Protein 1WBI (pdb70)

Sequence (970 aa):
ARKCSLTGEWDNDLGSIMTIGAVNDNGEFDGTYITAVADNPGNITLSPLLGIQHKRASQPTFGFTVHWNFSESTSVFVGQCFVDRSGKEVLKTKWLQRLAVDDISDDWIATRVGNNDFTRQHTRKCSLTGEWDNDLGSIMTIGAVNDNGEFDGTYITAVADNPGNITLSPLLGIQHKRASQPTFGFTVHWNFSESTSVFVGQCFVDRSGKEVLKTKWLQRLAVDDISDDWIATRVGNNDFTRQARKCSLTGEWDNDLGSIMTIGAVNDNGEFDGTYITAVADNPGNITLSPLLGIQHKRASQPTFGFTVHWNFSESTSVFVGQCFVDRSGKEVLKTKWLQRLAVDDISDDWIATRVGNNDFTRQARKCSLTGEWDNDLGSIMTIGAVNDNGEFDGTYITAVADNPGNITLSPLLGIQHKRASQPTFGFTVHWNFSESTSVFVGQCFVDRSGKEVLKTKWLQRLAVDDISDDWIATRVGNNDFTRQARKCSLTGEWDNDLGSIMTIGAVNDNGEFDGTYITAVADNPGNITLSPLLGIQHKRASQPTFGFTVHWNFSESTSVFVGQCFVDRSGKEVLKTKWLQRLAVDDISDDWIATRVGNNDFTRQARKCSLTGEWDNDLGSIMTIGAVNDNGEFDGTYITAVADNPGNITLSPLLGIQHKRASQPTFGFTVHWNFSESTSVFVGQCFVDRSGKEVLKTKWLQRLAVDDISDDWIATRVGNNDFTRQHTRKCSLTGEWDNDLGSIMTIGAVNDNGEFDGTYITAVADNPGNITLSPLLGIQHKRASQPTFGFTVHWNFSESTSVFVGQCFVDRSGKEVLKTKWLQRLAVDDISDDWIATRVGNNDFTRQRKCSLTGEWDNDLGSIMTIGAVNDNGEFDGTYITAVADNPGNITLSPLLGIQHKRASQPTFGFTVHWNFSESTSVFVGQCFVDRSGKEVLKTKWLQRLAVDDISDDWIATRVGNNDFTRQH

Solvent-accessible surface area: 39756 Å² total; per-residue (Å²): 155,140,110,2,26,1,56,12,64,0,50,13,90,52,50,2,10,0,24,5,32,88,22,67,138,105,0,47,6,86,15,7,4,6,11,35,33,15,59,88,75,68,85,4,28,11,0,43,4,17,0,2,6,12,88,221,27,87,34,3,1,1,0,0,0,0,28,19,80,40,47,79,4,0,4,0,10,0,0,2,0,4,40,74,248,95,16,101,11,21,0,49,4,17,11,0,18,2,51,46,22,138,71,77,68,65,16,30,37,0,0,21,2,4,39,3,51,0,45,74,50,176,189,258,117,2,35,0,58,13,92,0,43,12,95,58,44,2,54,0,49,8,26,87,23,68,131,107,0,49,5,82,11,40,4,77,14,49,36,18,63,92,84,81,86,43,66,93,0,42,1,17,0,2,5,9,102,231,33,80,34,2,1,0,0,0,0,0,29,19,80,40,47,74,4,0,5,0,10,0,0,2,0,4,36,72,252,101,17,130,12,24,0,46,5,14,12,0,17,3,47,44,23,134,69,72,74,64,14,31,36,0,0,25,3,3,46,3,49,0,48,91,124,153,136,104,3,35,0,57,10,88,0,43,13,97,58,43,2,56,0,50,7,28,87,24,68,139,105,0,54,5,80,18,46,4,61,14,46,33,18,89,77,86,74,76,46,64,111,1,44,1,15,0,2,6,12,87,216,30,75,38,3,1,0,0,0,0,0,29,19,86,44,50,86,5,0,5,0,9,0,0,3,0,5,41,77,257,100,17,116,11,24,0,48,5,14,12,0,18,2,46,47,22,132,64,70,74,53,15,36,39,0,1,24,3,4,47,3,49,0,46,86,125,156,137,107,4,30,0,57,12,94,0,43,13,96,56,45,2,54,0,49,7,26,88,27,67,133,112,0,50,5,81,12,44,5,78,12,48,34,16,64,91,83,82,88,40,70,90,1,46,1,18,0,2,6,12,86,212,34,70,37,1,1,0,0,0,0,0,26,17,87,42,42,89,6,0,6,0,9,0,0,2,0,5,38,74,251,100,16,119,10,23,0,49,5,14,11,0,17,3,43,47,23,138,72,78,66,65,16,27,37,0,1,24,2,4,45,3,51,0,44,91,124,151,135,110,2,29,0,58,12,93,0,45,13,96,60,46,2,51,0,48,8,26,88,17,68,136,108,0,51,6,80,13,44,5,77,13,48,36,17,69,95,85,83,88,40,73,91,1,48,2,16,0,2,5,21,81,220,29,73,30,2,2,0,0,0,0,0,28,18,88,42,44,88,6,0,6,0,9,0,0,3,0,5,40,78,254,101,14,121,11,24,0,50,6,14,14,0,17,2,43,47,24,136,70,70,74,68,15,28,35,0,1,25,3,4,42,3,49,0,43,92,123,156,132,108,1,25,1,55,14,77,0,51,13,93,52,46,2,55,0,51,6,31,86,24,66,137,104,0,47,4,82,15,44,5,62,12,54,37,16,74,82,87,78,75,49,66,100,2,45,3,16,0,1,7,12,78,223,29,86,36,4,1,0,0,0,0,0,29,19,86,41,51,78,4,0,5,0,9,0,0,3,0,6,40,75,254,95,16,115,14,26,0,47,5,14,10,0,18,2,52,48,24,136,66,69,76,56,14,33,35,0,1,24,2,4,44,2,56,0,52,82,61,182,173,200,110,3,39,0,56,12,90,0,46,7,96,60,34,2,15,0,48,6,29,87,22,67,141,105,0,50,5,81,15,46,5,5,10,8,34,19,86,74,31,35,71,8,42,18,1,44,1,16,0,2,6,12,84,212,33,80,38,2,1,0,0,0,0,0,25,19,85,42,50,88,5,0,6,0,9,0,0,2,0,4,43,70,255,100,16,114,10,22,0,48,4,16,13,0,18,3,48,47,21,135,70,77,67,64,16,30,40,0,0,23,3,4,42,3,47,0,43,91,118,184,107,3,33,0,59,12,94,0,45,13,96,59,46,1,58,0,48,8,26,88,25,67,136,112,0,52,5,79,11,44,5,76,13,50,34,18,70,92,80,82,82,40,72,93,0,48,1,18,0,2,6,9,88,217,30,62,33,1,1,0,0,0,0,0,27,17,86,39,49,105,7,0,6,0,9,0,0,3,0,5,36,73,250,100,15,116,11,24,0,46,5,14,12,0,17,3,38,45,23,141,74,80,69,64,16,30,35,0,1,25,2,4,47,3,51,0,45,88,74,229

Foldseek 3Di:
DAQPLQAAKKAKPQGKIKHWHHQDPQQKIKTKIFDCDDPDNVQTDIWIKIWGWDDPDSWIKIKMKTCGPRARKIKMKIFIWDADPVGWIKTKIKMKMFHDDDDPVCRVVGIDIDIMMMGGDDD/DQPLQAAWKAKPQGKIKHWHHQDPQQKIKIWIFDPDDPDNVQTDIWIKIWGWDDPDNWIKIKMKTDGPRANKIKMKIFIWDADPVGWIKTKIKMKMFHDDDDPVCRVVGIDIGIIMMGHD/DAAPLQAAWKAKPLGKIKHWHDQDPQQKIKTWIFDSDDPDNVQTDIWMKIWGWDDPDSWIKIKMKTCGPRARKIKMKIFIWDQDPVGWIKTKIKMKIFHDDDDPVCRVVGIDIDIIMMGHD/DAQPLQAAWKAKPQGKIKHWHHQDPQFKIKIWIFDCDDPDNVQTDIWMKIWGWDDPDSWIKIKMKTCGPRARKIKMKIFIWDADPVRWIKTKIKMKIFHDDDDPVCRVPGIDIDIIIMGHD/DAQPLQAAWKAKPQGKIKHWHGQDPQQKIKTKIFGCDDPDNVQTDIWIKIWGWDDPDSWIKIKMKTCGPRANKIKMKIFIWDADPVGWIKTKIKMKMFHDDDDPVCRVVGIDIGIIMMGHD/DAQPLQAAWKAKPQGKIKHWHHQDPQFKIKTWIFGCDDPDNVQGDIWMKIWGWDDPDSWIKIKMKTCGPRANKIKMKIFIWDADPVGWIKTWIKMKMFHDDDDPVCRVVGIDIGIIMMGGDDD/DAPLQAAKKAKPQGKIKHWHHQDPQQKIKTWIFDPDDPDPVQTDIWMKIWGWDDPDPWIKIKMKTCGPRANKIKMKIFIWDADPVGWIKTKIKMKMFHDDDDPVCRVVGIDIGIIMMGHD/DQPLQAAWKAKPQGKIKHWHDQDPQFKIKIWIFDPDDPDNVQTDIWMKIWGWDDPDNWIKIKMKTCGPRARKIKMKIFIWDQDPVRWIKTKIKMKIFHDDPDPVCRVVGIDIGIIMMGHDD

CATH classification: 2.40.128.30

InterPro domains:
  IPR005468 Avidin/streptavidin [PF01382] (25-144)
  IPR005468 Avidin/streptavidin [PS51326] (26-147)
  IPR005469 Avidin [PR00709] (30-44)
  IPR005469 Avidin [PR00709] (51-59)
  IPR005469 Avidin [PR00709] (79-91)
  IPR005469 Avidin [PR00709] (97-107)
  IPR005469 Avidin [PR00709] (115-126)
  IPR005469 Avidin [PR00709] (132-148)
  IPR017889 Avidin-like, conserved site [PS00577] (130-144)
  IPR036896 Avidin-like superfamily [G3DSA:2.40.128.30] (23-150)
  IPR036896 Avidin-like superfamily [SSF50876] (27-146)
  IPR051764 Avidin/Streptavidin-related [PTHR34399] (2-149)

Radius of gyration: 34.14 Å; Cα contacts (8 Å, |Δi|>4): 2772; chains: 8; bounding box: 68×91×94 Å

Organism: Gallus gallus (NCBI:txid9031)

Nearest PDB structures (foldseek):
  1wbi-assembly1_A  TM=1.006E+00  e=1.682E-21  Gallus gallus
  4bcs-assembly1_A  TM=1.002E+00  e=1.730E-19  Gallus gallus
  2fhn-assembly1_Y-2  TM=1.006E+00  e=4.235E-19  Gallus gallus
  2ofb-assembly1_B-2  TM=1.006E+00  e=1.422E-18  Gallus gallus
  2fhl-assembly1_A  TM=1.001E+00  e=8.851E-19  Gallus gallus

GO terms:
  GO:0009374 biotin binding (F, IDA)
  GO:0015878 biotin transport (P, TAS)

Structure (mmCIF, N/CA/C/O backbone):
data_1WBI
#
_entry.id   1WBI
#
_cell.length_a   97.669
_cell.length_b   99.936
_cell.length_c   135.191
_cell.angle_alpha   90.00
_cell.angle_beta   90.00
_cell.angle_gamma   90.00
#
_symmetry.space_group_name_H-M   'P 21 21 21'
#
loop_
_entity.id
_entity.type
_entity.pdbx_description
1 polymer 'AVIDIN-RELATED PROTEIN 2'
2 non-polymer BIOTIN
3 non-polymer GLYCEROL
4 non-polymer 'SULFATE ION'
5 water water
#
loop_
_atom_site.group_PDB
_atom_site.id
_atom_site.type_symbol
_atom_site.label_atom_id
_atom_site.label_alt_id
_atom_site.label_comp_id
_atom_site.label_asym_id
_atom_site.label_entity_id
_atom_site.label_seq_id
_atom_site.pdbx_PDB_ins_code
_atom_site.Cartn_x
_atom_site.Cartn_y
_atom_site.Cartn_z
_atom_site.occupancy
_atom_site.B_iso_or_equiv
_atom_site.auth_seq_id
_atom_site.auth_comp_id
_atom_site.auth_asym_id
_atom_site.auth_atom_id
_atom_site.pdbx_PDB_model_num
ATOM 1 N N . ALA A 1 4 ? 83.764 40.718 -14.940 1.00 25.28 1 ALA A N 1
ATOM 2 C CA . ALA A 1 4 ? 82.996 40.238 -13.758 1.00 23.54 1 ALA A CA 1
ATOM 3 C C . ALA A 1 4 ? 83.427 38.823 -13.372 1.00 22.33 1 ALA A C 1
ATOM 4 O O . ALA A 1 4 ? 83.691 37.971 -14.230 1.00 22.32 1 ALA A O 1
ATOM 6 N N . ARG A 1 5 ? 83.483 38.580 -12.067 1.00 21.12 2 ARG A N 1
ATOM 7 C CA . ARG A 1 5 ? 83.830 37.270 -11.536 1.00 19.32 2 ARG A CA 1
ATOM 8 C C . ARG A 1 5 ? 82.647 36.325 -11.604 1.00 17.78 2 ARG A C 1
ATOM 9 O O . ARG A 1 5 ? 81.499 36.737 -11.416 1.00 16.79 2 ARG A O 1
ATOM 17 N N . LYS A 1 6 ? 82.926 35.048 -11.788 1.00 14.19 3 LYS A N 1
ATOM 18 C CA . LYS A 1 6 ? 81.907 34.010 -11.579 1.00 14.64 3 LYS A CA 1
ATOM 19 C C . LYS A 1 6 ? 81.392 34.100 -10.146 1.00 14.61 3 LYS A C 1
ATOM 20 O O . LYS A 1 6 ? 82.153 34.345 -9.215 1.00 13.92 3 LYS A O 1
ATOM 26 N N . CYS A 1 7 ? 80.105 33.877 -9.972 1.00 13.98 4 CYS A N 1
ATOM 27 C CA . CYS A 1 7 ? 79.446 33.929 -8.660 1.00 13.83 4 CYS A CA 1
ATOM 28 C C . CYS A 1 7 ? 79.458 35.307 -7.986 1.00 14.21 4 CYS A C 1
ATOM 29 O O . CYS A 1 7 ? 79.198 35.424 -6.769 1.00 14.85 4 CYS A O 1
ATOM 32 N N . SER A 1 8 ? 79.694 36.369 -8.757 1.00 13.00 5 SER A N 1
ATOM 33 C CA . SER A 1 8 ? 79.189 37.702 -8.351 1.00 14.39 5 SER A CA 1
ATOM 34 C C . SER A 1 8 ? 77.712 37.666 -8.632 1.00 14.99 5 SER A C 1
ATOM 35 O O . SER A 1 8 ? 77.287 37.274 -9.715 1.00 16.25 5 SER A O 1
ATOM 38 N N . LEU A 1 9 ? 76.892 37.992 -7.653 1.00 14.06 6 LEU A N 1
ATOM 39 C CA . LEU A 1 9 ? 75.455 37.847 -7.844 1.00 14.59 6 LEU A CA 1
ATOM 40 C C . LEU A 1 9 ? 74.881 38.929 -8.768 1.00 14.37 6 LEU A C 1
ATOM 41 O O . LEU A 1 9 ? 73.788 38.730 -9.290 1.00 13.78 6 LEU A O 1
ATOM 50 N N . THR A 1 10 ? 75.619 40.012 -8.977 1.00 14.23 7 THR A N 1
ATOM 51 C CA . THR A 1 10 ? 75.261 41.022 -9.979 1.00 14.66 7 THR A CA 1
ATOM 52 C C . THR A 1 10 ? 74.817 40.358 -11.264 1.00 14.78 7 THR A C 1
ATOM 53 O O . THR A 1 10 ? 75.534 39.531 -11.849 1.00 15.17 7 THR A O 1
ATOM 57 N N . GLY A 1 11 ? 73.655 40.764 -11.745 1.00 14.94 8 GLY A N 1
ATOM 58 C CA . GLY A 1 11 ? 73.115 40.215 -12.981 1.00 14.29 8 GLY A CA 1
ATOM 59 C C . GLY A 1 11 ? 71.723 39.636 -12.885 1.00 14.01 8 GLY A C 1
ATOM 60 O O . GLY A 1 11 ? 71.021 39.914 -11.907 1.00 14.12 8 GLY A O 1
ATOM 61 N N . GLU A 1 12 ? 71.334 38.840 -13.877 1.00 13.81 9 GLU A N 1
ATOM 62 C CA . GLU A 1 12 ? 69.988 38.380 -14.058 1.00 14.26 9 GLU A CA 1
ATOM 63 C C . GLU A 1 12 ? 69.952 36.867 -13.940 1.00 14.83 9 GLU A C 1
ATOM 64 O O . GLU A 1 12 ? 70.762 36.159 -14.560 1.00 14.27 9 GLU A O 1
ATOM 70 N N . TRP A 1 13 ? 68.969 36.374 -13.188 1.00 13.66 10 TRP A N 1
ATOM 71 C CA . TRP A 1 13 ? 68.874 34.967 -12.803 1.00 14.86 10 TRP A CA 1
ATOM 72 C C . TRP A 1 13 ? 67.430 34.466 -12.959 1.00 15.41 10 TRP A C 1
ATOM 73 O O . TRP A 1 13 ? 66.510 35.189 -12.596 1.00 16.14 10 TRP A O 1
ATOM 84 N N . ASP A 1 14 ? 67.268 33.245 -13.465 1.00 13.79 11 ASP A N 1
ATOM 85 C CA . ASP A 1 14 ? 66.018 32.533 -13.564 1.00 14.89 11 ASP A CA 1
ATOM 86 C C . ASP A 1 14 ? 65.987 31.492 -12.461 1.00 13.52 11 ASP A C 1
ATOM 87 O O . ASP A 1 14 ? 67.035 30.960 -12.145 1.00 13.09 11 ASP A O 1
ATOM 92 N N . ASN A 1 15 ? 64.833 31.107 -11.924 1.00 12.52 12 ASN A N 1
ATOM 93 C CA . ASN A 1 15 ? 64.764 29.883 -11.121 1.00 12.95 12 ASN A CA 1
ATOM 94 C C . ASN A 1 15 ? 63.795 28.870 -11.628 1.00 13.19 12 ASN A C 1
ATOM 95 O O . ASN A 1 15 ? 63.071 29.127 -12.638 1.00 12.52 12 ASN A O 1
ATOM 100 N N . ASP A 1 16 ? 63.768 27.722 -10.948 1.00 12.52 13 ASP A N 1
ATOM 101 C CA . ASP A 1 16 ? 62.992 26.565 -11.405 1.00 14.25 13 ASP A CA 1
ATOM 102 C C . ASP A 1 16 ? 61.476 26.703 -11.218 1.00 14.88 13 ASP A C 1
ATOM 103 O O . ASP A 1 16 ? 60.743 25.804 -11.633 1.00 18.73 13 ASP A O 1
ATOM 112 N N . LEU A 1 17 ? 60.994 27.772 -10.608 1.00 14.74 14 LEU A N 1
ATOM 113 C CA . LEU A 1 17 ? 59.561 28.055 -10.605 1.00 15.37 14 LEU A CA 1
ATOM 114 C C . LEU A 1 17 ? 59.188 29.088 -11.649 1.00 15.61 14 LEU A C 1
ATOM 115 O O . LEU A 1 17 ? 58.034 29.486 -11.721 1.00 18.86 14 LEU A O 1
ATOM 120 N N . GLY A 1 18 ? 60.125 29.515 -12.495 1.00 14.85 15 GLY A N 1
ATOM 121 C CA . GLY A 1 18 ? 59.865 30.576 -13.459 1.00 14.71 15 GLY A CA 1
ATOM 122 C C . GLY A 1 18 ? 60.068 31.995 -12.973 1.00 15.45 15 GLY A C 1
ATOM 123 O O . GLY A 1 18 ? 59.845 32.954 -13.694 1.00 15.25 15 GLY A O 1
ATOM 124 N N . SER A 1 19 ? 60.515 32.167 -11.726 1.00 13.15 16 SER A N 1
ATOM 125 C CA . SER A 1 19 ? 60.780 33.462 -11.226 1.00 12.86 16 SER A CA 1
ATOM 126 C C . SER A 1 19 ? 62.087 34.033 -11.793 1.00 12.84 16 SER A C 1
ATOM 127 O O . SER A 1 19 ? 62.907 33.302 -12.350 1.00 12.89 16 SER A O 1
ATOM 130 N N . ILE A 1 20 ? 62.234 35.347 -11.706 1.00 12.96 17 ILE A N 1
ATOM 131 C CA . ILE A 1 20 ? 63.400 36.066 -12.190 1.00 13.91 17 ILE A CA 1
ATOM 132 C C . ILE A 1 20 ? 63.840 37.036 -11.117 1.00 13.92 17 ILE A C 1
ATOM 133 O O . ILE A 1 20 ? 62.988 37.625 -10.403 1.00 14.12 17 ILE A O 1
ATOM 138 N N . MET A 1 21 ? 65.145 37.243 -10.978 1.00 12.97 18 MET A N 1
ATOM 139 C CA . MET A 1 21 ? 65.643 38.373 -10.215 1.00 13.19 18 MET A CA 1
ATOM 140 C C . MET A 1 21 ? 66.774 39.057 -10.943 1.00 12.73 18 MET A C 1
ATOM 141 O O . MET A 1 21 ? 67.498 38.418 -11.697 1.00 14.43 18 MET A O 1
ATOM 146 N N . THR A 1 22 ? 66.926 40.342 -10.709 1.00 13.26 19 THR A N 1
ATOM 147 C CA . THR A 1 22 ? 68.028 41.130 -11.239 1.00 13.88 19 THR A CA 1
ATOM 148 C C . THR A 1 22 ? 68.688 41.829 -10.061 1.00 14.42 19 THR A C 1
ATOM 149 O O . THR A 1 22 ? 68.024 42.439 -9.223 1.00 16.47 19 THR A O 1
ATOM 153 N N . ILE A 1 23 ? 69.991 41.679 -9.955 1.00 15.22 20 ILE A N 1
ATOM 154 C CA . ILE A 1 23 ? 70.738 42.169 -8.824 1.00 14.76 20 ILE A CA 1
ATOM 155 C C . ILE A 1 23 ? 71.759 43.188 -9.316 1.00 15.05 20 ILE A C 1
ATOM 156 O O . ILE A 1 23 ? 72.412 42.981 -10.342 1.00 14.52 20 ILE A O 1
ATOM 161 N N . GLY A 1 24 ? 71.938 44.268 -8.568 1.00 16.26 21 GLY A N 1
ATOM 162 C CA . GLY A 1 24 ? 72.853 45.323 -8.986 1.00 16.84 21 GLY A CA 1
ATOM 163 C C . GLY A 1 24 ? 74.258 45.061 -8.493 1.00 17.10 21 GLY A C 1
ATOM 164 O O . GLY A 1 24 ? 74.633 43.928 -8.223 1.00 16.66 21 GLY A O 1
ATOM 165 N N . ALA A 1 25 ? 75.058 46.120 -8.389 1.00 17.40 22 ALA A N 1
ATOM 166 C CA . ALA A 1 25 ? 76.452 45.983 -8.024 1.00 17.51 22 ALA A CA 1
ATOM 167 C C . ALA A 1 25 ? 76.566 45.483 -6.598 1.00 17.35 22 ALA A C 1
ATOM 168 O O . ALA A 1 25 ? 75.790 45.865 -5.749 1.00 16.66 22 ALA A O 1
ATOM 170 N N . VAL A 1 26 ? 77.545 44.629 -6.345 1.00 17.64 23 VAL A N 1
ATOM 171 C CA . VAL A 1 26 ? 77.801 44.106 -5.007 1.00 17.88 23 VAL A CA 1
ATOM 172 C C . VAL A 1 26 ? 78.899 44.979 -4.419 1.00 18.07 23 VAL A C 1
ATOM 173 O O . VAL A 1 26 ? 79.964 45.129 -5.035 1.00 18.80 23 VAL A O 1
ATOM 177 N N . ASN A 1 27 ? 78.670 45.546 -3.250 1.00 18.29 24 ASN A N 1
ATOM 178 C CA . ASN A 1 27 ? 79.650 46.504 -2.718 1.00 19.69 24 ASN A CA 1
ATOM 179 C C . ASN A 1 27 ? 80.829 45.792 -2.066 1.00 19.93 24 ASN A C 1
ATOM 180 O O . ASN A 1 27 ? 80.977 44.561 -2.152 1.00 19.56 24 ASN A O 1
ATOM 185 N N . ASP A 1 28 ? 81.718 46.564 -1.462 1.00 21.83 25 ASP A N 1
ATOM 186 C CA . ASP A 1 28 ? 82.929 46.000 -0.925 1.00 22.68 25 ASP A CA 1
ATOM 187 C C . ASP A 1 28 ? 82.673 45.044 0.253 1.00 23.00 25 ASP A C 1
ATOM 188 O O . ASP A 1 28 ? 83.448 44.129 0.470 1.00 24.17 25 ASP A O 1
ATOM 193 N N . ASN A 1 29 ? 81.561 45.230 0.950 1.00 22.00 26 ASN A N 1
ATOM 194 C CA . ASN A 1 29 ? 81.172 44.352 2.061 1.00 21.25 26 ASN A CA 1
ATOM 195 C C . ASN A 1 29 ? 80.298 43.157 1.612 1.00 20.73 26 ASN A C 1
ATOM 196 O O . ASN A 1 29 ? 79.850 42.361 2.438 1.00 20.17 26 ASN A O 1
ATOM 201 N N . GLY A 1 30 ? 80.081 42.993 0.309 1.00 17.33 27 GLY A N 1
ATOM 202 C CA . GLY A 1 30 ? 79.264 41.883 -0.191 1.00 16.66 27 GLY A CA 1
ATOM 203 C C . GLY A 1 30 ? 77.782 42.204 -0.272 1.00 15.31 27 GLY A C 1
ATOM 204 O O . GLY A 1 30 ? 76.982 41.297 -0.605 1.00 13.64 27 GLY A O 1
ATOM 205 N N . GLU A 1 31 ? 77.381 43.428 0.049 1.00 12.89 28 GLU A N 1
ATOM 206 C CA . GLU A 1 31 ? 75.975 43.785 0.058 1.00 15.64 28 GLU A CA 1
ATOM 207 C C . GLU A 1 31 ? 75.447 44.109 -1.320 1.00 14.49 28 GLU A C 1
ATOM 208 O O . GLU A 1 31 ? 76.169 44.651 -2.141 1.00 14.25 28 GLU A O 1
ATOM 218 N N . PHE A 1 32 ? 74.194 43.760 -1.555 1.00 13.84 29 PHE A N 1
ATOM 219 C CA . PHE A 1 32 ? 73.547 44.006 -2.846 1.00 14.17 29 PHE A CA 1
ATOM 220 C C . PHE A 1 32 ? 72.061 44.194 -2.669 1.00 14.33 29 PHE A C 1
ATOM 221 O O . PHE A 1 32 ? 71.476 43.750 -1.696 1.00 14.40 29 PHE A O 1
ATOM 229 N N . ASP A 1 33 ? 71.459 44.830 -3.672 1.00 15.93 30 ASP A N 1
ATOM 230 C CA . ASP A 1 33 ? 70.048 45.032 -3.788 1.00 16.17 30 ASP A CA 1
ATOM 231 C C . ASP A 1 33 ? 69.611 44.546 -5.146 1.00 15.25 30 ASP A C 1
ATOM 232 O O . ASP A 1 33 ? 70.419 44.225 -6.011 1.00 16.42 30 ASP A O 1
ATOM 237 N N . GLY A 1 34 ? 68.324 44.443 -5.345 1.00 13.44 31 GLY A N 1
ATOM 238 C CA . GLY A 1 34 ? 67.817 44.017 -6.627 1.00 13.09 31 GLY A CA 1
ATOM 239 C C . GLY A 1 34 ? 66.300 44.000 -6.609 1.00 12.53 31 GLY A C 1
ATOM 240 O O . GLY A 1 34 ? 65.649 44.490 -5.660 1.00 12.49 31 GLY A O 1
ATOM 241 N N . THR A 1 35 ? 65.746 43.411 -7.657 1.00 13.67 32 THR A N 1
ATOM 242 C CA . THR A 1 35 ? 64.314 43.274 -7.864 1.00 13.14 32 THR A CA 1
ATOM 243 C C . THR A 1 35 ? 63.982 41.825 -8.192 1.00 13.00 32 THR A C 1
ATOM 244 O O . THR A 1 35 ? 64.669 41.190 -9.005 1.00 12.78 32 THR A O 1
ATOM 248 N N . TYR A 1 36 ? 62.960 41.301 -7.524 1.00 12.22 33 TYR A N 1
ATOM 249 C CA . TYR A 1 36 ? 62.466 39.954 -7.668 1.00 13.21 33 TYR A CA 1
ATOM 250 C C . TYR A 1 36 ? 61.117 39.964 -8.330 1.00 14.25 33 TYR A C 1
ATOM 251 O O . TYR A 1 36 ? 60.224 40.679 -7.884 1.00 14.88 33 TYR A O 1
ATOM 260 N N . ILE A 1 37 ? 60.968 39.163 -9.358 1.00 14.82 34 ILE A N 1
ATOM 261 C CA . ILE A 1 37 ? 59.721 38.991 -10.052 1.00 16.14 34 ILE A CA 1
ATOM 262 C C . ILE A 1 37 ? 59.297 37.551 -9.908 1.00 14.63 34 ILE A C 1
ATOM 263 O O . ILE A 1 37 ? 59.783 36.683 -10.632 1.00 14.30 34 ILE A O 1
ATOM 268 N N . THR A 1 38 ? 58.453 37.246 -8.933 1.00 13.82 35 THR A N 1
ATOM 269 C CA . THR A 1 38 ? 57.997 35.890 -8.730 1.00 14.41 35 THR A CA 1
ATOM 270 C C . THR A 1 38 ? 57.001 35.475 -9.808 1.00 15.14 35 THR A C 1
ATOM 271 O O . THR A 1 38 ? 56.218 36.335 -10.288 1.00 17.17 35 THR A O 1
ATOM 275 N N . ALA A 1 39 ? 57.064 34.204 -10.179 1.00 15.10 36 ALA A N 1
ATOM 276 C CA . ALA A 1 39 ? 56.082 33.577 -11.104 1.00 16.48 36 ALA A CA 1
ATOM 277 C C . ALA A 1 39 ? 54.877 33.024 -10.376 1.00 17.14 36 ALA A C 1
ATOM 278 O O . ALA A 1 39 ? 53.866 32.665 -11.020 1.00 16.72 36 ALA A O 1
ATOM 280 N N . VAL A 1 40 ? 54.965 32.907 -9.045 1.00 15.20 37 VAL A N 1
ATOM 281 C CA . VAL A 1 40 ? 53.996 32.226 -8.217 1.00 15.00 37 VAL A CA 1
ATOM 282 C C . VAL A 1 40 ? 53.758 33.009 -6.934 1.00 15.16 37 VAL A C 1
ATOM 283 O O . VAL A 1 40 ? 54.612 33.783 -6.505 1.00 13.58 37 VAL A O 1
ATOM 287 N N . ALA A 1 41 ? 52.603 32.821 -6.312 1.00 15.31 38 ALA A N 1
ATOM 288 C CA . ALA A 1 41 ? 52.224 33.527 -5.090 1.00 15.52 38 ALA A CA 1
ATOM 289 C C . ALA A 1 41 ? 50.984 32.912 -4.489 1.00 16.04 38 ALA A C 1
ATOM 290 O O . ALA A 1 41 ? 50.277 32.130 -5.154 1.00 16.61 38 ALA A O 1
ATOM 292 N N . ASP A 1 42 ? 50.682 33.275 -3.249 1.00 17.25 39 ASP A N 1
ATOM 293 C CA . ASP A 1 42 ? 49.390 32.936 -2.656 1.00 18.76 39 ASP A CA 1
ATOM 294 C C . ASP A 1 42 ? 48.227 33.529 -3.469 1.00 19.89 39 ASP A C 1
ATOM 295 O O . ASP A 1 42 ? 47.185 32.880 -3.617 1.00 21.16 39 ASP A O 1
ATOM 300 N N . ASN A 1 43 ? 48.404 34.741 -3.979 1.00 19.97 40 ASN A N 1
ATOM 301 C CA . ASN A 1 43 ? 47.395 35.418 -4.802 1.00 20.44 40 ASN A CA 1
ATOM 302 C C . ASN A 1 43 ? 48.095 35.923 -6.056 1.00 20.10 40 ASN A C 1
ATOM 303 O O . ASN A 1 43 ? 48.543 37.056 -6.123 1.00 19.09 40 ASN A O 1
ATOM 308 N N . PRO A 1 44 ? 48.245 35.033 -7.047 1.00 20.46 41 PRO A N 1
ATOM 309 C CA . PRO A 1 44 ? 49.033 35.296 -8.243 1.00 21.20 41 PRO A CA 1
ATOM 310 C C . PRO A 1 44 ? 48.554 36.491 -9.077 1.00 20.50 41 PRO A C 1
ATOM 311 O O . PRO A 1 44 ? 49.346 37.097 -9.760 1.00 19.88 41 PRO A O 1
ATOM 315 N N . GLY A 1 45 ? 47.271 36.839 -9.006 1.00 21.95 42 GLY A N 1
ATOM 316 C CA . GLY A 1 45 ? 46.786 38.029 -9.723 1.00 21.69 42 GLY A CA 1
ATOM 317 C C . GLY A 1 45 ? 47.286 39.363 -9.196 1.00 21.77 42 GLY A C 1
ATOM 318 O O . GLY A 1 45 ? 47.190 40.380 -9.863 1.00 22.62 42 GLY A O 1
ATOM 319 N N . ASN A 1 46 ? 47.817 39.349 -7.971 1.00 20.14 43 ASN A N 1
ATOM 320 C CA . ASN A 1 46 ? 48.372 40.539 -7.331 1.00 20.05 43 ASN A CA 1
ATOM 321 C C . ASN A 1 46 ? 49.875 40.733 -7.538 1.00 18.00 43 ASN A C 1
ATOM 322 O O . ASN A 1 46 ? 50.436 41.754 -7.122 1.00 16.85 43 ASN A O 1
ATOM 327 N N . ILE A 1 47 ? 50.518 39.776 -8.199 1.00 18.48 44 ILE A N 1
ATOM 328 C CA . ILE A 1 47 ? 51.977 39.842 -8.315 1.00 18.88 44 ILE A CA 1
ATOM 329 C C . ILE A 1 47 ? 52.460 41.138 -8.956 1.00 18.33 44 ILE A C 1
ATOM 330 O O . ILE A 1 47 ? 51.909 41.592 -9.968 1.00 19.59 44 ILE A O 1
ATOM 335 N N . THR A 1 48 ? 53.477 41.755 -8.362 1.00 16.47 45 THR A N 1
ATOM 336 C CA . THR A 1 48 ? 54.207 42.841 -8.943 1.00 17.16 45 THR A CA 1
ATOM 337 C C . THR A 1 48 ? 55.649 42.666 -8.498 1.00 16.38 45 THR A C 1
ATOM 338 O O . THR A 1 48 ? 55.955 41.893 -7.551 1.00 15.98 45 THR A O 1
ATOM 342 N N . LEU A 1 49 ? 56.539 43.390 -9.143 1.00 16.48 46 LEU A N 1
ATOM 343 C CA . LEU A 1 49 ? 57.950 43.347 -8.794 1.00 16.24 46 LEU A CA 1
ATOM 344 C C . LEU A 1 49 ? 58.135 43.771 -7.329 1.00 15.49 46 LEU A C 1
ATOM 345 O O . LEU A 1 49 ? 57.329 44.526 -6.756 1.00 15.13 46 LEU A O 1
ATOM 350 N N . SER A 1 50 ? 59.181 43.230 -6.679 1.00 13.91 47 SER A N 1
ATOM 351 C CA . SER A 1 50 ? 59.408 43.431 -5.268 1.00 13.12 47 SER A CA 1
ATOM 352 C C . SER A 1 50 ? 60.885 43.506 -4.993 1.00 12.77 47 SER A C 1
ATOM 353 O O . SER A 1 50 ? 61.674 42.802 -5.651 1.00 12.33 47 SER A O 1
ATOM 356 N N . PRO A 1 51 ? 61.281 44.365 -4.050 1.00 11.81 48 PRO A N 1
ATOM 357 C CA . PRO A 1 51 ? 62.675 44.625 -3.729 1.00 12.03 48 PRO A CA 1
ATOM 358 C C . PRO A 1 51 ? 63.331 43.502 -2.902 1.00 11.65 48 PRO A C 1
ATOM 359 O O . PRO A 1 51 ? 62.685 42.891 -2.046 1.00 12.18 48 PRO A O 1
ATOM 363 N N . LEU A 1 52 ? 64.604 43.275 -3.175 1.00 11.89 49 LEU A N 1
ATOM 364 C CA . LEU A 1 52 ? 65.399 42.401 -2.351 1.00 12.41 49 LEU A CA 1
ATOM 365 C C . LEU A 1 52 ? 66.658 43.103 -1.867 1.00 13.02 49 LEU A C 1
ATOM 366 O O . LEU A 1 52 ? 67.130 44.110 -2.451 1.00 12.74 49 LEU A O 1
ATOM 371 N N . LEU A 1 53 ? 67.255 42.563 -0.804 1.00 12.57 50 LEU A N 1
ATOM 372 C CA . LEU A 1 53 ? 68.473 43.081 -0.223 1.00 12.37 50 LEU A CA 1
ATOM 373 C C . LEU A 1 53 ? 69.202 41.913 0.403 1.00 11.83 50 LEU A C 1
ATOM 374 O O . LEU A 1 53 ? 68.558 41.125 1.105 1.00 11.11 50 LEU A O 1
ATOM 379 N N . GLY A 1 54 ? 70.507 41.778 0.164 1.00 11.10 51 GLY A N 1
ATOM 380 C CA . GLY A 1 54 ? 71.241 40.661 0.744 1.00 11.49 51 GLY A CA 1
ATOM 381 C C . GLY A 1 54 ? 72.716 40.855 0.852 1.00 11.79 51 GLY A C 1
ATOM 382 O O . GLY A 1 54 ? 73.234 41.932 0.580 1.00 10.29 51 GLY A O 1
ATOM 383 N N . ILE A 1 55 ? 73.400 39.788 1.261 1.00 11.12 52 ILE A N 1
ATOM 384 C CA . ILE A 1 55 ? 74.856 39.818 1.388 1.00 11.32 52 ILE A CA 1
ATOM 385 C C . ILE A 1 55 ? 75.438 38.524 0.890 1.00 10.20 52 ILE A C 1
ATOM 386 O O . ILE A 1 55 ? 74.882 37.459 1.155 1.00 10.57 52 ILE A O 1
ATOM 391 N N . GLN A 1 56 ? 76.534 38.601 0.148 1.00 10.21 53 GLN A N 1
ATOM 392 C CA . GLN A 1 56 ? 77.305 37.400 -0.227 1.00 10.35 53 GLN A CA 1
ATOM 393 C C . GLN A 1 56 ? 78.701 37.499 0.337 1.00 11.54 53 GLN A C 1
ATOM 394 O O . GLN A 1 56 ? 79.234 38.614 0.555 1.00 11.81 53 GLN A O 1
ATOM 400 N N . HIS A 1 57 ? 79.327 36.336 0.480 1.00 11.55 54 HIS A N 1
ATOM 401 C CA . HIS A 1 57 ? 80.784 36.271 0.649 1.00 12.51 54 HIS A CA 1
ATOM 402 C C . HIS A 1 57 ? 81.463 36.622 -0.676 1.00 13.92 54 HIS A C 1
ATOM 403 O O . HIS A 1 57 ? 80.998 36.243 -1.721 1.00 14.75 54 HIS A O 1
ATOM 410 N N . LYS A 1 58 ? 82.582 37.328 -0.600 1.00 15.38 55 LYS A N 1
ATOM 411 C CA . LYS A 1 58 ? 83.233 37.820 -1.816 1.00 16.31 55 LYS A CA 1
ATOM 412 C C . LYS A 1 58 ? 84.437 37.053 -2.309 1.00 16.75 55 LYS A C 1
ATOM 413 O O . LYS A 1 58 ? 84.633 36.986 -3.519 1.00 18.05 55 LYS A O 1
ATOM 419 N N . ARG A 1 59 ? 85.255 36.514 -1.419 1.00 15.15 56 ARG A N 1
ATOM 420 C CA . ARG A 1 59 ? 86.524 35.896 -1.820 1.00 15.90 56 ARG A CA 1
ATOM 421 C C . ARG A 1 59 ? 86.395 34.478 -2.299 1.00 15.59 56 ARG A C 1
ATOM 422 O O . ARG A 1 59 ? 87.157 34.024 -3.147 1.00 16.19 56 ARG A O 1
ATOM 430 N N . ALA A 1 60 ? 85.450 33.735 -1.728 1.00 14.71 57 ALA A N 1
ATOM 431 C CA . ALA A 1 60 ? 85.353 32.314 -2.003 1.00 14.39 57 ALA A CA 1
ATOM 432 C C . ALA A 1 60 ? 85.086 32.038 -3.482 1.00 12.86 57 ALA A C 1
ATOM 433 O O . ALA A 1 60 ? 84.337 32.771 -4.102 1.00 14.17 57 ALA A O 1
ATOM 435 N N . SER A 1 61 ? 85.683 30.990 -4.042 1.00 13.91 58 SER A N 1
ATOM 436 C CA . SER A 1 61 ? 85.396 30.622 -5.430 1.00 13.55 58 SER A CA 1
ATOM 437 C C . SER A 1 61 ? 83.935 30.204 -5.613 1.00 13.66 58 SER A C 1
ATOM 438 O O . SER A 1 61 ? 83.380 30.445 -6.707 1.00 13.54 58 SER A O 1
ATOM 441 N N . GLN A 1 62 ? 83.329 29.641 -4.560 1.00 12.76 59 GLN A N 1
ATOM 442 C CA . GLN A 1 62 ? 81.919 29.162 -4.568 1.00 11.20 59 GLN A CA 1
ATOM 443 C C . GLN A 1 62 ? 81.237 29.693 -3.314 1.00 9.52 59 GLN A C 1
ATOM 444 O O . GLN A 1 62 ? 81.071 28.962 -2.339 1.00 10.30 59 GLN A O 1
ATOM 450 N N . PRO A 1 63 ? 80.884 30.997 -3.315 1.00 10.82 60 PRO A N 1
ATOM 451 C CA . PRO A 1 63 ? 80.456 31.685 -2.095 1.00 10.08 60 PRO A CA 1
ATOM 452 C C . PRO A 1 63 ? 79.059 31.342 -1.613 1.00 10.54 60 PRO A C 1
ATOM 453 O O . PRO A 1 63 ? 78.195 31.015 -2.431 1.00 9.91 60 PRO A O 1
ATOM 457 N N . THR A 1 64 ? 78.841 31.396 -0.306 1.00 10.33 61 THR A N 1
ATOM 458 C CA . THR A 1 64 ? 77.501 31.419 0.242 1.00 9.01 61 THR A CA 1
ATOM 459 C C . THR A 1 64 ? 76.952 32.837 0.233 1.00 9.99 61 THR A C 1
ATOM 460 O O . THR A 1 64 ? 77.719 33.839 0.171 1.00 10.24 61 THR A O 1
ATOM 464 N N . PHE A 1 65 ? 75.630 32.931 0.340 1.00 8.36 62 PHE A N 1
ATOM 465 C CA . PHE A 1 65 ? 74.942 34.215 0.322 1.00 9.20 62 PHE A CA 1
ATOM 466 C C . PHE A 1 65 ? 73.546 34.066 0.887 1.00 8.19 62 PHE A C 1
ATOM 467 O O . PHE A 1 65 ? 73.020 32.962 0.994 1.00 8.66 62 PHE A O 1
ATOM 475 N N . GLY A 1 66 ? 72.908 35.202 1.149 1.00 9.27 63 GLY A N 1
ATOM 476 C CA . GLY A 1 66 ? 71.520 35.229 1.565 1.00 9.26 63 GLY A CA 1
ATOM 477 C C . GLY A 1 66 ? 70.861 36.512 1.104 1.00 9.35 63 GLY A C 1
ATOM 478 O O . GLY A 1 66 ? 71.566 37.535 0.866 1.00 9.42 63 GLY A O 1
ATOM 479 N N . PHE A 1 67 ? 69.536 36.486 0.938 1.00 8.90 64 PHE A N 1
ATOM 480 C CA . PHE A 1 67 ? 68.793 37.709 0.721 1.00 9.49 64 PHE A CA 1
ATOM 481 C C . PHE A 1 67 ? 67.377 37.627 1.232 1.00 9.45 64 PHE A C 1
ATOM 482 O O . PHE A 1 67 ? 66.835 36.546 1.398 1.00 8.82 64 PHE A O 1
ATOM 490 N N . THR A 1 68 ? 66.798 38.807 1.423 1.00 10.20 65 THR A N 1
ATOM 491 C CA . THR A 1 68 ? 65.418 39.012 1.869 1.00 9.97 65 THR A CA 1
ATOM 492 C C . THR A 1 68 ? 64.636 39.633 0.726 1.00 10.52 65 THR A C 1
ATOM 493 O O . THR A 1 68 ? 65.159 40.543 0.050 1.00 11.26 65 THR A O 1
ATOM 497 N N . VAL A 1 69 ? 63.434 39.117 0.468 1.00 9.97 66 VAL A N 1
ATOM 498 C CA . VAL A 1 69 ? 62.486 39.783 -0.429 1.00 10.02 66 VAL A CA 1
ATOM 499 C C . VAL A 1 69 ? 61.302 40.308 0.354 1.00 9.62 66 VAL A C 1
ATOM 500 O O . VAL A 1 69 ? 60.586 39.577 1.024 1.00 9.92 66 VAL A O 1
ATOM 504 N N . HIS A 1 70 ? 61.069 41.602 0.217 1.00 10.53 67 HIS A N 1
ATOM 505 C CA . HIS A 1 70 ? 59.906 42.295 0.814 1.00 10.52 67 HIS A CA 1
ATOM 506 C C . HIS A 1 70 ? 58.836 42.358 -0.253 1.00 11.29 67 HIS A C 1
ATOM 507 O O . HIS A 1 70 ? 58.961 43.143 -1.199 1.00 11.85 67 HIS A O 1
ATOM 514 N N . TRP A 1 71 ? 57.842 41.491 -0.139 1.00 11.15 68 TRP A N 1
ATOM 515 C CA . TRP A 1 71 ? 56.810 41.406 -1.176 1.00 10.96 68 TRP A CA 1
ATOM 516 C C . TRP A 1 71 ? 55.985 42.690 -1.154 1.00 12.11 68 TRP A C 1
ATOM 517 O O . TRP A 1 71 ? 55.449 43.080 -0.127 1.00 13.27 68 TRP A O 1
ATOM 528 N N . ASN A 1 72 ? 55.857 43.332 -2.324 1.00 12.75 69 ASN A N 1
ATOM 529 C CA . ASN A 1 72 ? 55.156 44.637 -2.392 1.00 13.33 69 ASN A CA 1
ATOM 530 C C . ASN A 1 72 ? 53.667 44.495 -2.605 1.00 14.48 69 ASN A C 1
ATOM 531 O O . ASN A 1 72 ? 52.957 45.509 -2.669 1.00 17.31 69 ASN A O 1
ATOM 536 N N . PHE A 1 73 ? 53.160 43.276 -2.677 1.00 14.09 70 PHE A N 1
ATOM 537 C CA . PHE A 1 73 ? 51.752 42.998 -2.968 1.00 13.49 70 PHE A CA 1
ATOM 538 C C . PHE A 1 73 ? 51.041 42.143 -1.894 1.00 13.53 70 PHE A C 1
ATOM 539 O O . PHE A 1 73 ? 49.913 41.715 -2.075 1.00 14.30 70 PHE A O 1
ATOM 547 N N . SER A 1 74 ? 51.764 41.809 -0.805 1.00 12.87 71 SER A N 1
ATOM 548 C CA . SER A 1 74 ? 51.187 41.092 0.305 1.00 12.68 71 SER A CA 1
ATOM 549 C C . SER A 1 74 ? 51.931 41.519 1.549 1.00 11.78 71 SER A C 1
ATOM 550 O O . SER A 1 74 ? 52.907 42.276 1.465 1.00 13.23 71 SER A O 1
ATOM 553 N N . GLU A 1 75 ? 51.483 40.976 2.677 1.00 11.91 72 GLU A N 1
ATOM 554 C CA . GLU A 1 75 ? 52.181 41.197 3.957 1.00 12.13 72 GLU A CA 1
ATOM 555 C C . GLU A 1 75 ? 53.326 40.250 4.278 1.00 12.38 72 GLU A C 1
ATOM 556 O O . GLU A 1 75 ? 53.965 40.358 5.351 1.00 12.10 72 GLU A O 1
ATOM 562 N N . SER A 1 76 ? 53.618 39.378 3.347 1.00 12.36 73 SER A N 1
ATOM 563 C CA . SER A 1 76 ? 54.649 38.340 3.485 1.00 11.16 73 SER A CA 1
ATOM 564 C C . SER A 1 76 ? 56.084 38.860 3.283 1.00 11.48 73 SER A C 1
ATOM 565 O O . SER A 1 76 ? 56.305 39.895 2.634 1.00 11.06 73 SER A O 1
ATOM 570 N N . THR A 1 77 ? 57.066 38.106 3.831 1.00 10.20 74 THR A N 1
ATOM 571 C CA . THR A 1 77 ? 58.461 38.300 3.507 1.00 10.10 74 THR A CA 1
ATOM 572 C C . THR A 1 77 ? 59.053 36.920 3.255 1.00 8.98 74 THR A C 1
ATOM 573 O O . THR A 1 77 ? 58.649 35.960 3.932 1.00 10.19 74 THR A O 1
ATOM 577 N N . SER A 1 78 ? 59.952 36.827 2.302 1.00 8.92 75 SER A N 1
ATOM 578 C CA . SER A 1 78 ? 60.719 35.588 2.083 1.00 9.68 75 SER A CA 1
ATOM 579 C C . SER A 1 78 ? 62.207 35.834 2.278 1.00 9.93 75 SER A C 1
ATOM 580 O O . SER A 1 78 ? 62.676 36.922 2.055 1.00 9.65 75 SER A O 1
ATOM 583 N N . VAL A 1 79 ? 62.930 34.789 2.703 1.00 8.78 76 VAL A N 1
ATOM 584 C CA . VAL A 1 79 ? 64.387 34.803 2.714 1.00 8.31 76 VAL A CA 1
ATOM 585 C C . VAL A 1 79 ? 64.917 33.575 2.008 1.00 7.90 76 VAL A C 1
ATOM 586 O O . VAL A 1 79 ? 64.287 32.480 2.022 1.00 7.70 76 VAL A O 1
ATOM 590 N N . PHE A 1 80 ? 66.023 33.783 1.297 1.00 7.44 77 PHE A N 1
ATOM 591 C CA . PHE A 1 80 ? 66.730 32.750 0.549 1.00 8.55 77 PHE A CA 1
ATOM 592 C C . PHE A 1 80 ? 68.151 32.661 1.050 1.00 8.71 77 PHE A C 1
ATOM 593 O O . PHE A 1 80 ? 68.806 33.684 1.265 1.00 8.91 77 PHE A O 1
ATOM 601 N N . VAL A 1 81 ? 68.685 31.446 1.170 1.00 8.50 78 VAL A N 1
ATOM 602 C CA . VAL A 1 81 ? 70.115 31.277 1.525 1.00 9.10 78 VAL A CA 1
ATOM 603 C C . VAL A 1 81 ? 70.683 30.174 0.687 1.00 8.78 78 VAL A C 1
ATOM 604 O O . VAL A 1 81 ? 69.999 29.201 0.360 1.00 8.45 78 VAL A O 1
ATOM 608 N N . GLY A 1 82 ? 71.937 30.280 0.278 1.00 9.03 79 GLY A N 1
ATOM 609 C CA . GLY A 1 82 ? 72.475 29.268 -0.574 1.00 9.48 79 GLY A CA 1
ATOM 610 C C . GLY A 1 82 ? 73.924 29.444 -0.898 1.00 8.82 79 GLY A C 1
ATOM 611 O O . GLY A 1 82 ? 74.640 30.179 -0.198 1.00 9.38 79 GLY A O 1
ATOM 612 N N . GLN A 1 83 ? 74.385 28.634 -1.847 1.00 8.74 80 GLN A N 1
ATOM 613 C CA . GLN A 1 83 ? 75.751 28.683 -2.346 1.00 8.76 80 GLN A CA 1
ATOM 614 C C . GLN A 1 83 ? 75.734 28.719 -3.856 1.00 9.43 80 GLN A C 1
ATOM 615 O O . GLN A 1 83 ? 74.931 28.054 -4.505 1.00 9.86 80 GLN A O 1
ATOM 621 N N . CYS A 1 84 ? 76.659 29.498 -4.382 1.00 9.51 81 CYS A N 1
ATOM 622 C CA . CYS A 1 84 ? 76.897 29.604 -5.814 1.00 10.50 81 CYS A CA 1
ATOM 623 C C . CYS A 1 84 ? 78.022 28.661 -6.202 1.00 11.05 81 CYS A C 1
ATOM 624 O O . CYS A 1 84 ? 79.101 28.739 -5.599 1.00 11.70 81 CYS A O 1
ATOM 627 N N . PHE A 1 85 ? 77.726 27.703 -7.067 1.00 10.27 82 PHE A N 1
ATOM 628 C CA . PHE A 1 85 ? 78.687 26.754 -7.587 1.00 10.72 82 PHE A CA 1
ATOM 629 C C . PHE A 1 85 ? 79.069 27.071 -9.016 1.00 11.90 82 PHE A C 1
ATOM 630 O O . PHE A 1 85 ? 78.250 27.613 -9.761 1.00 10.90 82 PHE A O 1
ATOM 638 N N . VAL A 1 86 ? 80.291 26.717 -9.381 1.00 12.17 83 VAL A N 1
ATOM 639 C CA . VAL A 1 86 ? 80.786 26.953 -10.748 1.00 12.60 83 VAL A CA 1
ATOM 640 C C . VAL A 1 86 ? 81.372 25.639 -11.248 1.00 13.11 83 VAL A C 1
ATOM 641 O O . VAL A 1 86 ? 82.293 25.128 -10.632 1.00 12.33 83 VAL A O 1
ATOM 645 N N . ASP A 1 87 ? 80.851 25.081 -12.341 1.00 14.64 84 ASP A N 1
ATOM 646 C CA . ASP A 1 87 ? 81.416 23.870 -12.892 1.00 14.79 84 ASP A CA 1
ATOM 647 C C . ASP A 1 87 ? 82.640 24.195 -13.782 1.00 15.24 84 ASP A C 1
ATOM 648 O O . ASP A 1 87 ? 82.970 25.351 -13.998 1.00 14.15 84 ASP A O 1
ATOM 653 N N . ARG A 1 88 ? 83.313 23.161 -14.273 1.00 17.88 85 ARG A N 1
ATOM 654 C CA . ARG A 1 88 ? 84.547 23.369 -15.020 1.00 19.63 85 ARG A CA 1
ATOM 655 C C . ARG A 1 88 ? 84.346 24.137 -16.325 1.00 19.03 85 ARG A C 1
ATOM 656 O O . ARG A 1 88 ? 85.290 24.748 -16.822 1.00 20.15 85 ARG A O 1
ATOM 664 N N . SER A 1 89 ? 83.119 24.150 -16.841 1.00 18.66 86 SER A N 1
ATOM 665 C CA . SER A 1 89 ? 82.775 24.890 -18.063 1.00 18.50 86 SER A CA 1
ATOM 666 C C . SER A 1 89 ? 82.403 26.338 -17.775 1.00 18.17 86 SER A C 1
ATOM 667 O O . SER A 1 89 ? 82.076 27.089 -18.699 1.00 19.67 86 SER A O 1
ATOM 672 N N . GLY A 1 90 ? 82.389 26.716 -16.491 1.00 15.40 87 GLY A N 1
ATOM 673 C CA . GLY A 1 90 ? 82.026 28.059 -16.142 1.00 15.68 87 GLY A CA 1
ATOM 674 C C . GLY A 1 90 ? 80.551 28.252 -15.812 1.00 14.80 87 GLY A C 1
ATOM 675 O O . GLY A 1 90 ? 80.127 29.373 -15.572 1.00 16.64 87 GLY A O 1
ATOM 676 N N . LYS A 1 91 ? 79.759 27.174 -15.809 1.00 15.50 88 LYS A N 1
ATOM 677 C CA . LYS A 1 91 ? 78.335 27.336 -15.531 1.00 15.63 88 LYS A CA 1
ATOM 678 C C . LYS A 1 91 ? 78.077 27.531 -14.036 1.00 14.57 88 LYS A C 1
ATOM 679 O O . LYS A 1 91 ? 78.486 26.709 -13.218 1.00 13.37 88 LYS A O 1
ATOM 685 N N . GLU A 1 92 ? 77.406 28.621 -13.721 1.00 14.20 89 GLU A N 1
ATOM 686 C CA . GLU A 1 92 ? 77.010 28.999 -12.347 1.00 13.31 89 GLU A CA 1
ATOM 687 C C . GLU A 1 92 ? 75.634 28.433 -11.992 1.00 12.62 89 GLU A C 1
ATOM 688 O O . GLU A 1 92 ? 74.670 28.538 -12.764 1.00 13.84 89 GLU A O 1
ATOM 694 N N . VAL A 1 93 ? 75.522 27.873 -10.808 1.00 12.22 90 VAL A N 1
ATOM 695 C CA . VAL A 1 93 ? 74.208 27.481 -10.272 1.00 12.08 90 VAL A CA 1
ATOM 696 C C . VAL A 1 93 ? 74.106 27.974 -8.830 1.00 11.33 90 VAL A C 1
ATOM 697 O O . VAL A 1 93 ? 75.036 27.754 -8.021 1.00 11.05 90 VAL A O 1
ATOM 701 N N . LEU A 1 94 ? 73.017 28.671 -8.485 1.00 10.98 91 LEU A N 1
ATOM 702 C CA . LEU A 1 94 ? 72.685 29.027 -7.115 1.00 10.71 91 LEU A CA 1
ATOM 703 C C . LEU A 1 94 ? 71.806 27.949 -6.532 1.00 11.10 91 LEU A C 1
ATOM 704 O O . LEU A 1 94 ? 70.690 27.733 -7.002 1.00 11.94 91 LEU A O 1
ATOM 709 N N . LYS A 1 95 ? 72.328 27.203 -5.589 1.00 9.29 92 LYS A N 1
ATOM 710 C CA . LYS A 1 95 ? 71.527 26.198 -4.879 1.00 9.40 92 LYS A CA 1
ATOM 711 C C . LYS A 1 95 ? 71.000 26.832 -3.617 1.00 10.37 92 LYS A C 1
ATOM 712 O O . LYS A 1 95 ? 71.799 27.237 -2.727 1.00 10.01 92 LYS A O 1
ATOM 718 N N . THR A 1 96 ? 69.681 27.069 -3.557 1.00 10.16 93 THR A N 1
ATOM 719 C CA . THR A 1 96 ? 69.090 27.788 -2.435 1.00 9.92 93 THR A CA 1
ATOM 720 C C . THR A 1 96 ? 67.986 27.011 -1.722 1.00 9.69 93 THR A C 1
ATOM 721 O O . THR A 1 96 ? 67.300 26.118 -2.286 1.00 9.80 93 THR A O 1
ATOM 725 N N . LYS A 1 97 ? 67.800 27.381 -0.470 1.00 9.00 94 LYS A N 1
ATOM 726 C CA . LYS A 1 97 ? 66.641 27.026 0.321 1.00 9.57 94 LYS A CA 1
ATOM 727 C C . LYS A 1 97 ? 66.029 28.319 0.813 1.00 8.87 94 LYS A C 1
ATOM 728 O O . LYS A 1 97 ? 66.719 29.336 0.973 1.00 9.00 94 LYS A O 1
ATOM 736 N N . TRP A 1 98 ? 64.723 28.298 1.038 1.00 9.37 95 TRP A N 1
ATOM 737 C CA . TRP A 1 98 ? 63.989 29.486 1.412 1.00 8.03 95 TRP A CA 1
ATOM 738 C C . TRP A 1 98 ? 62.977 29.215 2.480 1.00 7.37 95 TRP A C 1
ATOM 739 O O . TRP A 1 98 ? 62.501 28.072 2.661 1.00 7.83 95 TRP A O 1
ATOM 750 N N . LEU A 1 99 ? 62.630 30.306 3.160 1.00 7.67 96 LEU A N 1
ATOM 751 C CA . LEU A 1 99 ? 61.509 30.352 4.105 1.00 6.85 96 LEU A CA 1
ATOM 752 C C . LEU A 1 99 ? 60.610 31.539 3.678 1.00 8.40 96 LEU A C 1
ATOM 753 O O . LEU A 1 99 ? 61.125 32.636 3.372 1.00 9.13 96 LEU A O 1
ATOM 758 N N . GLN A 1 100 ? 59.306 31.285 3.627 1.00 9.48 97 GLN A N 1
ATOM 759 C CA . GLN A 1 100 ? 58.329 32.333 3.347 1.00 9.31 97 GLN A CA 1
ATOM 760 C C . GLN A 1 100 ? 57.495 32.490 4.604 1.00 8.95 97 GLN A C 1
ATOM 761 O O . GLN A 1 100 ? 56.863 31.555 5.060 1.00 10.38 97 GLN A O 1
ATOM 767 N N . ARG A 1 101 ? 57.509 33.696 5.168 1.00 9.74 98 ARG A N 1
ATOM 768 C CA . ARG A 1 101 ? 56.699 34.066 6.299 1.00 9.90 98 ARG A CA 1
ATOM 769 C C . ARG A 1 101 ? 55.383 34.710 5.905 1.00 11.36 98 ARG A C 1
ATOM 770 O O . ARG A 1 101 ? 55.368 35.727 5.212 1.00 12.02 98 ARG A O 1
ATOM 778 N N . LEU A 1 102 ? 54.293 34.133 6.384 1.00 11.61 99 LEU A N 1
ATOM 779 C CA . LEU A 1 102 ? 52.965 34.732 6.240 1.00 13.56 99 LEU A CA 1
ATOM 780 C C . LEU A 1 102 ? 52.643 35.542 7.496 1.00 13.82 99 LEU A C 1
ATOM 781 O O . LEU A 1 102 ? 53.115 35.255 8.606 1.00 12.32 99 LEU A O 1
ATOM 790 N N . ALA A 1 103 ? 51.848 36.599 7.336 1.00 13.69 100 ALA A N 1
ATOM 791 C CA . ALA A 1 103 ? 51.394 37.398 8.462 1.00 14.74 100 ALA A CA 1
ATOM 792 C C . ALA A 1 103 ? 50.163 36.769 9.093 1.00 16.38 100 ALA A C 1
ATOM 793 O O . ALA A 1 103 ? 49.204 36.417 8.378 1.00 17.58 100 ALA A O 1
ATOM 795 N N . VAL A 1 104 ? 50.199 36.572 10.408 1.00 16.29 101 VAL A N 1
ATOM 796 C CA . VAL A 1 104 ? 49.021 36.121 11.161 1.00 16.75 101 VAL A CA 1
ATOM 797 C C . VAL A 1 104 ? 48.657 37.177 12.164 1.00 17.83 101 VAL A C 1
ATOM 798 O O . VAL A 1 104 ? 49.483 37.953 12.536 1.00 17.37 101 VAL A O 1
ATOM 802 N N . ASP A 1 105 ? 47.415 37.205 12.638 1.00 20.11 102 ASP A N 1
ATOM 803 C CA . ASP A 1 105 ? 47.023 38.324 13.493 1.00 21.92 102 ASP A CA 1
ATOM 804 C C . ASP A 1 105 ? 47.285 38.136 14.978 1.00 22.36 102 ASP A C 1
ATOM 805 O O . ASP A 1 105 ? 47.306 39.095 15.716 1.00 23.31 102 ASP A O 1
ATOM 810 N N . ASP A 1 106 ? 47.515 36.907 15.410 1.00 22.82 103 ASP A N 1
ATOM 811 C CA . ASP A 1 106 ? 47.683 36.583 16.830 1.00 22.97 103 ASP A CA 1
ATOM 812 C C . ASP A 1 106 ? 48.904 35.684 16.961 1.00 22.20 103 ASP A C 1
ATOM 813 O O . ASP A 1 106 ? 49.132 34.781 16.146 1.00 21.94 103 ASP A O 1
ATOM 818 N N . ILE A 1 107 ? 49.714 35.990 17.964 1.00 21.60 104 ILE A N 1
ATOM 819 C CA . ILE A 1 107 ? 50.899 35.236 18.266 1.00 20.57 104 ILE A CA 1
ATOM 820 C C . ILE A 1 107 ? 50.590 33.755 18.437 1.00 19.85 104 ILE A C 1
ATOM 821 O O . ILE A 1 107 ? 51.438 32.905 18.148 1.00 18.91 104 ILE A O 1
ATOM 826 N N . SER A 1 108 ? 49.381 33.422 18.863 1.00 19.33 105 SER A N 1
ATOM 827 C CA . SER A 1 108 ? 49.032 32.015 19.066 1.00 20.14 105 SER A CA 1
ATOM 828 C C . SER A 1 108 ? 48.924 31.205 17.773 1.00 19.42 105 SER A C 1
ATOM 829 O O . SER A 1 108 ? 48.935 29.964 17.800 1.00 19.41 105 SER A O 1
ATOM 832 N N . ASP A 1 109 ? 48.833 31.900 16.636 1.00 18.34 106 ASP A N 1
ATOM 833 C CA . ASP A 1 109 ? 48.810 31.247 15.347 1.00 17.69 106 ASP A CA 1
ATOM 834 C C . ASP A 1 109 ? 50.186 31.180 14.696 1.00 14.74 106 ASP A C 1
ATOM 835 O O . ASP A 1 109 ? 50.287 30.757 13.548 1.00 14.33 106 ASP A O 1
ATOM 840 N N . ASP A 1 110 ? 51.237 31.577 15.427 1.00 13.53 107 ASP A N 1
ATOM 841 C CA . ASP A 1 110 ? 52.585 31.646 14.812 1.00 12.73 107 ASP A CA 1
ATOM 842 C C . ASP A 1 110 ? 53.002 30.308 14.164 1.00 10.87 107 ASP A C 1
ATOM 843 O O . ASP A 1 110 ? 53.696 30.316 13.142 1.00 10.73 107 ASP A O 1
ATOM 848 N N . TRP A 1 111 ? 52.628 29.170 14.748 1.00 11.39 108 TRP A N 1
ATOM 849 C CA . TRP A 1 111 ? 53.045 27.843 14.293 1.00 11.64 108 TRP A CA 1
ATOM 850 C C . TRP A 1 111 ? 52.731 27.633 12.817 1.00 11.76 108 TRP A C 1
ATOM 851 O O . TRP A 1 111 ? 53.434 26.888 12.154 1.00 12.05 108 TRP A O 1
ATOM 862 N N . ILE A 1 112 ? 51.710 28.291 12.290 1.00 12.16 109 ILE A N 1
ATOM 863 C CA . ILE A 1 112 ? 51.227 27.994 10.933 1.00 12.69 109 ILE A CA 1
ATOM 864 C C . ILE A 1 112 ? 51.944 28.811 9.831 1.00 11.92 109 ILE A C 1
ATOM 865 O O . ILE A 1 112 ? 51.738 28.562 8.627 1.00 14.30 109 ILE A O 1
ATOM 870 N N . ALA A 1 113 ? 52.748 29.798 10.243 1.00 10.67 110 ALA A N 1
ATOM 871 C CA . ALA A 1 113 ? 53.116 30.933 9.391 1.00 11.28 110 ALA A CA 1
ATOM 872 C C . ALA A 1 113 ? 54.339 30.790 8.532 1.00 11.57 110 ALA A C 1
ATOM 873 O O . ALA A 1 113 ? 54.621 31.717 7.787 1.00 12.24 110 ALA A O 1
ATOM 875 N N . THR A 1 114 ? 55.099 29.696 8.619 1.00 10.19 111 THR A N 1
ATOM 876 C CA . THR A 1 114 ? 56.356 29.615 7.858 1.00 10.00 111 THR A CA 1
ATOM 877 C C . THR A 1 114 ? 56.423 28.426 6.913 1.00 11.05 111 THR A C 1
ATOM 878 O O . THR A 1 114 ? 56.484 27.288 7.339 1.00 12.14 111 THR A O 1
ATOM 882 N N . ARG A 1 115 ? 56.409 28.719 5.613 1.00 10.45 112 ARG A N 1
ATOM 883 C CA . ARG A 1 115 ? 56.648 27.729 4.603 1.00 11.81 112 ARG A CA 1
ATOM 884 C C . ARG A 1 115 ? 58.128 27.591 4.314 1.00 10.29 112 ARG A C 1
ATOM 885 O O . ARG A 1 115 ? 58.890 28.562 4.420 1.00 9.58 112 ARG A O 1
ATOM 893 N N . VAL A 1 116 ? 58.552 26.397 3.900 1.00 9.55 113 VAL A N 1
ATOM 894 C CA . VAL A 1 116 ? 59.943 26.074 3.557 1.00 9.49 113 VAL A CA 1
ATOM 895 C C . VAL A 1 116 ? 60.001 25.486 2.140 1.00 8.75 113 VAL A C 1
ATOM 896 O O . VAL A 1 116 ? 59.106 24.736 1.745 1.00 9.79 113 VAL A O 1
ATOM 900 N N . GLY A 1 117 ? 61.046 25.766 1.399 1.00 9.21 114 GLY A N 1
ATOM 901 C CA . GLY A 1 117 ? 61.285 25.109 0.118 1.00 9.51 114 GLY A CA 1
ATOM 902 C C . GLY A 1 117 ? 62.667 25.399 -0.423 1.00 10.13 114 GLY A C 1
ATOM 903 O O . GLY A 1 117 ? 63.603 25.761 0.314 1.00 9.17 114 GLY A O 1
ATOM 904 N N . ASN A 1 118 ? 62.829 25.164 -1.699 1.00 9.92 115 ASN A N 1
ATOM 905 C CA . ASN A 1 118 ? 64.106 25.212 -2.376 1.00 10.37 115 ASN A CA 1
ATOM 906 C C . ASN A 1 118 ? 63.963 25.872 -3.723 1.00 10.96 115 ASN A C 1
ATOM 907 O O . ASN A 1 118 ? 62.877 25.903 -4.321 1.00 11.95 115 ASN A O 1
ATOM 912 N N . ASN A 1 119 ? 65.073 26.347 -4.260 1.00 11.05 116 ASN A N 1
ATOM 913 C CA . ASN A 1 119 ? 65.099 26.852 -5.621 1.00 11.09 116 ASN A CA 1
ATOM 914 C C . ASN A 1 119 ? 66.509 26.783 -6.140 1.00 11.53 116 ASN A C 1
ATOM 915 O O . ASN A 1 119 ? 67.467 27.127 -5.428 1.00 10.38 116 ASN A O 1
ATOM 920 N N . ASP A 1 120 ? 66.653 26.398 -7.385 1.00 10.83 117 ASP A N 1
ATOM 921 C CA . ASP A 1 120 ? 67.933 26.507 -8.088 1.00 11.89 117 ASP A CA 1
ATOM 922 C C . ASP A 1 120 ? 67.839 27.661 -9.086 1.00 11.56 117 ASP A C 1
ATOM 923 O O . ASP A 1 120 ? 66.833 27.769 -9.837 1.00 12.48 117 ASP A O 1
ATOM 928 N N . PHE A 1 121 ? 68.836 28.527 -9.110 1.00 11.78 118 PHE A N 1
ATOM 929 C CA . PHE A 1 121 ? 68.887 29.656 -10.042 1.00 12.23 118 PHE A CA 1
ATOM 930 C C . PHE A 1 121 ? 70.039 29.472 -11.011 1.00 12.97 118 PHE A C 1
ATOM 931 O O . PHE A 1 121 ? 71.121 29.006 -10.615 1.00 11.65 118 PHE A O 1
ATOM 939 N N . THR A 1 122 ? 69.827 29.903 -12.243 1.00 13.04 119 THR A N 1
ATOM 940 C CA . THR A 1 122 ? 70.881 29.960 -13.270 1.00 14.17 119 THR A CA 1
ATOM 941 C C . THR A 1 122 ? 70.860 31.341 -13.893 1.00 14.26 119 THR A C 1
ATOM 942 O O . THR A 1 122 ? 69.849 32.065 -13.837 1.00 13.09 119 THR A O 1
ATOM 946 N N . ARG A 1 123 ? 71.973 31.721 -14.506 1.00 15.41 120 ARG A N 1
ATOM 947 C CA . ARG A 1 123 ? 72.122 33.068 -15.053 1.00 17.13 120 ARG A CA 1
ATOM 948 C C . ARG A 1 123 ? 71.318 33.096 -16.334 1.00 18.65 120 ARG A C 1
ATOM 949 O O . ARG A 1 123 ? 71.284 32.122 -17.083 1.00 18.09 120 ARG A O 1
ATOM 957 N N . GLN A 1 124 ? 70.620 34.197 -16.571 1.00 20.71 121 GLN A N 1
ATOM 958 C CA . GLN A 1 124 ? 69.857 34.306 -17.797 1.00 22.56 121 GLN A CA 1
ATOM 959 C C . GLN A 1 124 ? 70.812 34.317 -18.980 1.00 25.51 121 GLN A C 1
ATOM 960 O O . GLN A 1 124 ? 71.924 34.847 -18.911 1.00 25.03 121 GLN A O 1
ATOM 966 N N . HIS A 1 125 ? 70.362 33.717 -20.069 1.00 29.69 122 HIS A N 1
ATOM 967 C CA . HIS A 1 125 ? 71.226 33.565 -21.217 1.00 33.36 122 HIS A CA 1
ATOM 968 C C . HIS A 1 125 ? 71.444 34.913 -21.885 1.00 34.15 122 HIS A C 1
ATOM 969 O O . HIS A 1 125 ? 70.576 35.794 -21.834 1.00 34.28 122 HIS A O 1
ATOM 976 N N . THR A 1 126 ? 72.653 35.071 -22.414 1.00 35.83 123 THR A N 1
ATOM 977 C CA . THR A 1 126 ? 73.097 36.252 -23.148 1.00 36.76 123 THR A CA 1
ATOM 978 C C . THR A 1 126 ? 73.454 37.387 -22.209 1.00 38.00 123 THR A C 1
ATOM 979 O O . THR A 1 126 ? 74.644 37.644 -21.980 1.00 39.65 123 THR A O 1
ATOM 983 N N . ARG B 1 5 ? 47.285 0.169 -8.046 1.00 33.06 2 ARG B N 1
ATOM 984 C CA . ARG B 1 5 ? 46.807 1.589 -8.141 1.00 32.91 2 ARG B CA 1
ATOM 985 C C . ARG B 1 5 ? 47.980 2.555 -8.196 1.00 31.48 2 ARG B C 1
ATOM 986 O O . ARG B 1 5 ? 49.009 2.357 -7.527 1.00 31.51 2 ARG B O 1
ATOM 994 N N . LYS B 1 6 ? 47.836 3.595 -9.013 1.00 29.84 3 LYS B N 1
ATOM 995 C CA . LYS B 1 6 ? 48.848 4.648 -9.062 1.00 28.55 3 LYS B CA 1
ATOM 996 C C . LYS B 1 6 ? 48.895 5.347 -7.702 1.00 26.66 3 LYS B C 1
ATOM 997 O O . LYS B 1 6 ? 47.865 5.565 -7.067 1.00 26.50 3 LYS B O 1
ATOM 1003 N N . CYS B 1 7 ? 50.116 5.709 -7.300 1.00 24.56 4 CYS B N 1
ATOM 1004 C CA . CYS B 1 7 ? 50.400 6.318 -6.002 1.00 23.52 4 CYS B CA 1
ATOM 1005 C C . CYS B 1 7 ? 50.122 5.427 -4.790 1.00 22.71 4 CYS B C 1
ATOM 1006 O O . CYS B 1 7 ? 50.010 5.906 -3.646 1.00 22.21 4 CYS B O 1
ATOM 1009 N N . SER B 1 8 ? 50.078 4.116 -5.007 1.00 21.27 5 SER B N 1
ATOM 1010 C CA . SER B 1 8 ? 50.340 3.224 -3.905 1.00 21.42 5 SER B CA 1
ATOM 1011 C C . SER B 1 8 ? 51.851 3.176 -3.809 1.00 20.94 5 SER B C 1
ATOM 1012 O O . SER B 1 8 ? 52.533 2.899 -4.786 1.00 20.76 5 SER B O 1
ATOM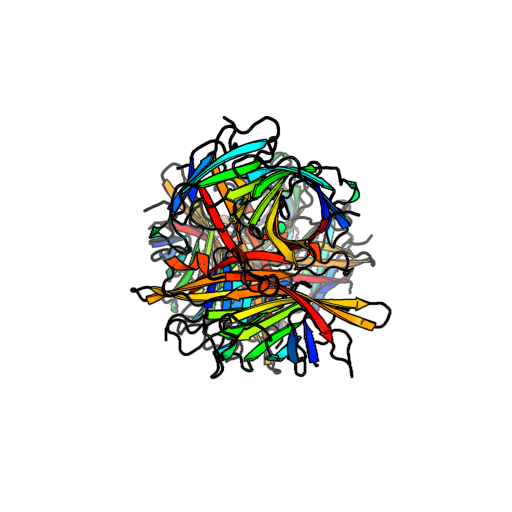 1015 N N . LEU B 1 9 ? 52.390 3.447 -2.627 1.00 19.89 6 LEU B N 1
ATOM 1016 C CA . LEU B 1 9 ? 53.840 3.611 -2.522 1.00 19.81 6 LEU B CA 1
ATOM 1017 C C . LEU B 1 9 ? 54.606 2.298 -2.667 1.00 19.15 6 LEU B C 1
ATOM 1018 O O . LEU B 1 9 ? 55.785 2.309 -2.962 1.00 18.53 6 LEU B O 1
ATOM 1023 N N . THR B 1 10 ? 53.922 1.175 -2.505 1.00 18.71 7 THR B N 1
ATOM 1024 C CA . THR B 1 10 ? 54.527 -0.135 -2.630 1.00 18.96 7 THR B CA 1
ATOM 1025 C C . THR B 1 10 ? 55.345 -0.219 -3.905 1.00 18.76 7 THR B C 1
ATOM 1026 O O . THR B 1 10 ? 54.874 0.181 -4.990 1.00 19.33 7 THR B O 1
ATOM 1030 N N . GLY B 1 11 ? 56.584 -0.695 -3.782 1.00 18.41 8 GLY B N 1
ATOM 1031 C CA . GLY B 1 11 ? 57.476 -0.827 -4.914 1.00 18.66 8 GLY B CA 1
ATOM 1032 C C . GLY B 1 11 ? 58.853 -0.232 -4.692 1.00 17.79 8 GLY B C 1
ATOM 1033 O O . GLY B 1 11 ? 59.272 -0.018 -3.542 1.00 19.66 8 GLY B O 1
ATOM 1034 N N . GLU B 1 12 ? 59.554 -0.002 -5.782 1.00 18.55 9 GLU B N 1
ATOM 1035 C CA . GLU B 1 12 ? 60.927 0.458 -5.775 1.00 18.84 9 GLU B CA 1
ATOM 1036 C C . GLU B 1 12 ? 61.029 1.848 -6.389 1.00 18.48 9 GLU B C 1
ATOM 1037 O O . GLU B 1 12 ? 60.543 2.097 -7.493 1.00 18.26 9 GLU B O 1
ATOM 1043 N N . TRP B 1 13 ? 61.688 2.752 -5.675 1.00 17.05 10 TRP B N 1
ATOM 1044 C CA . TRP B 1 13 ? 61.899 4.122 -6.116 1.00 17.07 10 TRP B CA 1
ATOM 1045 C C . TRP B 1 13 ? 63.338 4.543 -6.019 1.00 17.81 10 TRP B C 1
ATOM 1046 O O . TRP B 1 13 ? 64.089 3.977 -5.207 1.00 17.65 10 TRP B O 1
ATOM 1057 N N . ASP B 1 14 ? 63.735 5.512 -6.813 1.00 16.74 11 ASP B N 1
ATOM 1058 C CA . ASP B 1 14 ? 64.990 6.192 -6.570 1.00 17.37 11 ASP B CA 1
ATOM 1059 C C . ASP B 1 14 ? 64.832 7.677 -6.616 1.00 15.85 11 ASP B C 1
ATOM 1060 O O . ASP B 1 14 ? 63.799 8.189 -7.071 1.00 16.03 11 ASP B O 1
ATOM 1065 N N . ASN B 1 15 ? 65.823 8.386 -6.079 1.00 15.28 12 ASN B N 1
ATOM 1066 C CA . ASN B 1 15 ? 65.750 9.836 -6.045 1.00 13.99 12 ASN B CA 1
ATOM 1067 C C . ASN B 1 15 ? 66.884 10.495 -6.794 1.00 14.44 12 ASN B C 1
ATOM 1068 O O . ASN B 1 15 ? 67.777 9.833 -7.324 1.00 14.16 12 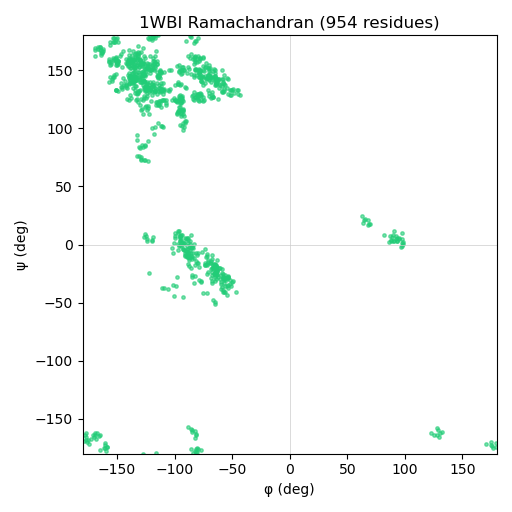ASN B O 1
ATOM 1073 N N . ASP B 1 16 ? 66.831 11.816 -6.824 1.00 13.63 13 ASP B N 1
ATOM 1074 C CA . ASP B 1 16 ? 67.760 12.659 -7.542 1.00 14.48 13 ASP B CA 1
ATOM 1075 C C . ASP B 1 16 ? 69.222 12.542 -7.077 1.00 15.27 13 ASP B C 1
ATOM 1076 O O . ASP B 1 16 ? 70.157 12.898 -7.825 1.00 17.41 13 ASP B O 1
ATOM 1081 N N . LEU B 1 17 ? 69.442 12.048 -5.864 1.00 15.22 14 LEU B N 1
ATOM 1082 C CA . LEU B 1 17 ? 70.802 11.800 -5.352 1.00 16.18 14 LEU B CA 1
ATOM 1083 C C . LEU B 1 17 ? 71.306 10.399 -5.693 1.00 16.39 14 LEU B C 1
ATOM 1084 O O . LEU B 1 17 ? 72.478 10.065 -5.419 1.00 18.09 14 LEU B O 1
ATOM 1089 N N . GLY B 1 18 ? 70.428 9.533 -6.201 1.00 16.41 15 GLY B N 1
ATOM 1090 C CA . GLY B 1 18 ? 70.826 8.137 -6.427 1.00 16.26 15 GLY B CA 1
ATOM 1091 C C . GLY B 1 18 ? 70.422 7.165 -5.339 1.00 16.16 15 GLY B C 1
ATOM 1092 O O . GLY B 1 18 ? 70.654 5.953 -5.454 1.00 17.14 15 GLY B O 1
ATOM 1093 N N . SER B 1 19 ? 69.783 7.659 -4.281 1.00 14.60 16 SER B N 1
ATOM 1094 C CA . SER B 1 19 ? 69.300 6.787 -3.228 1.00 14.94 16 SER B CA 1
ATOM 1095 C C . SER B 1 19 ? 68.183 5.890 -3.741 1.00 15.10 16 SER B C 1
ATOM 1096 O O . SER B 1 19 ? 67.434 6.274 -4.638 1.00 14.99 16 SER B O 1
ATOM 1099 N N . ILE B 1 20 ? 68.077 4.709 -3.180 1.00 15.07 17 ILE B N 1
ATOM 1100 C CA . ILE B 1 20 ? 67.077 3.728 -3.582 1.00 15.65 17 ILE B CA 1
ATOM 1101 C C . ILE B 1 20 ? 66.218 3.344 -2.407 1.00 15.80 17 ILE B C 1
ATOM 1102 O O . ILE B 1 20 ? 66.745 3.054 -1.322 1.00 15.95 17 ILE B O 1
ATOM 1107 N N . MET B 1 21 ? 64.900 3.360 -2.581 1.00 15.39 18 MET B N 1
ATOM 1108 C CA . MET B 1 21 ? 63.953 3.048 -1.542 1.00 15.79 18 MET B CA 1
ATOM 1109 C C . MET B 1 21 ? 63.017 1.930 -2.017 1.00 16.59 18 MET B C 1
ATOM 1110 O O . MET B 1 21 ? 62.539 1.997 -3.154 1.00 16.41 18 MET B O 1
ATOM 1115 N N . THR B 1 22 ? 62.738 0.954 -1.157 1.00 16.11 19 THR B N 1
ATOM 1116 C CA . THR B 1 22 ? 61.733 -0.088 -1.436 1.00 17.23 19 THR B CA 1
ATOM 1117 C C . THR B 1 22 ? 60.674 0.004 -0.358 1.00 18.40 19 THR B C 1
ATOM 1118 O O . THR B 1 22 ? 61.001 0.108 0.827 1.00 21.27 19 THR B O 1
ATOM 1125 N N . ILE B 1 23 ? 59.407 0.006 -0.750 1.00 17.51 20 ILE B N 1
ATOM 1126 C CA . ILE B 1 23 ? 58.301 0.083 0.162 1.00 17.42 20 ILE B CA 1
ATOM 1127 C C . ILE B 1 23 ? 57.464 -1.193 0.020 1.00 17.97 20 ILE B C 1
ATOM 1128 O O . ILE B 1 23 ? 57.222 -1.655 -1.105 1.00 18.58 20 ILE B O 1
ATOM 1133 N N . GLY B 1 24 ? 57.052 -1.735 1.168 1.00 18.79 21 GLY B N 1
ATOM 1134 C CA . GLY B 1 24 ? 56.294 -2.980 1.230 1.00 19.62 21 GLY B CA 1
ATOM 1135 C C . GLY B 1 24 ? 54.819 -2.738 0.978 1.00 20.19 21 GLY B C 1
ATOM 1136 O O . GLY B 1 24 ? 54.416 -1.706 0.418 1.00 19.11 21 GLY B O 1
ATOM 1137 N N . ALA B 1 25 ? 53.997 -3.700 1.403 1.00 20.78 22 ALA B N 1
ATOM 1138 C CA . ALA B 1 25 ? 52.559 -3.565 1.229 1.00 21.41 22 ALA B CA 1
ATOM 1139 C C . ALA B 1 25 ? 52.041 -2.470 2.128 1.00 22.26 22 ALA B C 1
ATOM 1140 O O . ALA B 1 25 ? 52.498 -2.331 3.263 1.00 23.50 22 ALA B O 1
ATOM 1142 N N . VAL B 1 26 ? 51.053 -1.730 1.640 1.00 21.08 23 VAL B N 1
ATOM 1143 C CA . VAL B 1 26 ? 50.431 -0.672 2.400 1.00 21.50 23 VAL B CA 1
ATOM 1144 C C . VAL B 1 26 ? 49.154 -1.228 2.959 1.00 21.54 23 VAL B C 1
ATOM 1145 O O . VAL B 1 26 ? 48.310 -1.732 2.191 1.00 22.36 23 VAL B O 1
ATOM 1149 N N . ASN B 1 27 ? 48.998 -1.165 4.266 1.00 21.44 24 ASN B N 1
ATOM 1150 C CA . ASN B 1 27 ? 47.840 -1.800 4.890 1.00 22.14 24 ASN B CA 1
ATOM 1151 C C . ASN B 1 27 ? 46.580 -0.917 4.788 1.00 22.62 24 ASN B C 1
ATOM 1152 O O . ASN B 1 27 ? 46.569 0.134 4.129 1.00 22.03 24 ASN B O 1
ATOM 1157 N N . ASP B 1 28 ? 45.490 -1.370 5.391 1.00 23.92 25 ASP B N 1
ATOM 1158 C CA . ASP B 1 28 ? 44.218 -0.673 5.208 1.00 24.39 25 ASP B CA 1
ATOM 1159 C C . ASP B 1 28 ? 44.210 0.734 5.789 1.00 24.26 25 ASP B C 1
ATOM 1160 O O . ASP B 1 28 ? 43.436 1.582 5.351 1.00 25.59 25 ASP B O 1
ATOM 1165 N N . ASN B 1 29 ? 45.078 0.982 6.763 1.00 24.03 26 ASN B N 1
ATOM 1166 C CA . ASN B 1 29 ? 45.177 2.298 7.382 1.00 23.09 26 ASN B CA 1
ATOM 1167 C C . ASN B 1 29 ? 46.238 3.188 6.713 1.00 22.25 26 ASN B C 1
ATOM 1168 O O . ASN B 1 29 ? 46.440 4.318 7.145 1.00 23.30 26 ASN B O 1
ATOM 1173 N N . GLY B 1 30 ? 46.909 2.670 5.684 1.00 19.98 27 GLY B N 1
ATOM 1174 C CA . GLY B 1 30 ? 47.936 3.421 4.949 1.00 18.93 27 GLY B CA 1
ATOM 1175 C C . GLY B 1 30 ? 49.357 3.219 5.477 1.00 17.59 27 GLY B C 1
ATOM 1176 O O . GLY B 1 30 ? 50.298 3.839 4.969 1.00 15.16 27 GLY B O 1
ATOM 1177 N N . GLU B 1 31 ? 49.523 2.330 6.455 1.00 17.47 28 GLU B N 1
ATOM 1178 C CA . GLU B 1 31 ? 50.850 2.089 7.060 1.00 17.85 28 GLU B CA 1
ATOM 1179 C C . GLU B 1 31 ? 51.713 1.206 6.195 1.00 17.16 28 GLU B C 1
ATOM 1180 O O . GLU B 1 31 ? 51.229 0.254 5.572 1.00 17.85 28 GLU B O 1
ATOM 1186 N N . PHE B 1 32 ? 53.013 1.478 6.172 1.00 15.78 29 PHE B N 1
ATOM 1187 C CA . PHE B 1 32 ? 53.938 0.674 5.390 1.00 15.54 29 PHE B CA 1
ATOM 1188 C C . PHE B 1 32 ? 55.320 0.657 6.043 1.00 15.86 29 PHE B C 1
ATOM 1189 O O . PHE B 1 32 ? 55.699 1.577 6.787 1.00 13.31 29 PHE B O 1
ATOM 1197 N N . ASP B 1 33 ? 56.085 -0.382 5.729 1.00 16.19 30 ASP B N 1
ATOM 1198 C CA . ASP B 1 33 ? 57.501 -0.404 6.041 1.00 16.47 30 ASP B CA 1
ATOM 1199 C C . ASP B 1 33 ? 58.305 -0.471 4.767 1.00 15.83 30 ASP B C 1
ATOM 1200 O O . ASP B 1 33 ? 57.764 -0.543 3.650 1.00 17.37 30 ASP B O 1
ATOM 1205 N N . GLY B 1 34 ? 59.623 -0.452 4.877 1.00 14.67 31 GLY B N 1
ATOM 1206 C CA . GLY B 1 34 ? 60.458 -0.440 3.706 1.00 15.19 31 GLY B CA 1
ATOM 1207 C C . GLY B 1 34 ? 61.921 -0.397 4.072 1.00 14.27 31 GLY B C 1
ATOM 1208 O O . GLY B 1 34 ? 62.265 -0.566 5.246 1.00 15.74 31 GLY B O 1
ATOM 1209 N N . THR B 1 35 ? 62.761 -0.257 3.048 1.00 15.48 32 THR B N 1
ATOM 1210 C CA . THR B 1 35 ? 64.198 -0.164 3.219 1.00 15.77 32 THR B CA 1
ATOM 1211 C C . THR B 1 35 ? 64.712 1.009 2.399 1.00 15.66 32 THR B C 1
ATOM 1212 O O . THR B 1 35 ? 64.105 1.420 1.405 1.00 15.78 32 THR B O 1
ATOM 1216 N N . TYR B 1 36 ? 65.837 1.561 2.813 1.00 14.42 33 TYR B N 1
ATOM 1217 C CA . TYR B 1 36 ? 66.421 2.716 2.164 1.00 14.11 33 TYR B CA 1
ATOM 1218 C C . TYR B 1 36 ? 67.921 2.539 2.072 1.00 14.44 33 TYR B C 1
ATOM 1219 O O . TYR B 1 36 ? 68.584 2.315 3.096 1.00 15.05 33 TYR B O 1
ATOM 1228 N N . ILE B 1 37 ? 68.460 2.716 0.881 1.00 14.87 34 ILE B N 1
ATOM 1229 C CA . ILE B 1 37 ? 69.902 2.736 0.655 1.00 15.98 34 ILE B CA 1
ATOM 1230 C C . ILE B 1 37 ? 70.205 4.136 0.211 1.00 14.49 34 ILE B C 1
ATOM 1231 O O . ILE B 1 37 ? 69.914 4.546 -0.914 1.00 14.94 34 ILE B O 1
ATOM 1236 N N . THR B 1 38 ? 70.783 4.933 1.111 1.00 13.18 35 THR B N 1
ATOM 1237 C CA . THR B 1 38 ? 71.211 6.235 0.732 1.00 12.49 35 THR B CA 1
ATOM 1238 C C . THR B 1 38 ? 72.475 6.229 -0.096 1.00 12.78 35 THR B C 1
ATOM 1239 O O . THR B 1 38 ? 73.401 5.429 0.158 1.00 14.50 35 THR B O 1
ATOM 1243 N N . ALA B 1 39 ? 72.535 7.142 -1.046 1.00 13.13 36 ALA B N 1
ATOM 1244 C CA . ALA B 1 39 ? 73.723 7.314 -1.866 1.00 13.80 36 ALA B CA 1
ATOM 1245 C C . ALA B 1 39 ? 74.787 8.180 -1.149 1.00 14.70 36 ALA B C 1
ATOM 1246 O O . ALA B 1 39 ? 75.953 8.186 -1.567 1.00 15.19 36 ALA B O 1
ATOM 1248 N N . VAL B 1 40 ? 74.358 8.919 -0.122 1.00 13.79 37 VAL B N 1
ATOM 1249 C CA . VAL B 1 40 ? 75.206 9.916 0.587 1.00 14.44 37 VAL B CA 1
ATOM 1250 C C . VAL B 1 40 ? 75.013 9.832 2.078 1.00 13.64 37 VAL B C 1
ATOM 1251 O O . VAL B 1 40 ? 73.987 9.401 2.554 1.00 12.73 37 VAL B O 1
ATOM 1255 N N . ALA B 1 41 ? 76.033 10.248 2.845 1.00 14.32 38 ALA B N 1
ATOM 1256 C CA . ALA B 1 41 ? 75.949 10.252 4.298 1.00 14.00 38 ALA B CA 1
ATOM 1257 C C . ALA B 1 41 ? 77.081 11.123 4.864 1.00 14.44 38 ALA B C 1
ATOM 1258 O O . ALA B 1 41 ? 77.998 11.540 4.132 1.00 15.38 38 ALA B O 1
ATOM 1260 N N . ASP B 1 42 ? 77.012 11.388 6.154 1.00 14.51 39 ASP B N 1
ATOM 1261 C CA . ASP B 1 42 ? 78.154 12.005 6.847 1.00 16.22 39 ASP B CA 1
ATOM 1262 C C . ASP B 1 42 ? 79.393 11.133 6.694 1.00 16.96 39 ASP B C 1
ATOM 1263 O O . ASP B 1 42 ? 80.487 11.666 6.453 1.00 18.75 39 ASP B O 1
ATOM 1268 N N . ASN B 1 43 ? 79.216 9.825 6.804 1.00 17.69 40 ASN B N 1
ATOM 1269 C CA . ASN B 1 43 ? 80.309 8.870 6.612 1.00 18.18 40 ASN B CA 1
ATOM 1270 C C . ASN B 1 43 ? 79.903 7.793 5.609 1.00 17.46 40 ASN B C 1
ATOM 1271 O O . ASN B 1 43 ? 79.392 6.746 5.974 1.00 16.66 40 ASN B O 1
ATOM 1276 N N . PRO B 1 44 ? 80.106 8.101 4.324 1.00 18.32 41 PRO B N 1
ATOM 1277 C CA . PRO B 1 44 ? 79.587 7.231 3.276 1.00 18.64 41 PRO B CA 1
ATOM 1278 C C . PRO B 1 44 ? 80.193 5.827 3.233 1.00 18.25 41 PRO B C 1
ATOM 1279 O O . PRO B 1 44 ? 79.530 4.896 2.808 1.00 18.54 41 PRO B O 1
ATOM 1283 N N . GLY B 1 45 ? 81.399 5.646 3.762 1.00 19.49 42 GLY B N 1
ATOM 1284 C CA . GLY B 1 45 ? 81.983 4.298 3.855 1.00 18.53 42 GLY B CA 1
ATOM 1285 C C . GLY B 1 45 ? 81.218 3.354 4.758 1.00 18.22 42 GLY B C 1
ATOM 1286 O O . GLY B 1 45 ? 81.356 2.138 4.693 1.00 20.66 42 GLY B O 1
ATOM 1287 N N . ASN B 1 46 ? 80.394 3.922 5.635 1.00 17.31 43 ASN B N 1
ATOM 1288 C CA . ASN B 1 46 ? 79.630 3.156 6.601 1.00 17.19 43 ASN B CA 1
ATOM 1289 C C . ASN B 1 46 ? 78.150 2.828 6.193 1.00 15.34 43 ASN B C 1
ATOM 1290 O O . ASN B 1 46 ? 77.451 2.151 6.916 1.00 15.14 43 ASN B O 1
ATOM 1295 N N . ILE B 1 47 ? 77.711 3.354 5.054 1.00 16.22 44 ILE B N 1
ATOM 1296 C CA . ILE B 1 47 ? 76.324 3.193 4.636 1.00 16.66 44 ILE B CA 1
ATOM 1297 C C . ILE B 1 47 ? 75.933 1.723 4.545 1.00 17.30 44 ILE B C 1
ATOM 1298 O O . ILE B 1 47 ? 76.658 0.918 3.962 1.00 16.81 44 ILE B O 1
ATOM 1303 N N . THR B 1 48 ? 74.790 1.396 5.137 1.00 15.93 45 THR B N 1
ATOM 1304 C CA . THR B 1 48 ? 74.140 0.111 5.021 1.00 17.88 45 THR B CA 1
ATOM 1305 C C . THR B 1 48 ? 72.661 0.322 4.767 1.00 17.35 45 THR B C 1
ATOM 1306 O O . THR B 1 48 ? 72.100 1.364 5.131 1.00 16.29 45 THR B O 1
ATOM 1310 N N . LEU B 1 49 ? 72.022 -0.684 4.180 1.00 17.12 46 LEU B N 1
ATOM 1311 C CA . LEU B 1 49 ? 70.555 -0.720 4.057 1.00 16.80 46 LEU B CA 1
ATOM 1312 C C . LEU B 1 49 ? 69.877 -0.486 5.407 1.00 16.69 46 LEU B C 1
ATOM 1313 O O . LEU B 1 49 ? 70.231 -1.124 6.402 1.00 17.00 46 LEU B O 1
ATOM 1318 N N . SER B 1 50 ? 68.938 0.455 5.456 1.00 15.12 47 SER B N 1
ATOM 1319 C CA . SER B 1 50 ? 68.289 0.856 6.678 1.00 14.85 47 SER B CA 1
ATOM 1320 C C . SER B 1 50 ? 66.763 0.823 6.583 1.00 15.01 47 SER B C 1
ATOM 1321 O O . SER B 1 50 ? 66.232 1.037 5.481 1.00 15.33 47 SER B O 1
ATOM 1324 N N . PRO B 1 51 ? 66.073 0.525 7.694 1.00 14.60 48 PRO B N 1
ATOM 1325 C CA . PRO B 1 51 ? 64.621 0.389 7.722 1.00 14.08 48 PRO B CA 1
ATOM 1326 C C . PRO B 1 51 ? 63.886 1.728 7.808 1.00 14.42 48 PRO B C 1
ATOM 1327 O O . PRO B 1 51 ? 64.409 2.722 8.353 1.00 13.13 48 PRO B O 1
ATOM 1331 N N . LEU B 1 52 ? 62.691 1.726 7.236 1.00 12.69 49 LEU B N 1
ATOM 1332 C CA . LEU B 1 52 ? 61.788 2.874 7.304 1.00 14.23 49 LEU B CA 1
ATOM 1333 C C . LEU B 1 52 ? 60.392 2.422 7.674 1.00 14.52 49 LEU B C 1
ATOM 1334 O O . LEU B 1 52 ? 60.045 1.241 7.511 1.00 14.28 49 LEU B O 1
ATOM 1339 N N . LEU B 1 53 ? 59.611 3.368 8.183 1.00 14.35 50 LEU B N 1
ATOM 1340 C CA . LEU B 1 53 ? 58.236 3.153 8.568 1.00 14.62 50 LEU B CA 1
ATOM 1341 C C . LEU B 1 53 ? 57.466 4.418 8.290 1.00 14.17 50 LEU B C 1
ATOM 1342 O O . LEU B 1 53 ? 57.924 5.507 8.641 1.00 13.49 50 LEU B O 1
ATOM 1347 N N . GLY B 1 54 ? 56.290 4.298 7.666 1.00 13.24 51 GLY B N 1
ATOM 1348 C CA . GLY B 1 54 ? 55.490 5.502 7.466 1.00 13.72 51 GLY B CA 1
ATOM 1349 C C . GLY B 1 54 ? 54.044 5.219 7.195 1.00 14.19 51 GLY B C 1
ATOM 1350 O O . GLY B 1 54 ? 53.554 4.084 7.368 1.00 14.13 51 GLY B O 1
ATOM 1351 N N . ILE B 1 55 ? 53.354 6.298 6.819 1.00 13.85 52 ILE B N 1
ATOM 1352 C CA . ILE B 1 55 ? 51.911 6.245 6.571 1.00 13.67 52 ILE B CA 1
ATOM 1353 C C . ILE B 1 55 ? 51.577 7.126 5.370 1.00 14.66 52 ILE B C 1
ATOM 1354 O O . ILE B 1 55 ? 52.081 8.257 5.247 1.00 13.50 52 ILE B O 1
ATOM 1359 N N . GLN B 1 56 ? 50.750 6.598 4.464 1.00 13.50 53 GLN B N 1
ATOM 1360 C CA . GLN B 1 56 ? 50.169 7.411 3.365 1.00 14.48 53 GLN B CA 1
ATOM 1361 C C . GLN B 1 56 ? 48.654 7.512 3.505 1.00 15.19 53 GLN B C 1
ATOM 1362 O O . GLN B 1 56 ? 47.998 6.627 4.083 1.00 15.79 53 GLN B O 1
ATOM 1368 N N . HIS B 1 57 ? 48.083 8.575 2.941 1.00 14.31 54 HIS B N 1
ATOM 1369 C CA . HIS B 1 57 ? 46.632 8.593 2.717 1.00 15.70 54 HIS B CA 1
ATOM 1370 C C . HIS B 1 57 ? 46.301 7.593 1.595 1.00 15.67 54 HIS B C 1
ATOM 1371 O O . HIS B 1 57 ? 47.072 7.395 0.663 1.00 15.81 54 HIS B O 1
ATOM 1378 N N . LYS B 1 58 ? 45.139 6.955 1.701 1.00 19.61 55 LYS B N 1
ATOM 1379 C CA . LYS B 1 58 ? 44.742 5.852 0.779 1.00 21.39 55 LYS B CA 1
ATOM 1380 C C . LYS B 1 58 ? 43.780 6.249 -0.330 1.00 22.74 55 LYS B C 1
ATOM 1381 O O . LYS B 1 58 ? 43.975 5.854 -1.485 1.00 24.04 55 LYS B O 1
ATOM 1387 N N . ARG B 1 59 ? 42.750 7.023 0.002 1.00 22.57 56 ARG B N 1
ATOM 1388 C CA . ARG B 1 59 ? 41.710 7.366 -0.983 1.00 22.95 56 ARG B CA 1
ATOM 1389 C C . ARG B 1 59 ? 42.216 8.206 -2.150 1.00 22.67 56 ARG B C 1
ATOM 1390 O O . ARG B 1 59 ? 41.976 7.880 -3.317 1.00 22.19 56 ARG B O 1
ATOM 1398 N N . ALA B 1 60 ? 42.909 9.301 -1.848 1.00 20.85 57 ALA B N 1
ATOM 1399 C CA . ALA B 1 60 ? 43.352 10.226 -2.873 1.00 20.30 57 ALA B CA 1
ATOM 1400 C C . ALA B 1 60 ? 44.136 9.553 -3.973 1.00 19.78 57 ALA B C 1
ATOM 1401 O O . ALA B 1 60 ? 44.967 8.697 -3.703 1.00 19.42 57 ALA B O 1
ATOM 1403 N N . SER B 1 61 ? 43.934 9.997 -5.211 1.00 18.84 58 SER B N 1
ATOM 1404 C CA . SER B 1 61 ? 44.762 9.558 -6.323 1.00 18.70 58 SER B CA 1
ATOM 1405 C C . SER B 1 61 ? 46.173 10.163 -6.229 1.00 16.44 58 SER B C 1
ATOM 1406 O O . SER B 1 61 ? 47.110 9.593 -6.797 1.00 17.34 58 SER B O 1
ATOM 1411 N N . GLN B 1 62 ? 46.279 11.314 -5.548 1.00 16.29 59 GLN B N 1
ATOM 1412 C CA . GLN B 1 62 ? 47.570 12.008 -5.290 1.00 14.69 59 GLN B CA 1
ATOM 1413 C C . GLN B 1 62 ? 47.736 12.269 -3.773 1.00 13.69 59 GLN B C 1
ATOM 1414 O O . GLN B 1 62 ? 47.598 13.384 -3.287 1.00 13.49 59 GLN B O 1
ATOM 1420 N N . PRO B 1 63 ? 48.005 11.207 -3.013 1.00 14.14 60 PRO B N 1
ATOM 1421 C CA . PRO B 1 63 ? 48.011 11.267 -1.570 1.00 13.50 60 PRO B CA 1
ATOM 1422 C C . PRO B 1 63 ? 49.281 11.909 -0.978 1.00 11.57 60 PRO B C 1
ATOM 1423 O O . PRO B 1 63 ? 50.363 11.816 -1.555 1.00 13.18 60 PRO B O 1
ATOM 1427 N N . THR B 1 64 ? 49.102 12.548 0.163 1.00 10.79 61 THR B N 1
ATOM 1428 C CA . THR B 1 64 ? 50.270 12.906 0.987 1.00 11.04 61 THR B CA 1
ATOM 1429 C C . THR B 1 64 ? 50.688 11.709 1.815 1.00 11.17 61 THR B C 1
ATOM 1430 O O . THR B 1 64 ? 49.926 10.771 2.041 1.00 12.51 61 THR B O 1
ATOM 1434 N N . PHE B 1 65 ? 51.920 11.769 2.317 1.00 11.07 62 PHE B N 1
ATOM 1435 C CA . PHE B 1 65 ? 52.503 10.667 3.035 1.00 11.23 62 PHE B CA 1
ATOM 1436 C C . PHE B 1 65 ? 53.707 11.155 3.816 1.00 10.35 62 PHE B C 1
ATOM 1437 O O . PHE B 1 65 ? 54.273 12.187 3.506 1.00 9.86 62 PHE B O 1
ATOM 1445 N N . GLY B 1 66 ? 54.177 10.294 4.739 1.00 10.59 63 GLY B N 1
ATOM 1446 C CA . GLY B 1 66 ? 55.405 10.573 5.520 1.00 11.29 63 GLY B CA 1
ATOM 1447 C C . GLY B 1 66 ? 56.068 9.282 5.876 1.00 11.89 63 GLY B C 1
ATOM 1448 O O . GLY B 1 66 ? 55.385 8.265 5.996 1.00 11.60 63 GLY B O 1
ATOM 1449 N N . PHE B 1 67 ? 57.379 9.327 6.129 1.00 11.39 64 PHE B N 1
ATOM 1450 C CA . PHE B 1 67 ? 58.069 8.167 6.676 1.00 11.07 64 PHE B CA 1
ATOM 1451 C C . PHE B 1 67 ? 59.325 8.603 7.416 1.00 11.78 64 PHE B C 1
ATOM 1452 O O . PHE B 1 67 ? 59.881 9.708 7.188 1.00 10.67 64 PHE B O 1
ATOM 1460 N N . THR B 1 68 ? 59.735 7.721 8.319 1.00 10.78 65 THR B N 1
ATOM 1461 C CA . THR B 1 68 ? 60.943 7.857 9.134 1.00 10.87 65 THR B CA 1
ATOM 1462 C C . THR B 1 68 ? 61.945 6.778 8.699 1.00 11.18 65 THR B C 1
ATOM 1463 O O . THR B 1 68 ? 61.585 5.622 8.566 1.00 12.13 65 THR B O 1
ATOM 1467 N N . VAL B 1 69 ? 63.196 7.176 8.489 1.00 10.96 66 VAL B N 1
ATOM 1468 C CA . VAL B 1 69 ? 64.289 6.231 8.294 1.00 11.29 66 VAL B CA 1
ATOM 1469 C C . VAL B 1 69 ? 65.158 6.246 9.552 1.00 12.52 66 VAL B C 1
ATOM 1470 O O . VAL B 1 69 ? 65.727 7.269 9.945 1.00 12.26 66 VAL B O 1
ATOM 1474 N N . HIS B 1 70 ? 65.312 5.057 10.110 1.00 12.87 67 HIS B N 1
ATOM 1475 C CA . HIS B 1 70 ? 66.253 4.804 11.206 1.00 12.22 67 HIS B CA 1
ATOM 1476 C C . HIS B 1 70 ? 67.550 4.313 10.595 1.00 13.17 67 HIS B C 1
ATOM 1477 O O . HIS B 1 70 ? 67.661 3.174 10.186 1.00 13.19 67 HIS B O 1
ATOM 1484 N N . TRP B 1 71 ? 68.532 5.188 10.509 1.00 12.55 68 TRP B N 1
ATOM 1485 C CA . TRP B 1 71 ? 69.812 4.824 9.905 1.00 12.77 68 TRP B CA 1
ATOM 1486 C C . TRP B 1 71 ? 70.519 3.774 10.800 1.00 13.87 68 TRP B C 1
ATOM 1487 O O . TRP B 1 71 ? 70.654 3.963 11.992 1.00 14.14 68 TRP B O 1
ATOM 1498 N N . ASN B 1 72 ? 70.913 2.656 10.198 1.00 13.48 69 ASN B N 1
ATOM 1499 C CA . ASN B 1 72 ? 71.466 1.529 10.989 1.00 14.07 69 ASN B CA 1
ATOM 1500 C C . ASN B 1 72 ? 72.950 1.680 11.228 1.00 15.67 69 ASN B C 1
ATOM 1501 O O . ASN B 1 72 ? 73.568 0.789 11.874 1.00 17.36 69 ASN B O 1
ATOM 1506 N N . PHE B 1 73 ? 73.556 2.723 10.681 1.00 13.68 70 PHE B N 1
ATOM 1507 C CA . PHE B 1 73 ? 75.020 2.900 10.690 1.00 13.31 70 PHE B CA 1
ATOM 1508 C C . PHE B 1 73 ? 75.463 4.249 11.294 1.00 13.76 70 PHE B C 1
ATOM 1509 O O . PHE B 1 73 ? 76.635 4.616 11.236 1.00 14.99 70 PHE B O 1
ATOM 1517 N N . SER B 1 74 ? 74.505 4.984 11.852 1.00 14.51 71 SER B N 1
ATOM 1518 C CA . SER B 1 74 ? 74.781 6.243 12.560 1.00 13.55 71 SER B CA 1
ATOM 1519 C C . SER B 1 74 ? 73.711 6.476 13.614 1.00 13.41 71 SER B C 1
ATOM 1520 O O . SER B 1 74 ? 72.721 5.752 13.688 1.00 15.73 71 SER B O 1
ATOM 1523 N N . GLU B 1 75 ? 73.901 7.522 14.413 1.00 13.01 72 GLU B N 1
ATOM 1524 C CA . GLU B 1 75 ? 72.979 7.871 15.476 1.00 12.47 72 GLU B CA 1
ATOM 1525 C C . GLU B 1 75 ? 71.806 8.744 14.975 1.00 11.72 72 GLU B C 1
ATOM 1526 O O . GLU B 1 75 ? 70.909 9.073 15.744 1.00 12.64 72 GLU B O 1
ATOM 1532 N N . SER B 1 76 ? 71.845 9.062 13.692 1.00 12.17 73 SER B N 1
ATOM 1533 C CA . SER B 1 76 ? 70.923 10.010 13.040 1.00 11.29 73 SER B CA 1
ATOM 1534 C C . SER B 1 76 ? 69.609 9.329 12.673 1.00 11.08 73 SER B C 1
ATOM 1535 O O . SER B 1 76 ? 69.506 8.098 12.566 1.00 12.28 73 SER B O 1
ATOM 1540 N N . THR B 1 77 ? 68.589 10.183 12.488 1.00 10.93 74 THR B N 1
ATOM 1541 C CA . THR B 1 77 ? 67.270 9.741 12.005 1.00 9.75 74 THR B CA 1
ATOM 1542 C C . THR B 1 77 ? 66.839 10.819 11.012 1.00 10.56 74 THR B C 1
ATOM 1543 O O . THR B 1 77 ? 67.040 12.024 11.271 1.00 9.82 74 THR B O 1
ATOM 1547 N N . SER B 1 78 ? 66.205 10.377 9.930 1.00 9.58 75 SER B N 1
ATOM 1548 C CA . SER B 1 78 ? 65.618 11.311 8.946 1.00 10.27 75 SER B CA 1
ATOM 1549 C C . SER B 1 78 ? 64.111 11.051 8.844 1.00 10.14 75 SER B C 1
ATOM 1550 O O . SER B 1 78 ? 63.622 9.917 9.042 1.00 11.21 75 SER B O 1
ATOM 1553 N N . VAL B 1 79 ? 63.390 12.109 8.496 1.00 10.27 76 VAL B N 1
ATOM 1554 C CA . VAL B 1 79 ? 61.964 12.019 8.166 1.00 9.70 76 VAL B CA 1
ATOM 1555 C C . VAL B 1 79 ? 61.740 12.735 6.845 1.00 9.67 76 VAL B C 1
ATOM 1556 O O . VAL B 1 79 ? 62.416 13.713 6.539 1.00 8.51 76 VAL B O 1
ATOM 1560 N N . PHE B 1 80 ? 60.824 12.150 6.051 1.00 9.74 77 PHE B N 1
ATOM 1561 C CA . PHE B 1 80 ? 60.464 12.647 4.746 1.00 10.61 77 PHE B CA 1
ATOM 1562 C C . PHE B 1 80 ? 58.953 12.846 4.744 1.00 9.67 77 PHE B C 1
ATOM 1563 O O . PHE B 1 80 ? 58.203 11.986 5.244 1.00 9.12 77 PHE B O 1
ATOM 1571 N N . VAL B 1 81 ? 58.505 13.949 4.133 1.00 9.64 78 VAL B N 1
ATOM 1572 C CA . VAL B 1 81 ? 57.040 14.166 3.958 1.00 10.04 78 VAL B CA 1
ATOM 1573 C C . VAL B 1 81 ? 56.800 14.701 2.577 1.00 9.56 78 VAL B C 1
ATOM 1574 O O . VAL B 1 81 ? 57.637 15.383 2.023 1.00 10.65 78 VAL B O 1
ATOM 1578 N N . GLY B 1 82 ? 55.695 14.309 1.962 1.00 9.49 79 GLY B N 1
ATOM 1579 C CA . GLY B 1 82 ? 55.459 14.766 0.621 1.00 10.07 79 GLY B CA 1
ATOM 1580 C C . GLY B 1 82 ? 54.127 14.311 0.052 1.00 9.38 79 GLY B C 1
ATOM 1581 O O . GLY B 1 82 ? 53.240 13.922 0.794 1.00 9.75 79 GLY B O 1
ATOM 1582 N N . GLN B 1 83 ? 54.042 14.393 -1.262 1.00 9.64 80 GLN B N 1
ATOM 1583 C CA . GLN B 1 83 ? 52.827 14.055 -1.992 1.00 10.54 80 GLN B CA 1
ATOM 1584 C C . GLN B 1 83 ? 53.264 13.303 -3.216 1.00 9.73 80 GLN B C 1
ATOM 1585 O O . GLN B 1 83 ? 54.241 13.650 -3.917 1.00 10.96 80 GLN B O 1
ATOM 1591 N N . CYS B 1 84 ? 52.463 12.289 -3.544 1.00 12.13 81 CYS B N 1
ATOM 1592 C CA . CYS B 1 84 ? 52.615 11.549 -4.788 1.00 12.45 81 CYS B CA 1
ATOM 1593 C C . CYS B 1 84 ? 51.684 12.115 -5.844 1.00 13.54 81 CYS B C 1
ATOM 1594 O O . CYS B 1 84 ? 50.489 12.303 -5.572 1.00 14.60 81 CYS B O 1
ATOM 1597 N N . PHE B 1 85 ? 52.277 12.490 -6.968 1.00 13.29 82 PHE B N 1
ATOM 1598 C CA . PHE B 1 85 ? 51.531 13.093 -8.086 1.00 14.17 82 PHE B CA 1
ATOM 1599 C C . PHE B 1 85 ? 51.563 12.120 -9.221 1.00 15.17 82 PHE B C 1
ATOM 1600 O O . PHE B 1 85 ? 52.544 11.405 -9.402 1.00 15.47 82 PHE B O 1
ATOM 1608 N N . VAL B 1 86 ? 50.497 12.126 -10.046 1.00 17.39 83 VAL B N 1
ATOM 1609 C CA . VAL B 1 86 ? 50.464 11.304 -11.247 1.00 18.50 83 VAL B CA 1
ATOM 1610 C C . VAL B 1 86 ? 49.983 12.190 -12.382 1.00 18.78 83 VAL B C 1
ATOM 1611 O O . VAL B 1 86 ? 48.968 12.878 -12.263 1.00 19.95 83 VAL B O 1
ATOM 1615 N N . ASP B 1 87 ? 50.775 12.242 -13.436 1.00 18.94 84 ASP B N 1
ATOM 1616 C CA . ASP B 1 87 ? 50.424 13.082 -14.571 1.00 20.80 84 ASP B CA 1
ATOM 1617 C C . ASP B 1 87 ? 49.449 12.312 -15.475 1.00 21.74 84 ASP B C 1
ATOM 1618 O O . ASP B 1 87 ? 49.134 11.148 -15.240 1.00 20.90 84 ASP B O 1
ATOM 1623 N N . ARG B 1 88 ? 48.935 12.996 -16.481 1.00 23.54 85 ARG B N 1
ATOM 1624 C CA . ARG B 1 88 ? 47.885 12.374 -17.288 1.00 22.96 85 ARG B CA 1
ATOM 1625 C C . ARG B 1 88 ? 48.396 11.172 -18.100 1.00 22.88 85 ARG B C 1
ATOM 1626 O O . ARG B 1 88 ? 47.607 10.337 -18.536 1.00 22.51 85 ARG B O 1
ATOM 1641 N N . SER B 1 89 ? 49.702 11.068 -18.268 1.00 22.41 86 SER B N 1
ATOM 1642 C CA . SER B 1 89 ? 50.323 9.900 -18.901 1.00 22.78 86 SER B CA 1
ATOM 1643 C C . SER B 1 89 ? 50.494 8.691 -17.960 1.00 22.77 86 SER B C 1
ATOM 1644 O O . SER B 1 89 ? 50.901 7.588 -18.396 1.00 22.28 86 SER B O 1
ATOM 1649 N N . GLY B 1 90 ? 50.235 8.888 -16.664 1.00 22.65 87 GLY B N 1
ATOM 1650 C CA . GLY B 1 90 ? 50.343 7.800 -15.681 1.00 22.18 87 GLY B CA 1
ATOM 1651 C C . GLY B 1 90 ? 51.659 7.777 -14.890 1.00 22.36 87 GLY B C 1
ATOM 1652 O O . GLY B 1 90 ? 51.863 6.879 -14.067 1.00 22.20 87 GLY B O 1
ATOM 1653 N N . LYS B 1 91 ? 52.545 8.730 -15.164 1.00 22.11 88 LYS B N 1
ATOM 1654 C CA . LYS B 1 91 ? 53.851 8.802 -14.488 1.00 21.88 88 LYS B CA 1
ATOM 1655 C C . LYS B 1 91 ? 53.727 9.385 -13.072 1.00 20.50 88 LYS B C 1
ATOM 1656 O O . LYS B 1 91 ? 53.139 10.451 -12.881 1.00 19.19 88 LYS B O 1
ATOM 1662 N N . GLU B 1 92 ? 54.324 8.664 -12.117 1.00 19.27 89 GLU B N 1
ATOM 1663 C CA . GLU B 1 92 ? 54.265 9.001 -10.697 1.00 19.32 89 GLU B CA 1
ATOM 1664 C C . GLU B 1 92 ? 55.538 9.720 -10.280 1.00 17.98 89 GLU B C 1
ATOM 1665 O O . GLU B 1 92 ? 56.622 9.395 -10.729 1.00 17.97 89 GLU B O 1
ATOM 1671 N N . VAL B 1 93 ? 55.385 10.765 -9.482 1.00 17.03 90 VAL B N 1
ATOM 1672 C CA . VAL B 1 93 ? 56.546 11.400 -8.872 1.00 16.16 90 VAL B CA 1
ATOM 1673 C C . VAL B 1 93 ? 56.207 11.670 -7.400 1.00 15.50 90 VAL B C 1
ATOM 1674 O O . VAL B 1 93 ? 55.127 12.167 -7.062 1.00 13.74 90 VAL B O 1
ATOM 1681 N N . LEU B 1 94 ? 57.147 11.347 -6.511 1.00 14.23 91 LEU B N 1
ATOM 1682 C CA . LEU B 1 94 ? 57.020 11.717 -5.090 1.00 13.27 91 LEU B CA 1
ATOM 1683 C C . LEU B 1 94 ? 57.820 13.021 -4.886 1.00 11.36 91 LEU B C 1
ATOM 1684 O O . LEU B 1 94 ? 59.023 13.042 -5.086 1.00 13.18 91 LEU B O 1
ATOM 1689 N N . LYS B 1 95 ? 57.118 14.103 -4.574 1.00 10.60 92 LYS B N 1
ATOM 1690 C CA . LYS B 1 95 ? 57.759 15.364 -4.224 1.00 11.41 92 LYS B CA 1
ATOM 1691 C C . LYS B 1 95 ? 57.882 15.349 -2.713 1.00 11.05 92 LYS B C 1
ATOM 1692 O O . LYS B 1 95 ? 56.855 15.375 -2.002 1.00 10.97 92 LYS B O 1
ATOM 1698 N N . THR B 1 96 ? 59.122 15.359 -2.199 1.00 10.91 93 THR B N 1
ATOM 1699 C CA . THR B 1 96 ? 59.345 15.302 -0.739 1.00 10.75 93 THR B CA 1
ATOM 1700 C C . THR B 1 96 ? 60.252 16.443 -0.258 1.00 9.13 93 THR B C 1
ATOM 1701 O O . THR B 1 96 ? 61.081 16.959 -1.021 1.00 9.37 93 THR B O 1
ATOM 1705 N N . LYS B 1 97 ? 60.077 16.744 1.027 1.00 9.37 94 LYS B N 1
ATOM 1706 C CA . LYS B 1 97 ? 61.005 17.548 1.830 1.00 10.19 94 LYS B CA 1
ATOM 1707 C C . LYS B 1 97 ? 61.367 16.681 3.025 1.00 9.87 94 LYS B C 1
ATOM 1708 O O . LYS B 1 97 ? 60.599 15.844 3.449 1.00 9.87 94 LYS B O 1
ATOM 1716 N N . TRP B 1 98 ? 62.571 16.868 3.569 1.00 9.56 95 TRP B N 1
ATOM 1717 C CA . TRP B 1 98 ? 63.063 16.030 4.638 1.00 8.97 95 TRP B CA 1
ATOM 1718 C C . TRP B 1 98 ? 63.767 16.874 5.699 1.00 8.55 95 TRP B C 1
ATOM 1719 O O . TRP B 1 98 ? 64.212 18.007 5.457 1.00 8.37 95 TRP B O 1
ATOM 1730 N N . LEU B 1 99 ? 63.804 16.285 6.881 1.00 8.18 96 LEU B N 1
ATOM 1731 C CA . LEU B 1 99 ? 64.651 16.765 7.995 1.00 7.94 96 LEU B CA 1
ATOM 1732 C C . LEU B 1 99 ? 65.547 15.621 8.391 1.00 8.85 96 LEU B C 1
ATOM 1733 O O . LEU B 1 99 ? 65.067 14.506 8.583 1.00 9.68 96 LEU B O 1
ATOM 1738 N N . GLN B 1 100 ? 66.833 15.929 8.633 1.00 8.89 97 GLN B N 1
ATOM 1739 C CA . GLN B 1 100 ? 67.760 14.929 9.190 1.00 8.17 97 GLN B CA 1
ATOM 1740 C C . GLN B 1 100 ? 68.201 15.431 10.558 1.00 9.23 97 GLN B C 1
ATOM 1741 O O . GLN B 1 100 ? 68.751 16.548 10.669 1.00 10.37 97 GLN B O 1
ATOM 1747 N N . ARG B 1 101 ? 67.967 14.611 11.576 1.00 9.34 98 ARG B N 1
ATOM 1748 C CA . ARG B 1 101 ? 68.420 14.927 12.917 1.00 8.86 98 ARG B CA 1
ATOM 1749 C C . ARG B 1 101 ? 69.745 14.249 13.219 1.00 10.31 98 ARG B C 1
ATOM 1750 O O . ARG B 1 101 ? 69.893 13.029 13.097 1.00 10.90 98 ARG B O 1
ATOM 1758 N N . LEU B 1 102 ? 70.679 15.065 13.657 1.00 10.33 99 LEU B N 1
ATOM 1759 C CA . LEU B 1 102 ? 71.953 14.577 14.203 1.00 10.85 99 LEU B CA 1
ATOM 1760 C C . LEU B 1 102 ? 71.860 14.501 15.720 1.00 11.04 99 LEU B C 1
ATOM 1761 O O . LEU B 1 102 ? 71.123 15.241 16.372 1.00 11.58 99 LEU B O 1
ATOM 1770 N N . ALA B 1 103 ? 72.611 13.574 16.322 1.00 12.70 100 ALA B N 1
ATOM 1771 C CA . ALA B 1 103 ? 72.675 13.436 17.780 1.00 12.98 100 ALA B CA 1
ATOM 1772 C C . ALA B 1 103 ? 73.698 14.459 18.352 1.00 12.22 100 ALA B C 1
ATOM 1773 O O . ALA B 1 103 ? 74.832 14.538 17.835 1.00 14.97 100 ALA B O 1
ATOM 1775 N N . VAL B 1 104 ? 73.334 15.209 19.383 1.00 12.37 101 VAL B N 1
ATOM 1776 C CA . VAL B 1 104 ? 74.309 16.044 20.040 1.00 13.63 101 VAL B CA 1
ATOM 1777 C C . VAL B 1 104 ? 74.360 15.627 21.500 1.00 15.52 101 VAL B C 1
ATOM 1778 O O . VAL B 1 104 ? 73.438 15.033 22.010 1.00 14.93 101 VAL B O 1
ATOM 1782 N N . ASP B 1 105 ? 75.445 16.011 22.174 1.00 17.21 102 ASP B N 1
ATOM 1783 C CA . ASP B 1 105 ? 75.718 15.540 23.525 1.00 19.35 102 ASP B CA 1
ATOM 1784 C C . ASP B 1 105 ? 74.887 16.239 24.572 1.00 18.69 102 ASP B C 1
ATOM 1785 O O . ASP B 1 105 ? 74.551 15.680 25.626 1.00 20.37 102 ASP B O 1
ATOM 1790 N N . ASP B 1 106 ? 74.553 17.490 24.329 1.00 18.14 103 ASP B N 1
ATOM 1791 C CA . ASP B 1 106 ? 73.825 18.245 25.314 1.00 18.89 103 ASP B CA 1
ATOM 1792 C C . ASP B 1 106 ? 72.703 19.047 24.712 1.00 17.83 103 ASP B C 1
ATOM 1793 O O . ASP B 1 106 ? 72.852 19.533 23.608 1.00 16.64 103 ASP B O 1
ATOM 1798 N N . ILE B 1 107 ? 71.638 19.200 25.480 1.00 17.60 104 ILE B N 1
ATOM 1799 C CA . ILE B 1 107 ? 70.461 19.952 25.060 1.00 17.71 104 ILE B CA 1
ATOM 1800 C C . ILE B 1 107 ? 70.837 21.383 24.660 1.00 16.66 104 ILE B C 1
ATOM 1801 O O . ILE B 1 107 ? 70.179 21.956 23.784 1.00 16.00 104 ILE B O 1
ATOM 1806 N N . SER B 1 108 ? 71.899 21.956 25.228 1.00 16.11 105 SER B N 1
ATOM 1807 C CA . SER B 1 108 ? 72.340 23.299 24.851 1.00 17.15 105 SER B CA 1
ATOM 1808 C C . SER B 1 108 ? 72.843 23.406 23.391 1.00 16.58 105 SER B C 1
ATOM 1809 O O . SER B 1 108 ? 72.912 24.507 22.856 1.00 17.10 105 SER B O 1
ATOM 1812 N N . ASP B 1 109 ? 73.165 22.274 22.756 1.00 15.22 106 ASP B N 1
ATOM 1813 C CA . ASP B 1 109 ? 73.643 22.262 21.391 1.00 14.64 106 ASP B CA 1
ATOM 1814 C C . ASP B 1 109 ? 72.507 21.899 20.403 1.00 13.08 106 ASP B C 1
ATOM 1815 O O . ASP B 1 109 ? 72.748 21.724 19.228 1.00 12.00 106 ASP B O 1
ATOM 1820 N N . ASP B 1 110 ? 71.284 21.817 20.907 1.00 11.05 107 ASP B N 1
ATOM 1821 C CA . ASP B 1 110 ? 70.140 21.434 20.038 1.00 11.14 107 ASP B CA 1
ATOM 1822 C C . ASP B 1 110 ? 70.001 22.249 18.763 1.00 10.49 107 ASP B C 1
ATOM 1823 O O . ASP B 1 110 ? 69.639 21.681 17.705 1.00 10.25 107 ASP B O 1
ATOM 1828 N N . TRP B 1 111 ? 70.348 23.540 18.811 1.00 10.82 108 TRP B N 1
ATOM 1829 C CA . TRP B 1 111 ? 70.172 24.439 17.627 1.00 10.55 108 TRP B CA 1
ATOM 1830 C C . TRP B 1 111 ? 70.882 23.943 16.380 1.00 10.21 108 TRP B C 1
ATOM 1831 O O . TRP B 1 111 ? 70.470 24.248 15.261 1.00 11.44 108 TRP B O 1
ATOM 1842 N N . ILE B 1 112 ? 71.937 23.169 16.519 1.00 9.15 109 ILE B N 1
ATOM 1843 C CA . ILE B 1 112 ? 72.836 22.830 15.409 1.00 10.11 109 ILE B CA 1
ATOM 1844 C C . ILE B 1 112 ? 72.361 21.586 14.670 1.00 9.53 109 ILE B C 1
ATOM 1845 O O . ILE B 1 112 ? 72.927 21.225 13.638 1.00 11.49 109 ILE B O 1
ATOM 1850 N N . ALA B 1 113 ? 71.398 20.898 15.246 1.00 9.88 110 ALA B N 1
ATOM 1851 C CA . ALA B 1 113 ? 71.229 19.439 15.001 1.00 9.30 110 ALA B CA 1
ATOM 1852 C C . ALA B 1 113 ? 70.296 19.024 13.855 1.00 9.69 110 ALA B C 1
ATOM 1853 O O . ALA B 1 113 ? 70.105 17.845 13.635 1.00 10.70 110 ALA B O 1
ATOM 1855 N N . THR B 1 114 ? 69.617 19.963 13.203 1.00 9.51 111 THR B N 1
ATOM 1856 C CA . THR B 1 114 ? 68.617 19.569 12.203 1.00 9.93 111 THR B CA 1
ATOM 1857 C C . THR B 1 114 ? 68.899 20.168 10.820 1.00 10.34 111 THR B C 1
ATOM 1858 O O . THR B 1 114 ? 68.884 21.382 10.649 1.00 10.79 111 THR B O 1
ATOM 1862 N N . ARG B 1 115 ? 69.149 19.302 9.825 1.00 10.11 112 ARG B N 1
ATOM 1863 C CA . ARG B 1 115 ? 69.339 19.711 8.443 1.00 10.63 112 ARG B CA 1
ATOM 1864 C C . ARG B 1 115 ? 67.983 19.605 7.754 1.00 10.00 112 ARG B C 1
ATOM 1865 O O . ARG B 1 115 ? 67.170 18.785 8.131 1.00 9.38 112 ARG B O 1
ATOM 1873 N N . VAL B 1 116 ? 67.782 20.414 6.723 1.00 9.73 113 VAL B N 1
ATOM 1874 C CA . VAL B 1 116 ? 66.566 20.370 5.894 1.00 9.32 113 VAL B CA 1
ATOM 1875 C C . VAL B 1 116 ? 66.960 20.257 4.433 1.00 9.14 113 VAL B C 1
ATOM 1876 O O . VAL B 1 116 ? 67.978 20.750 3.984 1.00 9.14 113 VAL B O 1
ATOM 1880 N N . GLY B 1 117 ? 66.101 19.586 3.659 1.00 9.35 114 GLY B N 1
ATOM 1881 C CA . GLY B 1 117 ? 66.326 19.444 2.222 1.00 9.38 114 GLY B CA 1
ATOM 1882 C C . GLY B 1 117 ? 65.102 18.904 1.492 1.00 8.84 114 GLY B C 1
ATOM 1883 O O . GLY B 1 117 ? 64.018 18.861 2.052 1.00 9.82 114 GLY B O 1
ATOM 1884 N N . ASN B 1 118 ? 65.354 18.513 0.266 1.00 9.17 115 ASN B N 1
ATOM 1885 C CA . ASN B 1 118 ? 64.291 18.012 -0.624 1.00 9.88 115 ASN B CA 1
ATOM 1886 C C . ASN B 1 118 ? 64.792 16.874 -1.484 1.00 10.46 115 ASN B C 1
ATOM 1887 O O . ASN B 1 118 ? 65.973 16.765 -1.815 1.00 11.39 115 ASN B O 1
ATOM 1892 N N . ASN B 1 119 ? 63.850 16.055 -1.941 1.00 10.60 116 ASN B N 1
ATOM 1893 C CA . ASN B 1 119 ? 64.143 15.021 -2.903 1.00 10.93 116 ASN B CA 1
ATOM 1894 C C . ASN B 1 119 ? 62.888 14.709 -3.727 1.00 11.29 116 ASN B C 1
ATOM 1895 O O . ASN B 1 119 ? 61.781 14.703 -3.181 1.00 12.09 116 ASN B O 1
ATOM 1900 N N . ASP B 1 120 ? 63.111 14.416 -4.994 1.00 12.59 117 ASP B N 1
ATOM 1901 C CA . ASP B 1 120 ? 62.040 13.888 -5.856 1.00 12.51 117 ASP B CA 1
ATOM 1902 C C . ASP B 1 120 ? 62.371 12.410 -6.151 1.00 12.91 117 ASP B C 1
ATOM 1903 O O . ASP B 1 120 ? 63.519 12.056 -6.495 1.00 12.38 117 ASP B O 1
ATOM 1908 N N . PHE B 1 121 ? 61.352 11.567 -6.005 1.00 12.79 118 PHE B N 1
ATOM 1909 C CA . PHE B 1 121 ? 61.473 10.150 -6.282 1.00 13.58 118 PHE B CA 1
ATOM 1910 C C . PHE B 1 121 ? 60.621 9.773 -7.508 1.00 14.33 118 PHE B C 1
ATOM 1911 O O . PHE B 1 121 ? 59.531 10.273 -7.688 1.00 14.26 118 PHE B O 1
ATOM 1919 N N . THR B 1 122 ? 61.153 8.857 -8.296 1.00 14.24 119 THR B N 1
ATOM 1920 C CA . THR B 1 122 ? 60.385 8.208 -9.392 1.00 16.46 119 THR B CA 1
ATOM 1921 C C . THR B 1 122 ? 60.604 6.710 -9.311 1.00 17.15 119 THR B C 1
ATOM 1922 O O . THR B 1 122 ? 61.549 6.249 -8.672 1.00 15.83 119 THR B O 1
ATOM 1926 N N . ARG B 1 123 ? 59.719 5.924 -9.934 1.00 18.68 120 ARG B N 1
ATOM 1927 C CA . ARG B 1 123 ? 59.838 4.469 -9.885 1.00 20.43 120 ARG B CA 1
ATOM 1928 C C . ARG B 1 123 ? 61.121 3.983 -10.515 1.00 21.46 120 ARG B C 1
ATOM 1929 O O . ARG B 1 123 ? 61.607 4.562 -11.497 1.00 20.75 120 ARG B O 1
ATOM 1937 N N . GLN B 1 124 ? 61.705 2.949 -9.914 1.00 22.89 121 GLN B N 1
ATOM 1938 C CA . GLN B 1 124 ? 62.995 2.443 -10.373 1.00 24.63 121 GLN B CA 1
ATOM 1939 C C . GLN B 1 124 ? 62.811 1.650 -11.661 1.00 26.08 121 GLN B C 1
ATOM 1940 O O . GLN B 1 124 ? 61.694 1.196 -11.934 1.00 28.04 121 GLN B O 1
ATOM 1946 N N . ALA C 1 4 ? 59.016 56.331 19.576 1.00 35.89 1 ALA C N 1
ATOM 1947 C CA . ALA C 1 4 ? 59.267 55.134 18.716 1.00 35.11 1 ALA C CA 1
ATOM 1948 C C . ALA C 1 4 ? 58.048 54.208 18.659 1.00 34.79 1 ALA C C 1
ATOM 1949 O O . ALA C 1 4 ? 57.514 53.798 19.688 1.00 35.80 1 ALA C O 1
ATOM 1951 N N . ARG C 1 5 ? 57.611 53.890 17.443 1.00 33.90 2 ARG C N 1
ATOM 1952 C CA . ARG C 1 5 ? 56.468 53.004 17.227 1.00 32.00 2 ARG C CA 1
ATOM 1953 C C . ARG C 1 5 ? 56.839 51.566 17.599 1.00 29.72 2 ARG C C 1
ATOM 1954 O O . ARG C 1 5 ? 57.993 51.152 17.433 1.00 29.57 2 ARG C O 1
ATOM 1962 N N . LYS C 1 6 ? 55.879 50.812 18.128 1.00 26.51 3 LYS C N 1
ATOM 1963 C CA . LYS C 1 6 ? 56.145 49.410 18.439 1.00 25.01 3 LYS C CA 1
ATOM 1964 C C . LYS C 1 6 ? 56.387 48.642 17.147 1.00 22.33 3 LYS C C 1
ATOM 1965 O O . LYS C 1 6 ? 55.807 48.929 16.113 1.00 20.97 3 LYS C O 1
ATOM 1971 N N . CYS C 1 7 ? 57.292 47.685 17.230 1.00 20.45 4 CYS C N 1
ATOM 1972 C CA . CYS C 1 7 ? 57.687 46.853 16.096 1.00 20.71 4 CYS C CA 1
ATOM 1973 C C . CYS C 1 7 ? 58.445 47.575 15.000 1.00 19.45 4 CYS C C 1
ATOM 1974 O O . CYS C 1 7 ? 58.531 47.051 13.893 1.00 19.36 4 CYS C O 1
ATOM 1977 N N . SER C 1 8 ? 59.060 48.716 15.309 1.00 19.08 5 SER C N 1
ATOM 1978 C CA . SER C 1 8 ? 60.197 49.176 14.554 1.00 18.33 5 SER C CA 1
ATOM 1979 C C . SER C 1 8 ? 61.378 48.357 15.044 1.00 18.96 5 SER C C 1
ATOM 1980 O O . SER C 1 8 ? 61.633 48.300 16.250 1.00 18.04 5 SER C O 1
ATOM 1983 N N . LEU C 1 9 ? 62.126 47.741 14.139 1.00 16.90 6 LEU C N 1
ATOM 1984 C CA . LEU C 1 9 ? 63.211 46.861 14.584 1.00 17.47 6 LEU C CA 1
ATOM 1985 C C . LEU C 1 9 ? 64.444 47.562 15.156 1.00 16.41 6 LEU C C 1
ATOM 1986 O O . LEU C 1 9 ? 65.263 46.928 15.802 1.00 14.59 6 LEU C O 1
ATOM 1991 N N . THR C 1 10 ? 64.597 48.856 14.882 1.00 16.62 7 THR C N 1
ATOM 1992 C CA . THR C 1 10 ? 65.690 49.668 15.446 1.00 16.15 7 THR C CA 1
ATOM 1993 C C . THR C 1 10 ? 65.812 49.380 16.919 1.00 16.29 7 THR C C 1
ATOM 1994 O O . THR C 1 10 ? 64.816 49.359 17.636 1.00 16.47 7 THR C O 1
ATOM 1998 N N . GLY C 1 11 ? 67.038 49.155 17.387 1.00 16.52 8 GLY C N 1
ATOM 1999 C CA . GLY C 1 11 ? 67.261 48.888 18.789 1.00 16.45 8 GLY C CA 1
ATOM 2000 C C . GLY C 1 11 ? 68.096 47.654 19.003 1.00 16.91 8 GLY C C 1
ATOM 2001 O O . GLY C 1 11 ? 68.747 47.184 18.068 1.00 16.78 8 GLY C O 1
ATOM 2002 N N . GLU C 1 12 ? 68.088 47.194 20.247 1.00 16.36 9 GLU C N 1
ATOM 2003 C CA . GLU C 1 12 ? 68.876 46.063 20.704 1.00 16.32 9 GLU C CA 1
ATOM 2004 C C . GLU C 1 12 ? 67.939 44.940 21.158 1.00 15.33 9 GLU C C 1
ATOM 2005 O O . GLU C 1 12 ? 66.962 45.184 21.897 1.00 14.91 9 GLU C O 1
ATOM 2011 N N . TRP C 1 13 ? 68.235 43.715 20.711 1.00 14.12 10 TRP C N 1
ATOM 2012 C CA . TRP C 1 13 ? 67.405 42.560 20.958 1.00 13.79 10 TRP C CA 1
ATOM 2013 C C . TRP C 1 13 ? 68.266 41.409 21.398 1.00 14.45 10 TRP C C 1
ATOM 2014 O O . TRP C 1 13 ? 69.431 41.334 21.013 1.00 15.20 10 TRP C O 1
ATOM 2025 N N . ASP C 1 14 ? 67.704 40.493 22.160 1.00 13.39 11 ASP C N 1
ATOM 2026 C CA . ASP C 1 14 ? 68.389 39.215 22.375 1.00 14.23 11 ASP C CA 1
ATOM 2027 C C . ASP C 1 14 ? 67.449 38.029 22.220 1.00 13.29 11 ASP C C 1
ATOM 2028 O O . ASP C 1 14 ? 66.246 38.174 22.290 1.00 13.59 11 ASP C O 1
ATOM 2033 N N . ASN C 1 15 ? 68.030 36.857 22.015 1.00 12.02 12 ASN C N 1
ATOM 2034 C CA . ASN C 1 15 ? 67.227 35.685 21.788 1.00 11.81 12 ASN C CA 1
ATOM 2035 C C . ASN C 1 15 ? 67.438 34.618 22.843 1.00 11.42 12 ASN C C 1
ATOM 2036 O O . ASN C 1 15 ? 68.239 34.753 23.786 1.00 11.98 12 ASN C O 1
ATOM 2041 N N . ASP C 1 16 ? 66.690 33.550 22.670 1.00 12.30 13 ASP C N 1
ATOM 2042 C CA . ASP C 1 16 ? 66.662 32.455 23.608 1.00 12.54 13 ASP C CA 1
ATOM 2043 C C . ASP C 1 16 ? 67.981 31.681 23.793 1.00 13.48 13 ASP C C 1
ATOM 2044 O O . ASP C 1 16 ? 68.164 30.998 24.814 1.00 15.47 13 ASP C O 1
ATOM 2049 N N . LEU C 1 17 ? 68.905 31.801 22.834 1.00 11.70 14 LEU C N 1
ATOM 2050 C CA . LEU C 1 17 ? 70.262 31.202 22.930 1.00 12.64 14 LEU C CA 1
ATOM 2051 C C . LEU C 1 17 ? 71.262 32.154 23.606 1.00 12.76 14 LEU C C 1
ATOM 2052 O O . LEU C 1 17 ? 72.398 31.761 23.930 1.00 13.22 14 LEU C O 1
ATOM 2057 N N . GLY C 1 18 ? 70.837 33.391 23.810 1.00 11.40 15 GLY C N 1
ATOM 2058 C CA . GLY C 1 18 ? 71.675 34.464 24.357 1.00 12.13 15 GLY C CA 1
ATOM 2059 C C . GLY C 1 18 ? 72.331 35.336 23.325 1.00 11.77 15 GLY C C 1
ATOM 2060 O O . GLY C 1 18 ? 73.159 36.189 23.650 1.00 12.70 15 GLY C O 1
ATOM 2061 N N . SER C 1 19 ? 72.016 35.145 22.042 1.00 10.18 16 SER C N 1
ATOM 2062 C CA . SER C 1 19 ? 72.574 35.998 20.992 1.00 10.13 16 SER C CA 1
ATOM 2063 C C . SER C 1 19 ? 71.990 37.400 21.095 1.00 10.54 16 SER C C 1
ATOM 2064 O O . SER C 1 19 ? 70.913 37.595 21.614 1.00 12.25 16 SER C O 1
ATOM 2067 N N . ILE C 1 20 ? 72.764 38.355 20.643 1.00 10.57 17 ILE C N 1
ATOM 2068 C CA . ILE C 1 20 ? 72.423 39.771 20.713 1.00 11.41 17 ILE C CA 1
ATOM 2069 C C . ILE C 1 20 ? 72.479 40.369 19.343 1.00 12.30 17 ILE C C 1
ATOM 2070 O O . ILE C 1 20 ? 73.416 40.093 18.596 1.00 12.59 17 ILE C O 1
ATOM 2075 N N . MET C 1 21 ? 71.486 41.168 18.965 1.00 13.07 18 MET C N 1
ATOM 2076 C CA . MET C 1 21 ? 71.646 41.916 17.731 1.00 14.87 18 MET C CA 1
ATOM 2077 C C . MET C 1 21 ? 71.234 43.363 17.943 1.00 14.78 18 MET C C 1
ATOM 2078 O O . MET C 1 21 ? 70.345 43.660 18.761 1.00 14.06 18 MET C O 1
ATOM 2083 N N . THR C 1 22 ? 71.917 44.248 17.229 1.00 15.39 19 THR C N 1
ATOM 2084 C CA . THR C 1 22 ? 71.621 45.672 17.291 1.00 16.59 19 THR C CA 1
ATOM 2085 C C . THR C 1 22 ? 71.268 46.104 15.891 1.00 17.26 19 THR C C 1
ATOM 2086 O O . THR C 1 22 ? 72.031 45.837 14.958 1.00 17.39 19 THR C O 1
ATOM 2093 N N . ILE C 1 23 ? 70.081 46.681 15.738 1.00 16.38 20 ILE C N 1
ATOM 2094 C CA . ILE C 1 23 ? 69.583 47.118 14.438 1.00 16.60 20 ILE C CA 1
ATOM 2095 C C . ILE C 1 23 ? 69.527 48.657 14.424 1.00 16.29 20 ILE C C 1
ATOM 2096 O O . ILE C 1 23 ? 69.101 49.269 15.393 1.00 15.39 20 ILE C O 1
ATOM 2101 N N . GLY C 1 24 ? 69.977 49.238 13.334 1.00 16.85 21 GLY C N 1
ATOM 2102 C CA . GLY C 1 24 ? 70.014 50.688 13.172 1.00 17.12 21 GLY C CA 1
ATOM 2103 C C . GLY C 1 24 ? 68.699 51.269 12.681 1.00 17.96 21 GLY C C 1
ATOM 2104 O O . GLY C 1 24 ? 67.633 50.654 12.810 1.00 16.86 21 GLY C O 1
ATOM 2105 N N . ALA C 1 25 ? 68.768 52.466 12.112 1.00 18.02 22 ALA C N 1
ATOM 2106 C CA . ALA C 1 25 ? 67.544 53.116 11.610 1.00 18.38 22 ALA C CA 1
ATOM 2107 C C . ALA C 1 25 ? 66.923 52.321 10.460 1.00 17.64 22 ALA C C 1
ATOM 2108 O O . ALA C 1 25 ? 67.642 51.828 9.574 1.00 18.77 22 ALA C O 1
ATOM 2110 N N . VAL C 1 26 ? 65.594 52.220 10.487 1.00 18.03 23 VAL C N 1
ATOM 2111 C CA . VAL C 1 26 ? 64.844 51.616 9.409 1.00 17.99 23 VAL C CA 1
ATOM 2112 C C . VAL C 1 26 ? 64.430 52.734 8.462 1.00 18.70 23 VAL C C 1
ATOM 2113 O O . VAL C 1 26 ? 63.769 53.703 8.882 1.00 19.02 23 VAL C O 1
ATOM 2117 N N . ASN C 1 27 ? 64.797 52.609 7.198 1.00 18.56 24 ASN C N 1
ATOM 2118 C CA . ASN C 1 27 ? 64.520 53.681 6.250 1.00 19.39 24 ASN C CA 1
ATOM 2119 C C . ASN C 1 27 ? 63.083 53.641 5.712 1.00 19.85 24 ASN C C 1
ATOM 2120 O O . ASN C 1 27 ? 62.256 52.825 6.131 1.00 19.58 24 ASN C O 1
ATOM 2125 N N . ASP C 1 28 ? 62.784 54.576 4.812 1.00 21.84 25 ASP C N 1
ATOM 2126 C CA . ASP C 1 28 ? 61.447 54.713 4.232 1.00 22.44 25 ASP C CA 1
ATOM 2127 C C . ASP C 1 28 ? 60.946 53.444 3.522 1.00 22.35 25 ASP C C 1
ATOM 2128 O O . ASP C 1 28 ? 59.727 53.185 3.476 1.00 22.40 25 ASP C O 1
ATOM 2133 N N . ASN C 1 29 ? 61.886 52.649 3.007 1.00 22.25 26 ASN C N 1
ATOM 2134 C CA . ASN C 1 29 ? 61.583 51.371 2.331 1.00 21.93 26 ASN C CA 1
ATOM 2135 C C . ASN C 1 29 ? 61.663 50.143 3.255 1.00 21.06 26 ASN C C 1
ATOM 2136 O O . ASN C 1 29 ? 61.534 48.999 2.798 1.00 21.59 26 ASN C O 1
ATOM 2141 N N . GLY C 1 30 ? 61.823 50.384 4.556 1.00 18.90 27 GLY C N 1
ATOM 2142 C CA . GLY C 1 30 ? 61.851 49.310 5.548 1.00 17.74 27 GLY C CA 1
ATOM 2143 C C . GLY C 1 30 ? 63.205 48.635 5.671 1.00 15.60 27 GLY C C 1
ATOM 2144 O O . GLY C 1 30 ? 63.303 47.608 6.345 1.00 14.84 27 GLY C O 1
ATOM 2145 N N . GLU C 1 31 ? 64.236 49.179 5.023 1.00 15.02 28 GLU C N 1
ATOM 2146 C CA . GLU C 1 31 ? 65.564 48.560 5.007 1.00 15.78 28 GLU C CA 1
ATOM 2147 C C . GLU C 1 31 ? 66.341 48.925 6.270 1.00 15.33 28 GLU C C 1
ATOM 2148 O O . GLU C 1 31 ? 66.223 50.045 6.800 1.00 15.74 28 GLU C O 1
ATOM 2154 N N . PHE C 1 32 ? 67.135 47.977 6.757 1.00 13.96 29 PHE C N 1
ATOM 2155 C CA . PHE C 1 32 ? 67.965 48.184 7.935 1.00 14.44 29 PHE C CA 1
ATOM 2156 C C . PHE C 1 32 ? 69.220 47.342 7.890 1.00 14.12 29 PHE C C 1
ATOM 2157 O O . PHE C 1 32 ? 69.295 46.303 7.182 1.00 13.17 29 PHE C O 1
ATOM 2165 N N . ASP C 1 33 ? 70.195 47.806 8.662 1.00 14.36 30 ASP C N 1
ATOM 2166 C CA . ASP C 1 33 ? 71.405 47.057 8.881 1.00 14.96 30 ASP C CA 1
ATOM 2167 C C . ASP C 1 33 ? 71.670 46.930 10.368 1.00 14.05 30 ASP C C 1
ATOM 2168 O O . ASP C 1 33 ? 70.902 47.390 11.206 1.00 16.33 30 ASP C O 1
ATOM 2173 N N . GLY C 1 34 ? 72.750 46.266 10.709 1.00 11.96 31 GLY C N 1
ATOM 2174 C CA . GLY C 1 34 ? 73.042 46.048 12.100 1.00 12.86 31 GLY C CA 1
ATOM 2175 C C . GLY C 1 34 ? 74.179 45.081 12.304 1.00 11.73 31 GLY C C 1
ATOM 2176 O O . GLY C 1 34 ? 74.891 44.739 11.349 1.00 11.71 31 GLY C O 1
ATOM 2177 N N . THR C 1 35 ? 74.367 44.717 13.563 1.00 13.00 32 THR C N 1
ATOM 2178 C CA . THR C 1 35 ? 75.379 43.797 13.988 1.00 12.11 32 THR C CA 1
ATOM 2179 C C . THR C 1 35 ? 74.731 42.643 14.766 1.00 11.69 32 THR C C 1
ATOM 2180 O O . THR C 1 35 ? 73.913 42.834 15.641 1.00 12.63 32 THR C O 1
ATOM 2184 N N . TYR C 1 36 ? 75.144 41.433 14.432 1.00 11.31 33 TYR C N 1
ATOM 2185 C CA . TYR C 1 36 ? 74.678 40.224 15.122 1.00 11.32 33 TYR C CA 1
ATOM 2186 C C . TYR C 1 36 ? 75.852 39.618 15.867 1.00 11.03 33 TYR C C 1
ATOM 2187 O O . TYR C 1 36 ? 76.912 39.386 15.269 1.00 11.98 33 TYR C O 1
ATOM 2196 N N . ILE C 1 37 ? 75.614 39.282 17.121 1.00 11.30 34 ILE C N 1
ATOM 2197 C CA . ILE C 1 37 ? 76.588 38.649 17.991 1.00 10.92 34 ILE C CA 1
ATOM 2198 C C . ILE C 1 37 ? 75.982 37.308 18.393 1.00 9.56 34 ILE C C 1
ATOM 2199 O O . ILE C 1 37 ? 75.145 37.224 19.302 1.00 9.75 34 ILE C O 1
ATOM 2204 N N . THR C 1 38 ? 76.428 36.255 17.731 1.00 9.29 35 THR C N 1
ATOM 2205 C CA . THR C 1 38 ? 75.879 34.955 18.045 1.00 9.93 35 THR C CA 1
ATOM 2206 C C . THR C 1 38 ? 76.460 34.406 19.345 1.00 9.82 35 THR C C 1
ATOM 2207 O O . THR C 1 38 ? 77.662 34.580 19.612 1.00 11.17 35 THR C O 1
ATOM 2211 N N . ALA C 1 39 ? 75.613 33.773 20.141 1.00 9.60 36 ALA C N 1
ATOM 2212 C CA . ALA C 1 39 ? 76.039 33.126 21.373 1.00 9.60 36 ALA C CA 1
ATOM 2213 C C . ALA C 1 39 ? 76.565 31.693 21.139 1.00 10.50 36 ALA C C 1
ATOM 2214 O O . ALA C 1 39 ? 77.115 31.074 22.049 1.00 10.99 36 ALA C O 1
ATOM 2216 N N . VAL C 1 40 ? 76.318 31.157 19.938 1.00 10.14 37 VAL C N 1
ATOM 2217 C CA . VAL C 1 40 ? 76.712 29.806 19.586 1.00 10.00 37 VAL C CA 1
ATOM 2218 C C . VAL C 1 40 ? 77.288 29.764 18.176 1.00 9.83 37 VAL C C 1
ATOM 2219 O O . VAL C 1 40 ? 76.996 30.601 17.353 1.00 9.76 37 VAL C O 1
ATOM 2223 N N . ALA C 1 41 ? 78.077 28.739 17.911 1.00 9.95 38 ALA C N 1
ATOM 2224 C CA . ALA C 1 41 ? 78.697 28.549 16.596 1.00 10.44 38 ALA C CA 1
ATOM 2225 C C . ALA C 1 41 ? 79.263 27.148 16.482 1.00 10.59 38 ALA C C 1
ATOM 2226 O O . ALA C 1 41 ? 79.366 26.473 17.454 1.00 11.98 38 ALA C O 1
ATOM 2228 N N . ASP C 1 42 ? 79.676 26.732 15.306 1.00 12.47 39 ASP C N 1
ATOM 2229 C CA . ASP C 1 42 ? 80.396 25.455 15.201 1.00 12.70 39 ASP C CA 1
ATOM 2230 C C . ASP C 1 42 ? 81.655 25.480 16.088 1.00 13.86 39 ASP C C 1
ATOM 2231 O O . ASP C 1 42 ? 82.007 24.480 16.729 1.00 15.56 39 ASP C O 1
ATOM 2236 N N . ASN C 1 43 ? 82.311 26.652 16.097 1.00 14.08 40 ASN C N 1
ATOM 2237 C CA . ASN C 1 43 ? 83.489 26.865 16.936 1.00 14.30 40 ASN C CA 1
ATOM 2238 C C . ASN C 1 43 ? 83.352 28.204 17.688 1.00 12.54 40 ASN C C 1
ATOM 2239 O O . ASN C 1 43 ? 83.662 29.269 17.118 1.00 12.66 40 ASN C O 1
ATOM 2244 N N . PRO C 1 44 ? 82.838 28.146 18.929 1.00 12.60 41 PRO C N 1
ATOM 2245 C CA . PRO C 1 44 ? 82.563 29.416 19.596 1.00 12.73 41 PRO C CA 1
ATOM 2246 C C . PRO C 1 44 ? 83.800 30.229 19.940 1.00 12.57 41 PRO C C 1
ATOM 2247 O O . PRO C 1 44 ? 83.689 31.432 20.068 1.00 12.44 41 PRO C O 1
ATOM 2251 N N . GLY C 1 45 ? 84.950 29.566 19.996 1.00 12.55 42 GLY C N 1
ATOM 2252 C CA . GLY C 1 45 ? 86.224 30.278 20.165 1.00 12.65 42 GLY C CA 1
ATOM 2253 C C . GLY C 1 45 ? 86.604 31.134 18.968 1.00 12.09 42 GLY C C 1
ATOM 2254 O O . GLY C 1 45 ? 87.563 31.917 19.070 1.00 12.68 42 GLY C O 1
ATOM 2255 N N . ASN C 1 46 ? 85.877 31.013 17.837 1.00 11.70 43 ASN C N 1
ATOM 2256 C CA . ASN C 1 46 ? 86.101 31.842 16.659 1.00 11.56 43 ASN C CA 1
ATOM 2257 C C . ASN C 1 46 ? 85.068 32.984 16.475 1.00 9.18 43 ASN C C 1
ATOM 2258 O O . ASN C 1 46 ? 85.197 33.776 15.575 1.00 10.87 43 ASN C O 1
ATOM 2263 N N . ILE C 1 47 ? 84.063 33.077 17.347 1.00 9.60 44 ILE C N 1
ATOM 2264 C CA . ILE C 1 47 ? 82.993 34.045 17.141 1.00 10.16 44 ILE C CA 1
ATOM 2265 C C . ILE C 1 47 ? 83.539 35.478 17.138 1.00 11.69 44 ILE C C 1
ATOM 2266 O O . ILE C 1 47 ? 84.343 35.874 18.006 1.00 10.37 44 ILE C O 1
ATOM 2271 N N . THR C 1 48 ? 83.082 36.259 16.173 1.00 11.77 45 THR C N 1
ATOM 2272 C CA . THR C 1 48 ? 83.378 37.671 16.064 1.00 12.16 45 THR C CA 1
ATOM 2273 C C . THR C 1 48 ? 82.083 38.369 15.713 1.00 14.00 45 THR C C 1
ATOM 2274 O O . THR C 1 48 ? 81.099 37.722 15.308 1.00 13.88 45 THR C O 1
ATOM 2278 N N . LEU C 1 49 ? 82.069 39.678 15.828 1.00 13.05 46 LEU C N 1
ATOM 2279 C CA . LEU C 1 49 ? 80.920 40.477 15.460 1.00 12.87 46 LEU C CA 1
ATOM 2280 C C . LEU C 1 49 ? 80.684 40.346 13.958 1.00 12.20 46 LEU C C 1
ATOM 2281 O O . LEU C 1 49 ? 81.627 40.340 13.168 1.00 12.99 46 LEU C O 1
ATOM 2286 N N . SER C 1 50 ? 79.414 40.228 13.564 1.00 11.35 47 SER C N 1
ATOM 2287 C CA . SER C 1 50 ? 79.061 40.026 12.167 1.00 11.29 47 SER C CA 1
ATOM 2288 C C . SER C 1 50 ? 77.899 40.934 11.703 1.00 11.22 47 SER C C 1
ATOM 2289 O O . SER C 1 50 ? 76.999 41.197 12.479 1.00 12.38 47 SER C O 1
ATOM 2292 N N . PRO C 1 51 ? 77.949 41.400 10.449 1.00 11.75 48 PRO C N 1
ATOM 2293 C CA . PRO C 1 51 ? 76.939 42.321 9.942 1.00 11.72 48 PRO C CA 1
ATOM 2294 C C . PRO C 1 51 ? 75.667 41.630 9.461 1.00 12.10 48 PRO C C 1
ATOM 2295 O O . PRO C 1 51 ? 75.700 40.486 8.985 1.00 11.83 48 PRO C O 1
ATOM 2299 N N . LEU C 1 52 ? 74.570 42.369 9.564 1.00 11.76 49 LEU C N 1
ATOM 2300 C CA . LEU C 1 52 ? 73.288 41.899 9.037 1.00 11.59 49 LEU C CA 1
ATOM 2301 C C . LEU C 1 52 ? 72.681 42.988 8.173 1.00 12.75 49 LEU C C 1
ATOM 2302 O O . LEU C 1 52 ? 73.012 44.181 8.295 1.00 13.05 49 LEU C O 1
ATOM 2307 N N . LEU C 1 53 ? 71.774 42.570 7.303 1.00 12.28 50 LEU C N 1
ATOM 2308 C CA . LEU C 1 53 ? 71.089 43.484 6.414 1.00 12.13 50 LEU C CA 1
ATOM 2309 C C . LEU C 1 53 ? 69.713 42.884 6.136 1.00 11.39 50 LEU C C 1
ATOM 2310 O O . LEU C 1 53 ? 69.612 41.697 5.848 1.00 10.78 50 LEU C O 1
ATOM 2315 N N . GLY C 1 54 ? 68.646 43.690 6.230 1.00 11.62 51 GLY C N 1
ATOM 2316 C CA . GLY C 1 54 ? 67.297 43.136 6.087 1.00 12.09 51 GLY C CA 1
ATOM 2317 C C . GLY C 1 54 ? 66.260 44.179 5.725 1.00 12.32 51 GLY C C 1
ATOM 2318 O O . GLY C 1 54 ? 66.588 45.340 5.526 1.00 11.48 51 GLY C O 1
ATOM 2319 N N . ILE C 1 55 ? 65.013 43.719 5.639 1.00 12.35 52 ILE C N 1
ATOM 2320 C CA . ILE C 1 55 ? 63.899 44.577 5.297 1.00 11.72 52 ILE C CA 1
ATOM 2321 C C . ILE C 1 55 ? 62.714 44.181 6.174 1.00 11.22 52 ILE C C 1
ATOM 2322 O O . ILE C 1 55 ? 62.418 42.990 6.341 1.00 11.33 52 ILE C O 1
ATOM 2327 N N . GLN C 1 56 ? 61.965 45.165 6.679 1.00 10.95 53 GLN C N 1
ATOM 2328 C CA . GLN C 1 56 ? 60.709 44.878 7.356 1.00 11.63 53 GLN C CA 1
ATOM 2329 C C . GLN C 1 56 ? 59.564 45.613 6.634 1.00 12.72 53 GLN C C 1
ATOM 2330 O O . GLN C 1 56 ? 59.796 46.592 5.923 1.00 13.28 53 GLN C O 1
ATOM 2336 N N . HIS C 1 57 ? 58.360 45.083 6.775 1.00 12.72 54 HIS C N 1
ATOM 2337 C CA . HIS C 1 57 ? 57.165 45.877 6.397 1.00 14.41 54 HIS C CA 1
ATOM 2338 C C . HIS C 1 57 ? 57.002 46.996 7.422 1.00 16.71 54 HIS C C 1
ATOM 2339 O O . HIS C 1 57 ? 57.360 46.825 8.577 1.00 15.83 54 HIS C O 1
ATOM 2346 N N . LYS C 1 58 ? 56.455 48.135 6.995 1.00 18.37 55 LYS C N 1
ATOM 2347 C CA . LYS C 1 58 ? 56.418 49.328 7.860 1.00 20.61 55 LYS C CA 1
ATOM 2348 C C . LYS C 1 58 ? 55.038 49.681 8.370 1.00 20.95 55 LYS C C 1
ATOM 2349 O O . LYS C 1 58 ? 54.877 50.090 9.518 1.00 21.62 55 LYS C O 1
ATOM 2355 N N . ARG C 1 59 ? 54.029 49.497 7.540 1.00 20.98 56 ARG C N 1
ATOM 2356 C CA . ARG C 1 59 ? 52.682 49.951 7.887 1.00 22.29 56 ARG C CA 1
ATOM 2357 C C . ARG C 1 59 ? 51.979 49.067 8.911 1.00 21.20 56 ARG C C 1
ATOM 2358 O O . ARG C 1 59 ? 51.344 49.571 9.856 1.00 21.77 56 ARG C O 1
ATOM 2366 N N . ALA C 1 60 ? 52.111 47.746 8.756 1.00 19.94 57 ALA C N 1
ATOM 2367 C CA . ALA C 1 60 ? 51.442 46.798 9.631 1.00 19.41 57 ALA C CA 1
ATOM 2368 C C . ALA C 1 60 ? 51.841 47.007 11.074 1.00 17.68 57 ALA C C 1
ATOM 2369 O O . ALA C 1 60 ? 53.004 47.299 11.359 1.00 18.81 57 ALA C O 1
ATOM 2371 N N . SER C 1 61 ? 50.879 46.840 11.979 1.00 17.74 58 SER C N 1
ATOM 2372 C CA . SER C 1 61 ? 51.152 46.962 13.411 1.00 18.28 58 SER C CA 1
ATOM 2373 C C . SER C 1 61 ? 52.041 45.821 13.933 1.00 17.23 58 SER C C 1
ATOM 2374 O O . SER C 1 61 ? 52.806 46.021 14.888 1.00 17.69 58 SER C O 1
ATOM 2377 N N . GLN C 1 62 ? 51.930 44.658 13.273 1.00 15.32 59 GLN C N 1
ATOM 2378 C CA . GLN C 1 62 ? 52.667 43.419 13.635 1.00 14.81 59 GLN C CA 1
ATOM 2379 C C . GLN C 1 62 ? 53.329 42.917 12.342 1.00 13.64 59 GLN C C 1
ATOM 2380 O O . GLN C 1 62 ? 52.849 41.935 11.738 1.00 13.40 59 GLN C O 1
ATOM 2386 N N . PRO C 1 63 ? 54.379 43.627 11.908 1.00 13.01 60 PRO C N 1
ATOM 2387 C CA . PRO C 1 63 ? 54.937 43.368 10.593 1.00 12.49 60 PRO C CA 1
ATOM 2388 C C . PRO C 1 63 ? 55.785 42.098 10.477 1.00 12.97 60 PRO C C 1
ATOM 2389 O O . PRO C 1 63 ? 56.412 41.671 11.446 1.00 12.40 60 PRO C O 1
ATOM 2393 N N . THR C 1 64 ? 55.834 41.561 9.272 1.00 11.09 61 THR C N 1
ATOM 2394 C CA . THR C 1 64 ? 56.840 40.538 8.955 1.00 10.82 61 THR C CA 1
ATOM 2395 C C . THR C 1 64 ? 58.137 41.221 8.496 1.00 11.32 61 THR C C 1
ATOM 2396 O O . THR C 1 64 ? 58.194 42.395 8.103 1.00 11.33 61 THR C O 1
ATOM 2400 N N . PHE C 1 65 ? 59.223 40.453 8.570 1.00 10.04 62 PHE C N 1
ATOM 2401 C CA . PHE C 1 65 ? 60.543 40.976 8.210 1.00 9.68 62 PHE C CA 1
ATOM 2402 C C . PHE C 1 65 ? 61.492 39.807 7.963 1.00 8.49 62 PHE C C 1
ATOM 2403 O O . PHE C 1 65 ? 61.156 38.650 8.307 1.00 10.40 62 PHE C O 1
ATOM 2411 N N . GLY C 1 66 ? 62.620 40.123 7.374 1.00 9.17 63 GLY C N 1
ATOM 2412 C CA . GLY C 1 66 ? 63.695 39.148 7.206 1.00 8.55 63 GLY C CA 1
ATOM 2413 C C . GLY C 1 66 ? 65.040 39.864 7.232 1.00 10.30 63 GLY C C 1
ATOM 2414 O O . GLY C 1 66 ? 65.149 41.076 6.970 1.00 9.36 63 GLY C O 1
ATOM 2415 N N . PHE C 1 67 ? 66.086 39.090 7.541 1.00 8.50 64 PHE C N 1
ATOM 2416 C CA . PHE C 1 67 ? 67.461 39.587 7.392 1.00 8.51 64 PHE C CA 1
ATOM 2417 C C . PHE C 1 67 ? 68.458 38.462 7.144 1.00 8.24 64 PHE C C 1
ATOM 2418 O O . PHE C 1 67 ? 68.174 37.276 7.427 1.00 8.89 64 PHE C O 1
ATOM 2426 N N . THR C 1 68 ? 69.582 38.876 6.597 1.00 8.35 65 THR C N 1
ATOM 2427 C CA . THR C 1 68 ? 70.707 38.023 6.300 1.00 8.86 65 THR C CA 1
ATOM 2428 C C . THR C 1 68 ? 71.859 38.409 7.240 1.00 8.78 65 THR C C 1
ATOM 2429 O O . THR C 1 68 ? 72.079 39.619 7.463 1.00 10.78 65 THR C O 1
ATOM 2433 N N . VAL C 1 69 ? 72.576 37.404 7.752 1.00 8.55 66 VAL C N 1
ATOM 2434 C CA . VAL C 1 69 ? 73.816 37.622 8.528 1.00 9.89 66 VAL C CA 1
ATOM 2435 C C . VAL C 1 69 ? 74.958 37.008 7.762 1.00 9.99 66 VAL C C 1
ATOM 2436 O O . VAL C 1 69 ? 74.962 35.811 7.500 1.00 10.45 66 VAL C O 1
ATOM 2440 N N . HIS C 1 70 ? 75.938 37.844 7.397 1.00 10.11 67 HIS C N 1
ATOM 2441 C CA . HIS C 1 70 ? 77.187 37.374 6.794 1.00 10.21 67 HIS C CA 1
ATOM 2442 C C . HIS C 1 70 ? 78.173 37.130 7.947 1.00 9.77 67 HIS C C 1
ATOM 2443 O O . HIS C 1 70 ? 78.727 38.081 8.501 1.00 10.34 67 HIS C O 1
ATOM 2450 N N . TRP C 1 71 ? 78.429 35.874 8.261 1.00 9.68 68 TRP C N 1
ATOM 2451 C CA . TRP C 1 71 ? 79.319 35.573 9.381 1.00 9.86 68 TRP C CA 1
ATOM 2452 C C . TRP C 1 71 ? 80.735 35.973 8.946 1.00 10.23 68 TRP C C 1
ATOM 2453 O O . TRP C 1 71 ? 81.241 35.586 7.888 1.00 10.67 68 TRP C O 1
ATOM 2464 N N . ASN C 1 72 ? 81.400 36.729 9.820 1.00 11.28 69 ASN C N 1
ATOM 2465 C CA . ASN C 1 72 ? 82.711 37.283 9.498 1.00 12.13 69 ASN C CA 1
ATOM 2466 C C . ASN C 1 72 ? 83.809 36.315 9.965 1.00 13.05 69 ASN C C 1
ATOM 2467 O O . ASN C 1 72 ? 84.989 36.612 9.773 1.00 16.06 69 ASN C O 1
ATOM 2472 N N . PHE C 1 73 ? 83.457 35.163 10.537 1.00 11.50 70 PHE C N 1
ATOM 2473 C CA . PHE C 1 73 ? 84.427 34.220 11.080 1.00 10.99 70 PHE C CA 1
ATOM 2474 C C . PHE C 1 73 ? 84.303 32.814 10.543 1.00 10.95 70 PHE C C 1
ATOM 2475 O O . PHE C 1 73 ? 85.014 31.896 10.956 1.00 11.34 70 PHE C O 1
ATOM 2483 N N . SER C 1 74 ? 83.461 32.665 9.508 1.00 11.09 71 SER C N 1
ATOM 2484 C CA . SER C 1 74 ? 83.316 31.422 8.783 1.00 11.55 71 SER C CA 1
ATOM 2485 C C . SER C 1 74 ? 82.783 31.727 7.374 1.00 12.07 71 SER C C 1
ATOM 2486 O O . SER C 1 74 ? 82.459 32.883 7.077 1.00 12.33 71 SER C O 1
ATOM 2489 N N . GLU C 1 75 ? 82.698 30.708 6.525 1.00 11.71 72 GLU C N 1
ATOM 2490 C CA . GLU C 1 75 ? 82.170 30.892 5.173 1.00 11.29 72 GLU C CA 1
ATOM 2491 C C . GLU C 1 75 ? 80.654 30.779 5.111 1.00 11.89 72 GLU C C 1
ATOM 2492 O O . GLU C 1 75 ? 80.076 30.836 4.017 1.00 11.68 72 GLU C O 1
ATOM 2498 N N . SER C 1 76 ? 80.015 30.709 6.266 1.00 10.39 73 SER C N 1
ATOM 2499 C CA . SER C 1 76 ? 78.582 30.439 6.395 1.00 10.45 73 SER C CA 1
ATOM 2500 C C . SER C 1 76 ? 77.801 31.742 6.217 1.00 9.96 73 SER C C 1
ATOM 2501 O O . SER C 1 76 ? 78.324 32.837 6.399 1.00 10.07 73 SER C O 1
ATOM 2504 N N . THR C 1 77 ? 76.516 31.600 5.884 1.00 8.11 74 THR C N 1
ATOM 2505 C CA . THR C 1 77 ? 75.575 32.711 5.915 1.00 8.67 74 THR C CA 1
ATOM 2506 C C . THR C 1 77 ? 74.295 32.189 6.581 1.00 7.86 74 THR C C 1
ATOM 2507 O O . THR C 1 77 ? 73.900 31.061 6.336 1.00 9.25 74 THR C O 1
ATOM 2511 N N . SER C 1 78 ? 73.618 33.038 7.354 1.00 8.13 75 SER C N 1
ATOM 2512 C CA . SER C 1 78 ? 72.316 32.705 7.923 1.00 8.44 75 SER C CA 1
ATOM 2513 C C . SER C 1 78 ? 71.280 33.719 7.466 1.00 8.60 75 SER C C 1
ATOM 2514 O O . SER C 1 78 ? 71.600 34.873 7.223 1.00 9.64 75 SER C O 1
ATOM 2517 N N . VAL C 1 79 ? 70.030 33.234 7.358 1.00 7.23 76 VAL C N 1
ATOM 2518 C CA . VAL C 1 79 ? 68.907 34.114 7.124 1.00 7.70 76 VAL C CA 1
ATOM 2519 C C . VAL C 1 79 ? 67.850 33.842 8.203 1.00 7.78 76 VAL C C 1
ATOM 2520 O O . VAL C 1 79 ? 67.650 32.694 8.637 1.00 8.65 76 VAL C O 1
ATOM 2524 N N . PHE C 1 80 ? 67.171 34.917 8.585 1.00 8.19 77 PHE C N 1
ATOM 2525 C CA . PHE C 1 80 ? 66.100 34.864 9.591 1.00 7.84 77 PHE C CA 1
ATOM 2526 C C . PHE C 1 80 ? 64.842 35.523 8.976 1.00 8.87 77 PHE C C 1
ATOM 2527 O O . PHE C 1 80 ? 64.962 36.573 8.341 1.00 9.80 77 PHE C O 1
ATOM 2535 N N . VAL C 1 81 ? 63.692 34.941 9.252 1.00 8.79 78 VAL C N 1
ATOM 2536 C CA . VAL C 1 81 ? 62.410 35.518 8.797 1.00 8.74 78 VAL C CA 1
ATOM 2537 C C . VAL C 1 81 ? 61.409 35.368 9.901 1.00 8.68 78 VAL C C 1
ATOM 2538 O O . VAL C 1 81 ? 61.427 34.382 10.643 1.00 11.06 78 VAL C O 1
ATOM 2542 N N . GLY C 1 82 ? 60.543 36.360 10.055 1.00 8.83 79 GLY C N 1
ATOM 2543 C CA . GLY C 1 82 ? 59.596 36.307 11.136 1.00 9.99 79 GLY C CA 1
ATOM 2544 C C . GLY C 1 82 ? 58.583 37.415 11.160 1.00 10.13 79 GLY C C 1
ATOM 2545 O O . GLY C 1 82 ? 58.404 38.130 10.192 1.00 10.22 79 GLY C O 1
ATOM 2546 N N . GLN C 1 83 ? 57.904 37.475 12.289 1.00 10.25 80 GLN C N 1
ATOM 2547 C CA . GLN C 1 83 ? 56.898 38.515 12.547 1.00 12.08 80 GLN C CA 1
ATOM 2548 C C . GLN C 1 83 ? 57.121 39.096 13.938 1.00 12.69 80 GLN C C 1
ATOM 2549 O O . GLN C 1 83 ? 57.475 38.379 14.880 1.00 12.21 80 GLN C O 1
ATOM 2555 N N . CYS C 1 84 ? 56.931 40.406 14.023 1.00 12.87 81 CYS C N 1
ATOM 2556 C CA . CYS C 1 84 ? 56.968 41.129 15.288 1.00 13.86 81 CYS C CA 1
ATOM 2557 C C . CYS C 1 84 ? 55.551 41.251 15.798 1.00 14.88 81 CYS C C 1
ATOM 2558 O O . CYS C 1 84 ? 54.688 41.737 15.072 1.00 16.07 81 CYS C O 1
ATOM 2561 N N . PHE C 1 85 ? 55.307 40.752 17.006 1.00 14.81 82 PHE C N 1
ATOM 2562 C CA . PHE C 1 85 ? 54.016 40.818 17.694 1.00 16.00 82 PHE C CA 1
ATOM 2563 C C . PHE C 1 85 ? 54.116 41.738 18.907 1.00 17.26 82 PHE C C 1
ATOM 2564 O O . PHE C 1 85 ? 55.156 41.809 19.571 1.00 17.16 82 PHE C O 1
ATOM 2572 N N . VAL C 1 86 ? 53.006 42.412 19.210 1.00 19.10 83 VAL C N 1
ATOM 2573 C CA . VAL C 1 86 ? 52.910 43.280 20.398 1.00 22.25 83 VAL C CA 1
ATOM 2574 C C . VAL C 1 86 ? 51.713 42.830 21.219 1.00 23.83 83 VAL C C 1
ATOM 2575 O O . VAL C 1 86 ? 50.604 42.733 20.680 1.00 23.58 83 VAL C O 1
ATOM 2579 N N . ASP C 1 87 ? 51.931 42.551 22.503 1.00 26.01 84 ASP C N 1
ATOM 2580 C CA . ASP C 1 87 ? 50.843 42.113 23.371 1.00 27.49 84 ASP C CA 1
ATOM 2581 C C . ASP C 1 87 ? 50.097 43.309 23.984 1.00 29.18 84 ASP C C 1
ATOM 2582 O O . ASP C 1 87 ? 50.419 44.470 23.693 1.00 28.65 84 ASP C O 1
ATOM 2587 N N . ARG C 1 88 ? 49.071 43.029 24.792 1.00 31.51 85 ARG C N 1
ATOM 2588 C CA . ARG C 1 88 ? 48.238 44.107 25.360 1.00 32.62 85 ARG C CA 1
ATOM 2589 C C . ARG C 1 88 ? 49.066 45.078 26.209 1.00 32.71 85 ARG C C 1
ATOM 2590 O O . ARG C 1 88 ? 48.778 46.279 26.250 1.00 33.53 85 ARG C O 1
ATOM 2598 N N . SER C 1 89 ? 50.115 44.571 26.856 1.00 31.80 86 SER C N 1
ATOM 2599 C CA . SER C 1 89 ? 50.978 45.412 27.681 1.00 30.69 86 SER C CA 1
ATOM 2600 C C . SER C 1 89 ? 52.049 46.165 26.919 1.00 29.90 86 SER C C 1
ATOM 2601 O O . SER C 1 89 ? 52.827 46.888 27.538 1.00 30.40 86 SER C O 1
ATOM 2604 N N . GLY C 1 90 ? 52.108 46.016 25.591 1.00 27.60 87 GLY C N 1
ATOM 2605 C CA . GLY C 1 90 ? 53.116 46.707 24.802 1.00 26.05 87 GLY C CA 1
ATOM 2606 C C . GLY C 1 90 ? 54.429 45.931 24.586 1.00 24.30 87 GLY C C 1
ATOM 2607 O O . GLY C 1 90 ? 55.361 46.462 23.995 1.00 24.66 87 GLY C O 1
ATOM 2608 N N . LYS C 1 91 ? 54.498 44.697 25.070 1.00 23.12 88 LYS C N 1
ATOM 2609 C CA . LYS C 1 91 ? 55.725 43.884 24.947 1.00 22.19 88 LYS C CA 1
ATOM 2610 C C . LYS C 1 91 ? 55.810 43.283 23.545 1.00 19.69 88 LYS C C 1
ATOM 2611 O O . LYS C 1 91 ? 54.885 42.640 23.101 1.00 19.00 88 LYS C O 1
ATOM 2617 N N . GLU C 1 92 ? 56.941 43.504 22.897 1.00 18.82 89 GLU C N 1
ATOM 2618 C CA . GLU C 1 92 ? 57.215 43.051 21.555 1.00 18.14 89 GLU C CA 1
ATOM 2619 C C . GLU C 1 92 ? 57.981 41.727 21.574 1.00 17.70 89 GLU C C 1
ATOM 2620 O O . GLU C 1 92 ? 58.915 41.553 22.361 1.00 16.03 89 GLU C O 1
ATOM 2626 N N . VAL C 1 93 ? 57.597 40.807 20.712 1.00 15.54 90 VAL C N 1
ATOM 2627 C CA . VAL C 1 93 ? 58.358 39.560 20.542 1.00 15.46 90 VAL C CA 1
ATOM 2628 C C . VAL C 1 93 ? 58.564 39.326 19.065 1.00 14.06 90 VAL C C 1
ATOM 2629 O O . VAL C 1 93 ? 57.610 39.485 18.274 1.00 14.17 90 VAL C O 1
ATOM 2633 N N . LEU C 1 94 ? 59.793 39.026 18.676 1.00 12.53 91 LEU C N 1
ATOM 2634 C CA . LEU C 1 94 ? 60.045 38.652 17.308 1.00 11.86 91 LEU C CA 1
ATOM 2635 C C . LEU C 1 94 ? 60.047 37.124 17.256 1.00 11.75 91 LEU C C 1
ATOM 2636 O O . LEU C 1 94 ? 60.874 36.510 17.905 1.00 12.15 91 LEU C O 1
ATOM 2641 N N . LYS C 1 95 ? 59.094 36.525 16.553 1.00 11.85 92 LYS C N 1
ATOM 2642 C CA . LYS C 1 95 ? 59.044 35.090 16.343 1.00 11.42 92 LYS C CA 1
ATOM 2643 C C . LYS C 1 95 ? 59.680 34.824 15.009 1.00 11.19 92 LYS C C 1
ATOM 2644 O O . LYS C 1 95 ? 59.147 35.276 13.992 1.00 11.43 92 LYS C O 1
ATOM 2650 N N . THR C 1 96 ? 60.803 34.114 15.011 1.00 11.06 93 THR C N 1
ATOM 2651 C CA . THR C 1 96 ? 61.594 33.872 13.826 1.00 10.85 93 THR C CA 1
ATOM 2652 C C . THR C 1 96 ? 61.892 32.385 13.617 1.00 10.75 93 THR C C 1
ATOM 2653 O O . THR C 1 96 ? 61.957 31.564 14.571 1.00 10.08 93 THR C O 1
ATOM 2657 N N . LYS C 1 97 ? 62.101 32.071 12.333 1.00 9.62 94 LYS C N 1
ATOM 2658 C CA . LYS C 1 97 ? 62.743 30.827 11.890 1.00 9.10 94 LYS C CA 1
ATOM 2659 C C . LYS C 1 97 ? 63.941 31.221 11.035 1.00 8.97 94 LYS C C 1
ATOM 2660 O O . LYS C 1 97 ? 63.962 32.292 10.448 1.00 9.36 94 LYS C O 1
ATOM 2668 N N . TRP C 1 98 ? 64.916 30.318 10.976 1.00 7.02 95 TRP C N 1
ATOM 2669 C CA . TRP C 1 98 ? 66.122 30.600 10.280 1.00 7.78 95 TRP C CA 1
ATOM 2670 C C . TRP C 1 98 ? 66.616 29.393 9.498 1.00 6.96 95 TRP C C 1
ATOM 2671 O O . TRP C 1 98 ? 66.245 28.244 9.776 1.00 7.65 95 TRP C O 1
ATOM 2682 N N . LEU C 1 99 ? 67.466 29.719 8.544 1.00 7.37 96 LEU C N 1
ATOM 2683 C CA . LEU C 1 99 ? 68.270 28.724 7.813 1.00 8.33 96 LEU C CA 1
ATOM 2684 C C . LEU C 1 99 ? 69.737 29.167 7.925 1.00 8.47 96 LEU C C 1
ATOM 2685 O O . LEU C 1 99 ? 70.059 30.342 7.749 1.00 8.94 96 LEU C O 1
ATOM 2690 N N . GLN C 1 100 ? 70.613 28.204 8.217 1.00 9.25 97 GLN C N 1
ATOM 2691 C CA . GLN C 1 100 ? 72.047 28.458 8.188 1.00 10.14 97 GLN C CA 1
ATOM 2692 C C . GLN C 1 100 ? 72.643 27.647 7.048 1.00 8.81 97 GLN C C 1
ATOM 2693 O O . GLN C 1 100 ? 72.499 26.422 7.028 1.00 9.61 97 GLN C O 1
ATOM 2699 N N . ARG C 1 101 ? 73.304 28.332 6.108 1.00 8.21 98 ARG C N 1
ATOM 2700 C CA . ARG C 1 101 ? 74.001 27.694 4.991 1.00 9.34 98 ARG C CA 1
ATOM 2701 C C . ARG C 1 101 ? 75.474 27.518 5.341 1.00 9.03 98 ARG C C 1
ATOM 2702 O O . ARG C 1 101 ? 76.170 28.492 5.659 1.00 9.34 98 ARG C O 1
ATOM 2710 N N . LEU C 1 102 ? 75.952 26.295 5.233 1.00 8.96 99 LEU C N 1
ATOM 2711 C CA . LEU C 1 102 ? 77.373 25.978 5.311 1.00 10.04 99 LEU C CA 1
ATOM 2712 C C . LEU C 1 102 ? 77.961 25.893 3.917 1.00 9.96 99 LEU C C 1
ATOM 2713 O O . LEU C 1 102 ? 77.269 25.558 2.953 1.00 10.37 99 LEU C O 1
ATOM 2722 N N . ALA C 1 103 ? 79.234 26.228 3.798 1.00 9.80 100 ALA C N 1
ATOM 2723 C CA . ALA C 1 103 ? 79.961 26.092 2.550 1.00 11.32 100 ALA C CA 1
ATOM 2724 C C . ALA C 1 103 ? 80.409 24.662 2.343 1.00 12.87 100 ALA C C 1
ATOM 2725 O O . ALA C 1 103 ? 81.026 24.055 3.260 1.00 13.86 100 ALA C O 1
ATOM 2727 N N . VAL C 1 104 ? 80.118 24.086 1.187 1.00 12.11 101 VAL C N 1
ATOM 2728 C CA . VAL C 1 104 ? 80.662 22.796 0.837 1.00 13.07 101 VAL C CA 1
ATOM 2729 C C . VAL C 1 104 ? 81.556 22.932 -0.380 1.00 14.36 101 VAL C C 1
ATOM 2730 O O . VAL C 1 104 ? 81.534 23.926 -1.095 1.00 15.06 101 VAL C O 1
ATOM 2734 N N . ASP C 1 105 ? 82.312 21.878 -0.619 1.00 15.51 102 ASP C N 1
ATOM 2735 C CA . ASP C 1 105 ? 83.344 21.886 -1.636 1.00 16.87 102 ASP C CA 1
ATOM 2736 C C . ASP C 1 105 ? 82.806 21.738 -3.060 1.00 16.98 102 ASP C C 1
ATOM 2737 O O . ASP C 1 105 ? 83.400 22.216 -4.019 1.00 18.46 102 ASP C O 1
ATOM 2742 N N . ASP C 1 106 ? 81.721 21.003 -3.216 1.00 18.12 103 ASP C N 1
ATOM 2743 C CA . ASP C 1 106 ? 81.188 20.777 -4.554 1.00 18.82 103 ASP C CA 1
ATOM 2744 C C . ASP C 1 106 ? 79.691 20.706 -4.553 1.00 18.01 103 ASP C C 1
ATOM 2745 O O . ASP C 1 106 ? 79.092 20.347 -3.511 1.00 17.38 103 ASP C O 1
ATOM 2750 N N . ILE C 1 107 ? 79.093 21.061 -5.697 1.00 17.09 104 ILE C N 1
ATOM 2751 C CA . ILE C 1 107 ? 77.638 20.995 -5.873 1.00 16.93 104 ILE C CA 1
ATOM 2752 C C . ILE C 1 107 ? 77.039 19.631 -5.464 1.00 16.34 104 ILE C C 1
ATOM 2753 O O . ILE C 1 107 ? 75.923 19.586 -4.943 1.00 14.51 104 ILE C O 1
ATOM 2758 N N . SER C 1 108 ? 77.783 18.532 -5.639 1.00 15.66 105 SER C N 1
ATOM 2759 C CA . SER C 1 108 ? 77.324 17.193 -5.230 1.00 17.04 105 SER C CA 1
ATOM 2760 C C . SER C 1 108 ? 77.101 17.010 -3.717 1.00 16.72 105 SER C C 1
ATOM 2761 O O . SER C 1 108 ? 76.369 16.102 -3.307 1.00 17.80 105 SER C O 1
ATOM 2764 N N . ASP C 1 109 ? 77.737 17.863 -2.906 1.00 15.70 106 ASP C N 1
ATOM 2765 C CA . ASP C 1 109 ? 77.586 17.841 -1.449 1.00 16.06 106 ASP C CA 1
ATOM 2766 C C . ASP C 1 109 ? 76.461 18.743 -0.957 1.00 14.27 106 ASP C C 1
ATOM 2767 O O . ASP C 1 109 ? 76.285 18.856 0.246 1.00 12.71 106 ASP C O 1
ATOM 2772 N N . ASP C 1 110 ? 75.687 19.336 -1.869 1.00 13.17 107 ASP C N 1
ATOM 2773 C CA . ASP C 1 110 ? 74.754 20.415 -1.488 1.00 12.41 107 ASP C CA 1
ATOM 2774 C C . ASP C 1 110 ? 73.736 19.957 -0.454 1.00 11.04 107 ASP C C 1
ATOM 2775 O O . ASP C 1 110 ? 73.331 20.727 0.421 1.00 11.63 107 ASP C O 1
ATOM 2780 N N . TRP C 1 111 ? 73.318 18.701 -0.529 1.00 10.61 108 TRP C N 1
ATOM 2781 C CA . TRP C 1 111 ? 72.293 18.163 0.373 1.00 11.17 108 TRP C CA 1
ATOM 2782 C C . TRP C 1 111 ? 72.554 18.320 1.864 1.00 11.64 108 TRP C C 1
ATOM 2783 O O . TRP C 1 111 ? 71.619 18.420 2.658 1.00 12.60 108 TRP C O 1
ATOM 2794 N N . ILE C 1 112 ? 73.828 18.356 2.241 1.00 10.97 109 ILE C N 1
ATOM 2795 C CA . ILE C 1 112 ? 74.223 18.386 3.627 1.00 11.40 109 ILE C CA 1
ATOM 2796 C C . ILE C 1 112 ? 74.261 19.791 4.233 1.00 10.85 109 ILE C C 1
ATOM 2797 O O . ILE C 1 112 ? 74.411 19.937 5.450 1.00 11.48 109 ILE C O 1
ATOM 2802 N N . ALA C 1 113 ? 74.127 20.819 3.408 1.00 9.31 110 ALA C N 1
ATOM 2803 C CA . ALA C 1 113 ? 74.606 22.151 3.764 1.00 9.34 110 ALA C CA 1
ATOM 2804 C C . ALA C 1 113 ? 73.666 23.129 4.444 1.00 9.48 110 ALA C C 1
ATOM 2805 O O . ALA C 1 113 ? 74.071 24.259 4.715 1.00 10.03 110 ALA C O 1
ATOM 2807 N N . THR C 1 114 ? 72.416 22.737 4.721 1.00 8.55 111 THR C N 1
ATOM 2808 C CA . THR C 1 114 ? 71.469 23.711 5.245 1.00 7.86 111 THR C CA 1
ATOM 2809 C C . THR C 1 114 ? 70.792 23.242 6.527 1.00 9.15 111 THR C C 1
ATOM 2810 O O . THR C 1 114 ? 70.067 22.251 6.551 1.00 10.17 111 THR C O 1
ATOM 2814 N N . ARG C 1 115 ? 71.108 23.931 7.628 1.00 9.07 112 ARG C N 1
ATOM 2815 C CA . ARG C 1 115 ? 70.424 23.737 8.912 1.00 8.28 112 ARG C CA 1
ATOM 2816 C C . ARG C 1 115 ? 69.184 24.638 9.013 1.00 8.42 112 ARG C C 1
ATOM 2817 O O . ARG C 1 115 ? 69.175 25.753 8.436 1.00 9.50 112 ARG C O 1
ATOM 2825 N N . VAL C 1 116 ? 68.203 24.185 9.795 1.00 7.68 113 VAL C N 1
ATOM 2826 C CA . VAL C 1 116 ? 66.982 24.959 10.059 1.00 9.12 113 VAL C CA 1
ATOM 2827 C C . VAL C 1 116 ? 66.737 25.074 11.560 1.00 9.26 113 VAL C C 1
ATOM 2828 O O . VAL C 1 116 ? 67.036 24.155 12.314 1.00 9.86 113 VAL C O 1
ATOM 2832 N N . GLY C 1 117 ? 66.173 26.189 11.985 1.00 8.60 114 GLY C N 1
ATOM 2833 C CA . GLY C 1 117 ? 65.824 26.343 13.394 1.00 8.59 114 GLY C CA 1
ATOM 2834 C C . GLY C 1 117 ? 64.892 27.500 13.644 1.00 9.30 114 GLY C C 1
ATOM 2835 O O . GLY C 1 117 ? 64.300 28.080 12.730 1.00 8.77 114 GLY C O 1
ATOM 2836 N N . ASN C 1 118 ? 64.798 27.869 14.915 1.00 10.34 115 ASN C N 1
ATOM 2837 C CA . ASN C 1 118 ? 63.919 28.936 15.363 1.00 9.89 115 ASN C CA 1
ATOM 2838 C C . ASN C 1 118 ? 64.599 29.780 16.426 1.00 10.60 115 ASN C C 1
ATOM 2839 O O . ASN C 1 118 ? 65.465 29.287 17.158 1.00 11.03 115 ASN C O 1
ATOM 2844 N N . ASN C 1 119 ? 64.131 31.004 16.596 1.00 10.03 116 ASN C N 1
ATOM 2845 C CA . ASN C 1 119 ? 64.545 31.847 17.722 1.00 10.34 116 ASN C CA 1
ATOM 2846 C C . ASN C 1 119 ? 63.438 32.840 18.015 1.00 10.61 116 ASN C C 1
ATOM 2847 O O . ASN C 1 119 ? 62.791 33.355 17.099 1.00 11.44 116 ASN C O 1
ATOM 2852 N N . ASP C 1 120 ? 63.244 33.144 19.297 1.00 11.15 117 ASP C N 1
ATOM 2853 C CA . ASP C 1 120 ? 62.388 34.255 19.714 1.00 11.36 117 ASP C CA 1
ATOM 2854 C C . ASP C 1 120 ? 63.298 35.356 20.266 1.00 11.95 117 ASP C C 1
ATOM 2855 O O . ASP C 1 120 ? 64.229 35.050 21.036 1.00 12.41 117 ASP C O 1
ATOM 2860 N N . PHE C 1 121 ? 63.076 36.584 19.863 1.00 11.80 118 PHE C N 1
ATOM 2861 C CA . PHE C 1 121 ? 63.844 37.745 20.341 1.00 12.16 118 PHE C CA 1
ATOM 2862 C C . PHE C 1 121 ? 62.923 38.653 21.146 1.00 13.06 118 PHE C C 1
ATOM 2863 O O . PHE C 1 121 ? 61.750 38.870 20.788 1.00 13.02 118 PHE C O 1
ATOM 2871 N N . THR C 1 122 ? 63.497 39.263 22.185 1.00 13.95 119 THR C N 1
ATOM 2872 C CA . THR C 1 122 ? 62.811 40.360 22.891 1.00 15.42 119 THR C CA 1
ATOM 2873 C C . THR C 1 122 ? 63.773 41.501 23.065 1.00 15.74 119 THR C C 1
ATOM 2874 O O . THR C 1 122 ? 64.976 41.327 22.891 1.00 14.99 119 THR C O 1
ATOM 2878 N N . ARG C 1 123 ? 63.255 42.684 23.378 1.00 16.48 120 ARG C N 1
ATOM 2879 C CA . ARG C 1 123 ? 64.115 43.857 23.523 1.00 19.60 120 ARG C CA 1
ATOM 2880 C C . ARG C 1 123 ? 64.979 43.716 24.740 1.00 20.85 120 ARG C C 1
ATOM 2881 O O . ARG C 1 123 ? 64.513 43.216 25.745 1.00 22.08 120 ARG C O 1
ATOM 2889 N N . GLN C 1 124 ? 66.234 44.122 24.621 1.00 23.10 121 GLN C N 1
ATOM 2890 C CA . GLN C 1 124 ? 67.093 44.351 25.793 1.00 25.13 121 GLN C CA 1
ATOM 2891 C C . GLN C 1 124 ? 66.515 45.430 26.717 1.00 26.69 121 GLN C C 1
ATOM 2892 O O . GLN C 1 124 ? 65.755 46.336 26.289 1.00 28.38 121 GLN C O 1
ATOM 2898 N N . ALA D 1 4 ? 61.144 0.972 33.469 1.00 36.98 1 ALA D N 1
ATOM 2899 C CA . ALA D 1 4 ? 61.245 1.719 32.168 1.00 36.61 1 ALA D CA 1
ATOM 2900 C C . ALA D 1 4 ? 62.494 2.605 32.126 1.00 36.67 1 ALA D C 1
ATOM 2901 O O . ALA D 1 4 ? 62.771 3.351 33.077 1.00 37.55 1 ALA D O 1
ATOM 2903 N N . ARG D 1 5 ? 63.254 2.519 31.031 1.00 35.90 2 ARG D N 1
ATOM 2904 C CA . ARG D 1 5 ? 64.471 3.321 30.883 1.00 34.32 2 ARG D CA 1
ATOM 2905 C C . ARG D 1 5 ? 64.039 4.709 30.480 1.00 32.50 2 ARG D C 1
ATOM 2906 O O . ARG D 1 5 ? 63.044 4.840 29.767 1.00 33.49 2 ARG D O 1
ATOM 2914 N N . LYS D 1 6 ? 64.785 5.731 30.899 1.00 29.67 3 LYS D N 1
ATOM 2915 C CA . LYS D 1 6 ? 64.510 7.098 30.446 1.00 27.87 3 LYS D CA 1
ATOM 2916 C C . LYS D 1 6 ? 64.746 7.178 28.950 1.00 25.59 3 LYS D C 1
ATOM 2917 O O . LYS D 1 6 ? 65.572 6.455 28.395 1.00 22.66 3 LYS D O 1
ATOM 2923 N N . CYS D 1 7 ? 63.996 8.072 28.311 1.00 23.10 4 CYS D N 1
ATOM 2924 C CA . CYS D 1 7 ? 64.011 8.250 26.860 1.00 22.38 4 CYS D CA 1
ATOM 2925 C C . CYS D 1 7 ? 63.545 7.027 26.071 1.00 21.31 4 CYS D C 1
ATOM 2926 O O . CYS D 1 7 ? 63.874 6.867 24.887 1.00 21.97 4 CYS D O 1
ATOM 2929 N N . SER D 1 8 ? 62.736 6.183 26.706 1.00 20.00 5 SER D N 1
ATOM 2930 C CA . SER D 1 8 ? 61.830 5.330 25.956 1.00 20.21 5 SER D CA 1
ATOM 2931 C C . SER D 1 8 ? 60.613 6.193 25.688 1.00 20.08 5 SER D C 1
ATOM 2932 O O . SER D 1 8 ? 60.001 6.712 26.631 1.00 20.69 5 SER D O 1
ATOM 2935 N N . LEU D 1 9 ? 60.230 6.315 24.423 1.00 19.51 6 LEU D N 1
ATOM 2936 C CA . LEU D 1 9 ? 59.158 7.239 24.072 1.00 19.33 6 LEU D CA 1
ATOM 2937 C C . LEU D 1 9 ? 57.809 6.796 24.597 1.00 19.39 6 LEU D C 1
ATOM 2938 O O . LEU D 1 9 ? 56.893 7.610 24.684 1.00 18.46 6 LEU D O 1
ATOM 2943 N N . THR D 1 10 ? 57.666 5.506 24.904 1.00 18.81 7 THR D N 1
ATOM 2944 C CA . THR D 1 10 ? 56.408 4.969 25.459 1.00 19.08 7 THR D CA 1
ATOM 2945 C C . THR D 1 10 ? 55.851 5.859 26.573 1.00 19.20 7 THR D C 1
ATOM 2946 O O . THR D 1 10 ? 56.572 6.270 27.472 1.00 19.24 7 THR D O 1
ATOM 2950 N N . GLY D 1 11 ? 54.557 6.170 26.524 1.00 18.66 8 GLY D N 1
ATOM 2951 C CA . GLY D 1 11 ? 53.938 7.040 27.527 1.00 18.60 8 GLY D CA 1
ATOM 2952 C C . GLY D 1 11 ? 53.157 8.210 26.956 1.00 18.77 8 GLY D C 1
ATOM 2953 O O . GLY D 1 11 ? 52.828 8.187 25.781 1.00 20.14 8 GLY D O 1
ATOM 2954 N N . GLU D 1 12 ? 52.869 9.192 27.798 1.00 18.43 9 GLU D N 1
ATOM 2955 C CA . GLU D 1 12 ? 52.023 10.333 27.458 1.00 19.14 9 GLU D CA 1
ATOM 2956 C C . GLU D 1 12 ? 52.828 11.627 27.528 1.00 19.71 9 GLU D C 1
ATOM 2957 O O . GLU D 1 12 ? 53.532 11.893 28.505 1.00 19.68 9 GLU D O 1
ATOM 2963 N N . TRP D 1 13 ? 52.705 12.464 26.489 1.00 18.59 10 TRP D N 1
ATOM 2964 C CA . TRP D 1 13 ? 53.518 13.665 26.362 1.00 18.10 10 TRP D CA 1
ATOM 2965 C C . TRP D 1 13 ? 52.638 14.844 25.972 1.00 18.05 10 TRP D C 1
ATOM 2966 O O . TRP D 1 13 ? 51.624 14.658 25.284 1.00 19.83 10 TRP D O 1
ATOM 2977 N N . ASP D 1 14 ? 53.006 16.046 26.341 1.00 16.63 11 ASP D N 1
ATOM 2978 C CA . ASP D 1 14 ? 52.383 17.183 25.696 1.00 17.40 11 ASP D CA 1
ATOM 2979 C C . ASP D 1 14 ? 53.426 18.138 25.197 1.00 16.09 11 ASP D C 1
ATOM 2980 O O . ASP D 1 14 ? 54.599 18.051 25.550 1.00 17.09 11 ASP D O 1
ATOM 2985 N N . ASN D 1 15 ? 52.995 19.049 24.352 1.00 13.98 12 ASN D N 1
ATOM 2986 C CA . ASN D 1 15 ? 53.901 20.073 23.834 1.00 13.91 12 ASN D CA 1
ATOM 2987 C C . ASN D 1 15 ? 53.491 21.489 24.143 1.00 13.89 12 ASN D C 1
ATOM 2988 O O . ASN D 1 15 ? 52.472 21.735 24.809 1.00 15.22 12 ASN D O 1
ATOM 2993 N N . ASP D 1 16 ? 54.338 22.410 23.708 1.00 15.30 13 ASP D N 1
ATOM 2994 C CA . ASP D 1 16 ? 54.202 23.828 24.005 1.00 15.70 13 ASP D CA 1
ATOM 2995 C C . ASP D 1 16 ? 52.954 24.472 23.398 1.00 16.34 13 ASP D C 1
ATOM 2996 O O . ASP D 1 16 ? 52.551 25.540 23.835 1.00 18.04 13 ASP D O 1
ATOM 3001 N N . LEU D 1 17 ? 52.340 23.812 22.414 1.00 15.18 14 LEU D N 1
ATOM 3002 C CA . LEU D 1 17 ? 51.094 24.300 21.805 1.00 16.71 14 LEU D CA 1
ATOM 3003 C C . LEU D 1 17 ? 49.872 23.742 22.512 1.00 16.98 14 LEU D C 1
ATOM 3004 O O . LEU D 1 17 ? 48.741 24.168 22.248 1.00 18.52 14 LEU D O 1
ATOM 3009 N N . GLY D 1 18 ? 50.079 22.780 23.402 1.00 16.21 15 GLY D N 1
ATOM 3010 C CA . GLY D 1 18 ? 48.977 22.128 24.104 1.00 15.73 15 GLY D CA 1
ATOM 3011 C C . GLY D 1 18 ? 48.557 20.800 23.509 1.00 15.49 15 GLY D C 1
ATOM 3012 O O . GLY D 1 18 ? 47.621 20.168 23.990 1.00 16.94 15 GLY D O 1
ATOM 3013 N N . SER D 1 19 ? 49.249 20.345 22.456 1.00 14.48 16 SER D N 1
ATOM 3014 C CA . SER D 1 19 ? 48.954 19.057 21.820 1.00 14.59 16 SER D CA 1
ATOM 3015 C C . SER D 1 19 ? 49.371 17.920 22.750 1.00 15.60 16 SER D C 1
ATOM 3016 O O . SER D 1 19 ? 50.302 18.114 23.561 1.00 15.61 16 SER D O 1
ATOM 3019 N N . ILE D 1 20 ? 48.699 16.781 22.635 1.00 16.05 17 ILE D N 1
ATOM 3020 C CA . ILE D 1 20 ? 48.946 15.617 23.474 1.00 17.08 17 ILE D CA 1
ATOM 3021 C C . ILE D 1 20 ? 49.215 14.400 22.608 1.00 17.33 17 ILE D C 1
ATOM 3022 O O . ILE D 1 20 ? 48.493 14.128 21.661 1.00 17.43 17 ILE D O 1
ATOM 3027 N N . MET D 1 21 ? 50.254 13.645 22.941 1.00 17.29 18 MET D N 1
ATOM 3028 C CA . MET D 1 21 ? 50.662 12.520 22.187 1.00 17.39 18 MET D CA 1
ATOM 3029 C C . MET D 1 21 ? 50.774 11.312 23.131 1.00 18.02 18 MET D C 1
ATOM 3030 O O . MET D 1 21 ? 51.331 11.428 24.215 1.00 18.52 18 MET D O 1
ATOM 3035 N N . THR D 1 22 ? 50.301 10.167 22.701 1.00 18.60 19 THR D N 1
ATOM 3036 C CA . THR D 1 22 ? 50.513 8.920 23.471 1.00 18.85 19 THR D CA 1
ATOM 3037 C C . THR D 1 22 ? 51.245 7.959 22.571 1.00 19.53 19 THR D C 1
ATOM 3038 O O . THR D 1 22 ? 50.920 7.844 21.383 1.00 20.42 19 THR D O 1
ATOM 3045 N N . ILE D 1 23 ? 52.288 7.329 23.091 1.00 18.21 20 ILE D N 1
ATOM 3046 C CA . ILE D 1 23 ? 53.111 6.400 22.333 1.00 19.40 20 ILE D CA 1
ATOM 3047 C C . ILE D 1 23 ? 53.041 5.022 22.998 1.00 19.72 20 ILE D C 1
ATOM 3048 O O . ILE D 1 23 ? 53.078 4.924 24.217 1.00 19.58 20 ILE D O 1
ATOM 3053 N N . GLY D 1 24 ? 52.904 3.979 22.188 1.00 20.43 21 GLY D N 1
ATOM 3054 C CA . GLY D 1 24 ? 52.778 2.610 22.672 1.00 21.00 21 GLY D CA 1
ATOM 3055 C C . GLY D 1 24 ? 54.129 2.014 23.000 1.00 21.36 21 GLY D C 1
ATOM 3056 O O . GLY D 1 24 ? 55.123 2.738 23.165 1.00 20.76 21 GLY D O 1
ATOM 3057 N N . ALA D 1 25 ? 54.142 0.690 23.123 1.00 21.69 22 ALA D N 1
ATOM 3058 C CA . ALA D 1 25 ? 55.360 -0.050 23.398 1.00 21.42 22 ALA D CA 1
ATOM 3059 C C . ALA D 1 25 ? 56.333 0.094 22.226 1.00 20.78 22 ALA D C 1
ATOM 3060 O O . ALA D 1 25 ? 55.942 0.081 21.073 1.00 21.10 22 ALA D O 1
ATOM 3062 N N . VAL D 1 26 ? 57.599 0.233 22.560 1.00 20.51 23 VAL D N 1
ATOM 3063 C CA . VAL D 1 26 ? 58.655 0.358 21.572 1.00 21.30 23 VAL D CA 1
ATOM 3064 C C . VAL D 1 26 ? 59.272 -1.030 21.409 1.00 21.48 23 VAL D C 1
ATOM 3065 O O . VAL D 1 26 ? 59.740 -1.623 22.398 1.00 21.71 23 VAL D O 1
ATOM 3069 N N . ASN D 1 27 ? 59.279 -1.550 20.191 1.00 21.69 24 ASN D N 1
ATOM 3070 C CA . ASN D 1 27 ? 59.755 -2.919 19.987 1.00 22.50 24 ASN D CA 1
ATOM 3071 C C . ASN D 1 27 ? 61.283 -2.976 19.959 1.00 22.87 24 ASN D C 1
ATOM 3072 O O . ASN D 1 27 ? 61.953 -1.960 20.213 1.00 21.20 24 ASN D O 1
ATOM 3077 N N . ASP D 1 28 ? 61.821 -4.167 19.700 1.00 23.73 25 ASP D N 1
ATOM 3078 C CA . ASP D 1 28 ? 63.266 -4.386 19.738 1.00 24.69 25 ASP D CA 1
ATOM 3079 C C . ASP D 1 28 ? 64.016 -3.527 18.736 1.00 24.43 25 ASP D C 1
ATOM 3080 O O . ASP D 1 28 ? 65.175 -3.195 18.965 1.00 24.47 25 ASP D O 1
ATOM 3085 N N . ASN D 1 29 ? 63.367 -3.190 17.620 1.00 23.76 26 ASN D N 1
ATOM 3086 C CA . ASN D 1 29 ? 64.002 -2.413 16.574 1.00 23.47 26 ASN D CA 1
ATOM 3087 C C . ASN D 1 29 ? 63.707 -0.916 16.701 1.00 22.41 26 ASN D C 1
ATOM 3088 O O . ASN D 1 29 ? 64.079 -0.134 15.831 1.00 24.16 26 ASN D O 1
ATOM 3093 N N . GLY D 1 30 ? 63.064 -0.514 17.785 1.00 19.10 27 GLY D N 1
ATOM 3094 C CA . GLY D 1 30 ? 62.787 0.905 18.028 1.00 18.66 27 GLY D CA 1
ATOM 3095 C C . GLY D 1 30 ? 61.470 1.411 17.460 1.00 17.81 27 GLY D C 1
ATOM 3096 O O . GLY D 1 30 ? 61.176 2.593 17.587 1.00 16.42 27 GLY D O 1
ATOM 3097 N N . GLU D 1 31 ? 60.683 0.521 16.869 1.00 17.07 28 GLU D N 1
ATOM 3098 C CA . GLU D 1 31 ? 59.423 0.931 16.232 1.00 18.02 28 GLU D CA 1
ATOM 3099 C C . GLU D 1 31 ? 58.312 1.149 17.245 1.00 17.76 28 GLU D C 1
ATOM 3100 O O . GLU D 1 31 ? 58.212 0.425 18.254 1.00 17.43 28 GLU D O 1
ATOM 3106 N N . PHE D 1 32 ? 57.422 2.100 16.947 1.00 16.82 29 PHE D N 1
ATOM 3107 C CA . PHE D 1 32 ? 56.301 2.381 17.825 1.00 16.74 29 PHE D CA 1
ATOM 3108 C C . PHE D 1 32 ? 55.155 3.023 17.078 1.00 16.60 29 PHE D C 1
ATOM 3109 O O . PHE D 1 32 ? 55.349 3.614 16.004 1.00 16.88 29 PHE D O 1
ATOM 3117 N N . ASP D 1 33 ? 53.964 2.823 17.627 1.00 17.03 30 ASP D N 1
ATOM 3118 C CA . ASP D 1 33 ? 52.778 3.567 17.211 1.00 17.43 30 ASP D CA 1
ATOM 3119 C C . ASP D 1 33 ? 52.256 4.453 18.336 1.00 17.31 30 ASP D C 1
ATOM 3120 O O . ASP D 1 33 ? 52.805 4.507 19.446 1.00 18.13 30 ASP D O 1
ATOM 3125 N N . GLY D 1 34 ? 51.183 5.175 18.065 1.00 16.69 31 GLY D N 1
ATOM 3126 C CA . GLY D 1 34 ? 50.656 6.112 19.027 1.00 16.25 31 GLY D CA 1
ATOM 3127 C C . GLY D 1 34 ? 49.489 6.884 18.458 1.00 15.45 31 GLY D C 1
ATOM 3128 O O . GLY D 1 34 ? 49.012 6.554 17.379 1.00 16.65 31 GLY D O 1
ATOM 3129 N N . THR D 1 35 ? 49.021 7.837 19.238 1.00 16.01 32 THR D N 1
ATOM 3130 C CA . THR D 1 35 ? 47.941 8.745 18.854 1.00 16.63 32 THR D CA 1
ATOM 3131 C C . THR D 1 35 ? 48.347 10.163 19.175 1.00 15.66 32 THR D C 1
ATOM 3132 O O . THR D 1 35 ? 49.212 10.428 20.028 1.00 15.93 32 THR D O 1
ATOM 3136 N N . TYR D 1 36 ? 47.726 11.105 18.469 1.00 14.74 33 TYR D N 1
ATOM 3137 C CA . TYR D 1 36 ? 48.116 12.495 18.569 1.00 14.75 33 TYR D CA 1
ATOM 3138 C C . TYR D 1 36 ? 46.852 13.303 18.517 1.00 14.90 33 TYR D C 1
ATOM 3139 O O . TYR D 1 36 ? 46.070 13.101 17.573 1.00 14.48 33 TYR D O 1
ATOM 3148 N N . ILE D 1 37 ? 46.659 14.150 19.525 1.00 14.88 34 ILE D N 1
ATOM 3149 C CA . ILE D 1 37 ? 45.570 15.146 19.547 1.00 15.81 34 ILE D CA 1
ATOM 3150 C C . ILE D 1 37 ? 46.202 16.514 19.429 1.00 15.17 34 ILE D C 1
ATOM 3151 O O . ILE D 1 37 ? 46.749 17.031 20.397 1.00 15.49 34 ILE D O 1
ATOM 3156 N N . THR D 1 38 ? 46.154 17.101 18.241 1.00 14.95 35 THR D N 1
ATOM 3157 C CA . THR D 1 38 ? 46.679 18.438 18.059 1.00 13.81 35 THR D CA 1
ATOM 3158 C C . THR D 1 38 ? 45.775 19.505 18.703 1.00 14.70 35 THR D C 1
ATOM 3159 O O . THR D 1 38 ? 44.537 19.396 18.643 1.00 15.70 35 THR D O 1
ATOM 3163 N N . ALA D 1 39 ? 46.380 20.531 19.284 1.00 14.25 36 ALA D N 1
ATOM 3164 C CA . ALA D 1 39 ? 45.623 21.673 19.789 1.00 14.62 36 ALA D CA 1
ATOM 3165 C C . ALA D 1 39 ? 45.247 22.668 18.691 1.00 14.67 36 ALA D C 1
ATOM 3166 O O . ALA D 1 39 ? 44.400 23.545 18.912 1.00 15.37 36 ALA D O 1
ATOM 3168 N N . VAL D 1 40 ? 45.902 22.548 17.539 1.00 14.21 37 VAL D N 1
ATOM 3169 C CA . VAL D 1 40 ? 45.817 23.541 16.445 1.00 13.77 37 VAL D CA 1
ATOM 3170 C C . VAL D 1 40 ? 45.746 22.835 15.087 1.00 12.78 37 VAL D C 1
ATOM 3171 O O . VAL D 1 40 ? 46.191 21.699 14.948 1.00 13.02 37 VAL D O 1
ATOM 3175 N N . ALA D 1 41 ? 45.139 23.483 14.086 1.00 12.63 38 ALA D N 1
ATOM 3176 C CA . ALA D 1 41 ? 45.044 22.919 12.737 1.00 12.72 38 ALA D CA 1
ATOM 3177 C C . ALA D 1 41 ? 44.646 24.020 11.762 1.00 12.96 38 ALA D C 1
ATOM 3178 O O . ALA D 1 41 ? 44.267 25.117 12.177 1.00 13.71 38 ALA D O 1
ATOM 3180 N N . ASP D 1 42 ? 44.726 23.714 10.470 1.00 14.08 39 ASP D N 1
ATOM 3181 C CA . ASP D 1 42 ? 44.143 24.631 9.489 1.00 14.70 39 ASP D CA 1
ATOM 3182 C C . ASP D 1 42 ? 42.661 24.876 9.767 1.00 15.67 39 ASP D C 1
ATOM 3183 O O . ASP D 1 42 ? 42.199 26.007 9.672 1.00 16.65 39 ASP D O 1
ATOM 3188 N N . ASN D 1 43 ? 41.951 23.820 10.127 1.00 15.08 40 ASN D N 1
ATOM 3189 C CA . ASN D 1 43 ? 40.526 23.874 10.495 1.00 15.63 40 ASN D CA 1
ATOM 3190 C C . ASN D 1 43 ? 40.295 23.239 11.873 1.00 14.42 40 ASN D C 1
ATOM 3191 O O . ASN D 1 43 ? 40.003 22.059 11.979 1.00 14.12 40 ASN D O 1
ATOM 3196 N N . PRO D 1 44 ? 40.491 24.033 12.935 1.00 15.39 41 PRO D N 1
ATOM 3197 C CA . PRO D 1 44 ? 40.532 23.484 14.286 1.00 15.80 41 PRO D CA 1
ATOM 3198 C C . PRO D 1 44 ? 39.224 22.839 14.740 1.00 15.08 41 PRO D C 1
ATOM 3199 O O . PRO D 1 44 ? 39.242 21.924 15.556 1.00 16.43 41 PRO D O 1
ATOM 3203 N N . GLY D 1 45 ? 38.104 23.279 14.171 1.00 14.95 42 GLY D N 1
ATOM 3204 C CA . GLY D 1 45 ? 36.845 22.647 14.483 1.00 14.34 42 GLY D CA 1
ATOM 3205 C C . GLY D 1 45 ? 36.763 21.203 14.066 1.00 14.35 42 GLY D C 1
ATOM 3206 O O . GLY D 1 45 ? 35.960 20.444 14.604 1.00 14.69 42 GLY D O 1
ATOM 3207 N N . ASN D 1 46 ? 37.588 20.807 13.096 1.00 13.25 43 ASN D N 1
ATOM 3208 C CA . ASN D 1 46 ? 37.579 19.483 12.525 1.00 13.23 43 ASN D CA 1
ATOM 3209 C C . ASN D 1 46 ? 38.497 18.495 13.276 1.00 12.48 43 ASN D C 1
ATOM 3210 O O . ASN D 1 46 ? 38.508 17.327 12.946 1.00 13.95 43 ASN D O 1
ATOM 3215 N N . ILE D 1 47 ? 39.274 18.983 14.242 1.00 12.74 44 ILE D N 1
ATOM 3216 C CA . ILE D 1 47 ? 40.309 18.140 14.844 1.00 13.97 44 ILE D CA 1
ATOM 3217 C C . ILE D 1 47 ? 39.724 16.874 15.449 1.00 14.38 44 ILE D C 1
ATOM 3218 O O . ILE D 1 47 ? 38.773 16.942 16.221 1.00 15.37 44 ILE D O 1
ATOM 3223 N N . THR D 1 48 ? 40.321 15.743 15.122 1.00 14.12 45 THR D N 1
ATOM 3224 C CA . THR D 1 48 ? 40.084 14.477 15.820 1.00 15.42 45 THR D CA 1
ATOM 3225 C C . THR D 1 48 ? 41.408 13.768 16.086 1.00 15.66 45 THR D C 1
ATOM 3226 O O . THR D 1 48 ? 42.397 13.983 15.389 1.00 15.23 45 THR D O 1
ATOM 3230 N N . LEU D 1 49 ? 41.388 12.880 17.060 1.00 16.90 46 LEU D N 1
ATOM 3231 C CA . LEU D 1 49 ? 42.510 12.005 17.353 1.00 16.41 46 LEU D CA 1
ATOM 3232 C C . LEU D 1 49 ? 43.024 11.321 16.079 1.00 16.70 46 LEU D C 1
ATOM 3233 O O . LEU D 1 49 ? 42.253 10.832 15.249 1.00 17.08 46 LEU D O 1
ATOM 3242 N N . SER D 1 50 ? 44.345 11.313 15.895 1.00 15.59 47 SER D N 1
ATOM 3243 C CA . SER D 1 50 ? 44.975 10.769 14.707 1.00 14.36 47 SER D CA 1
ATOM 3244 C C . SER D 1 50 ? 46.126 9.833 15.060 1.00 14.09 47 SER D C 1
ATOM 3245 O O . SER D 1 50 ? 46.799 10.039 16.053 1.00 14.50 47 SER D O 1
ATOM 3248 N N . PRO D 1 51 ? 46.360 8.829 14.233 1.00 13.42 48 PRO D N 1
ATOM 3249 C CA . PRO D 1 51 ? 47.423 7.869 14.511 1.00 13.92 48 PRO D CA 1
ATOM 3250 C C . PRO D 1 51 ? 48.820 8.334 14.071 1.00 14.52 48 PRO D C 1
ATOM 3251 O O . PRO D 1 51 ? 48.979 9.102 13.084 1.00 13.97 48 PRO D O 1
ATOM 3255 N N . LEU D 1 52 ? 49.828 7.765 14.735 1.00 14.30 49 LEU D N 1
ATOM 3256 C CA . LEU D 1 52 ? 51.222 8.031 14.357 1.00 13.95 49 LEU D CA 1
ATOM 3257 C C . LEU D 1 52 ? 52.023 6.733 14.353 1.00 13.86 49 LEU D C 1
ATOM 3258 O O . LEU D 1 52 ? 51.613 5.719 14.923 1.00 13.75 49 LEU D O 1
ATOM 3263 N N . LEU D 1 53 ? 53.123 6.748 13.629 1.00 13.78 50 LEU D N 1
ATOM 3264 C CA . LEU D 1 53 ? 54.012 5.596 13.520 1.00 14.38 50 LEU D CA 1
ATOM 3265 C C . LEU D 1 53 ? 55.426 6.116 13.412 1.00 14.86 50 LEU D C 1
ATOM 3266 O O . LEU D 1 53 ? 55.674 7.082 12.669 1.00 13.78 50 LEU D O 1
ATOM 3271 N N . GLY D 1 54 ? 56.370 5.513 14.141 1.00 13.24 51 GLY D N 1
ATOM 3272 C CA . GLY D 1 54 ? 57.736 6.053 14.102 1.00 14.13 51 GLY D CA 1
ATOM 3273 C C . GLY D 1 54 ? 58.772 5.053 14.580 1.00 13.16 51 GLY D C 1
ATOM 3274 O O . GLY D 1 54 ? 58.448 3.899 14.868 1.00 12.73 51 GLY D O 1
ATOM 3275 N N . ILE D 1 55 ? 60.004 5.535 14.662 1.00 12.94 52 ILE D N 1
ATOM 3276 C CA . ILE D 1 55 ? 61.137 4.687 15.101 1.00 12.53 52 ILE D CA 1
ATOM 3277 C C . ILE D 1 55 ? 62.084 5.564 15.916 1.00 12.53 52 ILE D C 1
ATOM 3278 O O . ILE D 1 55 ? 62.391 6.688 15.518 1.00 12.01 52 ILE D O 1
ATOM 3283 N N . GLN D 1 56 ? 62.580 5.027 17.032 1.00 12.23 53 GLN D N 1
ATOM 3284 C CA . GLN D 1 56 ? 63.628 5.667 17.840 1.00 13.06 53 GLN D CA 1
ATOM 3285 C C . GLN D 1 56 ? 64.866 4.768 17.850 1.00 13.05 53 GLN D C 1
ATOM 3286 O O . GLN D 1 56 ? 64.794 3.556 17.660 1.00 13.05 53 GLN D O 1
ATOM 3292 N N . HIS D 1 57 ? 66.006 5.407 18.035 1.00 13.40 54 HIS D N 1
ATOM 3293 C CA . HIS D 1 57 ? 67.220 4.687 18.413 1.00 14.09 54 HIS D CA 1
ATOM 3294 C C . HIS D 1 57 ? 67.108 4.240 19.886 1.00 15.24 54 HIS D C 1
ATOM 3295 O O . HIS D 1 57 ? 66.379 4.830 20.698 1.00 15.15 54 HIS D O 1
ATOM 3302 N N . LYS D 1 58 ? 67.866 3.177 20.217 1.00 17.38 55 LYS D N 1
ATOM 3303 C CA . LYS D 1 58 ? 67.842 2.595 21.577 1.00 18.71 55 LYS D CA 1
ATOM 3304 C C . LYS D 1 58 ? 69.170 2.539 22.323 1.00 18.99 55 LYS D C 1
ATOM 3305 O O . LYS D 1 58 ? 69.158 2.517 23.538 1.00 20.31 55 LYS D O 1
ATOM 3311 N N . ARG D 1 59 ? 70.306 2.532 21.632 1.00 18.14 56 ARG D N 1
ATOM 3312 C CA . ARG D 1 59 ? 71.612 2.452 22.359 1.00 18.18 56 ARG D CA 1
ATOM 3313 C C . ARG D 1 59 ? 71.898 3.701 23.192 1.00 18.22 56 ARG D C 1
ATOM 3314 O O . ARG D 1 59 ? 72.308 3.626 24.366 1.00 19.68 56 ARG D O 1
ATOM 3322 N N . ALA D 1 60 ? 71.723 4.871 22.599 1.00 18.24 57 ALA D N 1
ATOM 3323 C CA . ALA D 1 60 ? 72.039 6.118 23.297 1.00 17.01 57 ALA D CA 1
ATOM 3324 C C . ALA D 1 60 ? 71.050 6.416 24.417 1.00 16.49 57 ALA D C 1
ATOM 3325 O O . ALA D 1 60 ? 69.866 6.240 24.248 1.00 16.67 57 ALA D O 1
ATOM 3327 N N . SER D 1 61 ? 71.533 6.976 25.518 1.00 15.19 58 SER D N 1
ATOM 3328 C CA . SER D 1 61 ? 70.643 7.432 26.570 1.00 13.87 58 SER D CA 1
ATOM 3329 C C . SER D 1 61 ? 69.781 8.629 26.158 1.00 14.01 58 SER D C 1
ATOM 3330 O O . SER D 1 61 ? 68.748 8.886 26.789 1.00 14.27 58 SER D O 1
ATOM 3333 N N . GLN D 1 62 ? 70.286 9.356 25.158 1.00 13.94 59 GLN D N 1
ATOM 3334 C CA . GLN D 1 62 ? 69.611 10.556 24.573 1.00 12.61 59 GLN D CA 1
ATOM 3335 C C . GLN D 1 62 ? 69.408 10.353 23.058 1.00 12.60 59 GLN D C 1
ATOM 3336 O O . GLN D 1 62 ? 70.161 10.875 22.236 1.00 13.45 59 GLN D O 1
ATOM 3342 N N . PRO D 1 63 ? 68.480 9.466 22.701 1.00 12.24 60 PRO D N 1
ATOM 3343 C CA . PRO D 1 63 ? 68.364 8.975 21.329 1.00 12.37 60 PRO D CA 1
ATOM 3344 C C . PRO D 1 63 ? 67.654 9.942 20.381 1.00 10.92 60 PRO D C 1
ATOM 3345 O O . PRO D 1 63 ? 66.807 10.694 20.811 1.00 11.52 60 PRO D O 1
ATOM 3349 N N . THR D 1 64 ? 68.028 9.875 19.110 1.00 10.89 61 THR D N 1
ATOM 3350 C CA . THR D 1 64 ? 67.191 10.516 18.062 1.00 10.64 61 THR D CA 1
ATOM 3351 C C . THR D 1 64 ? 66.036 9.599 17.682 1.00 10.79 61 THR D C 1
ATOM 3352 O O . THR D 1 64 ? 66.053 8.379 17.951 1.00 12.12 61 THR D O 1
ATOM 3356 N N . PHE D 1 65 ? 65.007 10.196 17.044 1.00 9.56 62 PHE D N 1
ATOM 3357 C CA . PHE D 1 65 ? 63.779 9.530 16.731 1.00 10.14 62 PHE D CA 1
ATOM 3358 C C . PHE D 1 65 ? 63.036 10.345 15.695 1.00 9.95 62 PHE D C 1
ATOM 3359 O O . PHE D 1 65 ? 63.316 11.540 15.519 1.00 10.24 62 PHE D O 1
ATOM 3367 N N . GLY D 1 66 ? 62.068 9.691 15.062 1.00 10.36 63 GLY D N 1
ATOM 3368 C CA . GLY D 1 66 ? 61.142 10.416 14.202 1.00 10.96 63 GLY D CA 1
ATOM 3369 C C . GLY D 1 66 ? 59.820 9.716 14.167 1.00 11.30 63 GLY D C 1
ATOM 3370 O O . GLY D 1 66 ? 59.726 8.515 14.463 1.00 12.35 63 GLY D O 1
ATOM 3371 N N . PHE D 1 67 ? 58.777 10.439 13.745 1.00 10.51 64 PHE D N 1
ATOM 3372 C CA . PHE D 1 67 ? 57.499 9.795 13.535 1.00 9.86 64 PHE D CA 1
ATOM 3373 C C . PHE D 1 67 ? 56.649 10.619 12.553 1.00 10.67 64 PHE D C 1
ATOM 3374 O O . PHE D 1 67 ? 56.932 11.798 12.320 1.00 10.67 64 PHE D O 1
ATOM 3382 N N . THR D 1 68 ? 55.675 9.910 11.981 1.00 10.96 65 THR D N 1
ATOM 3383 C CA . THR D 1 68 ? 54.726 10.428 11.011 1.00 11.62 65 THR D CA 1
ATOM 3384 C C . THR D 1 68 ? 53.326 10.426 11.638 1.00 11.89 65 THR D C 1
ATOM 3385 O O . THR D 1 68 ? 52.931 9.460 12.286 1.00 11.73 65 THR D O 1
ATOM 3389 N N . VAL D 1 69 ? 52.593 11.527 11.464 1.00 11.59 66 VAL D N 1
ATOM 3390 C CA . VAL D 1 69 ? 51.204 11.648 11.887 1.00 12.23 66 VAL D CA 1
ATOM 3391 C C . VAL D 1 69 ? 50.318 11.743 10.629 1.00 12.59 66 VAL D C 1
ATOM 3392 O O . VAL D 1 69 ? 50.491 12.625 9.796 1.00 12.86 66 VAL D O 1
ATOM 3396 N N . HIS D 1 70 ? 49.426 10.753 10.495 1.00 12.35 67 HIS D N 1
ATOM 3397 C CA . HIS D 1 70 ? 48.387 10.716 9.419 1.00 12.42 67 HIS D CA 1
ATOM 3398 C C . HIS D 1 70 ? 47.170 11.379 9.993 1.00 12.71 67 HIS D C 1
ATOM 3399 O O . HIS D 1 70 ? 46.462 10.790 10.827 1.00 14.08 67 HIS D O 1
ATOM 3406 N N . TRP D 1 71 ? 46.926 12.649 9.630 1.00 12.48 68 TRP D N 1
ATOM 3407 C CA . TRP D 1 71 ? 45.785 13.369 10.178 1.00 12.96 68 TRP D CA 1
ATOM 3408 C C . TRP D 1 71 ? 44.474 12.725 9.650 1.00 12.74 68 TRP D C 1
ATOM 3409 O O . TRP D 1 71 ? 44.297 12.495 8.470 1.00 14.53 68 TRP D O 1
ATOM 3420 N N . ASN D 1 72 ? 43.575 12.401 10.573 1.00 12.89 69 ASN D N 1
ATOM 3421 C CA . ASN D 1 72 ? 42.353 11.655 10.209 1.00 14.11 69 ASN D CA 1
ATOM 3422 C C . ASN D 1 72 ? 41.256 12.591 9.768 1.00 14.91 69 ASN D C 1
ATOM 3423 O O . ASN D 1 72 ? 40.205 12.141 9.303 1.00 17.22 69 ASN D O 1
ATOM 3428 N N . PHE D 1 73 ? 41.491 13.892 9.860 1.00 13.98 70 PHE D N 1
ATOM 3429 C CA . PHE D 1 73 ? 40.462 14.891 9.606 1.00 13.83 70 PHE D CA 1
ATOM 3430 C C . PHE D 1 73 ? 40.795 15.827 8.477 1.00 13.69 70 PHE D C 1
ATOM 3431 O O . PHE D 1 73 ? 40.020 16.748 8.192 1.00 13.94 70 PHE D O 1
ATOM 3439 N N . SER D 1 74 ? 41.924 15.594 7.808 1.00 13.45 71 SER D N 1
ATOM 3440 C CA . SER D 1 74 ? 42.345 16.420 6.666 1.00 12.99 71 SER D CA 1
ATOM 3441 C C . SER D 1 74 ? 43.214 15.542 5.782 1.00 12.23 71 SER D C 1
ATOM 3442 O O . SER D 1 74 ? 43.475 14.371 6.090 1.00 13.14 71 SER D O 1
ATOM 3445 N N . GLU D 1 75 ? 43.645 16.100 4.670 1.00 12.32 72 GLU D N 1
ATOM 3446 C CA . GLU D 1 75 ? 44.449 15.360 3.711 1.00 12.78 72 GLU D CA 1
ATOM 3447 C C . GLU D 1 75 ? 45.929 15.565 3.955 1.00 12.51 72 GLU D C 1
ATOM 3448 O O . GLU D 1 75 ? 46.747 15.114 3.159 1.00 13.84 72 GLU D O 1
ATOM 3454 N N . SER D 1 76 ? 46.238 16.224 5.064 1.00 12.57 73 SER D N 1
ATOM 3455 C CA . SER D 1 76 ? 47.616 16.564 5.448 1.00 11.66 73 SER D CA 1
ATOM 3456 C C . SER D 1 76 ? 48.321 15.406 6.139 1.00 11.93 73 SER D C 1
ATOM 3457 O O . SER D 1 76 ? 47.687 14.507 6.716 1.00 12.10 73 SER D O 1
ATOM 3462 N N . THR D 1 77 ? 49.658 15.475 6.114 1.00 10.81 74 THR D N 1
ATOM 3463 C CA . THR D 1 77 ? 50.510 14.564 6.887 1.00 10.28 74 THR D CA 1
ATOM 3464 C C . THR D 1 77 ? 51.578 15.433 7.510 1.00 10.02 74 THR D C 1
ATOM 3465 O O . THR D 1 77 ? 52.111 16.316 6.834 1.00 10.29 74 THR D O 1
ATOM 3469 N N . SER D 1 78 ? 51.963 15.121 8.748 1.00 9.94 75 SER D N 1
ATOM 3470 C CA . SER D 1 78 ? 53.102 15.781 9.390 1.00 9.99 75 SER D CA 1
ATOM 3471 C C . SER D 1 78 ? 54.159 14.757 9.771 1.00 10.44 75 SER D C 1
ATOM 3472 O O . SER D 1 78 ? 53.848 13.609 10.043 1.00 10.75 75 SER D O 1
ATOM 3475 N N . VAL D 1 79 ? 55.409 15.196 9.778 1.00 10.11 76 VAL D N 1
ATOM 3476 C CA . VAL D 1 79 ? 56.500 14.381 10.351 1.00 8.57 76 VAL D CA 1
ATOM 3477 C C . VAL D 1 79 ? 57.257 15.230 11.359 1.00 9.77 76 VAL D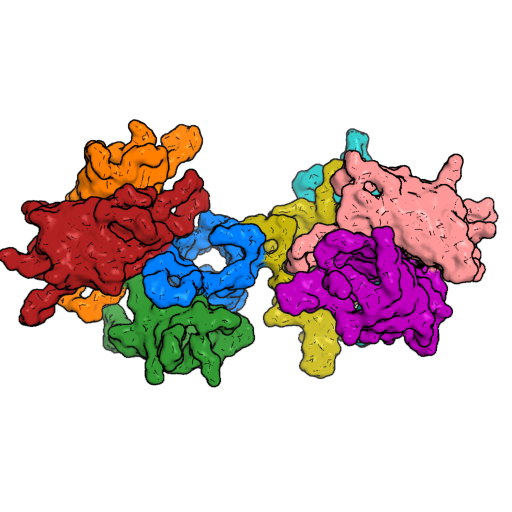 C 1
ATOM 3478 O O . VAL D 1 79 ? 57.401 16.441 11.207 1.00 8.46 76 VAL D O 1
ATOM 3482 N N . PHE D 1 80 ? 57.722 14.540 12.414 1.00 9.00 77 PHE D N 1
ATOM 3483 C CA . PHE D 1 80 ? 58.483 15.123 13.534 1.00 9.50 77 PHE D CA 1
ATOM 3484 C C . PHE D 1 80 ? 59.804 14.353 13.639 1.00 9.74 77 PHE D C 1
ATOM 3485 O O . PHE D 1 80 ? 59.813 13.122 13.540 1.00 10.80 77 PHE D O 1
ATOM 3493 N N . VAL D 1 81 ? 60.906 15.076 13.872 1.00 10.25 78 VAL D N 1
ATOM 3494 C CA . VAL D 1 81 ? 62.187 14.416 14.137 1.00 9.80 78 VAL D CA 1
ATOM 3495 C C . VAL D 1 81 ? 62.856 15.176 15.257 1.00 10.63 78 VAL D C 1
ATOM 3496 O O . VAL D 1 81 ? 62.709 16.393 15.385 1.00 10.92 78 VAL D O 1
ATOM 3500 N N . GLY D 1 82 ? 63.563 14.442 16.106 1.00 10.57 79 GLY D N 1
ATOM 3501 C CA . GLY D 1 82 ? 64.135 15.082 17.250 1.00 11.25 79 GLY D CA 1
ATOM 3502 C C . GLY D 1 82 ? 65.060 14.184 18.039 1.00 10.51 79 GLY D C 1
ATOM 3503 O O . GLY D 1 82 ? 65.459 13.126 17.579 1.00 10.83 79 GLY D O 1
ATOM 3504 N N . GLN D 1 83 ? 65.383 14.681 19.233 1.00 10.50 80 GLN D N 1
ATOM 3505 C CA . GLN D 1 83 ? 66.245 13.966 20.180 1.00 11.14 80 GLN D CA 1
ATOM 3506 C C . GLN D 1 83 ? 65.610 14.103 21.550 1.00 11.49 80 GLN D C 1
ATOM 3507 O O . GLN D 1 83 ? 65.035 15.125 21.906 1.00 11.28 80 GLN D O 1
ATOM 3513 N N . CYS D 1 84 ? 65.711 13.030 22.320 1.00 13.37 81 CYS D N 1
ATOM 3514 C CA . CYS D 1 84 ? 65.220 12.991 23.682 1.00 13.37 81 CYS D CA 1
ATOM 3515 C C . CYS D 1 84 ? 66.421 13.234 24.606 1.00 14.48 81 CYS D C 1
ATOM 3516 O O . CYS D 1 84 ? 67.468 12.584 24.464 1.00 15.61 81 CYS D O 1
ATOM 3519 N N . PHE D 1 85 ? 66.294 14.252 25.433 1.00 14.57 82 PHE D N 1
ATOM 3520 C CA . PHE D 1 85 ? 67.348 14.624 26.370 1.00 15.86 82 PHE D CA 1
ATOM 3521 C C . PHE D 1 85 ? 66.857 14.351 27.782 1.00 18.39 82 PHE D C 1
ATOM 3522 O O . PHE D 1 85 ? 65.663 14.408 28.062 1.00 15.99 82 PHE D O 1
ATOM 3530 N N . VAL D 1 86 ? 67.812 14.033 28.673 1.00 20.18 83 VAL D N 1
ATOM 3531 C CA . VAL D 1 86 ? 67.494 13.808 30.105 1.00 23.08 83 VAL D CA 1
ATOM 3532 C C . VAL D 1 86 ? 68.431 14.657 30.947 1.00 25.38 83 VAL D C 1
ATOM 3533 O O . VAL D 1 86 ? 69.631 14.564 30.778 1.00 26.47 83 VAL D O 1
ATOM 3537 N N . ASP D 1 87 ? 67.899 15.498 31.830 1.00 27.45 84 ASP D N 1
ATOM 3538 C CA . ASP D 1 87 ? 68.778 16.292 32.694 1.00 29.49 84 ASP D CA 1
ATOM 3539 C C . ASP D 1 87 ? 69.172 15.503 33.940 1.00 30.96 84 ASP D C 1
ATOM 3540 O O . ASP D 1 87 ? 68.773 14.341 34.106 1.00 31.21 84 ASP D O 1
ATOM 3545 N N . ARG D 1 88 ? 69.995 16.101 34.798 1.00 33.33 85 ARG D N 1
ATOM 3546 C CA . ARG D 1 88 ? 70.492 15.365 35.973 1.00 34.66 85 ARG D CA 1
ATOM 3547 C C . ARG D 1 88 ? 69.388 15.017 36.991 1.00 34.89 85 ARG D C 1
ATOM 3548 O O . ARG D 1 88 ? 69.558 14.099 37.805 1.00 35.15 85 ARG D O 1
ATOM 3556 N N . SER D 1 89 ? 68.254 15.715 36.923 1.00 34.21 86 SER D N 1
ATOM 3557 C CA . SER D 1 89 ? 67.118 15.381 37.778 1.00 33.44 86 SER D CA 1
ATOM 3558 C C . SER D 1 89 ? 66.287 14.266 37.178 1.00 32.97 86 SER D C 1
ATOM 3559 O O . SER D 1 89 ? 65.353 13.768 37.812 1.00 33.58 86 SER D O 1
ATOM 3562 N N . GLY D 1 90 ? 66.624 13.886 35.949 1.00 30.85 87 GLY D N 1
ATOM 3563 C CA . GLY D 1 90 ? 65.945 12.820 35.261 1.00 29.32 87 GLY D CA 1
ATOM 3564 C C . GLY D 1 90 ? 64.767 13.323 34.444 1.00 27.58 87 GLY D C 1
ATOM 3565 O O . GLY D 1 90 ? 63.979 12.515 33.981 1.00 28.26 87 GLY D O 1
ATOM 3566 N N . LYS D 1 91 ? 64.653 14.632 34.264 1.00 26.17 88 LYS D N 1
ATOM 3567 C CA . LYS D 1 91 ? 63.535 15.228 33.456 1.00 24.90 88 LYS D CA 1
ATOM 3568 C C . LYS D 1 91 ? 63.836 15.090 31.967 1.00 22.35 88 LYS D C 1
ATOM 3569 O O . LYS D 1 91 ? 64.862 15.574 31.487 1.00 21.34 88 LYS D O 1
ATOM 3575 N N . GLU D 1 92 ? 62.914 14.447 31.255 1.00 20.22 89 GLU D N 1
ATOM 3576 C CA . GLU D 1 92 ? 63.026 14.188 29.811 1.00 18.98 89 GLU D CA 1
ATOM 3577 C C . GLU D 1 92 ? 62.380 15.327 29.006 1.00 18.19 89 GLU D C 1
ATOM 3578 O O . GLU D 1 92 ? 61.307 15.789 29.363 1.00 17.72 89 GLU D O 1
ATOM 3584 N N . VAL D 1 93 ? 63.063 15.770 27.958 1.00 15.96 90 VAL D N 1
ATOM 3585 C CA . VAL D 1 93 ? 62.486 16.714 27.011 1.00 16.05 90 VAL D CA 1
ATOM 3586 C C . VAL D 1 93 ? 62.735 16.191 25.611 1.00 14.43 90 VAL D C 1
ATOM 3587 O O . VAL D 1 93 ? 63.861 15.778 25.274 1.00 15.67 90 VAL D O 1
ATOM 3591 N N . LEU D 1 94 ? 61.682 16.151 24.779 1.00 13.61 91 LEU D N 1
ATOM 3592 C CA . LEU D 1 94 ? 61.845 15.867 23.352 1.00 13.66 91 LEU D CA 1
ATOM 3593 C C . LEU D 1 94 ? 61.966 17.193 22.637 1.00 13.47 91 LEU D C 1
ATOM 3594 O O . LEU D 1 94 ? 61.008 17.989 22.626 1.00 13.36 91 LEU D O 1
ATOM 3599 N N . LYS D 1 95 ? 63.115 17.430 22.033 1.00 12.70 92 LYS D N 1
ATOM 3600 C CA . LYS D 1 95 ? 63.332 18.628 21.218 1.00 12.38 92 LYS D CA 1
ATOM 3601 C C . LYS D 1 95 ? 63.087 18.188 19.781 1.00 11.69 92 LYS D C 1
ATOM 3602 O O . LYS D 1 95 ? 63.834 17.378 19.234 1.00 11.17 92 LYS D O 1
ATOM 3608 N N . THR D 1 96 ? 62.041 18.728 19.149 1.00 12.03 93 THR D N 1
ATOM 3609 C CA . THR D 1 96 ? 61.662 18.311 17.806 1.00 11.93 93 THR D CA 1
ATOM 3610 C C . THR D 1 96 ? 61.541 19.481 16.837 1.00 11.41 93 THR D C 1
ATOM 3611 O O . THR D 1 96 ? 61.268 20.631 17.223 1.00 10.71 93 THR D O 1
ATOM 3615 N N . LYS D 1 97 ? 61.714 19.149 15.560 1.00 11.16 94 LYS D N 1
ATOM 3616 C CA . LYS D 1 97 ? 61.319 20.001 14.437 1.00 10.90 94 LYS D CA 1
ATOM 3617 C C . LYS D 1 97 ? 60.395 19.182 13.569 1.00 10.64 94 LYS D C 1
ATOM 3618 O O . LYS D 1 97 ? 60.442 17.965 13.578 1.00 10.95 94 LYS D O 1
ATOM 3626 N N . TRP D 1 98 ? 59.520 19.880 12.862 1.00 9.59 95 TRP D N 1
ATOM 3627 C CA . TRP D 1 98 ? 58.503 19.192 12.087 1.00 9.12 95 TRP D CA 1
ATOM 3628 C C . TRP D 1 98 ? 58.309 19.826 10.728 1.00 9.21 95 TRP D C 1
ATOM 3629 O O . TRP D 1 98 ? 58.656 20.970 10.503 1.00 8.14 95 TRP D O 1
ATOM 3640 N N . LEU D 1 99 ? 57.762 19.003 9.838 1.00 8.54 96 LEU D N 1
ATOM 3641 C CA . LEU D 1 99 ? 57.247 19.481 8.548 1.00 9.11 96 LEU D CA 1
ATOM 3642 C C . LEU D 1 99 ? 55.823 19.051 8.441 1.00 9.41 96 LEU D C 1
ATOM 3643 O O . LEU D 1 99 ? 55.483 17.917 8.718 1.00 9.96 96 LEU D O 1
ATOM 3648 N N . GLN D 1 100 ? 54.964 19.991 8.023 1.00 9.65 97 GLN D N 1
ATOM 3649 C CA . GLN D 1 100 ? 53.546 19.643 7.720 1.00 9.66 97 GLN D CA 1
ATOM 3650 C C . GLN D 1 100 ? 53.299 19.819 6.219 1.00 9.51 97 GLN D C 1
ATOM 3651 O O . GLN D 1 100 ? 53.611 20.861 5.646 1.00 9.97 97 GLN D O 1
ATOM 3657 N N . ARG D 1 101 ? 52.841 18.749 5.595 1.00 9.56 98 ARG D N 1
ATOM 3658 C CA . ARG D 1 101 ? 52.538 18.716 4.178 1.00 10.39 98 ARG D CA 1
ATOM 3659 C C . ARG D 1 101 ? 51.039 18.824 3.954 1.00 10.31 98 ARG D C 1
ATOM 3660 O O . ARG D 1 101 ? 50.263 18.008 4.481 1.00 10.91 98 ARG D O 1
ATOM 3668 N N . LEU D 1 102 ? 50.667 19.820 3.171 1.00 11.38 99 LEU D N 1
ATOM 3669 C CA . LEU D 1 102 ? 49.329 19.999 2.622 1.00 12.68 99 LEU D CA 1
ATOM 3670 C C . LEU D 1 102 ? 49.189 19.305 1.289 1.00 12.92 99 LEU D C 1
ATOM 3671 O O . LEU D 1 102 ? 50.116 19.230 0.469 1.00 12.40 99 LEU D O 1
ATOM 3676 N N . ALA D 1 103 ? 47.972 18.824 1.017 1.00 14.65 100 ALA D N 1
ATOM 3677 C CA . ALA D 1 103 ? 47.639 18.256 -0.281 1.00 14.18 100 ALA D CA 1
ATOM 3678 C C . ALA D 1 103 ? 47.274 19.364 -1.269 1.00 13.42 100 ALA D C 1
ATOM 3679 O O . ALA D 1 103 ? 46.426 20.201 -0.955 1.00 15.13 100 ALA D O 1
ATOM 3681 N N . VAL D 1 104 ? 47.963 19.399 -2.407 1.00 13.30 101 VAL D N 1
ATOM 3682 C CA . VAL D 1 104 ? 47.569 20.299 -3.515 1.00 15.25 101 VAL D CA 1
ATOM 3683 C C . VAL D 1 104 ? 47.143 19.500 -4.758 1.00 15.88 101 VAL D C 1
ATOM 3684 O O . VAL D 1 104 ? 47.602 18.387 -4.960 1.00 17.21 101 VAL D O 1
ATOM 3688 N N . ASP D 1 105 ? 46.316 20.069 -5.644 1.00 18.88 102 ASP D N 1
ATOM 3689 C CA . ASP D 1 105 ? 45.819 19.211 -6.736 1.00 20.02 102 ASP D CA 1
ATOM 3690 C C . ASP D 1 105 ? 46.689 19.136 -7.950 1.00 19.93 102 ASP D C 1
ATOM 3691 O O . ASP D 1 105 ? 46.571 18.195 -8.729 1.00 20.50 102 ASP D O 1
ATOM 3696 N N . ASP D 1 106 ? 47.592 20.108 -8.085 1.00 20.64 103 ASP D N 1
ATOM 3697 C CA . ASP D 1 106 ? 48.459 20.232 -9.245 1.00 20.86 103 ASP D CA 1
ATOM 3698 C C . ASP D 1 106 ? 49.901 20.243 -8.735 1.00 20.40 103 ASP D C 1
ATOM 3699 O O . ASP D 1 106 ? 50.238 21.022 -7.833 1.00 20.85 103 ASP D O 1
ATOM 3704 N N . ILE D 1 107 ? 50.724 19.371 -9.297 1.00 19.53 104 ILE D N 1
ATOM 3705 C CA . ILE D 1 107 ? 52.176 19.364 -9.051 1.00 18.75 104 ILE D CA 1
ATOM 3706 C C . ILE D 1 107 ? 52.844 20.724 -9.207 1.00 17.88 104 ILE D C 1
ATOM 3707 O O . ILE D 1 107 ? 53.813 21.004 -8.506 1.00 15.60 104 ILE D O 1
ATOM 3712 N N . SER D 1 108 ? 52.349 21.579 -10.086 1.00 17.85 105 SER D N 1
ATOM 3713 C CA . SER D 1 108 ? 52.834 22.969 -10.228 1.00 17.88 105 SER D CA 1
ATOM 3714 C C . SER D 1 108 ? 52.679 23.816 -8.959 1.00 16.17 105 SER D C 1
ATOM 3715 O O . SER D 1 108 ? 53.355 24.815 -8.834 1.00 17.23 105 SER D O 1
ATOM 3718 N N . ASP D 1 109 ? 51.798 23.405 -8.041 1.00 15.02 106 ASP D N 1
ATOM 3719 C CA . ASP D 1 109 ? 51.609 24.121 -6.786 1.00 15.58 106 ASP D CA 1
ATOM 3720 C C . ASP D 1 109 ? 52.400 23.497 -5.633 1.00 13.64 106 ASP D C 1
ATOM 3721 O O . ASP D 1 109 ? 52.220 23.909 -4.507 1.00 13.29 106 ASP D O 1
ATOM 3726 N N . ASP D 1 110 ? 53.282 22.558 -5.930 1.00 13.17 107 ASP D N 1
ATOM 3727 C CA . ASP D 1 110 ? 54.063 21.884 -4.884 1.00 11.49 107 ASP D CA 1
ATOM 3728 C C . ASP D 1 110 ? 54.804 22.835 -3.974 1.00 11.90 107 ASP D C 1
ATOM 3729 O O . ASP D 1 110 ? 54.873 22.572 -2.788 1.00 10.96 107 ASP D O 1
ATOM 3734 N N . TRP D 1 111 ? 55.283 23.947 -4.515 1.00 11.11 108 TRP D N 1
ATOM 3735 C CA . TRP D 1 111 ? 56.087 24.884 -3.747 1.00 11.59 108 TRP D CA 1
ATOM 3736 C C . TRP D 1 111 ? 55.355 25.417 -2.509 1.00 12.28 108 TRP D C 1
ATOM 3737 O O . TRP D 1 111 ? 55.989 25.863 -1.536 1.00 12.78 108 TRP D O 1
ATOM 3748 N N . ILE D 1 112 ? 54.031 25.423 -2.531 1.00 12.06 109 ILE D N 1
ATOM 3749 C CA . ILE D 1 112 ? 53.242 26.042 -1.473 1.00 12.38 109 ILE D CA 1
ATOM 3750 C C . ILE D 1 112 ? 52.962 25.179 -0.264 1.00 11.58 109 ILE D C 1
ATOM 3751 O O . ILE D 1 112 ? 52.480 25.669 0.777 1.00 11.75 109 ILE D O 1
ATOM 3756 N N . ALA D 1 113 ? 53.270 23.901 -0.403 1.00 10.47 110 ALA D N 1
ATOM 3757 C CA . ALA D 1 113 ? 52.610 22.876 0.371 1.00 10.41 110 ALA D CA 1
ATOM 3758 C C . ALA D 1 113 ? 53.311 22.373 1.639 1.00 10.08 110 ALA D C 1
ATOM 3759 O O . ALA D 1 113 ? 52.726 21.560 2.323 1.00 10.24 110 ALA D O 1
ATOM 3761 N N . THR D 1 114 ? 54.494 22.891 2.007 1.00 9.63 111 THR D N 1
ATOM 3762 C CA . THR D 1 114 ? 55.214 22.396 3.189 1.00 9.57 111 THR D CA 1
ATOM 3763 C C . THR D 1 114 ? 55.522 23.527 4.155 1.00 10.23 111 THR D C 1
ATOM 3764 O O . THR D 1 114 ? 56.194 24.469 3.793 1.00 12.30 111 THR D O 1
ATOM 3768 N N . ARG D 1 115 ? 54.994 23.398 5.355 1.00 9.00 112 ARG D N 1
ATOM 3769 C CA . ARG D 1 115 ? 55.305 24.253 6.474 1.00 10.08 112 ARG D CA 1
ATOM 3770 C C . ARG D 1 115 ? 56.353 23.597 7.378 1.00 9.89 112 ARG D C 1
ATOM 3771 O O . ARG D 1 115 ? 56.455 22.358 7.441 1.00 9.93 112 ARG D O 1
ATOM 3779 N N . VAL D 1 116 ? 57.099 24.457 8.074 1.00 9.19 113 VAL D N 1
ATOM 3780 C CA . VAL D 1 116 ? 58.150 24.000 9.033 1.00 9.43 113 VAL D CA 1
ATOM 3781 C C . VAL D 1 116 ? 57.959 24.663 10.388 1.00 9.96 113 VAL D C 1
ATOM 3782 O O . VAL D 1 116 ? 57.487 25.797 10.507 1.00 9.64 113 VAL D O 1
ATOM 3786 N N . GLY D 1 117 ? 58.332 23.919 11.417 1.00 9.36 114 GLY D N 1
ATOM 3787 C CA . GLY D 1 117 ? 58.284 24.449 12.765 1.00 9.26 114 GLY D CA 1
ATOM 3788 C C . GLY D 1 117 ? 58.959 23.587 13.804 1.00 9.22 114 GLY D C 1
ATOM 3789 O O . GLY D 1 117 ? 59.710 22.667 13.462 1.00 9.73 114 GLY D O 1
ATOM 3790 N N . ASN D 1 118 ? 58.678 23.888 15.046 1.00 10.14 115 ASN D N 1
ATOM 3791 C CA . ASN D 1 118 ? 59.342 23.203 16.132 1.00 10.59 115 ASN D CA 1
ATOM 3792 C C . ASN D 1 118 ? 58.356 22.935 17.258 1.00 10.57 115 ASN D C 1
ATOM 3793 O O . ASN D 1 118 ? 57.358 23.626 17.414 1.00 11.71 115 ASN D O 1
ATOM 3798 N N . ASN D 1 119 ? 58.698 21.962 18.089 1.00 10.67 116 ASN D N 1
ATOM 3799 C CA . ASN D 1 119 ? 57.920 21.713 19.315 1.00 11.09 116 ASN D CA 1
ATOM 3800 C C . ASN D 1 119 ? 58.799 21.034 20.369 1.00 11.85 116 ASN D C 1
ATOM 3801 O O . ASN D 1 119 ? 59.624 20.182 20.019 1.00 11.53 116 ASN D O 1
ATOM 3806 N N . ASP D 1 120 ? 58.617 21.437 21.617 1.00 13.68 117 ASP D N 1
ATOM 3807 C CA . ASP D 1 120 ? 59.228 20.732 22.739 1.00 13.25 117 ASP D CA 1
ATOM 3808 C C . ASP D 1 120 ? 58.145 19.929 23.448 1.00 13.57 117 ASP D C 1
ATOM 3809 O O . ASP D 1 120 ? 57.093 20.498 23.742 1.00 12.99 117 ASP D O 1
ATOM 3814 N N . PHE D 1 121 ? 58.404 18.658 23.733 1.00 13.17 118 PHE D N 1
ATOM 3815 C CA . PHE D 1 121 ? 57.455 17.785 24.440 1.00 13.97 118 PHE D CA 1
ATOM 3816 C C . PHE D 1 121 ? 58.058 17.414 25.799 1.00 15.46 118 PHE D C 1
ATOM 3817 O O . PHE D 1 121 ? 59.249 17.148 25.910 1.00 15.06 118 PHE D O 1
ATOM 3825 N N . THR D 1 122 ? 57.191 17.316 26.787 1.00 16.21 119 THR D N 1
ATOM 3826 C CA . THR D 1 122 ? 57.542 16.801 28.119 1.00 17.94 119 THR D CA 1
ATOM 3827 C C . THR D 1 122 ? 56.455 15.820 28.545 1.00 18.62 119 THR D C 1
ATOM 3828 O O . THR D 1 122 ? 55.344 15.822 27.997 1.00 18.38 119 THR D O 1
ATOM 3832 N N . ARG D 1 123 ? 56.763 14.956 29.499 1.00 18.93 120 ARG D N 1
ATOM 3833 C CA . ARG D 1 123 ? 55.771 13.992 29.984 1.00 21.38 120 ARG D CA 1
ATOM 3834 C C . ARG D 1 123 ? 54.576 14.672 30.620 1.00 22.33 120 ARG D C 1
ATOM 3835 O O . ARG D 1 123 ? 54.686 15.702 31.270 1.00 22.71 120 ARG D O 1
ATOM 3843 N N . GLN D 1 124 ? 53.414 14.101 30.359 1.00 24.39 121 GLN D N 1
ATOM 3844 C CA . GLN D 1 124 ? 52.154 14.659 30.835 1.00 25.92 121 GLN D CA 1
ATOM 3845 C C . GLN D 1 124 ? 52.052 14.383 32.329 1.00 26.87 121 GLN D C 1
ATOM 3846 O O . GLN D 1 124 ? 52.610 13.372 32.787 1.00 28.67 121 GLN D O 1
ATOM 3852 N N . ALA E 1 4 ? 23.747 63.833 -1.287 1.00 33.82 1 ALA E N 1
ATOM 3853 C CA . ALA E 1 4 ? 24.386 63.608 -2.633 1.00 32.79 1 ALA E CA 1
ATOM 3854 C C . ALA E 1 4 ? 25.192 62.315 -2.669 1.00 32.61 1 ALA E C 1
ATOM 3855 O O . ALA E 1 4 ? 25.956 62.046 -1.744 1.00 34.21 1 ALA E O 1
ATOM 3857 N N . ARG E 1 5 ? 25.034 61.525 -3.731 1.00 31.46 2 ARG E N 1
ATOM 3858 C CA . ARG E 1 5 ? 25.867 60.339 -3.946 1.00 29.82 2 ARG E CA 1
ATOM 3859 C C . ARG E 1 5 ? 27.315 60.730 -4.246 1.00 28.47 2 ARG E C 1
ATOM 3860 O O . ARG E 1 5 ? 27.565 61.718 -4.940 1.00 27.53 2 ARG E O 1
ATOM 3868 N N . LYS E 1 6 ? 28.257 59.930 -3.757 1.00 26.51 3 LYS E N 1
ATOM 3869 C CA . LYS E 1 6 ? 29.651 60.081 -4.185 1.00 26.04 3 LYS E CA 1
ATOM 3870 C C . LYS E 1 6 ? 29.722 59.948 -5.713 1.00 24.62 3 LYS E C 1
ATOM 3871 O O . LYS E 1 6 ? 28.951 59.210 -6.345 1.00 22.99 3 LYS E O 1
ATOM 3877 N N . CYS E 1 7 ? 30.651 60.711 -6.276 1.00 23.45 4 CYS E N 1
ATOM 3878 C CA . CYS E 1 7 ? 30.926 60.708 -7.694 1.00 23.20 4 CYS E CA 1
ATOM 3879 C C . CYS E 1 7 ? 29.790 61.288 -8.536 1.00 22.81 4 CYS E C 1
ATOM 3880 O O . CYS E 1 7 ? 29.770 61.084 -9.737 1.00 22.28 4 CYS E O 1
ATOM 3883 N N . SER E 1 8 ? 28.854 62.018 -7.935 1.00 22.88 5 SER E N 1
ATOM 3884 C CA . SER E 1 8 ? 28.121 63.009 -8.713 1.00 23.01 5 SER E CA 1
ATOM 3885 C C . SER E 1 8 ? 29.069 64.175 -8.922 1.00 23.39 5 SER E C 1
ATOM 3886 O O . SER E 1 8 ? 29.599 64.741 -7.972 1.00 23.05 5 SER E O 1
ATOM 3889 N N . LEU E 1 9 ? 29.321 64.551 -10.172 1.00 22.08 6 LEU E N 1
ATOM 3890 C CA . LEU E 1 9 ? 30.372 65.551 -10.420 1.00 21.96 6 LEU E CA 1
ATOM 3891 C C . LEU E 1 9 ? 29.996 66.959 -9.984 1.00 21.64 6 LEU E C 1
ATOM 3892 O O . LEU E 1 9 ? 30.831 67.863 -9.951 1.00 21.19 6 LEU E O 1
ATOM 3897 N N . THR E 1 10 ? 28.732 67.152 -9.638 1.00 21.00 7 THR E N 1
ATOM 3898 C CA . THR E 1 10 ? 28.267 68.449 -9.190 1.00 21.34 7 THR E CA 1
ATOM 3899 C C . THR E 1 10 ? 29.163 68.937 -8.078 1.00 20.49 7 THR E C 1
ATOM 3900 O O . THR E 1 10 ? 29.442 68.181 -7.138 1.00 21.06 7 THR E O 1
ATOM 3904 N N . GLY E 1 11 ? 29.594 70.199 -8.159 1.00 20.30 8 GLY E N 1
ATOM 3905 C CA . GLY E 1 11 ? 30.446 70.791 -7.142 1.00 21.12 8 GLY E CA 1
ATOM 3906 C C . GLY E 1 11 ? 31.698 71.449 -7.681 1.00 21.77 8 GLY E C 1
ATOM 3907 O O . GLY E 1 11 ? 31.768 71.805 -8.856 1.00 22.31 8 GLY E O 1
ATOM 3908 N N . GLU E 1 12 ? 32.667 71.620 -6.799 1.00 21.41 9 GLU E N 1
ATOM 3909 C CA . GLU E 1 12 ? 33.881 72.341 -7.094 1.00 21.37 9 GLU E CA 1
ATOM 3910 C C . GLU E 1 12 ? 35.107 71.438 -7.001 1.00 21.17 9 GLU E C 1
ATOM 3911 O O . GLU E 1 12 ? 35.306 70.744 -6.003 1.00 21.42 9 GLU E O 1
ATOM 3917 N N . TRP E 1 13 ? 35.976 71.497 -8.018 1.00 19.30 10 TRP E N 1
ATOM 3918 C CA . TRP E 1 13 ? 37.146 70.633 -8.090 1.00 19.36 10 TRP E CA 1
ATOM 3919 C C . TRP E 1 13 ? 38.376 71.419 -8.478 1.00 18.93 10 TRP E C 1
ATOM 3920 O O . TRP E 1 13 ? 38.250 72.433 -9.163 1.00 20.36 10 TRP E O 1
ATOM 3931 N N . ASP E 1 14 ? 39.547 71.002 -8.026 1.00 18.40 11 ASP E N 1
ATOM 3932 C CA . ASP E 1 14 ? 40.772 71.540 -8.620 1.00 18.46 11 ASP E CA 1
ATOM 3933 C C . ASP E 1 14 ? 41.684 70.437 -9.076 1.00 17.48 11 ASP E C 1
ATOM 3934 O O . ASP E 1 14 ? 41.516 69.296 -8.716 1.00 16.34 11 ASP E O 1
ATOM 3939 N N . ASN E 1 15 ? 42.631 70.777 -9.931 1.00 16.38 12 ASN E N 1
ATOM 3940 C CA . ASN E 1 15 ? 43.576 69.775 -10.400 1.00 15.64 12 ASN E CA 1
ATOM 3941 C C . ASN E 1 15 ? 45.007 70.097 -10.051 1.00 14.87 12 ASN E C 1
ATOM 3942 O O . ASN E 1 15 ? 45.319 71.104 -9.422 1.00 15.59 12 ASN E O 1
ATOM 3947 N N . ASP E 1 16 ? 45.906 69.191 -10.453 1.00 15.56 13 ASP E N 1
ATOM 3948 C CA . ASP E 1 16 ? 47.316 69.244 -10.130 1.00 16.10 13 ASP E CA 1
ATOM 3949 C C . ASP E 1 16 ? 48.078 70.464 -10.704 1.00 16.89 13 ASP E C 1
ATOM 3950 O O . ASP E 1 16 ? 49.178 70.796 -10.261 1.00 18.78 13 ASP E O 1
ATOM 3955 N N . LEU E 1 17 ? 47.493 71.105 -11.708 1.00 15.86 14 LEU E N 1
ATOM 3956 C CA . LEU E 1 17 ? 48.041 72.337 -12.244 1.00 16.02 14 LEU E CA 1
ATOM 3957 C C . LEU E 1 17 ? 47.550 73.590 -11.507 1.00 15.33 14 LEU E C 1
ATOM 3958 O O . LEU E 1 17 ? 48.087 74.684 -11.716 1.00 17.18 14 LEU E O 1
ATOM 3963 N N . GLY E 1 18 ? 46.534 73.444 -10.662 1.00 15.02 15 GLY E N 1
ATOM 3964 C CA . GLY E 1 18 ? 45.900 74.567 -10.010 1.00 15.79 15 GLY E CA 1
ATOM 3965 C C . GLY E 1 18 ? 44.665 75.094 -10.717 1.00 16.23 15 GLY E C 1
ATOM 3966 O O . GLY E 1 18 ? 44.054 76.091 -10.283 1.00 17.49 15 GLY E O 1
ATOM 3967 N N . SER E 1 19 ? 44.240 74.432 -11.780 1.00 15.59 16 SER E N 1
ATOM 39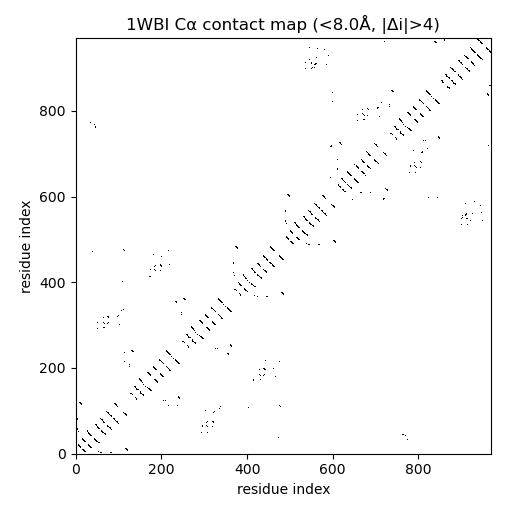68 C CA . SER E 1 19 ? 43.018 74.840 -12.452 1.00 15.15 16 SER E CA 1
ATOM 3969 C C . SER E 1 19 ? 41.818 74.512 -11.561 1.00 16.05 16 SER E C 1
ATOM 3970 O O . SER E 1 19 ? 41.865 73.530 -10.802 1.00 17.55 16 SER E O 1
ATOM 3973 N N . ILE E 1 20 ? 40.753 75.303 -11.702 1.00 17.06 17 ILE E N 1
ATOM 3974 C CA . ILE E 1 20 ? 39.511 75.120 -10.935 1.00 17.76 17 ILE E CA 1
ATOM 3975 C C . ILE E 1 20 ? 38.318 74.931 -11.845 1.00 18.44 17 ILE E C 1
ATOM 3976 O O . ILE E 1 20 ? 38.103 75.696 -12.795 1.00 18.26 17 ILE E O 1
ATOM 3981 N N . MET E 1 21 ? 37.493 73.953 -11.516 1.00 17.65 18 MET E N 1
ATOM 3982 C CA . MET E 1 21 ? 36.321 73.645 -12.291 1.00 18.72 18 MET E CA 1
ATOM 3983 C C . MET E 1 21 ? 35.127 73.586 -11.364 1.00 18.88 18 MET E C 1
ATOM 3984 O O . MET E 1 21 ? 35.232 73.059 -10.260 1.00 18.87 18 MET E O 1
ATOM 3989 N N . THR E 1 22 ? 34.009 74.126 -11.830 1.00 19.13 19 THR E N 1
ATOM 3990 C CA . THR E 1 22 ? 32.752 74.050 -11.093 1.00 19.87 19 THR E CA 1
ATOM 3991 C C . THR E 1 22 ? 31.754 73.357 -11.999 1.00 20.75 19 THR E C 1
ATOM 3992 O O . THR E 1 22 ? 31.655 73.679 -13.186 1.00 21.52 19 THR E O 1
ATOM 3999 N N . ILE E 1 23 ? 31.033 72.397 -11.463 1.00 20.38 20 ILE E N 1
ATOM 4000 C CA . ILE E 1 23 ? 30.101 71.613 -12.223 1.00 20.97 20 ILE E CA 1
ATOM 4001 C C . ILE E 1 23 ? 28.701 71.810 -11.599 1.00 20.77 20 ILE E C 1
ATOM 4002 O O . ILE E 1 23 ? 28.550 71.798 -10.374 1.00 20.61 20 ILE E O 1
ATOM 4007 N N . GLY E 1 24 ? 27.704 72.017 -12.460 1.00 21.17 21 GLY E N 1
ATOM 4008 C CA . GLY E 1 24 ? 26.312 72.203 -12.020 1.00 21.80 21 GLY E CA 1
ATOM 4009 C C . GLY E 1 24 ? 25.590 70.902 -11.743 1.00 21.77 21 GLY E C 1
ATOM 4010 O O . GLY E 1 24 ? 26.209 69.850 -11.605 1.00 21.23 21 GLY E O 1
ATOM 4011 N N . ALA E 1 25 ? 24.265 70.978 -11.621 1.00 22.35 22 ALA E N 1
ATOM 4012 C CA . ALA E 1 25 ? 23.461 69.788 -11.382 1.00 22.37 22 ALA E CA 1
ATOM 4013 C C . ALA E 1 25 ? 23.561 68.822 -12.557 1.00 22.57 22 ALA E C 1
ATOM 4014 O O . ALA E 1 25 ? 23.580 69.230 -13.729 1.00 21.76 22 ALA E O 1
ATOM 4016 N N . VAL E 1 26 ? 23.639 67.542 -12.238 1.00 22.24 23 VAL E N 1
ATOM 4017 C CA . VAL E 1 26 ? 23.664 66.486 -13.247 1.00 22.92 23 VAL E CA 1
ATOM 4018 C C . VAL E 1 26 ? 22.238 66.002 -13.449 1.00 23.66 23 VAL E C 1
ATOM 4019 O O . VAL E 1 26 ? 21.575 65.585 -12.476 1.00 24.49 23 VAL E O 1
ATOM 4023 N N . ASN E 1 27 ? 21.730 66.078 -14.674 1.00 23.68 24 ASN E N 1
ATOM 4024 C CA . ASN E 1 27 ? 20.347 65.683 -14.912 1.00 24.28 24 ASN E CA 1
ATOM 4025 C C . ASN E 1 27 ? 20.157 64.158 -14.963 1.00 24.43 24 ASN E C 1
ATOM 4026 O O . ASN E 1 27 ? 21.093 63.403 -14.710 1.00 23.45 24 ASN E O 1
ATOM 4031 N N . ASP E 1 28 ? 18.937 63.698 -15.250 1.00 25.28 25 ASP E N 1
ATOM 4032 C CA . ASP E 1 28 ? 18.648 62.269 -15.238 1.00 25.66 25 ASP E CA 1
ATOM 4033 C C . ASP E 1 28 ? 19.435 61.502 -16.290 1.00 25.71 25 ASP E C 1
ATOM 4034 O O . ASP E 1 28 ? 19.635 60.293 -16.164 1.00 26.21 25 ASP E O 1
ATOM 4039 N N . ASN E 1 29 ? 19.864 62.189 -17.340 1.00 24.85 26 ASN E N 1
ATOM 4040 C CA . ASN E 1 29 ? 20.658 61.529 -18.379 1.00 24.41 26 ASN E CA 1
ATOM 4041 C C . ASN E 1 29 ? 22.171 61.698 -18.184 1.00 23.24 26 ASN E C 1
ATOM 4042 O O . ASN E 1 29 ? 22.973 61.226 -19.017 1.00 24.02 26 ASN E O 1
ATOM 4047 N N . GLY E 1 30 ? 22.561 62.303 -17.066 1.00 21.99 27 GLY E N 1
ATOM 4048 C CA . GLY E 1 30 ? 23.972 62.455 -16.731 1.00 20.97 27 GLY E CA 1
ATOM 4049 C C . GLY E 1 30 ? 24.583 63.716 -17.303 1.00 20.36 27 GLY E C 1
ATOM 4050 O O . GLY E 1 30 ? 25.785 63.944 -17.138 1.00 18.76 27 GLY E O 1
ATOM 4051 N N . GLU E 1 31 ? 23.777 64.553 -17.952 1.00 19.28 28 GLU E N 1
ATOM 4052 C CA . GLU E 1 31 ? 24.300 65.766 -18.576 1.00 19.82 28 GLU E CA 1
ATOM 4053 C C . GLU E 1 31 ? 24.568 66.853 -17.545 1.00 19.41 28 GLU E C 1
ATOM 4054 O O . GLU E 1 31 ? 23.817 66.993 -16.578 1.00 18.61 28 GLU E O 1
ATOM 4060 N N . PHE E 1 32 ? 25.620 67.631 -17.763 1.00 18.61 29 PHE E N 1
ATOM 4061 C CA . PHE E 1 32 ? 25.977 68.740 -16.894 1.00 18.24 29 PHE E CA 1
ATOM 4062 C C . PHE E 1 32 ? 26.657 69.854 -17.643 1.00 18.25 29 PHE E C 1
ATOM 4063 O O . PHE E 1 32 ? 27.319 69.614 -18.658 1.00 17.42 29 PHE E O 1
ATOM 4071 N N . ASP E 1 33 ? 26.556 71.057 -17.092 1.00 18.99 30 ASP E N 1
ATOM 4072 C CA . ASP E 1 33 ? 27.362 72.170 -17.531 1.00 19.37 30 ASP E CA 1
ATOM 4073 C C . ASP E 1 33 ? 28.271 72.619 -16.394 1.00 18.62 30 ASP E C 1
ATOM 4074 O O . ASP E 1 33 ? 28.321 71.992 -15.338 1.00 19.38 30 ASP E O 1
ATOM 4079 N N . GLY E 1 34 ? 29.074 73.636 -16.650 1.00 18.01 31 GLY E N 1
ATOM 4080 C CA . GLY E 1 34 ? 29.969 74.159 -15.655 1.00 17.71 31 GLY E CA 1
ATOM 4081 C C . GLY E 1 34 ? 30.892 75.232 -16.175 1.00 17.14 31 GLY E C 1
ATOM 4082 O O . GLY E 1 34 ? 30.687 75.733 -17.284 1.00 17.20 31 GLY E O 1
ATOM 4083 N N . THR E 1 35 ? 31.872 75.587 -15.350 1.00 17.29 32 THR E N 1
ATOM 4084 C CA . THR E 1 35 ? 32.854 76.605 -15.709 1.00 18.09 32 THR E CA 1
ATOM 4085 C C . THR E 1 35 ? 34.238 76.098 -15.383 1.00 17.62 32 THR E C 1
ATOM 4086 O O . THR E 1 35 ? 34.409 75.288 -14.507 1.00 17.44 32 THR E O 1
ATOM 4090 N N . TYR E 1 36 ? 35.241 76.614 -16.084 1.00 16.38 33 TYR E N 1
ATOM 4091 C CA . TYR E 1 36 ? 36.606 76.123 -15.939 1.00 16.34 33 TYR E CA 1
ATOM 4092 C C . TYR E 1 36 ? 37.507 77.337 -15.928 1.00 15.77 33 TYR E C 1
ATOM 4093 O O . TYR E 1 36 ? 37.389 78.175 -16.852 1.00 16.40 33 TYR E O 1
ATOM 4102 N N . ILE E 1 37 ? 38.336 77.451 -14.881 1.00 16.19 34 ILE E N 1
ATOM 4103 C CA . ILE E 1 37 ? 39.385 78.466 -14.787 1.00 16.49 34 ILE E CA 1
ATOM 4104 C C . ILE E 1 37 ? 40.739 77.776 -14.892 1.00 15.19 34 ILE E C 1
ATOM 4105 O O . ILE E 1 37 ? 41.205 77.138 -13.940 1.00 15.42 34 ILE E O 1
ATOM 4110 N N . THR E 1 38 ? 41.366 77.854 -16.060 1.00 13.31 35 THR E N 1
ATOM 4111 C CA . THR E 1 38 ? 42.655 77.170 -16.213 1.00 13.39 35 THR E CA 1
ATOM 4112 C C . THR E 1 38 ? 43.752 77.964 -15.541 1.00 12.59 35 THR E C 1
ATOM 4113 O O . THR E 1 38 ? 43.744 79.191 -15.585 1.00 14.55 35 THR E O 1
ATOM 4117 N N . ALA E 1 39 ? 44.713 77.271 -14.930 1.00 12.86 36 ALA E N 1
ATOM 4118 C CA . ALA E 1 39 ? 45.883 77.930 -14.400 1.00 13.32 36 ALA E CA 1
ATOM 4119 C C . ALA E 1 39 ? 46.952 78.257 -15.451 1.00 13.35 36 ALA E C 1
ATOM 4120 O O . ALA E 1 39 ? 47.842 79.044 -15.200 1.00 14.84 36 ALA E O 1
ATOM 4122 N N . VAL E 1 40 ? 46.830 77.627 -16.610 1.00 12.21 37 VAL E N 1
ATOM 4123 C CA . VAL E 1 40 ? 47.827 77.741 -17.678 1.00 12.39 37 VAL E CA 1
ATOM 4124 C C . VAL E 1 40 ? 47.151 77.876 -19.038 1.00 11.36 37 VAL E C 1
ATOM 4125 O O . VAL E 1 40 ? 46.049 77.423 -19.263 1.00 12.43 37 VAL E O 1
ATOM 4129 N N . ALA E 1 41 ? 47.913 78.403 -20.003 1.00 12.05 38 ALA E N 1
ATOM 4130 C CA . ALA E 1 41 ? 47.393 78.563 -21.351 1.00 12.33 38 ALA E CA 1
ATOM 4131 C C . ALA E 1 41 ? 48.526 78.920 -22.311 1.00 11.96 38 ALA E C 1
ATOM 4132 O O . ALA E 1 41 ? 49.598 79.283 -21.883 1.00 12.80 38 ALA E O 1
ATOM 4134 N N . ASP E 1 42 ? 48.277 78.885 -23.608 1.00 13.29 39 ASP E N 1
ATOM 4135 C CA . ASP E 1 42 ? 49.254 79.423 -24.546 1.00 14.34 39 ASP E CA 1
ATOM 4136 C C . ASP E 1 42 ? 49.589 80.899 -24.255 1.00 14.54 39 ASP E C 1
ATOM 4137 O O . ASP E 1 42 ? 50.734 81.307 -24.318 1.00 14.98 39 ASP E O 1
ATOM 4142 N N . ASN E 1 43 ? 48.556 81.673 -23.928 1.00 15.01 40 ASN E N 1
ATOM 4143 C CA . ASN E 1 43 ? 48.710 83.083 -23.578 1.00 14.93 40 ASN E CA 1
ATOM 4144 C C . ASN E 1 43 ? 48.058 83.310 -22.205 1.00 15.57 40 ASN E C 1
ATOM 4145 O O . ASN E 1 43 ? 46.900 83.659 -22.124 1.00 14.50 40 ASN E O 1
ATOM 4150 N N . PRO E 1 44 ? 48.812 83.073 -21.122 1.00 15.41 41 PRO E N 1
ATOM 4151 C CA . PRO E 1 44 ? 48.206 83.063 -19.804 1.00 15.34 41 PRO E CA 1
ATOM 4152 C C . PRO E 1 44 ? 47.588 84.417 -19.385 1.00 14.97 41 PRO E C 1
ATOM 4153 O O . PRO E 1 44 ? 46.650 84.435 -18.576 1.00 14.97 41 PRO E O 1
ATOM 4157 N N . GLY E 1 45 ? 48.128 85.515 -19.905 1.00 15.38 42 GLY E N 1
ATOM 4158 C CA . GLY E 1 45 ? 47.569 86.839 -19.577 1.00 15.18 42 GLY E CA 1
ATOM 4159 C C . GLY E 1 45 ? 46.154 87.010 -20.115 1.00 15.07 42 GLY E C 1
ATOM 4160 O O . GLY E 1 45 ? 45.363 87.809 -19.589 1.00 15.19 42 GLY E O 1
ATOM 4161 N N . ASN E 1 46 ? 45.774 86.198 -21.097 1.00 14.04 43 ASN E N 1
ATOM 4162 C CA . ASN E 1 46 ? 44.443 86.271 -21.668 1.00 13.86 43 ASN E CA 1
ATOM 4163 C C . ASN E 1 46 ? 43.406 85.406 -20.963 1.00 14.34 43 ASN E C 1
ATOM 4164 O O . ASN E 1 46 ? 42.268 85.442 -21.323 1.00 14.93 43 ASN E O 1
ATOM 4169 N N . ILE E 1 47 ? 43.824 84.565 -20.002 1.00 13.90 44 ILE E N 1
ATOM 4170 C CA . ILE E 1 47 ? 42.887 83.597 -19.424 1.00 14.00 44 ILE E CA 1
ATOM 4171 C C . ILE E 1 47 ? 41.668 84.281 -18.784 1.00 14.36 44 ILE E C 1
ATOM 4172 O O . ILE E 1 47 ? 41.803 85.223 -18.012 1.00 17.17 44 ILE E O 1
ATOM 4177 N N . THR E 1 48 ? 40.501 83.771 -19.144 1.00 15.54 45 THR E N 1
ATOM 4178 C CA . THR E 1 48 ? 39.256 84.113 -18.495 1.00 16.63 45 THR E CA 1
ATOM 4179 C C . THR E 1 48 ? 38.438 82.856 -18.278 1.00 17.13 45 THR E C 1
ATOM 4180 O O . THR E 1 48 ? 38.686 81.808 -18.884 1.00 16.49 45 THR E O 1
ATOM 4184 N N . LEU E 1 49 ? 37.450 82.968 -17.404 1.00 18.00 46 LEU E N 1
ATOM 4185 C CA . LEU E 1 49 ? 36.558 81.885 -17.100 1.00 18.10 46 LEU E CA 1
ATOM 4186 C C . LEU E 1 49 ? 35.891 81.373 -18.369 1.00 17.59 46 LEU E C 1
ATOM 4187 O O . LEU E 1 49 ? 35.465 82.181 -19.193 1.00 17.04 46 LEU E O 1
ATOM 4196 N N . SER E 1 50 ? 35.790 80.050 -18.520 1.00 15.84 47 SER E N 1
ATOM 4197 C CA . SER E 1 50 ? 35.265 79.421 -19.731 1.00 15.43 47 SER E CA 1
ATOM 4198 C C . SER E 1 50 ? 34.224 78.334 -19.421 1.00 14.32 47 SER E C 1
ATOM 4199 O O . SER E 1 50 ? 34.328 77.665 -18.399 1.00 16.57 47 SER E O 1
ATOM 4202 N N . PRO E 1 51 ? 33.229 78.182 -20.283 1.00 15.37 48 PRO E N 1
ATOM 4203 C CA . PRO E 1 51 ? 32.168 77.220 -20.082 1.00 14.77 48 PRO E CA 1
ATOM 4204 C C . PRO E 1 51 ? 32.541 75.806 -20.517 1.00 15.42 48 PRO E C 1
ATOM 4205 O O . PRO E 1 51 ? 33.365 75.614 -21.440 1.00 15.04 48 PRO E O 1
ATOM 4209 N N . LEU E 1 52 ? 31.945 74.828 -19.856 1.00 15.16 49 LEU E N 1
ATOM 4210 C CA . LEU E 1 52 ? 32.080 73.436 -20.215 1.00 15.41 49 LEU E CA 1
ATOM 4211 C C . LEU E 1 52 ? 30.711 72.764 -20.274 1.00 16.32 49 LEU E C 1
ATOM 4212 O O . LEU E 1 52 ? 29.730 73.264 -19.670 1.00 15.69 49 LEU E O 1
ATOM 4217 N N . LEU E 1 53 ? 30.641 71.656 -20.978 1.00 15.71 50 LEU E N 1
ATOM 4218 C CA . LEU E 1 53 ? 29.431 70.865 -21.106 1.00 15.82 50 LEU E CA 1
ATOM 4219 C C . LEU E 1 53 ? 29.867 69.428 -21.210 1.00 15.13 50 LEU E C 1
ATOM 4220 O O . LEU E 1 53 ? 30.832 69.127 -21.926 1.00 14.74 50 LEU E O 1
ATOM 4225 N N . GLY E 1 54 ? 29.173 68.508 -20.545 1.00 14.39 51 GLY E N 1
ATOM 4226 C CA . GLY E 1 54 ? 29.589 67.147 -20.553 1.00 14.60 51 GLY E CA 1
ATOM 4227 C C . GLY E 1 54 ? 28.546 66.162 -20.071 1.00 14.72 51 GLY E C 1
ATOM 4228 O O . GLY E 1 54 ? 27.400 66.563 -19.819 1.00 14.07 51 GLY E O 1
ATOM 4229 N N . ILE E 1 55 ? 28.944 64.897 -20.004 1.00 13.83 52 ILE E N 1
ATOM 4230 C CA . ILE E 1 55 ? 28.049 63.791 -19.589 1.00 14.43 52 ILE E CA 1
ATOM 4231 C C . ILE E 1 55 ? 28.804 62.795 -18.758 1.00 14.50 52 ILE E C 1
ATOM 4232 O O . ILE E 1 55 ? 29.899 62.386 -19.140 1.00 14.20 52 ILE E O 1
ATOM 4237 N N . GLN E 1 56 ? 28.197 62.342 -17.638 1.00 14.09 53 GLN E N 1
ATOM 4238 C CA . GLN E 1 56 ? 28.724 61.238 -16.856 1.00 15.12 53 GLN E CA 1
ATOM 4239 C C . GLN E 1 56 ? 27.712 60.105 -16.889 1.00 15.60 53 GLN E C 1
ATOM 4240 O O . GLN E 1 56 ? 26.534 60.346 -17.135 1.00 16.20 53 GLN E O 1
ATOM 4246 N N . HIS E 1 57 ? 28.186 58.895 -16.647 1.00 15.03 54 HIS E N 1
ATOM 4247 C CA . HIS E 1 57 ? 27.284 57.803 -16.327 1.00 15.92 54 HIS E CA 1
ATOM 4248 C C . HIS E 1 57 ? 26.703 58.064 -14.944 1.00 16.75 54 HIS E C 1
ATOM 4249 O O . HIS E 1 57 ? 27.383 58.560 -14.062 1.00 16.59 54 HIS E O 1
ATOM 4256 N N . LYS E 1 58 ? 25.430 57.721 -14.792 1.00 18.14 55 LYS E N 1
ATOM 4257 C CA . LYS E 1 58 ? 24.675 58.097 -13.592 1.00 19.26 55 LYS E CA 1
ATOM 4258 C C . LYS E 1 58 ? 24.678 57.038 -12.474 1.00 19.54 55 LYS E C 1
ATOM 4259 O O . LYS E 1 58 ? 24.943 57.348 -11.315 1.00 21.94 55 LYS E O 1
ATOM 4265 N N . ARG E 1 59 ? 24.466 55.789 -12.832 1.00 18.41 56 ARG E N 1
ATOM 4266 C CA . ARG E 1 59 ? 24.195 54.727 -11.851 1.00 17.97 56 ARG E CA 1
ATOM 4267 C C . ARG E 1 59 ? 25.438 54.096 -11.234 1.00 19.01 56 ARG E C 1
ATOM 4268 O O . ARG E 1 59 ? 25.405 53.626 -10.088 1.00 18.87 56 ARG E O 1
ATOM 4276 N N . ALA E 1 60 ? 26.564 54.080 -11.957 1.00 18.89 57 ALA E N 1
ATOM 4277 C CA . ALA E 1 60 ? 27.761 53.454 -11.434 1.00 18.61 57 ALA E CA 1
ATOM 4278 C C . ALA E 1 60 ? 28.292 54.174 -10.195 1.00 17.64 57 ALA E C 1
ATOM 4279 O O . ALA E 1 60 ? 28.169 55.395 -10.055 1.00 20.36 57 ALA E O 1
ATOM 4281 N N . SER E 1 61 ? 28.888 53.395 -9.306 1.00 18.01 58 SER E N 1
ATOM 4282 C CA . SER E 1 61 ? 29.545 53.932 -8.115 1.00 17.92 58 SER E CA 1
ATOM 4283 C C . SER E 1 61 ? 30.803 54.747 -8.489 1.00 17.90 58 SER E C 1
ATOM 4284 O O . SER E 1 61 ? 31.116 55.769 -7.849 1.00 17.95 58 SER E O 1
ATOM 4287 N N . GLN E 1 62 ? 31.464 54.301 -9.560 1.00 17.37 59 GLN E N 1
ATOM 4288 C CA . GLN E 1 62 ? 32.717 54.922 -10.024 1.00 15.78 59 GLN E CA 1
ATOM 4289 C C . GLN E 1 62 ? 32.553 55.198 -11.526 1.00 14.72 59 GLN E C 1
ATOM 4290 O O . GLN E 1 62 ? 33.123 54.488 -12.356 1.00 14.90 59 GLN E O 1
ATOM 4296 N N . PRO E 1 63 ? 31.755 56.202 -11.861 1.00 15.00 60 PRO E N 1
ATOM 4297 C CA . PRO E 1 63 ? 31.378 56.387 -13.268 1.00 14.75 60 PRO E CA 1
ATOM 4298 C C . PRO E 1 63 ? 32.492 56.948 -14.153 1.00 14.32 60 PRO E C 1
ATOM 4299 O O . PRO E 1 63 ? 33.320 57.752 -13.708 1.00 14.25 60 PRO E O 1
ATOM 4303 N N . THR E 1 64 ? 32.411 56.603 -15.431 1.00 14.38 61 THR E N 1
ATOM 4304 C CA . THR E 1 64 ? 33.226 57.344 -16.416 1.00 12.67 61 THR E CA 1
ATOM 4305 C C . THR E 1 64 ? 32.444 58.555 -16.893 1.00 13.85 61 THR E C 1
ATOM 4306 O O . THR E 1 64 ? 31.221 58.656 -16.703 1.00 14.10 61 THR E O 1
ATOM 4310 N N . PHE E 1 65 ? 33.140 59.525 -17.497 1.00 12.29 62 PHE E N 1
ATOM 4311 C CA . PHE E 1 65 ? 32.543 60.789 -17.880 1.00 12.57 62 PHE E CA 1
ATOM 4312 C C . PHE E 1 65 ? 33.458 61.485 -18.870 1.00 12.16 62 PHE E C 1
ATOM 4313 O O . PHE E 1 65 ? 34.610 61.116 -19.001 1.00 11.24 62 PHE E O 1
ATOM 4321 N N . GLY E 1 66 ? 32.901 62.478 -19.543 1.00 11.75 63 GLY E N 1
ATOM 4322 C CA . GLY E 1 66 ? 33.688 63.365 -20.428 1.00 12.08 63 GLY E CA 1
ATOM 4323 C C . GLY E 1 66 ? 33.096 64.744 -20.462 1.00 12.36 63 GLY E C 1
ATOM 4324 O O . GLY E 1 66 ? 31.929 64.952 -20.068 1.00 13.41 63 GLY E O 1
ATOM 4325 N N . PHE E 1 67 ? 33.893 65.744 -20.827 1.00 11.92 64 PHE E N 1
ATOM 4326 C CA . PHE E 1 67 ? 33.381 67.086 -20.988 1.00 12.30 64 PHE E CA 1
ATOM 4327 C C . PHE E 1 67 ? 34.285 67.860 -21.954 1.00 12.36 64 PHE E C 1
ATOM 4328 O O . PHE E 1 67 ? 35.425 67.449 -22.193 1.00 12.42 64 PHE E O 1
ATOM 4336 N N . THR E 1 68 ? 33.664 68.874 -22.577 1.00 12.09 65 THR E N 1
ATOM 4337 C CA . THR E 1 68 ? 34.280 69.782 -23.502 1.00 13.12 65 THR E CA 1
ATOM 4338 C C . THR E 1 68 ? 34.375 71.169 -22.868 1.00 13.63 65 THR E C 1
ATOM 4339 O O . THR E 1 68 ? 33.391 71.665 -22.275 1.00 12.56 65 THR E O 1
ATOM 4343 N N . VAL E 1 69 ? 35.538 71.804 -22.965 1.00 12.57 66 VAL E N 1
ATOM 4344 C CA . VAL E 1 69 ? 35.702 73.210 -22.583 1.00 13.12 66 VAL E CA 1
ATOM 4345 C C . VAL E 1 69 ? 35.866 74.057 -23.840 1.00 12.92 66 VAL E C 1
ATOM 4346 O O . VAL E 1 69 ? 36.808 73.838 -24.646 1.00 12.79 66 VAL E O 1
ATOM 4350 N N . HIS E 1 70 ? 34.962 75.018 -24.042 1.00 14.09 67 HIS E N 1
ATOM 4351 C CA . HIS E 1 70 ? 35.087 76.022 -25.077 1.00 14.42 67 HIS E CA 1
ATOM 4352 C C . HIS E 1 70 ? 35.836 77.183 -24.447 1.00 14.63 67 HIS E C 1
ATOM 4353 O O . HIS E 1 70 ? 35.270 77.987 -23.666 1.00 14.39 67 HIS E O 1
ATOM 4360 N N . TRP E 1 71 ? 37.099 77.347 -24.806 1.00 13.88 68 TRP E N 1
ATOM 4361 C CA . TRP E 1 71 ? 37.890 78.411 -24.241 1.00 14.06 68 TRP E CA 1
ATOM 4362 C C . TRP E 1 71 ? 37.360 79.767 -24.759 1.00 14.64 68 TRP E C 1
ATOM 4363 O O . TRP E 1 71 ? 37.217 79.976 -25.955 1.00 14.33 68 TRP E O 1
ATOM 4374 N N . ASN E 1 72 ? 37.037 80.671 -23.837 1.00 15.19 69 ASN E N 1
ATOM 4375 C CA . ASN E 1 72 ? 36.468 81.967 -24.237 1.00 15.35 69 ASN E CA 1
ATOM 4376 C C . ASN E 1 72 ? 37.512 82.987 -24.678 1.00 16.47 69 ASN E C 1
ATOM 4377 O O . ASN E 1 72 ? 37.156 84.098 -25.132 1.00 18.46 69 ASN E O 1
ATOM 4382 N N . PHE E 1 73 ? 38.791 82.661 -24.521 1.00 14.68 70 PHE E N 1
ATOM 4383 C CA . PHE E 1 73 ? 39.849 83.634 -24.762 1.00 14.04 70 PHE E CA 1
ATOM 4384 C C . PHE E 1 73 ? 40.811 83.219 -25.863 1.00 12.91 70 PHE E C 1
ATOM 4385 O O . PHE E 1 73 ? 41.760 83.943 -26.162 1.00 14.74 70 PHE E O 1
ATOM 4393 N N . SER E 1 74 ? 40.535 82.082 -26.491 1.00 13.69 71 SER E N 1
ATOM 4394 C CA . SER E 1 74 ? 41.305 81.590 -27.613 1.00 12.68 71 SER E CA 1
ATOM 4395 C C . SER E 1 74 ? 40.387 80.798 -28.538 1.00 12.68 71 SER E C 1
ATOM 4396 O O . SER E 1 74 ? 39.226 80.544 -28.220 1.00 14.10 71 SER E O 1
ATOM 4399 N N . GLU E 1 75 ? 40.926 80.377 -29.677 1.00 11.77 72 GLU E N 1
ATOM 4400 C CA . GLU E 1 75 ? 40.183 79.596 -30.659 1.00 12.38 72 GLU E CA 1
ATOM 4401 C C . GLU E 1 75 ? 40.275 78.082 -30.400 1.00 12.07 72 GLU E C 1
ATOM 4402 O O . GLU E 1 75 ? 39.738 77.289 -31.162 1.00 12.74 72 GLU E O 1
ATOM 4408 N N . SER E 1 76 ? 40.898 77.753 -29.284 1.00 12.03 73 SER E N 1
ATOM 4409 C CA . SER E 1 76 ? 41.098 76.361 -28.881 1.00 11.96 73 SER E CA 1
ATOM 4410 C C . SER E 1 76 ? 39.859 75.733 -28.224 1.00 11.42 73 SER E C 1
ATOM 4411 O O . SER E 1 76 ? 39.013 76.415 -27.663 1.00 11.99 73 SER E O 1
ATOM 4416 N N . THR E 1 77 ? 39.812 74.420 -28.275 1.00 10.33 74 THR E N 1
ATOM 4417 C CA . THR E 1 77 ? 38.844 73.611 -27.517 1.00 10.68 74 THR E CA 1
ATOM 4418 C C . THR E 1 77 ? 39.597 72.452 -26.874 1.00 10.37 74 THR E C 1
ATOM 4419 O O . THR E 1 77 ? 40.485 71.844 -27.493 1.00 10.58 74 THR E O 1
ATOM 4423 N N . SER E 1 78 ? 39.213 72.120 -25.641 1.00 10.30 75 SER E N 1
ATOM 4424 C CA . SER E 1 78 ? 39.799 70.936 -24.977 1.00 9.59 75 SER E CA 1
ATOM 4425 C C . SER E 1 78 ? 38.686 69.988 -24.606 1.00 11.07 75 SER E C 1
ATOM 4426 O O . SER E 1 78 ? 37.578 70.439 -24.321 1.00 13.07 75 SER E O 1
ATOM 4429 N N . VAL E 1 79 ? 39.024 68.706 -24.580 1.00 9.37 76 VAL E N 1
ATOM 4430 C CA . VAL E 1 79 ? 38.172 67.656 -24.059 1.00 9.35 76 VAL E CA 1
ATOM 4431 C C . VAL E 1 79 ? 38.921 66.896 -22.997 1.00 11.14 76 VAL E C 1
ATOM 4432 O O . VAL E 1 79 ? 40.109 66.659 -23.108 1.00 10.27 76 VAL E O 1
ATOM 4436 N N . PHE E 1 80 ? 38.148 66.441 -22.004 1.00 9.96 77 PHE E N 1
ATOM 4437 C CA . PHE E 1 80 ? 38.651 65.654 -20.883 1.00 10.59 77 PHE E CA 1
ATOM 4438 C C . PHE E 1 80 ? 37.786 64.398 -20.783 1.00 11.18 77 PHE E C 1
ATOM 4439 O O . PHE E 1 80 ? 36.567 64.482 -20.944 1.00 11.33 77 PHE E O 1
ATOM 4447 N N . VAL E 1 81 ? 38.398 63.261 -20.504 1.00 10.77 78 VAL E N 1
ATOM 4448 C CA . VAL E 1 81 ? 37.636 62.006 -20.298 1.00 11.06 78 VAL E CA 1
ATOM 4449 C C . VAL E 1 81 ? 38.297 61.321 -19.126 1.00 11.54 78 VAL E C 1
ATOM 4450 O O . VAL E 1 81 ? 39.497 61.377 -18.950 1.00 11.21 78 VAL E O 1
ATOM 4454 N N . GLY E 1 82 ? 37.488 60.643 -18.316 1.00 10.94 79 GLY E N 1
ATOM 4455 C CA . GLY E 1 82 ? 38.042 60.012 -17.144 1.00 11.77 79 GLY E CA 1
ATOM 4456 C C . GLY E 1 82 ? 37.015 59.216 -16.362 1.00 11.40 79 GLY E C 1
ATOM 4457 O O . GLY E 1 82 ? 35.935 58.911 -16.848 1.00 12.80 79 GLY E O 1
ATOM 4458 N N . GLN E 1 83 ? 37.455 58.848 -15.173 1.00 12.45 80 GLN E N 1
ATOM 4459 C CA . GLN E 1 83 ? 36.610 58.075 -14.286 1.00 13.44 80 GLN E CA 1
ATOM 4460 C C . GLN E 1 83 ? 36.741 58.683 -12.905 1.00 13.92 80 GLN E C 1
ATOM 4461 O O . GLN E 1 83 ? 37.815 59.103 -12.463 1.00 12.65 80 GLN E O 1
ATOM 4467 N N . CYS E 1 84 ? 35.623 58.680 -12.172 1.00 14.85 81 CYS E N 1
ATOM 4468 C CA . CYS E 1 84 ? 35.624 59.085 -10.800 1.00 15.30 81 CYS E CA 1
ATOM 4469 C C . CYS E 1 84 ? 35.783 57.847 -9.926 1.00 15.08 81 CYS E C 1
ATOM 4470 O O . CYS E 1 84 ? 35.009 56.903 -10.060 1.00 15.49 81 CYS E O 1
ATOM 4473 N N . PHE E 1 85 ? 36.764 57.875 -9.028 1.00 15.09 82 PHE E N 1
ATOM 4474 C CA . PHE E 1 85 ? 37.023 56.797 -8.071 1.00 16.78 82 PHE E CA 1
ATOM 4475 C C . PHE E 1 85 ? 36.723 57.298 -6.661 1.00 17.62 82 PHE E C 1
ATOM 4476 O O . PHE E 1 85 ? 36.876 58.460 -6.368 1.00 16.94 82 PHE E O 1
ATOM 4484 N N . VAL E 1 86 ? 36.287 56.388 -5.805 1.00 19.96 83 VAL E N 1
ATOM 4485 C CA . VAL E 1 86 ? 36.009 56.732 -4.404 1.00 21.33 83 VAL E CA 1
ATOM 4486 C C . VAL E 1 86 ? 36.653 55.636 -3.553 1.00 22.47 83 VAL E C 1
ATOM 4487 O O . VAL E 1 86 ? 36.411 54.451 -3.758 1.00 23.12 83 VAL E O 1
ATOM 4491 N N . ASP E 1 87 ? 37.519 56.049 -2.640 1.00 24.18 84 ASP E N 1
ATOM 4492 C CA . ASP E 1 87 ? 38.246 55.113 -1.798 1.00 25.96 84 ASP E CA 1
ATOM 4493 C C . ASP E 1 87 ? 37.415 54.753 -0.559 1.00 27.30 84 ASP E C 1
ATOM 4494 O O . ASP E 1 87 ? 36.254 55.143 -0.441 1.00 26.59 84 ASP E O 1
ATOM 4499 N N . ARG E 1 88 ? 38.005 53.966 0.329 1.00 29.85 85 ARG E N 1
ATOM 4500 C CA . ARG E 1 88 ? 37.261 53.432 1.476 1.00 31.33 85 ARG E CA 1
ATOM 4501 C C . ARG E 1 88 ? 36.849 54.525 2.475 1.00 31.38 85 ARG E C 1
ATOM 4502 O O . ARG E 1 88 ? 35.789 54.428 3.097 1.00 32.75 85 ARG E O 1
ATOM 4510 N N . SER E 1 89 ? 37.667 55.570 2.591 1.00 31.06 86 SER E N 1
ATOM 4511 C CA . SER E 1 89 ? 37.341 56.739 3.418 1.00 30.59 86 SER E CA 1
ATOM 4512 C C . SER E 1 89 ? 36.317 57.686 2.808 1.00 29.70 86 SER E C 1
ATOM 4513 O O . SER E 1 89 ? 35.941 58.662 3.452 1.00 30.38 86 SER E O 1
ATOM 4516 N N . GLY E 1 90 ? 35.908 57.451 1.554 1.00 28.19 87 GLY E N 1
ATOM 4517 C CA . GLY E 1 90 ? 34.945 58.321 0.866 1.00 26.66 87 GLY E CA 1
ATOM 4518 C C . GLY E 1 90 ? 35.557 59.449 0.033 1.00 24.91 87 GLY E C 1
ATOM 4519 O O . GLY E 1 90 ? 34.840 60.328 -0.446 1.00 22.64 87 GLY E O 1
ATOM 4520 N N . LYS E 1 91 ? 36.877 59.450 -0.117 1.00 24.50 88 LYS E N 1
ATOM 4521 C CA . LYS E 1 91 ? 37.551 60.501 -0.888 1.00 24.04 88 LYS E CA 1
ATOM 4522 C C . LYS E 1 91 ? 37.444 60.198 -2.390 1.00 22.38 88 LYS E C 1
ATOM 4523 O O . LYS E 1 91 ? 37.744 59.088 -2.816 1.00 21.30 88 LYS E O 1
ATOM 4529 N N . GLU E 1 92 ? 37.010 61.200 -3.152 1.00 21.01 89 GLU E N 1
ATOM 4530 C CA . GLU E 1 92 ? 36.796 61.076 -4.601 1.00 19.59 89 GLU E CA 1
ATOM 4531 C C . GLU E 1 92 ? 38.023 61.606 -5.358 1.00 17.63 89 GLU E C 1
ATOM 4532 O O . GLU E 1 92 ? 38.602 62.600 -4.962 1.00 18.07 89 GLU E O 1
ATOM 4538 N N . VAL E 1 93 ? 38.418 60.934 -6.429 1.00 16.30 90 VAL E N 1
ATOM 4539 C CA . VAL E 1 93 ? 39.441 61.486 -7.327 1.00 15.53 90 VAL E CA 1
ATOM 4540 C C . VAL E 1 93 ? 38.931 61.272 -8.755 1.00 14.64 90 VAL E C 1
ATOM 4541 O O . VAL E 1 93 ? 38.417 60.196 -9.099 1.00 15.08 90 VAL E O 1
ATOM 4548 N N . LEU E 1 94 ? 39.083 62.319 -9.566 1.00 14.75 91 LEU E N 1
ATOM 4549 C CA . LEU E 1 94 ? 38.837 62.203 -11.008 1.00 13.65 91 LEU E CA 1
ATOM 4550 C C . LEU E 1 94 ? 40.158 61.993 -11.719 1.00 13.08 91 LEU E C 1
ATOM 4551 O O . LEU E 1 94 ? 40.985 62.890 -11.705 1.00 14.89 91 LEU E O 1
ATOM 4556 N N . LYS E 1 95 ? 40.343 60.822 -12.283 1.00 12.17 92 LYS E N 1
ATOM 4557 C CA . LYS E 1 95 ? 41.505 60.496 -13.106 1.00 12.47 92 LYS E CA 1
ATOM 4558 C C . LYS E 1 95 ? 41.128 60.781 -14.557 1.00 11.87 92 LYS E C 1
ATOM 4559 O O . LYS E 1 95 ? 40.261 60.109 -15.110 1.00 12.78 92 LYS E O 1
ATOM 4565 N N . THR E 1 96 ? 41.808 61.745 -15.168 1.00 13.17 93 THR E N 1
ATOM 4566 C CA . THR E 1 96 ? 41.441 62.205 -16.510 1.00 11.61 93 THR E CA 1
ATOM 4567 C C . THR E 1 96 ? 42.645 62.268 -17.447 1.00 11.35 93 THR E C 1
ATOM 4568 O O . THR E 1 96 ? 43.781 62.417 -17.018 1.00 11.19 93 THR E O 1
ATOM 4572 N N . LYS E 1 97 ? 42.306 62.109 -18.713 1.00 10.37 94 LYS E N 1
ATOM 4573 C CA . LYS E 1 97 ? 43.230 62.406 -19.796 1.00 11.26 94 LYS E CA 1
ATOM 4574 C C . LYS E 1 97 ? 42.507 63.408 -20.680 1.00 10.21 94 LYS E C 1
ATOM 4575 O O . LYS E 1 97 ? 41.274 63.499 -20.705 1.00 10.96 94 LYS E O 1
ATOM 4583 N N . TRP E 1 98 ? 43.284 64.227 -21.382 1.00 9.52 95 TRP E N 1
ATOM 4584 C CA . TRP E 1 98 ? 42.686 65.281 -22.187 1.00 9.26 95 TRP E CA 1
ATOM 4585 C C . TRP E 1 98 ? 43.409 65.453 -23.508 1.00 8.82 95 TRP E C 1
ATOM 4586 O O . TRP E 1 98 ? 44.532 65.027 -23.699 1.00 9.88 95 TRP E O 1
ATOM 4597 N N . LEU E 1 99 ? 42.663 66.040 -24.447 1.00 8.36 96 LEU E N 1
ATOM 4598 C CA . LEU E 1 99 ? 43.214 66.553 -25.719 1.00 8.84 96 LEU E CA 1
ATOM 4599 C C . LEU E 1 99 ? 42.881 68.022 -25.852 1.00 9.94 96 LEU E C 1
ATOM 4600 O O . LEU E 1 99 ? 41.766 68.449 -25.530 1.00 10.25 96 LEU E O 1
ATOM 4605 N N . GLN E 1 100 ? 43.872 68.811 -26.272 1.00 9.12 97 GLN E N 1
ATOM 4606 C CA . GLN E 1 100 ? 43.677 70.234 -26.569 1.00 10.34 97 GLN E CA 1
ATOM 4607 C C . GLN E 1 100 ? 43.864 70.431 -28.065 1.00 10.01 97 GLN E C 1
ATOM 4608 O O . GLN E 1 100 ? 44.888 70.098 -28.607 1.00 10.53 97 GLN E O 1
ATOM 4614 N N . ARG E 1 101 ? 42.845 70.992 -28.721 1.00 10.77 98 ARG E N 1
ATOM 4615 C CA . ARG E 1 101 ? 42.879 71.299 -30.150 1.00 10.95 98 ARG E CA 1
ATOM 4616 C C . ARG E 1 101 ? 43.162 72.755 -30.378 1.00 10.88 98 ARG E C 1
ATOM 4617 O O . ARG E 1 101 ? 42.462 73.601 -29.848 1.00 10.38 98 ARG E O 1
ATOM 4625 N N . LEU E 1 102 ? 44.184 73.028 -31.170 1.00 10.99 99 LEU E N 1
ATOM 4626 C CA . LEU E 1 102 ? 44.501 74.360 -31.657 1.00 12.25 99 LEU E CA 1
ATOM 4627 C C . LEU E 1 102 ? 43.843 74.562 -33.026 1.00 12.47 99 LEU E C 1
ATOM 4628 O O . LEU E 1 102 ? 43.664 73.644 -33.794 1.00 11.85 99 LEU E O 1
ATOM 4633 N N . ALA E 1 103 ? 43.454 75.802 -33.306 1.00 13.21 100 ALA E N 1
ATOM 4634 C CA . ALA E 1 103 ? 42.937 76.161 -34.608 1.00 12.91 100 ALA E CA 1
ATOM 4635 C C . ALA E 1 103 ? 44.088 76.425 -35.572 1.00 12.07 100 ALA E C 1
ATOM 4636 O O . ALA E 1 103 ? 44.979 77.224 -35.243 1.00 13.08 100 ALA E O 1
ATOM 4638 N N . VAL E 1 104 ? 44.071 75.770 -36.719 1.00 13.54 101 VAL E N 1
ATOM 4639 C CA . VAL E 1 104 ? 45.039 76.072 -37.811 1.00 14.26 101 VAL E CA 1
ATOM 4640 C C . VAL E 1 104 ? 44.292 76.528 -39.072 1.00 15.97 101 VAL E C 1
ATOM 4641 O O . VAL E 1 104 ? 43.158 76.135 -39.311 1.00 17.52 101 VAL E O 1
ATOM 4645 N N . ASP E 1 105 ? 44.944 77.303 -39.941 1.00 18.32 102 ASP E N 1
ATOM 4646 C CA . ASP E 1 105 ? 44.189 77.854 -41.065 1.00 19.60 102 ASP E CA 1
ATOM 4647 C C . ASP E 1 105 ? 44.115 76.941 -42.227 1.00 19.79 102 ASP E C 1
ATOM 4648 O O . ASP E 1 105 ? 43.233 77.067 -43.080 1.00 21.58 102 ASP E O 1
ATOM 4653 N N . ASP E 1 106 ? 45.016 75.972 -42.327 1.00 20.10 103 ASP E N 1
ATOM 4654 C CA . ASP E 1 106 ? 44.812 75.048 -43.398 1.00 20.84 103 ASP E CA 1
ATOM 4655 C C . ASP E 1 106 ? 44.884 73.595 -42.994 1.00 19.64 103 ASP E C 1
ATOM 4656 O O . ASP E 1 106 ? 45.661 73.222 -42.120 1.00 17.71 103 ASP E O 1
ATOM 4661 N N . ILE E 1 107 ? 44.038 72.816 -43.649 1.00 18.25 104 ILE E N 1
ATOM 4662 C CA . ILE E 1 107 ? 43.875 71.417 -43.374 1.00 18.03 104 ILE E CA 1
ATOM 4663 C C . ILE E 1 107 ? 45.186 70.647 -43.493 1.00 17.29 104 ILE E C 1
ATOM 4664 O O . ILE E 1 107 ? 45.376 69.663 -42.794 1.00 15.65 104 ILE E O 1
ATOM 4669 N N . SER E 1 108 ? 46.097 71.112 -44.352 1.00 16.98 105 SER E N 1
ATOM 4670 C CA . SER E 1 108 ? 47.378 70.504 -44.531 1.00 17.75 105 SER E CA 1
ATOM 4671 C C . SER E 1 108 ? 48.231 70.568 -43.247 1.00 15.95 105 SER E C 1
ATOM 4672 O O . SER E 1 108 ? 49.135 69.779 -43.111 1.00 17.17 105 SER E O 1
ATOM 4675 N N . ASP E 1 109 ? 47.953 71.505 -42.334 1.00 14.87 106 ASP E N 1
ATOM 4676 C CA . ASP E 1 109 ? 48.666 71.600 -41.070 1.00 14.55 106 ASP E CA 1
ATOM 4677 C C . ASP E 1 109 ? 47.932 70.903 -39.880 1.00 12.35 106 ASP E C 1
ATOM 4678 O O . ASP E 1 109 ? 48.367 71.048 -38.746 1.00 12.84 106 ASP E O 1
ATOM 4683 N N . ASP E 1 110 ? 46.907 70.116 -40.175 1.00 11.43 107 ASP E N 1
ATOM 4684 C CA . ASP E 1 110 ? 46.141 69.427 -39.130 1.00 11.16 107 ASP E CA 1
ATOM 4685 C C . ASP E 1 110 ? 47.051 68.652 -38.163 1.00 10.65 107 ASP E C 1
ATOM 4686 O O . ASP E 1 110 ? 46.775 68.639 -36.934 1.00 10.12 107 ASP E O 1
ATOM 4691 N N . TRP E 1 111 ? 48.132 68.072 -38.678 1.00 11.05 108 TRP E N 1
ATOM 4692 C CA . TRP E 1 111 ? 49.001 67.184 -37.868 1.00 10.44 108 TRP E CA 1
ATOM 4693 C C . TRP E 1 111 ? 49.570 67.918 -36.653 1.00 11.21 108 TRP E C 1
ATOM 4694 O O . TRP E 1 111 ? 49.938 67.280 -35.652 1.00 11.82 108 TRP E O 1
ATOM 4705 N N . ILE E 1 112 ? 49.682 69.247 -36.698 1.00 11.22 109 ILE E N 1
ATOM 4706 C CA . ILE E 1 112 ? 50.360 69.988 -35.640 1.00 11.21 109 ILE E CA 1
ATOM 4707 C C . ILE E 1 112 ? 49.433 70.347 -34.438 1.00 10.88 109 ILE E C 1
ATOM 4708 O O . ILE E 1 112 ? 49.914 70.819 -33.389 1.00 11.55 109 ILE E O 1
ATOM 4717 N N . ALA E 1 113 ? 48.141 70.080 -34.582 1.00 9.69 110 ALA E N 1
ATOM 4718 C CA . ALA E 1 113 ? 47.132 70.834 -33.839 1.00 9.57 110 ALA E CA 1
ATOM 4719 C C . ALA E 1 113 ? 46.545 70.181 -32.600 1.00 10.34 110 ALA E C 1
ATOM 4720 O O . ALA E 1 113 ? 45.738 70.803 -31.953 1.00 11.65 110 ALA E O 1
ATOM 4722 N N . THR E 1 114 ? 46.969 68.982 -32.223 1.00 9.41 111 THR E N 1
ATOM 4723 C CA . THR E 1 114 ? 46.378 68.316 -31.033 1.00 8.40 111 THR E CA 1
ATOM 4724 C C . THR E 1 114 ? 47.431 67.896 -29.991 1.00 8.44 111 THR E C 1
ATOM 4725 O O . THR E 1 114 ? 48.335 67.089 -30.302 1.00 10.99 111 THR E O 1
ATOM 4729 N N . ARG E 1 115 ? 47.303 68.480 -28.810 1.00 8.72 112 ARG E N 1
ATOM 4730 C CA . ARG E 1 115 ? 48.152 68.162 -27.640 1.00 8.29 112 ARG E CA 1
ATOM 4731 C C . ARG E 1 115 ? 47.395 67.144 -26.786 1.00 9.90 112 ARG E C 1
ATOM 4732 O O . ARG E 1 115 ? 46.140 67.118 -26.784 1.00 9.91 112 ARG E O 1
ATOM 4740 N N . VAL E 1 116 ? 48.165 66.355 -26.028 1.00 8.69 113 VAL E N 1
ATOM 4741 C CA . VAL E 1 116 ? 47.577 65.346 -25.105 1.00 9.44 113 VAL E CA 1
ATOM 4742 C C . VAL E 1 116 ? 48.202 65.465 -23.759 1.00 9.16 113 VAL E C 1
ATOM 4743 O O . VAL E 1 116 ? 49.368 65.825 -23.641 1.00 9.45 113 VAL E O 1
ATOM 4747 N N . GLY E 1 117 ? 47.409 65.159 -22.714 1.00 9.18 114 GLY E N 1
ATOM 4748 C CA . GLY E 1 117 ? 47.952 65.124 -21.356 1.00 9.37 114 GLY E CA 1
ATOM 4749 C C . GLY E 1 117 ? 46.967 64.513 -20.386 1.00 9.10 114 GLY E C 1
ATOM 4750 O O . GLY E 1 117 ? 46.065 63.805 -20.791 1.00 9.67 114 GLY E O 1
ATOM 4751 N N . ASN E 1 118 ? 47.255 64.753 -19.112 1.00 10.53 115 ASN E N 1
ATOM 4752 C CA . ASN E 1 118 ? 46.507 64.133 -18.021 1.00 10.30 115 ASN E CA 1
ATOM 4753 C C . ASN E 1 118 ? 46.313 65.137 -16.917 1.00 10.32 115 ASN E C 1
ATOM 4754 O O . ASN E 1 118 ? 47.099 66.073 -16.788 1.00 11.22 115 ASN E O 1
ATOM 4759 N N . ASN E 1 119 ? 45.277 64.920 -16.096 1.00 11.65 116 ASN E N 1
ATOM 4760 C CA . ASN E 1 119 ? 45.066 65.707 -14.877 1.00 11.67 116 ASN E CA 1
ATOM 4761 C C . ASN E 1 119 ? 44.296 64.830 -13.885 1.00 12.50 116 ASN E C 1
ATOM 4762 O O . ASN E 1 119 ? 43.409 64.052 -14.275 1.00 12.52 116 ASN E O 1
ATOM 4767 N N . ASP E 1 120 ? 44.625 65.034 -12.618 1.00 12.25 117 ASP E N 1
ATOM 4768 C CA . ASP E 1 120 ? 43.814 64.461 -11.529 1.00 13.00 117 ASP E CA 1
ATOM 4769 C C . ASP E 1 120 ? 43.114 65.593 -10.817 1.00 13.97 117 ASP E C 1
ATOM 4770 O O . ASP E 1 120 ? 43.752 66.628 -10.524 1.00 14.06 117 ASP E O 1
ATOM 4775 N N . PHE E 1 121 ? 41.822 65.409 -10.560 1.00 14.11 118 PHE E N 1
ATOM 4776 C CA . PHE E 1 121 ? 41.028 66.405 -9.838 1.00 14.01 118 PHE E CA 1
ATOM 4777 C C . PHE E 1 121 ? 40.568 65.812 -8.507 1.00 15.89 118 PHE E C 1
ATOM 4778 O O . PHE E 1 121 ? 40.219 64.621 -8.417 1.00 15.93 118 PHE E O 1
ATOM 4786 N N . THR E 1 122 ? 40.522 66.679 -7.512 1.00 16.73 119 THR E N 1
ATOM 4787 C CA . THR E 1 122 ? 39.895 66.357 -6.227 1.00 17.70 119 THR E CA 1
ATOM 4788 C C . THR E 1 122 ? 39.012 67.523 -5.819 1.00 19.34 119 THR E C 1
ATOM 4789 O O . THR E 1 122 ? 39.133 68.633 -6.351 1.00 17.59 119 THR E O 1
ATOM 4793 N N . ARG E 1 123 ? 38.106 67.285 -4.864 1.00 20.00 120 ARG E N 1
ATOM 4794 C CA . ARG E 1 123 ? 37.205 68.344 -4.409 1.00 21.26 120 ARG E CA 1
ATOM 4795 C C . ARG E 1 123 ? 37.952 69.531 -3.801 1.00 21.70 120 ARG E C 1
ATOM 4796 O O . ARG E 1 123 ? 38.920 69.356 -3.064 1.00 22.59 120 ARG E O 1
ATOM 4804 N N . GLN E 1 124 ? 37.500 70.735 -4.142 1.00 24.61 121 GLN E N 1
ATOM 4805 C CA . GLN E 1 124 ? 38.129 71.961 -3.673 1.00 25.68 121 GLN E CA 1
ATOM 4806 C C . GLN E 1 124 ? 37.884 72.146 -2.175 1.00 27.08 121 GLN E C 1
ATOM 4807 O O . GLN E 1 124 ? 36.872 71.644 -1.658 1.00 28.71 121 GLN E O 1
ATOM 4813 N N . ALA F 1 4 ? 63.804 38.252 -47.709 1.00 27.94 1 ALA F N 1
ATOM 4814 C CA . ALA F 1 4 ? 62.826 39.380 -47.754 1.00 26.62 1 ALA F CA 1
ATOM 4815 C C . ALA F 1 4 ? 61.512 39.074 -47.033 1.00 26.01 1 ALA F C 1
ATOM 4816 O O . ALA F 1 4 ? 60.497 38.899 -47.652 1.00 29.12 1 ALA F O 1
ATOM 4818 N N . ARG F 1 5 ? 61.527 39.098 -45.730 1.00 23.37 2 ARG F N 1
ATOM 4819 C CA . ARG F 1 5 ? 60.329 38.843 -44.943 1.00 20.53 2 ARG F CA 1
ATOM 4820 C C . ARG F 1 5 ? 59.278 39.985 -45.026 1.00 17.68 2 ARG F C 1
ATOM 4821 O O . ARG F 1 5 ? 59.652 41.154 -44.920 1.00 15.23 2 ARG F O 1
ATOM 4829 N N . LYS F 1 6 ? 57.992 39.679 -45.246 1.00 14.50 3 LYS F N 1
ATOM 4830 C CA . LYS F 1 6 ? 56.921 40.689 -45.140 1.00 14.54 3 LYS F CA 1
ATOM 4831 C C . LYS F 1 6 ? 56.900 41.250 -43.717 1.00 13.22 3 LYS F C 1
ATOM 4832 O O . LYS F 1 6 ? 57.074 40.513 -42.767 1.00 13.25 3 LYS F O 1
ATOM 4838 N N . CYS F 1 7 ? 56.752 42.567 -43.587 1.00 13.34 4 CYS F N 1
ATOM 4839 C CA . CYS F 1 7 ? 56.689 43.261 -42.288 1.00 13.42 4 CYS F CA 1
ATOM 4840 C C . CYS F 1 7 ? 58.006 43.254 -41.532 1.00 13.40 4 CYS F C 1
ATOM 4841 O O . CYS F 1 7 ? 58.040 43.505 -40.327 1.00 14.50 4 CYS F O 1
ATOM 4844 N N . SER F 1 8 ? 59.097 42.978 -42.231 1.00 13.27 5 SER F N 1
ATOM 4845 C CA . SER F 1 8 ? 60.412 43.409 -41.810 1.00 12.92 5 SER F CA 1
ATOM 4846 C C . SER F 1 8 ? 60.495 44.905 -42.167 1.00 13.64 5 SER F C 1
ATOM 4847 O O . SER F 1 8 ? 60.204 45.315 -43.288 1.00 14.48 5 SER F O 1
ATOM 4850 N N . LEU F 1 9 ? 60.893 45.721 -41.223 1.00 13.19 6 LEU F N 1
ATOM 4851 C CA . LEU F 1 9 ? 60.900 47.142 -41.466 1.00 13.11 6 LEU F CA 1
ATOM 4852 C C . LEU F 1 9 ? 62.038 47.578 -42.394 1.00 12.86 6 LEU F C 1
ATOM 4853 O O . LEU F 1 9 ? 61.986 48.677 -42.937 1.00 12.32 6 LEU F O 1
ATOM 4862 N N . THR F 1 10 ? 63.027 46.732 -42.596 1.00 11.73 7 THR F N 1
ATOM 4863 C CA . THR F 1 10 ? 64.118 47.045 -43.501 1.00 12.32 7 THR F CA 1
ATOM 4864 C C . THR F 1 10 ? 63.534 47.491 -44.835 1.00 12.30 7 THR F C 1
ATOM 4865 O O . THR F 1 10 ? 62.640 46.853 -45.387 1.00 14.48 7 THR F O 1
ATOM 4869 N N . GLY F 1 11 ? 64.040 48.596 -45.370 1.00 12.45 8 GLY F N 1
ATOM 4870 C CA . GLY F 1 11 ? 63.566 49.140 -46.640 1.00 12.38 8 GLY F CA 1
ATOM 4871 C C . GLY F 1 11 ? 63.061 50.576 -46.532 1.00 12.16 8 GLY F C 1
ATOM 4872 O O . GLY F 1 11 ? 63.361 51.268 -45.553 1.00 12.39 8 GLY F O 1
ATOM 4873 N N . GLU F 1 12 ? 62.300 51.002 -47.530 1.00 11.67 9 GLU F N 1
ATOM 4874 C CA . GLU F 1 12 ? 61.875 52.354 -47.741 1.00 12.72 9 GLU F CA 1
ATOM 4875 C C . GLU F 1 12 ? 60.374 52.430 -47.653 1.00 12.22 9 GLU F C 1
ATOM 4876 O O . GLU F 1 12 ? 59.679 51.610 -48.287 1.00 12.48 9 GLU F O 1
ATOM 4882 N N . TRP F 1 13 ? 59.887 53.407 -46.892 1.00 11.19 10 TRP F N 1
ATOM 4883 C CA . TRP F 1 13 ? 58.470 53.596 -46.570 1.00 11.54 10 TRP F CA 1
ATOM 4884 C C . TRP F 1 13 ? 58.061 55.054 -46.714 1.00 11.93 10 TRP F C 1
ATOM 4885 O O . TRP F 1 13 ? 58.861 55.944 -46.389 1.00 12.30 10 TRP F O 1
ATOM 4896 N N . ASP F 1 14 ? 56.866 55.297 -47.232 1.00 11.57 11 ASP F N 1
ATOM 4897 C CA . ASP F 1 14 ? 56.222 56.626 -47.419 1.00 12.26 11 ASP F CA 1
ATOM 4898 C C . ASP F 1 14 ? 55.090 56.703 -46.409 1.00 11.65 11 ASP F C 1
ATOM 4899 O O . ASP F 1 14 ? 54.411 55.685 -46.186 1.00 11.87 11 ASP F O 1
ATOM 4904 N N . ASN F 1 15 ? 54.778 57.876 -45.905 1.00 10.44 12 ASN F N 1
ATOM 4905 C CA . ASN F 1 15 ? 53.534 58.056 -45.132 1.00 10.27 12 ASN F CA 1
ATOM 4906 C C . ASN F 1 15 ? 52.593 59.083 -45.751 1.00 11.08 12 ASN F C 1
ATOM 4907 O O . ASN F 1 15 ? 52.898 59.753 -46.750 1.00 10.66 12 ASN F O 1
ATOM 4912 N N . ASP F 1 16 ? 51.430 59.227 -45.146 1.00 10.33 13 ASP F N 1
ATOM 4913 C CA . ASP F 1 16 ? 50.372 60.078 -45.646 1.00 10.73 13 ASP F CA 1
ATOM 4914 C C . ASP F 1 16 ? 50.630 61.569 -45.518 1.00 11.68 13 ASP F C 1
ATOM 4915 O O . ASP F 1 16 ? 49.830 62.369 -46.003 1.00 14.31 13 ASP F O 1
ATOM 4924 N N . LEU F 1 17 ? 51.685 61.989 -44.841 1.00 10.38 14 LEU F N 1
ATOM 4925 C CA . LEU F 1 17 ? 52.114 63.396 -44.832 1.00 11.07 14 LEU F CA 1
ATOM 4926 C C . LEU F 1 17 ? 53.226 63.668 -45.870 1.00 10.59 14 LEU F C 1
ATOM 4927 O O . LEU F 1 17 ? 53.697 64.814 -45.986 1.00 12.96 14 LEU F O 1
ATOM 4932 N N . GLY F 1 18 ? 53.655 62.646 -46.584 1.00 9.31 15 GLY F N 1
ATOM 4933 C CA . GLY F 1 18 ? 54.749 62.766 -47.524 1.00 10.53 15 GLY F CA 1
ATOM 4934 C C . GLY F 1 18 ? 56.141 62.531 -46.927 1.00 11.16 15 GLY F C 1
ATOM 4935 O O . GLY F 1 18 ? 57.175 62.653 -47.622 1.00 11.89 15 GLY F O 1
ATOM 4936 N N . SER F 1 19 ? 56.208 62.111 -45.666 1.00 8.84 16 SER F N 1
ATOM 4937 C CA . SER F 1 19 ? 57.471 61.764 -45.078 1.00 8.97 16 SER F CA 1
ATOM 4938 C C . SER F 1 19 ? 57.934 60.408 -45.612 1.00 10.25 16 SER F C 1
ATOM 4939 O O . SER F 1 19 ? 57.114 59.626 -46.153 1.00 10.15 16 SER F O 1
ATOM 4942 N N . ILE F 1 20 ? 59.221 60.157 -45.488 1.00 9.19 17 ILE F N 1
ATOM 4943 C CA . ILE F 1 20 ? 59.877 58.944 -45.981 1.00 9.59 17 ILE F CA 1
ATOM 4944 C C . ILE F 1 20 ? 60.802 58.476 -44.897 1.00 8.96 17 ILE F C 1
ATOM 4945 O O . ILE F 1 20 ? 61.434 59.285 -44.232 1.00 10.64 17 ILE F O 1
ATOM 4950 N N . MET F 1 21 ? 60.943 57.171 -44.730 1.00 9.28 18 MET F N 1
ATOM 4951 C CA . MET F 1 21 ? 62.004 56.658 -43.890 1.00 9.99 18 MET F CA 1
ATOM 4952 C C . MET F 1 21 ? 62.671 55.496 -44.606 1.00 9.90 18 MET F C 1
ATOM 4953 O O . MET F 1 21 ? 62.033 54.769 -45.378 1.00 10.51 18 MET F O 1
ATOM 4958 N N . THR F 1 22 ? 63.955 55.345 -44.360 1.00 10.66 19 THR F N 1
ATOM 4959 C CA . THR F 1 22 ? 64.733 54.229 -44.855 1.00 10.54 19 THR F CA 1
ATOM 4960 C C . THR F 1 22 ? 65.455 53.566 -43.721 1.00 11.74 19 THR F C 1
ATOM 4961 O O . THR F 1 22 ? 66.154 54.205 -42.894 1.00 12.08 19 THR F O 1
ATOM 4968 N N . ILE F 1 23 ? 65.195 52.263 -43.614 1.00 11.54 20 ILE F N 1
ATOM 4969 C CA . ILE F 1 23 ? 65.571 51.470 -42.459 1.00 11.73 20 ILE F CA 1
ATOM 4970 C C . ILE F 1 23 ? 66.516 50.358 -42.862 1.00 11.85 20 ILE F C 1
ATOM 4971 O O . ILE F 1 23 ? 66.310 49.716 -43.891 1.00 11.52 20 ILE F O 1
ATOM 4976 N N . GLY F 1 24 ? 67.547 50.146 -42.055 1.00 12.51 21 GLY F N 1
ATOM 4977 C CA . GLY F 1 24 ? 68.531 49.122 -42.319 1.00 13.40 21 GLY F CA 1
ATOM 4978 C C . GLY F 1 24 ? 68.108 47.743 -41.892 1.00 13.57 21 GLY F C 1
ATOM 4979 O O . GLY F 1 24 ? 66.938 47.505 -41.650 1.00 13.73 21 GLY F O 1
ATOM 4980 N N . ALA F 1 25 ? 69.098 46.851 -41.786 1.00 15.31 22 ALA F N 1
ATOM 4981 C CA . ALA F 1 25 ? 68.842 45.481 -41.400 1.00 14.62 22 ALA F CA 1
ATOM 4982 C C . ALA F 1 25 ? 68.288 45.447 -39.968 1.00 13.88 22 ALA F C 1
ATOM 4983 O O . ALA F 1 25 ? 68.661 46.269 -39.097 1.00 14.17 22 ALA F O 1
ATOM 4985 N N . VAL F 1 26 ? 67.367 44.525 -39.747 1.00 13.71 23 VAL F N 1
ATOM 4986 C CA . VAL F 1 26 ? 66.794 44.275 -38.426 1.00 13.87 23 VAL F CA 1
ATOM 4987 C C . VAL F 1 26 ? 67.584 43.140 -37.809 1.00 14.85 23 VAL F C 1
ATOM 4988 O O . VAL F 1 26 ? 67.724 42.069 -38.422 1.00 16.15 23 VAL F O 1
ATOM 4992 N N . ASN F 1 27 ? 68.104 43.340 -36.614 1.00 12.94 24 ASN F N 1
ATOM 4993 C CA . ASN F 1 27 ? 69.001 42.349 -36.050 1.00 14.13 24 ASN F CA 1
ATOM 4994 C C . ASN F 1 27 ? 68.211 41.196 -35.399 1.00 14.45 24 ASN F C 1
ATOM 4995 O O . ASN F 1 27 ? 66.987 41.167 -35.496 1.00 14.34 24 ASN F O 1
ATOM 5000 N N . ASP F 1 28 ? 68.915 40.244 -34.799 1.00 16.58 25 ASP F N 1
ATOM 5001 C CA . ASP F 1 28 ? 68.259 39.013 -34.356 1.00 17.55 25 ASP F CA 1
ATOM 5002 C C . ASP F 1 28 ? 67.245 39.307 -33.257 1.00 18.61 25 ASP F C 1
ATOM 5003 O O . ASP F 1 28 ? 66.266 38.553 -33.102 1.00 20.08 25 ASP F O 1
ATOM 5008 N N . ASN F 1 29 ? 67.455 40.410 -32.541 1.00 18.41 26 ASN F N 1
ATOM 5009 C CA . ASN F 1 29 ? 66.568 40.831 -31.454 1.00 17.53 26 ASN F CA 1
ATOM 5010 C C . ASN F 1 29 ? 65.499 41.840 -31.891 1.00 16.66 26 ASN F C 1
ATOM 5011 O O . ASN F 1 29 ? 64.739 42.310 -31.058 1.00 18.17 26 ASN F O 1
ATOM 5016 N N . GLY F 1 30 ? 65.420 42.168 -33.172 1.00 13.26 27 GLY F N 1
ATOM 5017 C CA . GLY F 1 30 ? 64.399 43.047 -33.674 1.00 12.47 27 GLY F CA 1
ATOM 5018 C C . GLY F 1 30 ? 64.807 44.511 -33.732 1.00 10.82 27 GLY F C 1
ATOM 5019 O O . GLY F 1 30 ? 63.974 45.338 -34.115 1.00 10.18 27 GLY F O 1
ATOM 5020 N N . GLU F 1 31 ? 66.057 44.838 -33.379 1.00 10.97 28 GLU F N 1
ATOM 5021 C CA . GLU F 1 31 ? 66.513 46.265 -33.400 1.00 11.50 28 GLU F CA 1
ATOM 5022 C C . GLU F 1 31 ? 66.860 46.748 -34.783 1.00 11.13 28 GLU F C 1
ATOM 5023 O O . GLU F 1 31 ? 67.421 46.003 -35.589 1.00 11.73 28 GLU F O 1
ATOM 5029 N N . PHE F 1 32 ? 66.562 48.024 -35.048 1.00 10.66 29 PHE F N 1
ATOM 5030 C CA . PHE F 1 32 ? 66.868 48.605 -36.336 1.00 10.44 29 PHE F CA 1
ATOM 5031 C C . PHE F 1 32 ? 67.169 50.095 -36.169 1.00 10.67 29 PHE F C 1
ATOM 5032 O O . PHE F 1 32 ? 66.810 50.722 -35.192 1.00 10.98 29 PHE F O 1
ATOM 5040 N N . ASP F 1 33 ? 67.882 50.613 -37.157 1.00 12.01 30 ASP F N 1
ATOM 5041 C CA . ASP F 1 33 ? 68.154 52.070 -37.244 1.00 12.24 30 ASP F CA 1
ATOM 5042 C C . ASP F 1 33 ? 67.840 52.506 -38.666 1.00 11.56 30 ASP F C 1
ATOM 5043 O O . ASP F 1 33 ? 67.596 51.699 -39.579 1.00 12.12 30 ASP F O 1
ATOM 5048 N N . GLY F 1 34 ? 67.848 53.820 -38.875 1.00 10.38 31 GLY F N 1
ATOM 5049 C CA . GLY F 1 34 ? 67.493 54.354 -40.176 1.00 10.98 31 GLY F CA 1
ATOM 5050 C C . GLY F 1 34 ? 67.538 55.857 -40.208 1.00 10.07 31 GLY F C 1
ATOM 5051 O O . GLY F 1 34 ? 68.012 56.464 -39.231 1.00 9.03 31 GLY F O 1
ATOM 5052 N N . THR F 1 35 ? 67.035 56.417 -41.306 1.00 10.64 32 THR F N 1
ATOM 5053 C CA . THR F 1 35 ? 66.982 57.868 -41.523 1.00 9.86 32 THR F CA 1
ATOM 5054 C C . THR F 1 35 ? 65.527 58.222 -41.795 1.00 9.68 32 THR F C 1
ATOM 5055 O O . THR F 1 35 ? 64.891 57.599 -42.623 1.00 10.81 32 THR F O 1
ATOM 5059 N N . TYR F 1 36 ? 65.016 59.238 -41.093 1.00 8.35 33 TYR F N 1
ATOM 5060 C CA . TYR F 1 36 ? 63.686 59.767 -41.302 1.00 9.23 33 TYR F CA 1
ATOM 5061 C C . TYR F 1 36 ? 63.772 61.086 -42.046 1.00 9.25 33 TYR F C 1
ATOM 5062 O O . TYR F 1 36 ? 64.596 61.918 -41.689 1.00 9.16 33 TYR F O 1
ATOM 5071 N N . ILE F 1 37 ? 62.938 61.255 -43.062 1.00 9.75 34 ILE F N 1
ATOM 5072 C CA . ILE F 1 37 ? 62.922 62.441 -43.904 1.00 10.61 34 ILE F CA 1
ATOM 5073 C C . ILE F 1 37 ? 61.507 63.019 -43.830 1.00 9.22 34 ILE F C 1
ATOM 5074 O O . ILE F 1 37 ? 60.617 62.624 -44.598 1.00 8.69 34 ILE F O 1
ATOM 5079 N N . THR F 1 38 ? 61.278 63.888 -42.865 1.00 9.26 35 THR F N 1
ATOM 5080 C CA . THR F 1 38 ? 59.972 64.494 -42.689 1.00 9.47 35 THR F CA 1
ATOM 5081 C C . THR F 1 38 ? 59.661 65.465 -43.813 1.00 9.72 35 THR F C 1
ATOM 5082 O O . THR F 1 38 ? 60.566 66.152 -44.295 1.00 9.27 35 THR F O 1
ATOM 5086 N N . ALA F 1 39 ? 58.413 65.489 -44.265 1.00 10.21 36 ALA F N 1
ATOM 5087 C CA . ALA F 1 39 ? 57.937 66.476 -45.224 1.00 9.10 36 ALA F CA 1
ATOM 5088 C C . ALA F 1 39 ? 57.353 67.719 -44.552 1.00 11.19 36 ALA F C 1
ATOM 5089 O O . ALA F 1 39 ? 57.017 68.683 -45.222 1.00 11.94 36 ALA F O 1
ATOM 5091 N N . VAL F 1 40 ? 57.185 67.655 -43.226 1.00 9.72 37 VAL F N 1
ATOM 5092 C CA . VAL F 1 40 ? 56.522 68.673 -42.430 1.00 10.12 37 VAL F CA 1
ATOM 5093 C C . VAL F 1 40 ? 57.281 68.908 -41.101 1.00 9.74 37 VAL F C 1
ATOM 5094 O O . VAL F 1 40 ? 57.941 68.009 -40.584 1.00 9.69 37 VAL F O 1
ATOM 5098 N N . ALA F 1 41 ? 57.176 70.108 -40.559 1.00 9.77 38 ALA F N 1
ATOM 5099 C CA . ALA F 1 41 ? 57.821 70.454 -39.320 1.00 10.83 38 ALA F CA 1
ATOM 5100 C C . ALA F 1 41 ? 57.244 71.736 -38.744 1.00 11.97 38 ALA F C 1
ATOM 5101 O O . ALA F 1 41 ? 56.609 72.532 -39.473 1.00 12.91 38 ALA F O 1
ATOM 5103 N N . ASP F 1 42 ? 57.576 72.006 -37.494 1.00 12.86 39 ASP F N 1
ATOM 5104 C CA . ASP F 1 42 ? 57.287 73.325 -36.899 1.00 14.61 39 ASP F CA 1
ATOM 5105 C C . ASP F 1 42 ? 57.959 74.435 -37.696 1.00 16.12 39 ASP F C 1
ATOM 5106 O O . ASP F 1 42 ? 57.346 75.495 -37.912 1.00 17.88 39 ASP F O 1
ATOM 5111 N N . ASN F 1 43 ? 59.155 74.174 -38.202 1.00 16.26 40 ASN F N 1
ATOM 5112 C CA . ASN F 1 43 ? 59.903 75.148 -38.987 1.00 16.46 40 ASN F CA 1
ATOM 5113 C C . ASN F 1 43 ? 60.383 74.440 -40.258 1.00 15.45 40 ASN F C 1
ATOM 5114 O O . ASN F 1 43 ? 61.462 73.878 -40.296 1.00 15.32 40 ASN F O 1
ATOM 5123 N N . PRO F 1 44 ? 59.521 74.379 -41.284 1.00 15.65 41 PRO F N 1
ATOM 5124 C CA . PRO F 1 44 ? 59.839 73.594 -42.466 1.00 15.78 41 PRO F CA 1
ATOM 5125 C C . PRO F 1 44 ? 61.137 73.960 -43.214 1.00 15.41 41 PRO F C 1
ATOM 5126 O O . PRO F 1 44 ? 61.771 73.077 -43.837 1.00 13.99 41 PRO F O 1
ATOM 5130 N N . GLY F 1 45 ? 61.548 75.230 -43.133 1.00 16.13 42 GLY F N 1
ATOM 5131 C CA . GLY F 1 45 ? 62.778 75.650 -43.807 1.00 15.49 42 GLY F CA 1
ATOM 5132 C C . GLY F 1 45 ? 64.021 75.002 -43.209 1.00 15.77 42 GLY F C 1
ATOM 5133 O O . GLY F 1 45 ? 65.077 74.898 -43.871 1.00 16.12 42 GLY F O 1
ATOM 5134 N N . ASN F 1 46 ? 63.897 74.514 -41.962 1.00 14.81 43 ASN F N 1
ATOM 5135 C CA . ASN F 1 46 ? 65.019 73.882 -41.275 1.00 13.95 43 ASN F CA 1
ATOM 5136 C C . ASN F 1 46 ? 65.067 72.370 -41.465 1.00 12.06 43 ASN F C 1
ATOM 5137 O O . ASN F 1 46 ? 65.983 71.715 -40.972 1.00 12.43 43 ASN F O 1
ATOM 5142 N N . ILE F 1 47 ? 64.092 71.795 -42.143 1.00 11.17 44 ILE F N 1
ATOM 5143 C CA . ILE F 1 47 ? 64.063 70.316 -42.253 1.00 11.02 44 ILE F CA 1
ATOM 5144 C C . ILE F 1 47 ? 65.349 69.731 -42.799 1.00 10.88 44 ILE F C 1
ATOM 5145 O O . ILE F 1 47 ? 65.896 70.255 -43.801 1.00 11.51 44 ILE F O 1
ATOM 5150 N N . THR F 1 48 ? 65.841 68.663 -42.166 1.00 9.76 45 THR F N 1
ATOM 5151 C CA . THR F 1 48 ? 66.943 67.897 -42.687 1.00 10.54 45 THR F CA 1
ATOM 5152 C C . THR F 1 48 ? 66.807 66.460 -42.184 1.00 10.38 45 THR F C 1
ATOM 5153 O O . THR F 1 48 ? 65.938 66.170 -41.337 1.00 10.30 45 THR F O 1
ATOM 5157 N N . LEU F 1 49 ? 67.672 65.601 -42.673 1.00 11.41 46 LEU F N 1
ATOM 5158 C CA . LEU F 1 49 ? 67.705 64.182 -42.322 1.00 11.94 46 LEU F CA 1
ATOM 5159 C C . LEU F 1 49 ? 67.864 63.989 -40.829 1.00 11.11 46 LEU F C 1
ATOM 5160 O O . LEU F 1 49 ? 68.618 64.701 -40.177 1.00 11.78 46 LEU F O 1
ATOM 5165 N N . SER F 1 50 ? 67.123 63.037 -40.249 1.00 10.36 47 SER F N 1
ATOM 5166 C CA . SER F 1 50 ? 67.250 62.757 -38.836 1.00 9.96 47 SER F CA 1
ATOM 5167 C C . SER F 1 50 ? 67.270 61.256 -38.567 1.00 9.23 47 SER F C 1
ATOM 5168 O O . SER F 1 50 ? 66.567 60.502 -39.233 1.00 10.72 47 SER F O 1
ATOM 5171 N N . PRO F 1 51 ? 68.078 60.811 -37.601 1.00 9.00 48 PRO F N 1
ATOM 5172 C CA . PRO F 1 51 ? 68.211 59.403 -37.329 1.00 9.34 48 PRO F CA 1
ATOM 5173 C C . PRO F 1 51 ? 67.061 58.833 -36.546 1.00 9.46 48 PRO F C 1
ATOM 5174 O O . PRO F 1 51 ? 66.450 59.518 -35.727 1.00 9.52 48 PRO F O 1
ATOM 5178 N N . LEU F 1 52 ? 66.773 57.5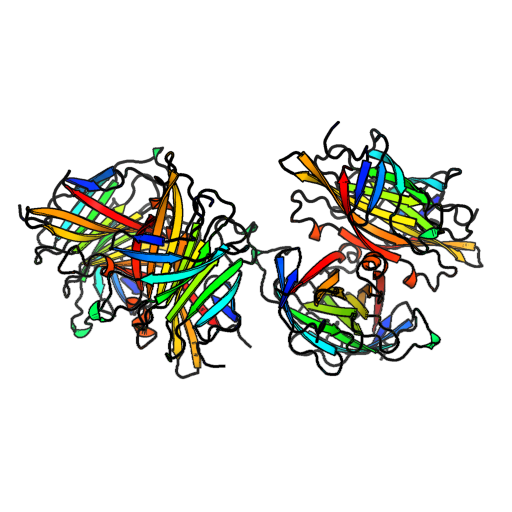69 -36.792 1.00 8.99 49 LEU F N 1
ATOM 5179 C CA . LEU F 1 52 ? 65.779 56.836 -35.996 1.00 9.63 49 LEU F CA 1
ATOM 5180 C C . LEU F 1 52 ? 66.392 55.539 -35.480 1.00 9.42 49 LEU F C 1
ATOM 5181 O O . LEU F 1 52 ? 67.356 54.982 -36.033 1.00 9.87 49 LEU F O 1
ATOM 5186 N N . LEU F 1 53 ? 65.796 55.030 -34.409 1.00 9.47 50 LEU F N 1
ATOM 5187 C CA . LEU F 1 53 ? 66.231 53.795 -33.758 1.00 9.12 50 LEU F CA 1
ATOM 5188 C C . LEU F 1 53 ? 64.998 53.148 -33.148 1.00 8.26 50 LEU F C 1
ATOM 5189 O O . LEU F 1 53 ? 64.223 53.831 -32.506 1.00 7.83 50 LEU F O 1
ATOM 5194 N N . GLY F 1 54 ? 64.796 51.860 -33.363 1.00 8.03 51 GLY F N 1
ATOM 5195 C CA . GLY F 1 54 ? 63.617 51.217 -32.847 1.00 8.35 51 GLY F CA 1
ATOM 5196 C C . GLY F 1 54 ? 63.768 49.727 -32.719 1.00 8.80 51 GLY F C 1
ATOM 5197 O O . GLY F 1 54 ? 64.845 49.175 -32.961 1.00 8.54 51 GLY F O 1
ATOM 5198 N N . ILE F 1 55 ? 62.656 49.096 -32.365 1.00 8.71 52 ILE F N 1
ATOM 5199 C CA . ILE F 1 55 ? 62.602 47.647 -32.200 1.00 9.08 52 ILE F CA 1
ATOM 5200 C C . ILE F 1 55 ? 61.257 47.127 -32.713 1.00 8.72 52 ILE F C 1
ATOM 5201 O O . ILE F 1 55 ? 60.208 47.725 -32.417 1.00 8.74 52 ILE F O 1
ATOM 5206 N N . GLN F 1 56 ? 61.298 46.013 -33.430 1.00 9.26 53 GLN F N 1
ATOM 5207 C CA . GLN F 1 56 ? 60.092 45.301 -33.858 1.00 9.82 53 GLN F CA 1
ATOM 5208 C C . GLN F 1 56 ? 60.083 43.888 -33.276 1.00 10.27 53 GLN F C 1
ATOM 5209 O O . GLN F 1 56 ? 61.120 43.330 -32.936 1.00 10.29 53 GLN F O 1
ATOM 5215 N 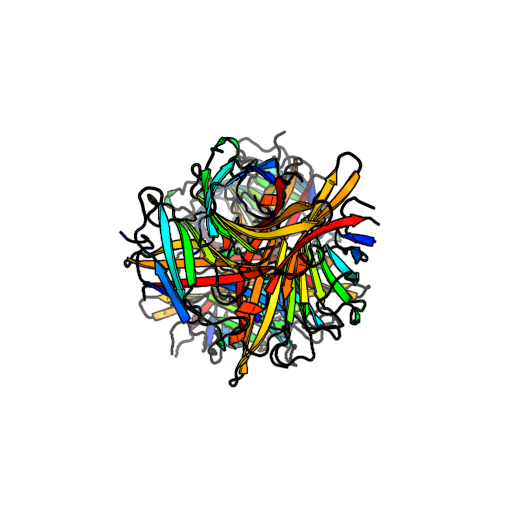N . HIS F 1 57 ? 58.887 43.291 -33.236 1.00 10.86 54 HIS F N 1
ATOM 5216 C CA . HIS F 1 57 ? 58.759 41.881 -32.965 1.00 11.69 54 HIS F CA 1
ATOM 5217 C C . HIS F 1 57 ? 59.117 41.100 -34.229 1.00 11.94 54 HIS F C 1
ATOM 5218 O O . HIS F 1 57 ? 58.763 41.501 -35.320 1.00 11.83 54 HIS F O 1
ATOM 5225 N N . LYS F 1 58 ? 59.814 39.988 -34.052 1.00 13.74 55 LYS F N 1
ATOM 5226 C CA . LYS F 1 58 ? 60.451 39.261 -35.153 1.00 14.63 55 LYS F CA 1
ATOM 5227 C C . LYS F 1 58 ? 59.668 38.094 -35.675 1.00 14.98 55 LYS F C 1
ATOM 5228 O O . LYS F 1 58 ? 59.841 37.720 -36.839 1.00 17.68 55 LYS F O 1
ATOM 5234 N N . ARG F 1 59 ? 58.849 37.475 -34.841 1.00 13.89 56 ARG F N 1
ATOM 5235 C CA . ARG F 1 59 ? 58.164 36.232 -35.224 1.00 14.44 56 ARG F CA 1
ATOM 5236 C C . ARG F 1 59 ? 56.719 36.394 -35.700 1.00 13.84 56 ARG F C 1
ATOM 5237 O O . ARG F 1 59 ? 56.279 35.675 -36.599 1.00 14.95 56 ARG F O 1
ATOM 5245 N N . ALA F 1 60 ? 55.970 37.328 -35.125 1.00 12.93 57 ALA F N 1
ATOM 5246 C CA . ALA F 1 60 ? 54.575 37.533 -35.496 1.00 13.88 57 ALA F CA 1
ATOM 5247 C C . ALA F 1 60 ? 54.394 37.763 -36.996 1.00 13.00 57 ALA F C 1
ATOM 5248 O O . ALA F 1 60 ? 55.206 38.475 -37.616 1.00 13.58 57 ALA F O 1
ATOM 5250 N N . SER F 1 61 ? 53.317 37.239 -37.570 1.00 13.02 58 SER F N 1
ATOM 5251 C CA . SER F 1 61 ? 53.027 37.514 -38.984 1.00 13.03 58 SER F CA 1
ATOM 5252 C C . SER F 1 61 ? 52.732 38.999 -39.239 1.00 12.58 58 SER F C 1
ATOM 5253 O O . SER F 1 61 ? 53.055 39.533 -40.308 1.00 12.34 58 SER F O 1
ATOM 5256 N N . GLN F 1 62 ? 52.148 39.651 -38.249 1.00 11.15 59 GLN F N 1
ATOM 5257 C CA . GLN F 1 62 ? 51.747 41.063 -38.323 1.00 11.24 59 GLN F CA 1
ATOM 5258 C C . GLN F 1 62 ? 52.276 41.759 -37.070 1.00 9.65 59 GLN F C 1
ATOM 5259 O O . GLN F 1 62 ? 51.533 41.994 -36.110 1.00 9.61 59 GLN F O 1
ATOM 5265 N N . PRO F 1 63 ? 53.574 42.037 -37.041 1.00 10.11 60 PRO F N 1
ATOM 5266 C CA . PRO F 1 63 ? 54.242 42.438 -35.790 1.00 10.11 60 PRO F CA 1
ATOM 5267 C C . PRO F 1 63 ? 53.966 43.893 -35.336 1.00 9.36 60 PRO F C 1
ATOM 5268 O O . PRO F 1 63 ? 53.730 44.770 -36.163 1.00 9.02 60 PRO F O 1
ATOM 5272 N N . THR F 1 64 ? 53.994 44.147 -34.021 1.00 9.16 61 THR F N 1
ATOM 5273 C CA . THR F 1 64 ? 54.050 45.527 -33.543 1.00 8.86 61 THR F CA 1
ATOM 5274 C C . THR F 1 64 ? 55.503 45.979 -33.500 1.00 8.69 61 THR F C 1
ATOM 5275 O O . THR F 1 64 ? 56.429 45.153 -33.558 1.00 8.51 61 THR F O 1
ATOM 5279 N N . PHE F 1 65 ? 55.698 47.293 -33.408 1.00 8.32 62 PHE F N 1
ATOM 5280 C CA . PHE F 1 65 ? 57.017 47.889 -33.418 1.00 8.33 62 PHE F CA 1
ATOM 5281 C C . PHE F 1 65 ? 56.917 49.285 -32.890 1.00 7.86 62 PHE F C 1
ATOM 5282 O O . PHE F 1 65 ? 55.828 49.850 -32.783 1.00 7.35 62 PHE F O 1
ATOM 5290 N N . GLY F 1 66 ? 58.071 49.854 -32.538 1.00 8.01 63 GLY F N 1
ATOM 5291 C CA . GLY F 1 66 ? 58.162 51.283 -32.234 1.00 7.67 63 GLY F CA 1
ATOM 5292 C C . GLY F 1 66 ? 59.504 51.833 -32.661 1.00 7.94 63 GLY F C 1
ATOM 5293 O O . GLY F 1 66 ? 60.455 51.093 -32.826 1.00 7.88 63 GLY F O 1
ATOM 5294 N N . PHE F 1 67 ? 59.582 53.156 -32.744 1.00 7.41 64 PHE F N 1
ATOM 5295 C CA . PHE F 1 67 ? 60.859 53.818 -33.008 1.00 7.82 64 PHE F CA 1
ATOM 5296 C C . PHE F 1 67 ? 60.841 55.247 -32.531 1.00 8.75 64 PHE F C 1
ATOM 5297 O O . PHE F 1 67 ? 59.794 55.834 -32.346 1.00 8.71 64 PHE F O 1
ATOM 5305 N N . THR F 1 68 ? 62.045 55.766 -32.279 1.00 8.33 65 THR F N 1
ATOM 5306 C CA . THR F 1 68 ? 62.284 57.142 -31.833 1.00 7.88 65 THR F CA 1
ATOM 5307 C C . THR F 1 68 ? 63.012 57.843 -32.949 1.00 7.54 65 THR F C 1
ATOM 5308 O O . THR F 1 68 ? 63.923 57.247 -33.553 1.00 9.82 65 THR F O 1
ATOM 5312 N N . VAL F 1 69 ? 62.594 59.077 -33.207 1.00 7.79 66 VAL F N 1
ATOM 5313 C CA . VAL F 1 69 ? 63.314 59.964 -34.132 1.00 7.29 66 VAL F CA 1
ATOM 5314 C C . VAL F 1 69 ? 63.880 61.148 -33.345 1.00 8.57 66 VAL F C 1
ATOM 5315 O O . VAL F 1 69 ? 63.141 61.888 -32.702 1.00 8.55 66 VAL F O 1
ATOM 5319 N N . HIS F 1 70 ? 65.199 61.285 -33.426 1.00 8.83 67 HIS F N 1
ATOM 5320 C CA . HIS F 1 70 ? 65.927 62.391 -32.827 1.00 9.09 67 HIS F CA 1
ATOM 5321 C C . HIS F 1 70 ? 66.042 63.450 -33.916 1.00 8.51 67 HIS F C 1
ATOM 5322 O O . HIS F 1 70 ? 66.842 63.323 -34.841 1.00 9.16 67 HIS F O 1
ATOM 5329 N N . TRP F 1 71 ? 65.260 64.508 -33.830 1.00 9.20 68 TRP F N 1
ATOM 5330 C CA . TRP F 1 71 ? 65.276 65.526 -34.908 1.00 9.51 68 TRP F CA 1
ATOM 5331 C C . TRP F 1 71 ? 66.593 66.279 -34.860 1.00 9.50 68 TRP F C 1
ATOM 5332 O O . TRP F 1 71 ? 66.985 66.787 -33.799 1.00 9.97 68 TRP F O 1
ATOM 5343 N N . ASN F 1 72 ? 67.276 66.340 -36.023 1.00 9.74 69 ASN F N 1
ATOM 5344 C CA . ASN F 1 72 ? 68.610 66.974 -36.081 1.00 10.84 69 ASN F CA 1
ATOM 5345 C C . ASN F 1 72 ? 68.542 68.499 -36.251 1.00 12.58 69 ASN F C 1
ATOM 5346 O O . ASN F 1 72 ? 69.593 69.174 -36.267 1.00 13.78 69 ASN F O 1
ATOM 5351 N N . PHE F 1 73 ? 67.346 69.039 -36.388 1.00 10.56 70 PHE F N 1
ATOM 5352 C CA . PHE F 1 73 ? 67.139 70.466 -36.699 1.00 10.77 70 PHE F CA 1
ATOM 5353 C C . PHE F 1 73 ? 66.273 71.191 -35.700 1.00 11.50 70 PHE F C 1
ATOM 5354 O O . PHE F 1 73 ? 65.895 72.338 -35.909 1.00 12.35 70 PHE F O 1
ATOM 5362 N N . SER F 1 74 ? 65.889 70.500 -34.610 1.00 11.77 71 SER F N 1
ATOM 5363 C CA . SER F 1 74 ? 65.178 71.126 -33.490 1.00 11.52 71 SER F CA 1
ATOM 5364 C C . SER F 1 74 ? 65.524 70.366 -32.205 1.00 11.30 71 SER F C 1
ATOM 5365 O O . SER F 1 74 ? 66.259 69.375 -32.250 1.00 11.90 71 SER F O 1
ATOM 5368 N N . GLU F 1 75 ? 65.012 70.839 -31.067 1.00 11.63 72 GLU F N 1
ATOM 5369 C CA . GLU F 1 75 ? 65.238 70.161 -29.797 1.00 11.15 72 GLU F CA 1
ATOM 5370 C C . GLU F 1 75 ? 64.159 69.083 -29.507 1.00 9.69 72 GLU F C 1
ATOM 5371 O O . GLU F 1 75 ? 64.117 68.515 -28.419 1.00 10.65 72 GLU F O 1
ATOM 5377 N N . S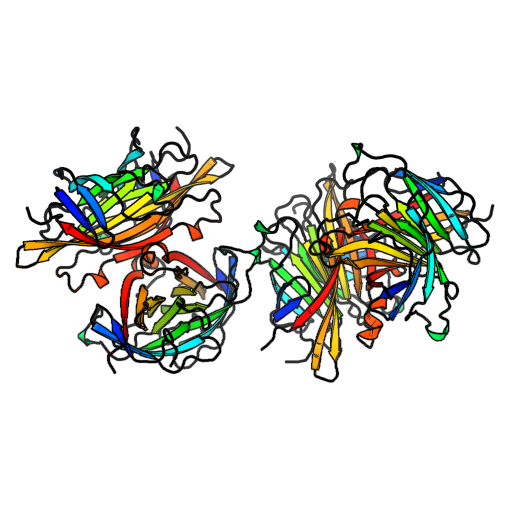ER F 1 76 ? 63.291 68.868 -30.483 1.00 9.15 73 SER F N 1
ATOM 5378 C CA . SER F 1 76 ? 62.192 67.916 -30.358 1.00 9.52 73 SER F CA 1
ATOM 5379 C C . SER F 1 76 ? 62.660 66.475 -30.527 1.00 9.09 73 SER F C 1
ATOM 5380 O O . SER F 1 76 ? 63.673 66.165 -31.169 1.00 9.23 73 SER F O 1
ATOM 5385 N N . THR F 1 77 ? 61.815 65.573 -30.019 1.00 8.97 74 THR F N 1
ATOM 5386 C CA . THR F 1 77 ? 61.925 64.145 -30.263 1.00 9.04 74 THR F CA 1
ATOM 5387 C C . THR F 1 77 ? 60.517 63.598 -30.575 1.00 8.07 74 THR F C 1
ATOM 5388 O O . THR F 1 77 ? 59.558 64.029 -29.921 1.00 8.41 74 THR F O 1
ATOM 5392 N N . SER F 1 78 ? 60.402 62.687 -31.536 1.00 8.27 75 SER F N 1
ATOM 5393 C CA . SER F 1 78 ? 59.128 62.016 -31.806 1.00 7.98 75 SER F CA 1
ATOM 5394 C C . SER F 1 78 ? 59.284 60.528 -31.562 1.00 8.57 75 SER F C 1
ATOM 5395 O O . SER F 1 78 ? 60.377 59.954 -31.746 1.00 8.31 75 SER F O 1
ATOM 5398 N N . VAL F 1 79 ? 58.181 59.899 -31.168 1.00 7.14 76 VAL F N 1
ATOM 5399 C CA . VAL F 1 79 ? 58.128 58.418 -31.123 1.00 6.41 76 VAL F CA 1
ATOM 5400 C C . VAL F 1 79 ? 56.897 57.945 -31.884 1.00 7.45 76 VAL F C 1
ATOM 5401 O O . VAL F 1 79 ? 55.863 58.642 -31.889 1.00 7.65 76 VAL F O 1
ATOM 5405 N N . PHE F 1 80 ? 57.057 56.796 -32.553 1.00 7.25 77 PHE F N 1
ATOM 5406 C CA . PHE F 1 80 ? 56.021 56.167 -33.371 1.00 7.40 77 PHE F CA 1
ATOM 5407 C C . PHE F 1 80 ? 55.839 54.767 -32.838 1.00 6.54 77 PHE F C 1
ATOM 5408 O O . PHE F 1 80 ? 56.842 54.042 -32.549 1.00 6.89 77 PHE F O 1
ATOM 5416 N N . VAL F 1 81 ? 54.594 54.280 -32.764 1.00 8.20 78 VAL F N 1
ATOM 5417 C CA . VAL F 1 81 ? 54.338 52.882 -32.386 1.00 7.07 78 VAL F CA 1
ATOM 5418 C C . VAL F 1 81 ? 53.206 52.380 -33.273 1.00 7.78 78 VAL F C 1
ATOM 5419 O O . VAL F 1 81 ? 52.310 53.149 -33.632 1.00 8.13 78 VAL F O 1
ATOM 5423 N N . GLY F 1 82 ? 53.242 51.113 -33.639 1.00 7.43 79 GLY F N 1
ATOM 5424 C CA . GLY F 1 82 ? 52.242 50.618 -34.558 1.00 8.05 79 GLY F CA 1
ATOM 5425 C C . GLY F 1 82 ? 52.328 49.128 -34.788 1.00 7.70 79 GLY F C 1
ATOM 5426 O O . GLY F 1 82 ? 53.038 48.413 -34.086 1.00 8.15 79 GLY F O 1
ATOM 5427 N N . GLN F 1 83 ? 51.535 48.709 -35.762 1.00 8.81 80 GLN F N 1
ATOM 5428 C CA . GLN F 1 83 ? 51.494 47.328 -36.208 1.00 8.96 80 GLN F CA 1
ATOM 5429 C C . GLN F 1 83 ? 51.617 47.281 -37.734 1.00 9.41 80 GLN F C 1
ATOM 5430 O O . GLN F 1 83 ? 51.056 48.135 -38.417 1.00 9.65 80 GLN F O 1
ATOM 5436 N N . CYS F 1 84 ? 52.371 46.320 -38.226 1.00 9.70 81 CYS F N 1
ATOM 5437 C CA . CYS F 1 84 ? 52.488 46.067 -39.634 1.00 10.27 81 CYS F CA 1
ATOM 5438 C C . CYS F 1 84 ? 51.522 44.944 -40.010 1.00 10.17 81 CYS F C 1
ATOM 5439 O O . CYS F 1 84 ? 51.570 43.876 -39.428 1.00 11.18 81 CYS F O 1
ATOM 5442 N N . PHE F 1 85 ? 50.644 45.217 -40.975 1.00 10.17 82 PHE F N 1
ATOM 5443 C CA . PHE F 1 85 ? 49.631 44.257 -41.428 1.00 11.12 82 PHE F CA 1
ATOM 5444 C C . PHE F 1 85 ? 49.984 43.828 -42.855 1.00 12.31 82 PHE F C 1
ATOM 5445 O O . PHE F 1 85 ? 50.559 44.622 -43.619 1.00 13.25 82 PHE F O 1
ATOM 5453 N N . VAL F 1 86 ? 49.658 42.579 -43.211 1.00 12.84 83 VAL F N 1
ATOM 5454 C CA . VAL F 1 86 ? 49.959 42.031 -44.550 1.00 14.11 83 VAL F CA 1
ATOM 5455 C C . VAL F 1 86 ? 48.673 41.430 -45.080 1.00 14.71 83 VAL F C 1
ATOM 5456 O O . VAL F 1 86 ? 48.091 40.561 -44.397 1.00 14.12 83 VAL F O 1
ATOM 5460 N N . ASP F 1 87 ? 48.136 41.982 -46.175 1.00 14.99 84 ASP F N 1
ATOM 5461 C CA . ASP F 1 87 ? 46.891 41.433 -46.741 1.00 15.94 84 ASP F CA 1
ATOM 5462 C C . ASP F 1 87 ? 47.162 40.178 -47.579 1.00 16.90 84 ASP F C 1
ATOM 5463 O O . ASP F 1 87 ? 48.296 39.760 -47.718 1.00 15.26 84 ASP F O 1
ATOM 5468 N N . ARG F 1 88 ? 46.100 39.549 -48.109 1.00 18.46 85 ARG F N 1
ATOM 5469 C CA . ARG F 1 88 ? 46.261 38.265 -48.813 1.00 20.77 85 ARG F CA 1
ATOM 5470 C C . ARG F 1 88 ? 47.121 38.362 -50.089 1.00 19.84 85 ARG F C 1
ATOM 5471 O O . ARG F 1 88 ? 47.706 37.360 -50.518 1.00 21.24 85 ARG F O 1
ATOM 5479 N N . SER F 1 89 ? 47.222 39.571 -50.645 1.00 19.68 86 SER F N 1
ATOM 5480 C CA . SER F 1 89 ? 48.016 39.851 -51.849 1.00 19.58 86 SER F CA 1
ATOM 5481 C C . SER F 1 89 ? 49.459 40.189 -51.532 1.00 19.01 86 SER F C 1
ATOM 5482 O O . SER F 1 89 ? 50.255 40.444 -52.450 1.00 20.31 86 SER F O 1
ATOM 5487 N N . GLY F 1 90 ? 49.799 40.265 -50.242 1.00 17.65 87 GLY F N 1
ATOM 5488 C CA . GLY F 1 90 ? 51.138 40.567 -49.821 1.00 16.98 87 GLY F CA 1
ATOM 5489 C C . GLY F 1 90 ? 51.382 42.059 -49.570 1.00 14.88 87 GLY F C 1
ATOM 5490 O O . GLY F 1 90 ? 52.505 42.432 -49.286 1.00 15.24 87 GLY F O 1
ATOM 5491 N N . LYS F 1 91 ? 50.355 42.890 -49.637 1.00 14.81 88 LYS F N 1
ATOM 5492 C CA . LYS F 1 91 ? 50.546 44.325 -49.422 1.00 15.15 88 LYS F CA 1
ATOM 5493 C C . LYS F 1 91 ? 50.697 44.628 -47.915 1.00 13.57 88 LYS F C 1
ATOM 5494 O O . LYS F 1 91 ? 49.842 44.220 -47.109 1.00 13.53 88 LYS F O 1
ATOM 5500 N N . GLU F 1 92 ? 51.761 45.343 -47.576 1.00 12.02 89 GLU F N 1
ATOM 5501 C CA . GLU F 1 92 ? 52.089 45.749 -46.197 1.00 12.16 89 GLU F CA 1
ATOM 5502 C C . GLU F 1 92 ? 51.603 47.163 -45.914 1.00 12.20 89 GLU F C 1
ATOM 5503 O O . GLU F 1 92 ? 51.761 48.062 -46.753 1.00 13.22 89 GLU F O 1
ATOM 5509 N N . VAL F 1 93 ? 51.029 47.387 -44.727 1.00 11.72 90 VAL F N 1
ATOM 5510 C CA . VAL F 1 93 ? 50.709 48.737 -44.255 1.00 11.52 90 VAL F CA 1
ATOM 5511 C C . VAL F 1 93 ? 51.168 48.843 -42.817 1.00 10.89 90 VAL F C 1
ATOM 5512 O O . VAL F 1 93 ? 50.848 47.959 -41.989 1.00 10.29 90 VAL F O 1
ATOM 5519 N N . LEU F 1 94 ? 51.861 49.938 -42.482 1.00 9.29 91 LEU F N 1
ATOM 5520 C CA . LEU F 1 94 ? 52.167 50.228 -41.089 1.00 9.48 91 LEU F CA 1
ATOM 5521 C C . LEU F 1 94 ? 51.114 51.190 -40.583 1.00 9.47 91 LEU F C 1
ATOM 5522 O O . LEU F 1 94 ? 50.951 52.293 -41.138 1.00 11.56 91 LEU F O 1
ATOM 5527 N N . LYS F 1 95 ? 50.341 50.775 -39.579 1.00 9.54 92 LYS F N 1
ATOM 5528 C CA . LYS F 1 95 ? 49.367 51.600 -38.929 1.00 9.67 92 LYS F CA 1
ATOM 5529 C C . LYS F 1 95 ? 50.021 52.134 -37.646 1.00 9.95 92 LYS F C 1
ATOM 5530 O O . LYS F 1 95 ? 50.370 51.341 -36.768 1.00 9.62 92 LYS F O 1
ATOM 5536 N N . THR F 1 96 ? 50.255 53.455 -37.578 1.00 9.73 93 THR F N 1
ATOM 5537 C CA . THR F 1 96 ? 51.008 54.014 -36.450 1.00 9.57 93 THR F CA 1
ATOM 5538 C C . THR F 1 96 ? 50.291 55.183 -35.785 1.00 8.31 93 THR F C 1
ATOM 5539 O O . THR F 1 96 ? 49.500 55.914 -36.426 1.00 8.29 93 THR F O 1
ATOM 5543 N N . LYS F 1 97 ? 50.648 55.380 -34.513 1.00 8.37 94 LYS F N 1
ATOM 5544 C CA . LYS F 1 97 ? 50.311 56.581 -33.770 1.00 9.31 94 LYS F CA 1
ATOM 5545 C C . LYS F 1 97 ? 51.632 57.117 -33.247 1.00 8.65 94 LYS F C 1
ATOM 5546 O O . LYS F 1 97 ? 52.585 56.349 -33.054 1.00 9.29 94 LYS F O 1
ATOM 5554 N N . TRP F 1 98 ? 51.714 58.410 -33.064 1.00 7.92 95 TRP F N 1
ATOM 5555 C CA . TRP F 1 98 ? 52.935 59.059 -32.636 1.00 8.04 95 TRP F CA 1
ATOM 5556 C C . TRP F 1 98 ? 52.697 60.097 -31.562 1.00 8.32 95 TRP F C 1
ATOM 5557 O O . TRP F 1 98 ? 51.599 60.632 -31.422 1.00 8.11 95 TRP F O 1
ATOM 5568 N N . LEU F 1 99 ? 53.772 60.387 -30.816 1.00 7.81 96 LEU F N 1
ATOM 5569 C CA . LEU F 1 99 ? 53.855 61.507 -29.920 1.00 7.57 96 LEU F CA 1
ATOM 5570 C C . LEU F 1 99 ? 55.068 62.339 -30.328 1.00 7.21 96 LEU F C 1
ATOM 5571 O O . LEU F 1 99 ? 56.131 61.785 -30.642 1.00 7.43 96 LEU F O 1
ATOM 5576 N N . GLN F 1 100 ? 54.878 63.647 -30.387 1.00 7.63 97 GLN F N 1
ATOM 5577 C CA . GLN F 1 100 ? 55.997 64.570 -30.601 1.00 7.86 97 GLN F CA 1
ATOM 5578 C C . GLN F 1 100 ? 56.162 65.434 -29.352 1.00 7.88 97 GLN F C 1
ATOM 5579 O O . GLN F 1 100 ? 55.241 66.117 -28.917 1.00 8.38 97 GLN F O 1
ATOM 5585 N N . ARG F 1 101 ? 57.367 65.386 -28.775 1.00 9.56 98 ARG F N 1
ATOM 5586 C CA . ARG F 1 101 ? 57.731 66.146 -27.630 1.00 9.23 98 ARG F CA 1
ATOM 5587 C C . ARG F 1 101 ? 58.496 67.394 -28.001 1.00 8.91 98 ARG F C 1
ATOM 5588 O O . ARG F 1 101 ? 59.524 67.306 -28.712 1.00 9.96 98 ARG F O 1
ATOM 5596 N N . LEU F 1 102 ? 57.978 68.526 -27.564 1.00 10.44 99 LEU F N 1
ATOM 5597 C CA . LEU F 1 102 ? 58.708 69.803 -27.653 1.00 11.10 99 LEU F CA 1
ATOM 5598 C C . LEU F 1 102 ? 59.506 70.063 -26.388 1.00 12.10 99 LEU F C 1
ATOM 5599 O O . LEU F 1 102 ? 59.099 69.659 -25.310 1.00 11.61 99 LEU F O 1
ATOM 5604 N N . ALA F 1 103 ? 60.617 70.781 -26.530 1.00 12.44 100 ALA F N 1
ATOM 5605 C CA . ALA F 1 103 ? 61.441 71.220 -25.406 1.00 12.89 100 ALA F CA 1
ATOM 5606 C C . ALA F 1 103 ? 60.817 72.453 -24.793 1.00 14.68 100 ALA F C 1
ATOM 5607 O O . ALA F 1 103 ? 60.526 73.422 -25.501 1.00 15.21 100 ALA F O 1
ATOM 5609 N N . VAL F 1 104 ? 60.578 72.416 -23.488 1.00 13.17 101 VAL F N 1
ATOM 5610 C CA . VAL F 1 104 ? 60.148 73.625 -22.777 1.00 14.59 101 VAL F CA 1
ATOM 5611 C C . VAL F 1 104 ? 61.176 74.034 -21.728 1.00 15.20 101 VAL F C 1
ATOM 5612 O O . VAL F 1 104 ? 62.001 73.256 -21.308 1.00 15.63 101 VAL F O 1
ATOM 5616 N N . ASP F 1 105 ? 61.101 75.277 -21.268 1.00 18.00 102 ASP F N 1
ATOM 5617 C CA . ASP F 1 105 ? 62.142 75.843 -20.399 1.00 18.98 102 ASP F CA 1
ATOM 5618 C C . ASP F 1 105 ? 62.061 75.409 -18.946 1.00 19.07 102 ASP F C 1
ATOM 5619 O O . ASP F 1 105 ? 63.067 75.352 -18.260 1.00 18.99 102 ASP F O 1
ATOM 5624 N N . ASP F 1 106 ? 60.866 75.133 -18.450 1.00 19.80 103 ASP F N 1
ATOM 5625 C CA . ASP F 1 106 ? 60.712 74.742 -17.060 1.00 19.91 103 ASP F CA 1
ATOM 5626 C C . ASP F 1 106 ? 59.694 73.649 -16.904 1.00 19.31 103 ASP F C 1
ATOM 5627 O O . ASP F 1 106 ? 58.754 73.544 -17.709 1.00 18.98 103 ASP F O 1
ATOM 5632 N N . ILE F 1 107 ? 59.871 72.874 -15.839 1.00 19.44 104 ILE F N 1
ATOM 5633 C CA . ILE F 1 107 ? 59.020 71.739 -15.571 1.00 19.36 104 ILE F CA 1
ATOM 5634 C C . ILE F 1 107 ? 57.547 72.168 -15.446 1.00 19.01 104 ILE F C 1
ATOM 5635 O O . ILE F 1 107 ? 56.647 71.383 -15.791 1.00 17.62 104 ILE F O 1
ATOM 5640 N N . SER F 1 108 ? 57.288 73.414 -15.015 1.00 18.79 105 SER F N 1
ATOM 5641 C CA . SER F 1 108 ? 55.909 73.914 -14.873 1.00 18.21 105 SER F CA 1
ATOM 5642 C C . SER F 1 108 ? 55.169 74.112 -16.204 1.00 17.45 105 SER F C 1
ATOM 5643 O O . SER F 1 108 ? 53.944 74.267 -16.218 1.00 18.35 105 SER F O 1
ATOM 5646 N N . ASP F 1 109 ? 55.908 74.099 -17.318 1.00 15.86 106 ASP F N 1
ATOM 5647 C CA . ASP F 1 109 ? 55.340 74.206 -18.647 1.00 15.72 106 ASP F CA 1
ATOM 5648 C C . ASP F 1 109 ? 55.125 72.826 -19.290 1.00 13.65 106 ASP F C 1
ATOM 5649 O O . ASP F 1 109 ? 54.687 72.735 -20.450 1.00 12.03 106 ASP F O 1
ATOM 5654 N N . ASP F 1 110 ? 55.409 71.774 -18.543 1.00 12.86 107 ASP F N 1
ATOM 5655 C CA . ASP F 1 110 ? 55.378 70.418 -19.132 1.00 11.52 107 ASP F CA 1
ATOM 5656 C C . ASP F 1 110 ? 54.065 70.058 -19.836 1.00 10.89 107 ASP F C 1
ATOM 5657 O O . ASP F 1 110 ? 54.067 69.394 -20.882 1.00 10.14 107 ASP F O 1
ATOM 5662 N N . TRP F 1 111 ? 52.946 70.513 -19.269 1.00 10.91 108 TRP F N 1
ATOM 5663 C CA . TRP F 1 111 ? 51.627 70.201 -19.794 1.00 10.74 108 TRP F CA 1
ATOM 5664 C C . TRP F 1 111 ? 51.471 70.496 -21.288 1.00 10.25 108 TRP F C 1
ATOM 5665 O O . TRP F 1 111 ? 50.652 69.854 -21.957 1.00 11.48 108 TRP F O 1
ATOM 5676 N N . ILE F 1 112 ? 52.191 71.489 -21.801 1.00 10.87 109 ILE F N 1
ATOM 5677 C CA . ILE F 1 112 ? 51.943 72.003 -23.165 1.00 11.38 109 ILE F CA 1
ATOM 5678 C C . ILE F 1 112 ? 52.718 71.229 -24.240 1.00 10.54 109 ILE F C 1
ATOM 5679 O O . ILE F 1 112 ? 52.484 71.421 -25.424 1.00 12.05 109 ILE F O 1
ATOM 5684 N N . ALA F 1 113 ? 53.603 70.334 -23.818 1.00 10.12 110 ALA F N 1
ATOM 5685 C CA . ALA F 1 113 ? 54.756 69.945 -24.666 1.00 10.22 110 ALA F CA 1
ATOM 5686 C C . ALA F 1 113 ? 54.593 68.708 -25.504 1.00 9.08 110 ALA F C 1
ATOM 5687 O O . ALA F 1 113 ? 55.534 68.369 -26.231 1.00 10.31 110 ALA F O 1
ATOM 5689 N N . THR F 1 114 ? 53.455 68.019 -25.447 1.00 9.03 111 THR F N 1
ATOM 5690 C CA . THR F 1 114 ? 53.320 66.763 -26.199 1.00 9.57 111 THR F CA 1
ATOM 5691 C C . THR F 1 114 ? 52.137 66.741 -27.160 1.00 9.86 111 THR F C 1
ATOM 5692 O O . THR F 1 114 ? 50.979 66.844 -26.715 1.00 10.21 111 THR F O 1
ATOM 5696 N N . ARG F 1 115 ? 52.455 66.649 -28.438 1.00 8.86 112 ARG F N 1
ATOM 5697 C CA . ARG F 1 115 ? 51.457 66.536 -29.499 1.00 9.65 112 ARG F CA 1
ATOM 5698 C C . ARG F 1 115 ? 51.222 65.037 -29.768 1.00 8.87 112 ARG F C 1
ATOM 5699 O O . ARG F 1 115 ? 52.139 64.195 -29.596 1.00 8.56 112 ARG F O 1
ATOM 5707 N N . VAL F 1 116 ? 50.024 64.681 -30.258 1.00 8.95 113 VAL F N 1
ATOM 5708 C CA . VAL F 1 116 ? 49.675 63.304 -30.620 1.00 9.42 113 VAL F CA 1
ATOM 5709 C C . VAL F 1 116 ? 49.104 63.297 -32.027 1.00 9.15 113 VAL F C 1
ATOM 5710 O O . VAL F 1 116 ? 48.442 64.232 -32.472 1.00 8.75 113 VAL F O 1
ATOM 5714 N N . GLY F 1 117 ? 49.376 62.229 -32.738 1.00 8.14 114 GLY F N 1
ATOM 5715 C CA . GLY F 1 117 ? 48.780 62.018 -34.037 1.00 8.26 114 GLY F CA 1
ATOM 5716 C C . GLY F 1 117 ? 48.955 60.625 -34.586 1.00 8.59 114 GLY F C 1
ATOM 5717 O O . GLY F 1 117 ? 49.235 59.669 -33.864 1.00 7.63 114 GLY F O 1
ATOM 5718 N N . ASN F 1 118 ? 48.763 60.496 -35.902 1.00 9.38 115 ASN F N 1
ATOM 5719 C CA . ASN F 1 118 ? 48.699 59.205 -36.565 1.00 9.78 115 ASN F CA 1
ATOM 5720 C C . ASN F 1 118 ? 49.407 59.290 -37.913 1.00 9.50 115 ASN F C 1
ATOM 5721 O O . ASN F 1 118 ? 49.508 60.370 -38.480 1.00 10.95 115 ASN F O 1
ATOM 5726 N N . ASN F 1 119 ? 49.874 58.143 -38.401 1.00 8.45 116 ASN F N 1
ATOM 5727 C CA . ASN F 1 119 ? 50.382 58.035 -39.750 1.00 9.25 116 ASN F CA 1
ATOM 5728 C C . ASN F 1 119 ? 50.241 56.613 -40.233 1.00 9.45 116 ASN F C 1
ATOM 5729 O O . ASN F 1 119 ? 50.504 55.666 -39.507 1.00 10.79 116 ASN F O 1
ATOM 5734 N N . ASP F 1 120 ? 49.915 56.466 -41.505 1.00 10.16 117 ASP F N 1
ATOM 5735 C CA . ASP F 1 120 ? 49.926 55.160 -42.159 1.00 9.04 117 ASP F CA 1
ATOM 5736 C C . ASP F 1 120 ? 51.110 55.163 -43.149 1.00 9.55 117 ASP F C 1
ATOM 5737 O O . ASP F 1 120 ? 51.302 56.181 -43.864 1.00 10.81 117 ASP F O 1
ATOM 5742 N N . PHE F 1 121 ? 51.904 54.099 -43.137 1.00 9.10 118 PHE F N 1
ATOM 5743 C CA . PHE F 1 121 ? 53.045 53.959 -44.073 1.00 9.31 118 PHE F CA 1
ATOM 5744 C C . PHE F 1 121 ? 52.814 52.800 -45.034 1.00 10.29 118 PHE F C 1
ATOM 5745 O O . PHE F 1 121 ? 52.282 51.761 -44.665 1.00 10.41 118 PHE F O 1
ATOM 5753 N N . THR F 1 122 ? 53.290 52.966 -46.268 1.00 10.80 119 THR F N 1
ATOM 5754 C CA . THR F 1 122 ? 53.346 51.874 -47.244 1.00 12.19 119 THR F CA 1
ATOM 5755 C C . THR F 1 122 ? 54.749 51.800 -47.816 1.00 12.30 119 THR F C 1
ATOM 5756 O O . THR F 1 122 ? 55.525 52.778 -47.727 1.00 11.28 119 THR F O 1
ATOM 5760 N N . ARG F 1 123 ? 55.122 50.627 -48.305 1.00 13.25 120 ARG F N 1
ATOM 5761 C CA . ARG F 1 123 ? 56.455 50.415 -48.810 1.00 14.91 120 ARG F CA 1
ATOM 5762 C C . ARG F 1 123 ? 56.601 51.105 -50.155 1.00 16.63 120 ARG F C 1
ATOM 5763 O O . ARG F 1 123 ? 55.690 51.082 -50.962 1.00 16.98 120 ARG F O 1
ATOM 5771 N N . GLN F 1 124 ? 57.736 51.751 -50.389 1.00 18.09 121 GLN F N 1
ATOM 5772 C CA . GLN F 1 124 ? 57.952 52.404 -51.666 1.00 20.99 121 GLN F CA 1
ATOM 5773 C C . GLN F 1 124 ? 58.015 51.344 -52.782 1.00 23.13 121 GLN F C 1
ATOM 5774 O O . GLN F 1 124 ? 58.495 50.243 -52.573 1.00 22.71 121 GLN F O 1
ATOM 5780 N N . HIS F 1 125 ? 57.513 51.669 -53.963 1.00 28.43 122 HIS F N 1
ATOM 5781 C CA . HIS F 1 125 ? 57.568 50.697 -55.062 1.00 30.82 122 HIS F CA 1
ATOM 5782 C C . HIS F 1 125 ? 59.003 50.458 -55.513 1.00 33.47 122 HIS F C 1
ATOM 5783 O O . HIS F 1 125 ? 59.775 51.406 -55.694 1.00 35.36 122 HIS F O 1
ATOM 5790 N N . THR F 1 126 ? 59.333 49.172 -55.617 1.00 35.87 123 THR F N 1
ATOM 5791 C CA . THR F 1 126 ? 60.528 48.619 -56.278 1.00 36.34 123 THR F CA 1
ATOM 5792 C C . THR F 1 126 ? 60.983 47.424 -55.451 1.00 37.44 123 THR F C 1
ATOM 5793 O O . THR F 1 126 ? 60.142 46.592 -55.077 1.00 38.95 123 THR F O 1
ATOM 5797 N N . ARG G 1 5 ? 77.223 64.317 -15.211 1.00 31.49 2 ARG G N 1
ATOM 5798 C CA . ARG G 1 5 ? 76.389 65.409 -15.819 1.00 30.18 2 ARG G CA 1
ATOM 5799 C C . ARG G 1 5 ? 74.903 65.099 -15.701 1.00 27.90 2 ARG G C 1
ATOM 5800 O O . ARG G 1 5 ? 74.455 63.992 -16.029 1.00 28.00 2 ARG G O 1
ATOM 5808 N N . LYS G 1 6 ? 74.137 66.082 -15.237 1.00 25.01 3 LYS G N 1
ATOM 5809 C CA . LYS G 1 6 ? 72.733 65.856 -14.955 1.00 23.10 3 LYS G CA 1
ATOM 5810 C C . LYS G 1 6 ? 71.984 65.648 -16.278 1.00 20.62 3 LYS G C 1
ATOM 5811 O O . LYS G 1 6 ? 72.363 66.201 -17.313 1.00 20.26 3 LYS G O 1
ATOM 5817 N N . CYS G 1 7 ? 70.945 64.822 -16.220 1.00 18.55 4 CYS G N 1
ATOM 5818 C CA . CYS G 1 7 ? 70.115 64.483 -17.383 1.00 18.42 4 CYS G CA 1
ATOM 5819 C C . CYS G 1 7 ? 70.830 63.703 -18.484 1.00 17.92 4 CYS G C 1
ATOM 5820 O O . CYS G 1 7 ? 70.387 63.686 -19.640 1.00 17.76 4 CYS G O 1
ATOM 5823 N N . SER G 1 8 ? 71.918 63.026 -18.127 1.00 16.93 5 SER G N 1
ATOM 5824 C CA . SER G 1 8 ? 72.335 61.844 -18.871 1.00 17.39 5 SER G CA 1
ATOM 5825 C C . SER G 1 8 ? 71.470 60.708 -18.407 1.00 17.35 5 SER G C 1
ATOM 5826 O O . SER G 1 8 ? 71.378 60.433 -17.201 1.00 18.31 5 SER G O 1
ATOM 5829 N N . LEU G 1 9 ? 70.786 60.036 -19.336 1.00 16.33 6 LEU G N 1
ATOM 5830 C CA . LEU G 1 9 ? 69.796 59.053 -18.918 1.00 16.34 6 LEU G CA 1
ATOM 5831 C C . LEU G 1 9 ? 70.413 57.807 -18.314 1.00 15.68 6 LEU G C 1
ATOM 5832 O O . LEU G 1 9 ? 69.719 57.034 -17.667 1.00 14.84 6 LEU G O 1
ATOM 5837 N N . THR G 1 10 ? 71.718 57.612 -18.510 1.00 15.90 7 THR G N 1
ATOM 5838 C CA . THR G 1 10 ? 72.407 56.464 -17.931 1.00 16.43 7 THR G CA 1
ATOM 5839 C C . THR G 1 10 ? 72.115 56.343 -16.441 1.00 15.86 7 THR G C 1
ATOM 5840 O O . THR G 1 10 ? 72.167 57.330 -15.698 1.00 17.49 7 THR G O 1
ATOM 5844 N N . GLY G 1 11 ? 71.782 55.127 -16.019 1.00 16.59 8 GLY G N 1
ATOM 5845 C CA . GLY G 1 11 ? 71.499 54.824 -14.623 1.00 17.22 8 GLY G CA 1
ATOM 5846 C C . GLY G 1 11 ? 70.189 54.112 -14.380 1.00 16.96 8 GLY G C 1
ATOM 5847 O O . GLY G 1 11 ? 69.603 53.529 -15.289 1.00 18.28 8 GLY G O 1
ATOM 5848 N N . GLU G 1 12 ? 69.687 54.225 -13.160 1.00 16.87 9 GLU G N 1
ATOM 5849 C CA . GLU G 1 12 ? 68.536 53.495 -12.700 1.00 17.11 9 GLU G CA 1
ATOM 5850 C C . GLU G 1 12 ? 67.450 54.466 -12.258 1.00 16.11 9 GLU G C 1
ATOM 5851 O O . GLU G 1 12 ? 67.721 55.447 -11.566 1.00 15.80 9 GLU G O 1
ATOM 5857 N N . TRP G 1 13 ? 66.224 54.192 -12.689 1.00 15.40 10 TRP G N 1
ATOM 5858 C CA . TRP G 1 13 ? 65.096 55.076 -12.511 1.00 14.46 10 TRP G CA 1
ATOM 5859 C C . TRP G 1 13 ? 63.892 54.242 -12.111 1.00 15.16 10 TRP G C 1
ATOM 5860 O O . TRP G 1 13 ? 63.781 53.093 -12.545 1.00 16.49 10 TRP G O 1
ATOM 5871 N N . ASP G 1 14 ? 62.961 54.830 -11.382 1.00 14.56 11 ASP G N 1
ATOM 5872 C CA . ASP G 1 14 ? 61.651 54.225 -11.209 1.00 15.21 11 ASP G CA 1
ATOM 5873 C C . ASP G 1 14 ? 60.556 55.250 -11.464 1.00 14.67 11 ASP G C 1
ATOM 5874 O O . ASP G 1 14 ? 60.816 56.459 -11.459 1.00 14.50 11 ASP G O 1
ATOM 5883 N N . ASN G 1 15 ? 59.351 54.751 -11.694 1.00 13.95 12 ASN G N 1
ATOM 5884 C CA . ASN G 1 15 ? 58.235 55.641 -11.994 1.00 13.36 12 ASN G CA 1
ATOM 5885 C C . ASN G 1 15 ? 57.136 55.528 -10.984 1.00 14.04 12 ASN G C 1
ATOM 5886 O O . ASN G 1 15 ? 57.198 54.716 -10.051 1.00 15.44 12 ASN G O 1
ATOM 5891 N N . ASP G 1 16 ? 56.107 56.342 -11.186 1.00 14.14 13 ASP G N 1
ATOM 5892 C CA . ASP G 1 16 ? 55.001 56.429 -10.275 1.00 14.39 13 ASP G CA 1
ATOM 5893 C C . ASP G 1 16 ? 54.123 55.199 -10.144 1.00 15.69 13 ASP G C 1
ATOM 5894 O O . ASP G 1 16 ? 53.330 55.112 -9.207 1.00 16.99 13 ASP G O 1
ATOM 5899 N N . LEU G 1 17 ? 54.222 54.281 -11.113 1.00 13.98 14 LEU G N 1
ATOM 5900 C CA . LEU G 1 17 ? 53.511 52.996 -11.075 1.00 14.69 14 LEU G CA 1
ATOM 5901 C C . LEU G 1 17 ? 54.355 51.909 -10.379 1.00 15.65 14 LEU G C 1
ATOM 5902 O O . LEU G 1 17 ? 53.865 50.788 -10.198 1.00 16.51 14 LEU G O 1
ATOM 5907 N N . GLY G 1 18 ? 55.595 52.228 -10.031 1.00 15.06 15 GLY G N 1
ATOM 5908 C CA . GLY G 1 18 ? 56.474 51.241 -9.415 1.00 14.45 15 GLY G CA 1
ATOM 5909 C C . GLY G 1 18 ? 57.402 50.553 -10.384 1.00 14.73 15 GLY G C 1
ATOM 5910 O O . GLY G 1 18 ? 58.264 49.755 -9.998 1.00 15.06 15 GLY G O 1
ATOM 5911 N N . SER G 1 19 ? 57.298 50.866 -11.684 1.00 13.80 16 SER G N 1
ATOM 5912 C CA . SER G 1 19 ? 58.191 50.282 -12.674 1.00 12.96 16 SER G CA 1
ATOM 5913 C C . SER G 1 19 ? 59.609 50.805 -12.538 1.00 13.56 16 SER G C 1
ATOM 5914 O O . SER G 1 19 ? 59.843 51.922 -12.055 1.00 13.93 16 SER G O 1
ATOM 5917 N N . ILE G 1 20 ? 60.558 50.003 -12.997 1.00 13.78 17 ILE G N 1
ATOM 5918 C CA . ILE G 1 20 ? 61.957 50.328 -12.906 1.00 14.36 17 ILE G CA 1
ATOM 5919 C C . ILE G 1 20 ? 62.590 50.210 -14.271 1.00 13.49 17 ILE G C 1
ATOM 5920 O O . ILE G 1 20 ? 62.224 49.328 -15.040 1.00 14.08 17 ILE G O 1
ATOM 5925 N N . MET G 1 21 ? 63.512 51.106 -14.600 1.00 12.95 18 MET G N 1
ATOM 5926 C CA . MET G 1 21 ? 64.336 50.895 -15.777 1.00 14.51 18 MET G CA 1
ATOM 5927 C C . MET G 1 21 ? 65.788 51.230 -15.524 1.00 14.42 18 MET G C 1
ATOM 5928 O O . MET G 1 21 ? 66.106 52.112 -14.728 1.00 14.29 18 MET G O 1
ATOM 5933 N N . THR G 1 22 ? 66.656 50.501 -16.191 1.00 15.76 19 THR G N 1
ATOM 5934 C CA . THR G 1 22 ? 68.088 50.732 -16.136 1.00 16.70 19 THR G CA 1
ATOM 5935 C C . THR G 1 22 ? 68.532 51.043 -17.545 1.00 16.94 19 THR G C 1
ATOM 5936 O O . THR G 1 22 ? 68.167 50.333 -18.496 1.00 18.10 19 THR G O 1
ATOM 5943 N N . ILE G 1 23 ? 69.252 52.151 -17.694 1.00 15.83 20 ILE G N 1
ATOM 5944 C CA . ILE G 1 23 ? 69.743 52.599 -18.970 1.00 16.33 20 ILE G CA 1
ATOM 5945 C C . ILE G 1 23 ? 71.273 52.539 -18.947 1.00 15.82 20 ILE G C 1
ATOM 5946 O O . ILE G 1 23 ? 71.895 52.980 -17.962 1.00 16.24 20 ILE G O 1
ATOM 5951 N N . GLY G 1 24 ? 71.859 52.083 -20.041 1.00 15.81 21 GLY G N 1
ATOM 5952 C CA . GLY G 1 24 ? 73.321 51.944 -20.181 1.00 17.16 21 GLY G CA 1
ATOM 5953 C C . GLY G 1 24 ? 73.986 53.220 -20.634 1.00 17.14 21 GLY G C 1
ATOM 5954 O O . GLY G 1 24 ? 73.416 54.300 -20.497 1.00 16.92 21 GLY G O 1
ATOM 5955 N N . ALA G 1 25 ? 75.191 53.107 -21.205 1.00 18.16 22 ALA G N 1
ATOM 5956 C CA . ALA G 1 25 ? 75.937 54.305 -21.647 1.00 18.44 22 ALA G CA 1
ATOM 5957 C C . ALA G 1 25 ? 75.177 54.979 -22.776 1.00 18.40 22 ALA G C 1
ATOM 5958 O O . ALA G 1 25 ? 74.615 54.281 -23.613 1.00 18.82 22 ALA G O 1
ATOM 5960 N N . VAL G 1 26 ? 75.190 56.318 -22.798 1.00 17.84 23 VAL G N 1
ATOM 5961 C CA . VAL G 1 26 ? 74.649 57.109 -23.907 1.00 17.47 23 VAL G CA 1
ATOM 5962 C C . VAL G 1 26 ? 75.809 57.445 -24.828 1.00 18.01 23 VAL G C 1
ATOM 5963 O O . VAL G 1 26 ? 76.828 58.037 -24.373 1.00 18.05 23 VAL G O 1
ATOM 5967 N N . ASN G 1 27 ? 75.709 57.039 -26.083 1.00 17.50 24 ASN G N 1
ATOM 5968 C CA . ASN G 1 27 ? 76.835 57.212 -27.005 1.00 18.21 24 ASN G CA 1
ATOM 5969 C C . ASN G 1 27 ? 76.899 58.622 -27.561 1.00 18.27 24 ASN G C 1
ATOM 5970 O O . ASN G 1 27 ? 76.146 59.459 -27.153 1.00 18.34 24 ASN G O 1
ATOM 5975 N N . ASP G 1 28 ? 77.860 58.891 -28.443 1.00 20.44 25 ASP G N 1
ATOM 5976 C CA . ASP G 1 28 ? 78.122 60.238 -28.900 1.00 21.34 25 ASP G CA 1
ATOM 5977 C C . ASP G 1 28 ? 76.944 60.833 -29.682 1.00 21.54 25 ASP G C 1
ATOM 5978 O O . ASP G 1 28 ? 76.767 62.054 -29.709 1.00 22.81 25 ASP G O 1
ATOM 5983 N N . ASN G 1 29 ? 76.136 59.937 -30.256 1.00 20.47 26 ASN G N 1
ATOM 5984 C CA . ASN G 1 29 ? 74.924 60.253 -31.024 1.00 20.11 26 ASN G CA 1
ATOM 5985 C C . ASN G 1 29 ? 73.663 60.341 -30.126 1.00 19.62 26 ASN G C 1
ATOM 5986 O O . ASN G 1 29 ? 72.568 60.588 -30.640 1.00 20.67 26 ASN G O 1
ATOM 5991 N N . GLY G 1 30 ? 73.790 60.112 -28.827 1.00 16.70 27 GLY G N 1
ATOM 5992 C CA . GLY G 1 30 ? 72.645 60.168 -27.923 1.00 14.86 27 GLY G CA 1
ATOM 5993 C C . GLY G 1 30 ? 71.864 58.859 -27.794 1.00 13.98 27 GLY G C 1
ATOM 5994 O O . GLY G 1 30 ? 70.885 58.820 -27.074 1.00 11.85 27 GLY G O 1
ATOM 5995 N N . GLU G 1 31 ? 72.375 57.789 -28.375 1.00 12.80 28 GLU G N 1
ATOM 5996 C CA . GLU G 1 31 ? 71.672 56.499 -28.375 1.00 14.78 28 GLU G CA 1
ATOM 5997 C C . GLU G 1 31 ? 71.973 55.726 -27.116 1.00 14.26 28 GLU G C 1
ATOM 5998 O O . GLU G 1 31 ? 73.085 55.789 -26.577 1.00 14.70 28 GLU G O 1
ATOM 6004 N N . PHE G 1 32 ? 70.997 54.954 -26.645 1.00 12.05 29 PHE G N 1
ATOM 6005 C CA . PHE G 1 32 ? 71.134 54.156 -25.428 1.00 12.67 29 PHE G CA 1
ATOM 6006 C C . PHE G 1 32 ? 70.257 52.935 -25.515 1.00 12.97 29 PHE G C 1
ATOM 6007 O O . PHE G 1 32 ? 69.285 52.910 -26.291 1.00 11.81 29 PHE G O 1
ATOM 6015 N N . ASP G 1 33 ? 70.650 51.902 -24.791 1.00 13.02 30 ASP G N 1
ATOM 6016 C CA . ASP G 1 33 ? 69.780 50.735 -24.549 1.00 14.19 30 ASP G CA 1
ATOM 6017 C C . ASP G 1 33 ? 69.563 50.548 -23.057 1.00 13.55 30 ASP G C 1
ATOM 6018 O O . ASP G 1 33 ? 70.090 51.277 -22.219 1.00 14.93 30 ASP G O 1
ATOM 6023 N N . GLY G 1 34 ? 68.789 49.554 -22.697 1.00 13.50 31 GLY G N 1
ATOM 6024 C CA . GLY G 1 34 ? 68.452 49.352 -21.337 1.00 14.16 31 GLY G CA 1
ATOM 6025 C C . GLY G 1 34 ? 67.482 48.227 -21.136 1.00 12.72 31 GLY G C 1
ATOM 6026 O O . GLY G 1 34 ? 67.187 47.476 -22.074 1.00 12.19 31 GLY G O 1
ATOM 6027 N N . THR G 1 35 ? 67.029 48.094 -19.893 1.00 12.94 32 THR G N 1
ATOM 6028 C CA . THR G 1 35 ? 66.090 47.045 -19.460 1.00 12.98 32 THR G CA 1
ATOM 6029 C C . THR G 1 35 ? 64.970 47.721 -18.682 1.00 12.70 32 THR G C 1
ATOM 6030 O O . THR G 1 35 ? 65.225 48.566 -17.829 1.00 15.16 32 THR G O 1
ATOM 6034 N N . TYR G 1 36 ? 63.735 47.369 -19.026 1.00 11.80 33 TYR G N 1
ATOM 6035 C CA . TYR G 1 36 ? 62.542 47.911 -18.399 1.00 11.24 33 TYR G CA 1
ATOM 6036 C C . TYR G 1 36 ? 61.868 46.774 -17.623 1.00 12.58 33 TYR G C 1
ATOM 6037 O O . TYR G 1 36 ? 61.629 45.696 -18.182 1.00 12.64 33 TYR G O 1
ATOM 6046 N N . ILE G 1 37 ? 61.523 47.039 -16.366 1.00 12.51 34 ILE G N 1
ATOM 6047 C CA . ILE G 1 37 ? 60.760 46.105 -15.547 1.00 12.95 34 ILE G CA 1
ATOM 6048 C C . ILE G 1 37 ? 59.448 46.760 -15.209 1.00 11.66 34 ILE G C 1
ATOM 6049 O O . ILE G 1 37 ? 59.357 47.615 -14.309 1.00 12.16 34 ILE G O 1
ATOM 6054 N N . THR G 1 38 ? 58.385 46.371 -15.924 1.00 11.43 35 THR G N 1
ATOM 6055 C CA . THR G 1 38 ? 57.096 46.947 -15.628 1.00 11.95 35 THR G CA 1
ATOM 6056 C C . THR G 1 38 ? 56.484 46.368 -14.351 1.00 13.28 35 THR G C 1
ATOM 6057 O O . THR G 1 38 ? 56.512 45.141 -14.132 1.00 14.48 35 THR G O 1
ATOM 6061 N N . ALA G 1 39 ? 55.911 47.267 -13.551 1.00 12.76 36 ALA G N 1
ATOM 6062 C CA . ALA G 1 39 ? 55.169 46.886 -12.340 1.00 14.12 36 ALA G CA 1
ATOM 6063 C C . ALA G 1 39 ? 53.754 46.439 -12.620 1.00 14.64 36 ALA G C 1
ATOM 6064 O O . ALA G 1 39 ? 53.051 45.880 -11.730 1.00 17.85 36 ALA G O 1
ATOM 6066 N N . VAL G 1 40 ? 53.254 46.715 -13.824 1.00 14.58 37 VAL G N 1
ATOM 6067 C CA . VAL G 1 40 ? 51.905 46.413 -14.264 1.00 14.21 37 VAL G CA 1
ATOM 6068 C C . VAL G 1 40 ? 51.870 45.802 -15.686 1.00 14.76 37 VAL G C 1
ATOM 6069 O O . VAL G 1 40 ? 52.741 46.043 -16.491 1.00 12.80 37 VAL G O 1
ATOM 6073 N N . ALA G 1 41 ? 50.856 45.028 -16.020 1.00 16.33 38 ALA G N 1
ATOM 6074 C CA . ALA G 1 41 ? 50.717 44.485 -17.379 1.00 18.67 38 ALA G CA 1
ATOM 6075 C C . ALA G 1 41 ? 49.350 43.898 -17.483 1.00 21.21 38 ALA G C 1
ATOM 6076 O O . ALA G 1 41 ? 48.723 43.660 -16.460 1.00 21.24 38 ALA G O 1
ATOM 6078 N N . ASP G 1 42 ? 48.896 43.694 -18.705 1.00 23.45 39 ASP G N 1
ATOM 6079 C CA . ASP G 1 42 ? 47.714 42.874 -18.964 1.00 25.81 39 ASP G CA 1
ATOM 6080 C C . ASP G 1 42 ? 47.794 41.554 -18.173 1.00 26.36 39 ASP G C 1
ATOM 6081 O O . ASP G 1 42 ? 46.801 41.157 -17.564 1.00 27.85 39 ASP G O 1
ATOM 6086 N N . ASN G 1 43 ? 48.969 40.920 -18.104 1.00 26.09 40 ASN G N 1
ATOM 6087 C CA . ASN G 1 43 ? 49.180 39.691 -17.305 1.00 25.68 40 ASN G CA 1
ATOM 6088 C C . ASN G 1 43 ? 50.451 39.717 -16.415 1.00 25.64 40 ASN G C 1
ATOM 6089 O O . ASN G 1 43 ? 51.526 39.296 -16.831 1.00 24.26 40 ASN G O 1
ATOM 6098 N N . PRO G 1 44 ? 50.347 40.193 -15.163 1.00 24.22 41 PRO G N 1
ATOM 6099 C CA . PRO G 1 44 ? 51.517 40.282 -14.269 1.00 23.81 41 PRO G CA 1
ATOM 6100 C C . PRO G 1 44 ? 52.292 39.012 -13.992 1.00 23.12 41 PRO G C 1
ATOM 6101 O O . PRO G 1 44 ? 53.496 39.063 -13.650 1.00 23.86 41 PRO G O 1
ATOM 6105 N N . GLY G 1 45 ? 51.585 37.873 -14.021 1.00 22.36 42 GLY G N 1
ATOM 6106 C CA . GLY G 1 45 ? 52.199 36.587 -13.862 1.00 21.65 42 GLY G CA 1
ATOM 6107 C C . GLY G 1 45 ? 53.094 36.252 -15.037 1.00 20.59 42 GLY G C 1
ATOM 6108 O O . GLY G 1 45 ? 53.885 35.331 -14.947 1.00 20.83 42 GLY G O 1
ATOM 6109 N N . ASN G 1 46 ? 52.983 37.031 -16.124 1.00 19.50 43 ASN G N 1
ATOM 6110 C CA . ASN G 1 46 ? 53.835 36.829 -17.313 1.00 17.97 43 ASN G CA 1
ATOM 6111 C C . ASN G 1 46 ? 54.992 37.820 -17.406 1.00 15.28 43 ASN G C 1
ATOM 6112 O O . ASN G 1 46 ? 55.862 37.665 -18.223 1.00 14.43 43 ASN G O 1
ATOM 6117 N N . ILE G 1 47 ? 55.038 38.817 -16.538 1.00 15.63 44 ILE G N 1
ATOM 6118 C CA . ILE G 1 47 ? 56.047 39.849 -16.651 1.00 15.82 44 ILE G CA 1
ATOM 6119 C C . ILE G 1 47 ? 57.474 39.315 -16.588 1.00 16.13 44 ILE G C 1
ATOM 6120 O O . ILE G 1 47 ? 57.826 38.498 -15.743 1.00 16.19 44 ILE G O 1
ATOM 6125 N N . THR G 1 48 ? 58.313 39.755 -17.516 1.00 14.60 45 THR G N 1
ATOM 6126 C CA . THR G 1 48 ? 59.710 39.387 -17.516 1.00 15.39 45 THR G CA 1
ATOM 6127 C C . THR G 1 48 ? 60.475 40.662 -17.898 1.00 15.24 45 THR G C 1
ATOM 6128 O O . THR G 1 48 ? 59.853 41.638 -18.354 1.00 16.13 45 THR G O 1
ATOM 6132 N N . LEU G 1 49 ? 61.787 40.655 -17.710 1.00 15.13 46 LEU G N 1
ATOM 6133 C CA . LEU G 1 49 ? 62.663 41.749 -18.099 1.00 14.22 46 LEU G CA 1
ATOM 6134 C C . LEU G 1 49 ? 62.529 41.988 -19.613 1.00 13.85 46 LEU G C 1
ATOM 6135 O O . LEU G 1 49 ? 62.497 41.039 -20.390 1.00 14.79 46 LEU G O 1
ATOM 6140 N N . SER G 1 50 ? 62.440 43.260 -20.027 1.00 12.37 47 SER G N 1
ATOM 6141 C CA . SER G 1 50 ? 62.280 43.581 -21.450 1.00 12.55 47 SER G CA 1
ATOM 6142 C C . SER G 1 50 ? 63.235 44.666 -21.890 1.00 11.47 47 SER G C 1
ATOM 6143 O O . SER G 1 50 ? 63.522 45.588 -21.107 1.00 12.51 47 SER G O 1
ATOM 6146 N N . PRO G 1 51 ? 63.771 44.537 -23.109 1.00 11.39 48 PRO G N 1
ATOM 6147 C CA . PRO G 1 51 ? 64.728 45.495 -23.609 1.00 11.05 48 PRO G CA 1
ATOM 6148 C C . PRO G 1 51 ? 64.110 46.795 -24.107 1.00 11.21 48 PRO G C 1
ATOM 6149 O O . PRO G 1 51 ? 62.969 46.841 -24.628 1.00 10.37 48 PRO G O 1
ATOM 6153 N N . LEU G 1 52 ? 64.912 47.847 -23.963 1.00 11.04 49 LEU G N 1
ATOM 6154 C CA . LEU G 1 52 ? 64.529 49.184 -24.463 1.00 10.90 49 LEU G CA 1
ATOM 6155 C C . LEU G 1 52 ? 65.680 49.750 -25.299 1.00 11.96 49 LEU G C 1
ATOM 6156 O O . LEU G 1 52 ? 66.840 49.336 -25.174 1.00 11.12 49 LEU G O 1
ATOM 6161 N N . LEU G 1 53 ? 65.334 50.675 -26.199 1.00 11.47 50 LEU G N 1
ATOM 6162 C CA . LEU G 1 53 ? 66.311 51.290 -27.093 1.00 10.60 50 LEU G CA 1
ATOM 6163 C C . LEU G 1 53 ? 65.780 52.682 -27.382 1.00 9.99 50 LEU G C 1
ATOM 6164 O O . LEU G 1 53 ? 64.591 52.830 -27.703 1.00 9.87 50 LEU G O 1
ATOM 6169 N N . GLY G 1 54 ? 66.659 53.681 -27.284 1.00 9.36 51 GLY G N 1
ATOM 6170 C CA . GLY G 1 54 ? 66.211 55.051 -27.494 1.00 9.82 51 GLY G CA 1
ATOM 6171 C C . GLY G 1 54 ? 67.302 56.039 -27.821 1.00 9.71 51 GLY G C 1
ATOM 6172 O O . GLY G 1 54 ? 68.438 55.649 -28.027 1.00 10.46 51 GLY G O 1
ATOM 6173 N N . ILE G 1 55 ? 66.893 57.293 -27.905 1.00 8.66 52 ILE G N 1
ATOM 6174 C CA . ILE G 1 55 ? 67.815 58.389 -28.197 1.00 9.28 52 ILE G CA 1
ATOM 6175 C C . ILE G 1 55 ? 67.424 59.605 -27.381 1.00 10.05 52 ILE G C 1
ATOM 6176 O O . ILE G 1 55 ? 66.241 59.963 -27.312 1.00 8.84 52 ILE G O 1
ATOM 6181 N N . GLN G 1 56 ? 68.433 60.291 -26.806 1.00 10.64 53 GLN G N 1
ATOM 6182 C CA . GLN G 1 56 ? 68.232 61.592 -26.175 1.00 11.43 53 GLN G CA 1
ATOM 6183 C C . GLN G 1 56 ? 69.056 62.634 -26.890 1.00 10.58 53 GLN G C 1
ATOM 6184 O O . GLN G 1 56 ? 70.083 62.316 -27.527 1.00 11.81 53 GLN G O 1
ATOM 6190 N N . HIS G 1 57 ? 68.597 63.876 -26.803 1.00 10.84 54 HIS G N 1
ATOM 6191 C CA . HIS G 1 57 ? 69.442 65.006 -27.160 1.00 12.11 54 HIS G CA 1
ATOM 6192 C C . HIS G 1 57 ? 70.554 65.118 -26.110 1.00 12.60 54 HIS G C 1
ATOM 6193 O O . HIS G 1 57 ? 70.354 64.859 -24.946 1.00 13.97 54 HIS G O 1
ATOM 6200 N N . LYS G 1 58 ? 71.740 65.504 -26.554 1.00 15.98 55 LYS G N 1
ATOM 6201 C CA . LYS G 1 58 ? 72.890 65.512 -25.638 1.00 18.01 55 LYS G CA 1
ATOM 6202 C C . LYS G 1 58 ? 73.341 66.880 -25.158 1.00 19.07 55 LYS G C 1
ATOM 6203 O O . LYS G 1 58 ? 73.724 67.024 -23.993 1.00 20.50 55 LYS G O 1
ATOM 6209 N N . ARG G 1 59 ? 73.306 67.874 -26.014 1.00 18.72 56 ARG G N 1
ATOM 6210 C CA . ARG G 1 59 ? 73.824 69.194 -25.616 1.00 19.80 56 ARG G CA 1
ATOM 6211 C C . ARG G 1 59 ? 72.927 69.923 -24.611 1.00 19.29 56 ARG G C 1
ATOM 6212 O O . ARG G 1 59 ? 73.418 70.535 -23.651 1.00 19.60 56 ARG G O 1
ATOM 6220 N N . ALA G 1 60 ? 71.606 69.869 -24.797 1.00 17.70 57 ALA G N 1
ATOM 6221 C CA . ALA G 1 60 ? 70.689 70.584 -23.907 1.00 17.19 57 ALA G CA 1
ATOM 6222 C C . ALA G 1 60 ? 70.825 70.174 -22.439 1.00 15.90 57 ALA G C 1
ATOM 6223 O O . ALA G 1 60 ? 71.014 68.985 -22.111 1.00 16.13 57 ALA G O 1
ATOM 6225 N N . SER G 1 61 ? 70.750 71.158 -21.538 1.00 16.44 58 SER G N 1
ATOM 6226 C CA . SER G 1 61 ? 70.791 70.855 -20.124 1.00 16.02 58 SER G CA 1
ATOM 6227 C C . SER G 1 61 ? 69.545 70.097 -19.628 1.00 14.94 58 SER G C 1
ATOM 6228 O O . SER G 1 61 ? 69.630 69.349 -18.671 1.00 15.92 58 SER G O 1
ATOM 6231 N N . GLN G 1 62 ? 68.408 70.298 -20.335 1.00 13.50 59 GLN G N 1
ATOM 6232 C CA . GLN G 1 62 ? 67.133 69.616 -20.018 1.00 13.12 59 GLN G CA 1
ATOM 6233 C C . GLN G 1 62 ? 66.604 69.002 -21.317 1.00 11.27 59 GLN G C 1
ATOM 6234 O O . GLN G 1 62 ? 65.734 69.572 -21.980 1.00 11.89 59 GLN G O 1
ATOM 6240 N N . PRO G 1 63 ? 67.230 67.905 -21.725 1.00 11.62 60 PRO G N 1
ATOM 6241 C CA . PRO G 1 63 ? 67.033 67.354 -23.064 1.00 11.62 60 PRO G CA 1
ATOM 6242 C C . PRO G 1 63 ? 65.739 66.576 -23.237 1.00 10.18 60 PRO G C 1
ATOM 6243 O O . PRO G 1 63 ? 65.224 66.013 -22.267 1.00 11.17 60 PRO G O 1
ATOM 6247 N N . THR G 1 64 ? 65.180 66.646 -24.439 1.00 9.35 61 THR G N 1
ATOM 6248 C CA . THR G 1 64 ? 64.105 65.690 -24.787 1.00 9.00 61 THR G CA 1
ATOM 6249 C C . THR G 1 64 ? 64.729 64.345 -25.174 1.00 9.08 61 THR G C 1
ATOM 6250 O O . THR G 1 64 ? 65.890 64.250 -25.554 1.00 10.67 61 THR G O 1
ATOM 6254 N N . PHE G 1 65 ? 63.888 63.307 -25.145 1.00 8.80 62 PHE G N 1
ATOM 6255 C CA . PHE G 1 65 ? 64.313 61.950 -25.452 1.00 7.90 62 PHE G CA 1
ATOM 6256 C C . PHE G 1 65 ? 63.103 61.060 -25.753 1.00 8.52 62 PHE G C 1
ATOM 6257 O O . PHE G 1 65 ? 61.978 61.443 -25.451 1.00 8.96 62 PHE G O 1
ATOM 6265 N N . GLY G 1 66 ? 63.393 59.896 -26.321 1.00 7.45 63 GLY G N 1
ATOM 6266 C CA . GLY G 1 66 ? 62.374 58.900 -26.506 1.00 7.78 63 GLY G CA 1
ATOM 6267 C C . GLY G 1 66 ? 63.004 57.532 -26.392 1.00 7.73 63 GLY G C 1
ATOM 6268 O O . GLY G 1 66 ? 64.202 57.360 -26.664 1.00 9.17 63 GLY G O 1
ATOM 6269 N N . PHE G 1 67 ? 62.153 56.517 -26.176 1.00 8.31 64 PHE G N 1
ATOM 6270 C CA . PHE G 1 67 ? 62.599 55.110 -26.259 1.00 7.94 64 PHE G CA 1
ATOM 6271 C C . PHE G 1 67 ? 61.419 54.180 -26.534 1.00 7.58 64 PHE G C 1
ATOM 6272 O O . PHE G 1 67 ? 60.267 54.531 -26.304 1.00 8.33 64 PHE G O 1
ATOM 6280 N N . THR G 1 68 ? 61.798 53.029 -27.065 1.00 7.00 65 THR G N 1
ATOM 6281 C CA . THR G 1 68 ? 60.865 51.958 -27.372 1.00 7.89 65 THR G CA 1
ATOM 6282 C C . THR G 1 68 ? 61.127 50.832 -26.396 1.00 7.96 65 THR G C 1
ATOM 6283 O O . THR G 1 68 ? 62.301 50.492 -26.130 1.00 8.89 65 THR G O 1
ATOM 6287 N N . VAL G 1 69 ? 60.059 50.204 -25.887 1.00 7.95 66 VAL G N 1
ATOM 6288 C CA . VAL G 1 69 ? 60.207 48.953 -25.102 1.00 8.69 66 VAL G CA 1
ATOM 6289 C C . VAL G 1 69 ? 59.579 47.791 -25.869 1.00 7.79 66 VAL G C 1
ATOM 6290 O O . VAL G 1 69 ? 58.422 47.843 -26.200 1.00 9.06 66 VAL G O 1
ATOM 6294 N N . HIS G 1 70 ? 60.391 46.783 -26.193 1.00 8.56 67 HIS G N 1
ATOM 6295 C CA . HIS G 1 70 ? 59.897 45.567 -26.816 1.00 8.96 67 HIS G CA 1
ATOM 6296 C C . HIS G 1 70 ? 59.575 44.605 -25.681 1.00 9.48 67 HIS G C 1
ATOM 6297 O O . HIS G 1 70 ? 60.470 44.018 -25.088 1.00 9.38 67 HIS G O 1
ATOM 6304 N N . TRP G 1 71 ? 58.306 44.431 -25.395 1.00 10.20 68 TRP G N 1
ATOM 6305 C CA . TRP G 1 71 ? 57.903 43.531 -24.309 1.00 10.86 68 TRP G CA 1
ATOM 6306 C C . TRP G 1 71 ? 58.255 42.093 -24.676 1.00 11.58 68 TRP G C 1
ATOM 6307 O O . TRP G 1 71 ? 57.875 41.600 -25.735 1.00 11.82 68 TRP G O 1
ATOM 6318 N N . ASN G 1 72 ? 58.983 41.406 -23.795 1.00 11.31 69 ASN G N 1
ATOM 6319 C CA . ASN G 1 72 ? 59.442 40.041 -24.063 1.00 11.64 69 ASN G CA 1
ATOM 6320 C C . ASN G 1 72 ? 58.414 38.990 -23.662 1.00 13.09 69 ASN G C 1
ATOM 6321 O O . ASN G 1 72 ? 58.673 37.796 -23.840 1.00 15.15 69 ASN G O 1
ATOM 6326 N N . PHE G 1 73 ? 57.279 39.410 -23.155 1.00 11.11 70 PHE G N 1
ATOM 6327 C CA . PHE G 1 73 ? 56.253 38.502 -22.629 1.00 11.96 70 PHE G CA 1
ATOM 6328 C C . PHE G 1 73 ? 54.875 38.735 -23.238 1.00 12.81 70 PHE G C 1
ATOM 6329 O O . PHE G 1 73 ? 53.877 38.150 -22.815 1.00 13.18 70 PHE G O 1
ATOM 6337 N N . SER G 1 74 ? 54.804 39.614 -24.230 1.00 11.85 71 SER G N 1
ATOM 6338 C CA . SER G 1 74 ? 53.589 39.829 -24.986 1.00 11.84 71 SER G CA 1
ATOM 6339 C C . SER G 1 74 ? 53.937 40.326 -26.379 1.00 12.08 71 SER G C 1
ATOM 6340 O O . SER G 1 74 ? 55.112 40.571 -26.665 1.00 12.51 71 SER G O 1
ATOM 6343 N N . GLU G 1 75 ? 52.908 40.462 -27.229 1.00 11.62 72 GLU G N 1
ATOM 6344 C CA . GLU G 1 75 ? 53.126 40.928 -28.589 1.00 11.25 72 GLU G CA 1
ATOM 6345 C C . GLU G 1 75 ? 53.066 42.459 -28.662 1.00 11.86 72 GLU G C 1
ATOM 6346 O O . GLU G 1 75 ? 53.187 43.017 -29.739 1.00 11.24 72 GLU G O 1
ATOM 6352 N N . SER G 1 76 ? 52.921 43.108 -27.534 1.00 11.15 73 SER G N 1
ATOM 6353 C CA . SER G 1 76 ? 52.808 44.542 -27.443 1.00 10.37 73 SER G CA 1
ATOM 6354 C C . SER G 1 76 ? 54.165 45.240 -27.586 1.00 9.45 73 SER G C 1
ATOM 6355 O O . SER G 1 76 ? 55.219 44.640 -27.355 1.00 9.48 73 SER G O 1
ATOM 6358 N N . THR G 1 77 ? 54.109 46.523 -27.940 1.00 9.50 74 THR G N 1
ATOM 6359 C CA . THR G 1 77 ? 55.265 47.430 -27.911 1.00 8.38 74 THR G CA 1
ATOM 6360 C C . THR G 1 77 ? 54.791 48.729 -27.269 1.00 7.87 74 THR G C 1
ATOM 6361 O O . THR G 1 77 ? 53.717 49.197 -27.567 1.00 7.79 74 THR G O 1
ATOM 6365 N N . SER G 1 78 ? 55.643 49.347 -26.435 1.00 7.07 75 SER G N 1
ATOM 6366 C CA . SER G 1 78 ? 55.340 50.678 -25.915 1.00 7.85 75 SER G CA 1
ATOM 6367 C C . SER G 1 78 ? 56.449 51.656 -26.339 1.00 7.45 75 SER G C 1
ATOM 6368 O O . SER G 1 78 ? 57.583 51.251 -26.552 1.00 8.35 75 SER G O 1
ATOM 6371 N N . VAL G 1 79 ? 56.067 52.923 -26.484 1.00 7.91 76 VAL G N 1
ATOM 6372 C CA . VAL G 1 79 ? 57.027 53.997 -26.656 1.00 7.42 76 VAL G CA 1
ATOM 6373 C C . VAL G 1 79 ? 56.771 55.078 -25.640 1.00 7.73 76 VAL G C 1
ATOM 6374 O O . VAL G 1 79 ? 55.624 55.333 -25.260 1.00 8.07 76 VAL G O 1
ATOM 6378 N N . PHE G 1 80 ? 57.861 55.720 -25.200 1.00 6.90 77 PHE G N 1
ATOM 6379 C CA . PHE G 1 80 ? 57.821 56.792 -24.220 1.00 7.10 77 PHE G CA 1
ATOM 6380 C C . PHE G 1 80 ? 58.565 57.968 -24.828 1.00 6.97 77 PHE G C 1
ATOM 6381 O O . PHE G 1 80 ? 59.614 57.793 -25.404 1.00 7.78 77 PHE G O 1
ATOM 6389 N N . VAL G 1 81 ? 58.043 59.158 -24.596 1.00 7.66 78 VAL G N 1
ATOM 6390 C CA . VAL G 1 81 ? 58.768 60.357 -25.038 1.00 8.12 78 VAL G CA 1
ATOM 6391 C C . VAL G 1 81 ? 58.639 61.408 -23.949 1.00 7.68 78 VAL G C 1
ATOM 6392 O O . VAL G 1 81 ? 57.618 61.495 -23.241 1.00 8.38 78 VAL G O 1
ATOM 6396 N N . GLY G 1 82 ? 59.659 62.237 -23.784 1.00 8.17 79 GLY G N 1
ATOM 6397 C CA . GLY G 1 82 ? 59.625 63.194 -22.684 1.00 8.94 79 GLY G CA 1
ATOM 6398 C C . GLY G 1 82 ? 60.815 64.118 -22.647 1.00 7.68 79 GLY G C 1
ATOM 6399 O O . GLY G 1 82 ? 61.592 64.264 -23.595 1.00 9.38 79 GLY G O 1
ATOM 6400 N N . GLN G 1 83 ? 60.933 64.757 -21.496 1.00 9.43 80 GLN G N 1
ATOM 6401 C CA . GLN G 1 83 ? 62.000 65.733 -21.234 1.00 9.67 80 GLN G CA 1
ATOM 6402 C C . GLN G 1 83 ? 62.508 65.496 -19.815 1.00 11.18 80 GLN G C 1
ATOM 6403 O O . GLN G 1 83 ? 61.748 65.235 -18.883 1.00 10.73 80 GLN G O 1
ATOM 6409 N N . CYS G 1 84 ? 63.819 65.587 -19.690 1.00 11.14 81 CYS G N 1
ATOM 6410 C CA . CYS G 1 84 ? 64.467 65.499 -18.380 1.00 11.45 81 CYS G CA 1
ATOM 6411 C C . CYS G 1 84 ? 64.650 66.932 -17.847 1.00 12.94 81 CYS G C 1
ATOM 6412 O O . CYS G 1 84 ? 65.208 67.762 -18.554 1.00 13.80 81 CYS G O 1
ATOM 6415 N N . PHE G 1 85 ? 64.179 67.162 -16.631 1.00 13.12 82 PHE G N 1
ATOM 6416 C CA . PHE G 1 85 ? 64.294 68.473 -15.975 1.00 14.13 82 PHE G CA 1
ATOM 6417 C C . PHE G 1 85 ? 65.184 68.355 -14.759 1.00 15.13 82 PHE G C 1
ATOM 6418 O O . PHE G 1 85 ? 65.227 67.320 -14.121 1.00 16.21 82 PHE G O 1
ATOM 6426 N N . VAL G 1 86 ? 65.898 69.429 -14.453 1.00 17.64 83 VAL G N 1
ATOM 6427 C CA . VAL G 1 86 ? 66.752 69.484 -13.244 1.00 20.23 83 VAL G CA 1
ATOM 6428 C C . VAL G 1 86 ? 66.372 70.720 -12.434 1.00 22.19 83 VAL G C 1
ATOM 6429 O O . VAL G 1 86 ? 66.320 71.830 -12.982 1.00 22.91 83 VAL G O 1
ATOM 6433 N N . ASP G 1 87 ? 66.065 70.526 -11.155 1.00 24.22 84 ASP G N 1
ATOM 6434 C CA . ASP G 1 87 ? 65.661 71.642 -10.310 1.00 25.66 84 ASP G CA 1
ATOM 6435 C C . ASP G 1 87 ? 66.887 72.232 -9.655 1.00 28.23 84 ASP G C 1
ATOM 6436 O O . ASP G 1 87 ? 68.002 71.744 -9.846 1.00 28.99 84 ASP G O 1
ATOM 6441 N N . ARG G 1 88 ? 66.707 73.328 -8.928 1.00 31.06 85 ARG G N 1
ATOM 6442 C CA . ARG G 1 88 ? 67.896 74.019 -8.444 1.00 33.37 85 ARG G CA 1
ATOM 6443 C C . ARG G 1 88 ? 68.712 73.182 -7.434 1.00 32.99 85 ARG G C 1
ATOM 6444 O O . ARG G 1 88 ? 69.927 73.319 -7.386 1.00 33.84 85 ARG G O 1
ATOM 6452 N N . SER G 1 89 ? 68.065 72.278 -6.691 1.00 32.43 86 SER G N 1
ATOM 6453 C CA . SER G 1 89 ? 68.789 71.323 -5.828 1.00 31.74 86 SER G CA 1
ATOM 6454 C C . SER G 1 89 ? 69.507 70.209 -6.598 1.00 30.61 86 SER G C 1
ATOM 6455 O O . SER G 1 89 ? 70.278 69.445 -6.017 1.00 31.37 86 SER G O 1
ATOM 6458 N N . GLY G 1 90 ? 69.229 70.089 -7.894 1.00 28.87 87 GLY G N 1
ATOM 6459 C CA . GLY G 1 90 ? 69.897 69.104 -8.749 1.00 26.98 87 GLY G CA 1
ATOM 6460 C C . GLY G 1 90 ? 69.095 67.819 -8.944 1.00 25.21 87 GLY G C 1
ATOM 6461 O O . GLY G 1 90 ? 69.634 66.821 -9.429 1.00 24.79 87 GLY G O 1
ATOM 6462 N N . LYS G 1 91 ? 67.838 67.823 -8.510 1.00 23.95 88 LYS G N 1
ATOM 6463 C CA . LYS G 1 91 ? 66.998 66.646 -8.629 1.00 23.13 88 LYS G CA 1
ATOM 6464 C C . LYS G 1 91 ? 66.503 66.566 -10.080 1.00 21.31 88 LYS G C 1
ATOM 6465 O O . LYS G 1 91 ? 65.971 67.524 -10.598 1.00 20.22 88 LYS G O 1
ATOM 6471 N N . GLU G 1 92 ? 66.665 65.396 -10.683 1.00 18.47 89 GLU G N 1
ATOM 6472 C CA . GLU G 1 92 ? 66.209 65.131 -12.038 1.00 17.25 89 GLU G CA 1
ATOM 6473 C C . GLU G 1 92 ? 64.854 64.427 -12.028 1.00 16.28 89 GLU G C 1
ATOM 6474 O O . GLU G 1 92 ? 64.589 63.530 -11.215 1.00 16.06 89 GLU G O 1
ATOM 6480 N N . VAL G 1 93 ? 63.979 64.871 -12.936 1.00 14.91 90 VAL G N 1
ATOM 6481 C CA . VAL G 1 93 ? 62.705 64.214 -13.170 1.00 14.17 90 VAL G CA 1
ATOM 6482 C C . VAL G 1 93 ? 62.530 64.052 -14.670 1.00 13.96 90 VAL G C 1
ATOM 6483 O O . VAL G 1 93 ? 62.763 64.991 -15.429 1.00 11.98 90 VAL G O 1
ATOM 6487 N N . LEU G 1 94 ? 62.180 62.828 -15.083 1.00 12.01 91 LEU G N 1
ATOM 6488 C CA . LEU G 1 94 ? 61.776 62.566 -16.457 1.00 11.88 91 LEU G CA 1
ATOM 6489 C C . LEU G 1 94 ? 60.262 62.643 -16.529 1.00 11.40 91 LEU G C 1
ATOM 6490 O O . LEU G 1 94 ? 59.536 61.833 -15.911 1.00 11.80 91 LEU G O 1
ATOM 6495 N N . LYS G 1 95 ? 59.761 63.650 -17.220 1.00 11.29 92 LYS G N 1
ATOM 6496 C CA . LYS G 1 95 ? 58.330 63.825 -17.479 1.00 10.66 92 LYS G CA 1
ATOM 6497 C C . LYS G 1 95 ? 58.051 63.151 -18.819 1.00 10.61 92 LYS G C 1
ATOM 6498 O O . LYS G 1 95 ? 58.581 63.595 -19.848 1.00 11.06 92 LYS G O 1
ATOM 6504 N N . THR G 1 96 ? 57.257 62.076 -18.818 1.00 10.53 93 THR G N 1
ATOM 6505 C CA . THR G 1 96 ? 57.002 61.305 -20.036 1.00 9.98 93 THR G CA 1
ATOM 6506 C C . THR G 1 96 ? 55.534 61.097 -20.303 1.00 9.55 93 THR G C 1
ATOM 6507 O O . THR G 1 96 ? 54.698 61.099 -19.408 1.00 9.57 93 THR G O 1
ATOM 6511 N N . LYS G 1 97 ? 55.229 60.914 -21.577 1.00 9.05 94 LYS G N 1
ATOM 6512 C CA . LYS G 1 97 ? 53.978 60.382 -22.048 1.00 10.24 94 LYS G CA 1
ATOM 6513 C C . LYS G 1 97 ? 54.312 59.177 -22.888 1.00 8.30 94 LYS G C 1
ATOM 6514 O O . LYS G 1 97 ? 55.391 59.053 -23.478 1.00 9.31 94 LYS G O 1
ATOM 6522 N N . TRP G 1 98 ? 53.358 58.260 -22.945 1.00 8.36 95 TRP G N 1
ATOM 6523 C CA . TRP G 1 98 ? 53.570 56.987 -23.618 1.00 7.05 95 TRP G CA 1
ATOM 6524 C C . TRP G 1 98 ? 52.374 56.539 -24.448 1.00 7.49 95 TRP G C 1
ATOM 6525 O O . TRP G 1 98 ? 51.255 56.960 -24.214 1.00 8.10 95 TRP G O 1
ATOM 6536 N N . LEU G 1 99 ? 52.684 55.698 -25.426 1.00 7.33 96 LEU G N 1
ATOM 6537 C CA . LEU G 1 99 ? 51.685 54.938 -26.197 1.00 8.31 96 LEU G CA 1
ATOM 6538 C C . LEU G 1 99 ? 52.035 53.496 -26.045 1.00 8.23 96 LEU G C 1
ATOM 6539 O O . LEU G 1 99 ? 53.221 53.086 -26.197 1.00 8.73 96 LEU G O 1
ATOM 6544 N N . GLN G 1 100 ? 51.016 52.668 -25.787 1.00 8.06 97 GLN G N 1
ATOM 6545 C CA . GLN G 1 100 ? 51.152 51.196 -25.844 1.00 8.60 97 GLN G CA 1
ATOM 6546 C C . GLN G 1 100 ? 50.311 50.601 -26.950 1.00 8.93 97 GLN G C 1
ATOM 6547 O O . GLN G 1 100 ? 49.128 50.814 -26.985 1.00 9.90 97 GLN G O 1
ATOM 6553 N N . ARG G 1 101 ? 50.963 49.918 -27.888 1.00 8.69 98 ARG G N 1
ATOM 6554 C CA . ARG G 1 101 ? 50.290 49.281 -28.996 1.00 9.85 98 ARG G CA 1
ATOM 6555 C C . ARG G 1 101 ? 50.038 47.817 -28.620 1.00 9.77 98 ARG G C 1
ATOM 6556 O O . ARG G 1 101 ? 50.985 47.074 -28.258 1.00 9.98 98 ARG G O 1
ATOM 6564 N N . LEU G 1 102 ? 48.783 47.403 -28.782 1.00 10.59 99 LEU G N 1
ATOM 6565 C CA . LEU G 1 102 ? 48.371 46.022 -28.682 1.00 11.75 99 LEU G CA 1
ATOM 6566 C C . LEU G 1 102 ? 48.315 45.430 -30.078 1.00 11.53 99 LEU G C 1
ATOM 6567 O O . LEU G 1 102 ? 48.043 46.101 -31.054 1.00 11.54 99 LEU G O 1
ATOM 6576 N N . ALA G 1 103 ? 48.592 44.139 -30.164 1.00 11.76 100 ALA G N 1
ATOM 6577 C CA . ALA G 1 103 ? 48.399 43.424 -31.407 1.00 12.71 100 ALA G CA 1
ATOM 6578 C C . ALA G 1 103 ? 46.963 43.039 -31.658 1.00 14.60 100 ALA G C 1
ATOM 6579 O O . ALA G 1 103 ? 46.302 42.474 -30.765 1.00 15.06 100 ALA G O 1
ATOM 6581 N N . VAL G 1 104 ? 46.459 43.356 -32.841 1.00 12.79 101 VAL G N 1
ATOM 6582 C CA . VAL G 1 104 ? 45.163 42.860 -33.296 1.00 15.40 101 VAL G CA 1
ATOM 6583 C C . VAL G 1 104 ? 45.311 42.016 -34.545 1.00 16.84 101 VAL G C 1
ATOM 6584 O O . VAL G 1 104 ? 46.251 42.129 -35.309 1.00 16.98 101 VAL G O 1
ATOM 6588 N N . ASP G 1 105 ? 44.355 41.129 -34.769 1.00 18.63 102 ASP G N 1
ATOM 6589 C CA . ASP G 1 105 ? 44.484 40.175 -35.856 1.00 20.26 102 ASP G CA 1
ATOM 6590 C C . ASP G 1 105 ? 44.092 40.719 -37.225 1.00 20.29 102 ASP G C 1
ATOM 6591 O O . ASP G 1 105 ? 44.556 40.235 -38.261 1.00 21.05 102 ASP G O 1
ATOM 6600 N N . ASP G 1 106 ? 43.211 41.706 -37.244 1.00 21.96 103 ASP G N 1
ATOM 6601 C CA . ASP G 1 106 ? 42.603 42.218 -38.491 1.00 22.35 103 ASP G CA 1
ATOM 6602 C C . ASP G 1 106 ? 42.850 43.726 -38.524 1.00 22.18 103 ASP G C 1
ATOM 6603 O O . ASP G 1 106 ? 42.611 44.395 -37.515 1.00 22.00 103 ASP G O 1
ATOM 6608 N N . ILE G 1 107 ? 43.322 44.242 -39.659 1.00 21.32 104 ILE G N 1
ATOM 6609 C CA . ILE G 1 107 ? 43.515 45.692 -39.831 1.00 20.70 104 ILE G CA 1
ATOM 6610 C C . ILE G 1 107 ? 42.247 46.505 -39.524 1.00 20.12 104 ILE G C 1
ATOM 6611 O O . ILE G 1 107 ? 42.329 47.673 -39.108 1.00 17.85 104 ILE G O 1
ATOM 6616 N N . SER G 1 108 ? 41.072 45.893 -39.697 1.00 20.19 105 SER G N 1
ATOM 6617 C CA . SER G 1 108 ? 39.828 46.590 -39.436 1.00 20.03 105 SER G CA 1
ATOM 6618 C C . SER G 1 108 ? 39.580 46.825 -37.928 1.00 18.72 105 SER G C 1
ATOM 6619 O O . SER G 1 108 ? 38.733 47.599 -37.556 1.00 18.46 105 SER G O 1
ATOM 6622 N N . ASP G 1 109 ? 40.345 46.163 -37.065 1.00 17.21 106 ASP G N 1
ATOM 6623 C CA . ASP G 1 109 ? 40.259 46.413 -35.638 1.00 16.75 106 ASP G CA 1
ATOM 6624 C C . ASP G 1 109 ? 41.337 47.390 -35.145 1.00 14.69 106 ASP G C 1
ATOM 6625 O O . ASP G 1 109 ? 41.507 47.548 -33.946 1.00 13.39 106 ASP G O 1
ATOM 6630 N N . ASP G 1 110 ? 42.043 48.060 -36.074 1.00 12.65 107 ASP G N 1
ATOM 6631 C CA . ASP G 1 110 ? 43.190 48.900 -35.687 1.00 12.16 107 ASP G CA 1
ATOM 6632 C C . ASP G 1 110 ? 42.810 49.988 -34.683 1.00 10.66 107 ASP G C 1
ATOM 6633 O O . ASP G 1 110 ? 43.641 50.364 -33.822 1.00 10.51 107 ASP G O 1
ATOM 6638 N N . TRP G 1 111 ? 41.600 50.488 -34.791 1.00 11.13 108 TRP G N 1
ATOM 6639 C CA . TRP G 1 111 ? 41.134 51.604 -33.958 1.00 11.54 108 TRP G CA 1
ATOM 6640 C C . TRP G 1 111 ? 41.248 51.331 -32.456 1.00 11.49 108 TRP G C 1
ATOM 6641 O O . TRP G 1 111 ? 41.379 52.257 -31.651 1.00 11.52 108 TRP G O 1
ATOM 6652 N N . ILE G 1 112 ? 41.155 50.054 -32.077 1.00 11.19 109 ILE G N 1
ATOM 6653 C CA . ILE G 1 112 ? 41.071 49.642 -30.681 1.00 12.07 109 ILE G CA 1
ATOM 6654 C C . ILE G 1 112 ? 42.423 49.548 -29.970 1.00 12.11 109 ILE G C 1
ATOM 6655 O O . ILE G 1 112 ? 42.491 49.456 -28.741 1.00 12.68 109 ILE G O 1
ATOM 6660 N N . ALA G 1 113 ? 43.505 49.610 -30.753 1.00 10.59 110 ALA G N 1
ATOM 6661 C CA . ALA G 1 113 ? 44.771 49.005 -30.358 1.00 10.91 110 ALA G CA 1
ATOM 6662 C C . ALA G 1 113 ? 45.794 49.886 -29.666 1.00 10.24 110 ALA G C 1
ATOM 6663 O O . ALA G 1 113 ? 46.864 49.373 -29.349 1.00 11.44 110 ALA G O 1
ATOM 6665 N N . THR G 1 114 ? 45.511 51.174 -29.466 1.00 10.49 111 THR G N 1
ATOM 6666 C CA . THR G 1 114 ? 46.514 52.043 -28.876 1.00 10.41 111 THR G CA 1
ATOM 6667 C C . THR G 1 114 ? 46.050 52.737 -27.597 1.00 10.20 111 THR G C 1
ATOM 6668 O O . THR G 1 114 ? 45.166 53.587 -27.626 1.00 11.91 111 THR G O 1
ATOM 6672 N N . ARG G 1 115 ? 46.763 52.447 -26.503 1.00 9.89 112 ARG G N 1
ATOM 6673 C CA . ARG G 1 115 ? 46.528 53.018 -25.184 1.00 10.27 112 ARG G CA 1
ATOM 6674 C C . ARG G 1 115 ? 47.487 54.240 -25.051 1.00 9.32 112 ARG G C 1
ATOM 6675 O O . ARG G 1 115 ? 48.572 54.249 -25.639 1.00 9.97 112 ARG G O 1
ATOM 6683 N N . VAL G 1 116 ? 47.055 55.260 -24.338 1.00 9.28 113 VAL G N 1
ATOM 6684 C CA . VAL G 1 116 ? 47.890 56.455 -24.066 1.00 9.28 113 VAL G CA 1
ATOM 6685 C C . VAL G 1 116 ? 47.964 56.679 -22.553 1.00 9.49 113 VAL G C 1
ATOM 6686 O O . VAL G 1 116 ? 47.005 56.394 -21.838 1.00 9.28 113 VAL G O 1
ATOM 6690 N N . GLY G 1 117 ? 49.064 57.227 -22.066 1.00 8.48 114 GLY G N 1
ATOM 6691 C CA . GLY G 1 117 ? 49.198 57.566 -20.678 1.00 9.21 114 GLY G CA 1
ATOM 6692 C C . GLY G 1 117 ? 50.443 58.380 -20.387 1.00 9.43 114 GLY G C 1
ATOM 6693 O O . GLY G 1 117 ? 51.058 58.975 -21.304 1.00 9.82 114 GLY G O 1
ATOM 6694 N N . ASN G 1 118 ? 50.820 58.445 -19.103 1.00 9.58 115 ASN G N 1
ATOM 6695 C CA . ASN G 1 118 ? 51.893 59.287 -18.654 1.00 9.51 115 ASN G CA 1
ATOM 6696 C C . ASN G 1 118 ? 52.679 58.548 -17.565 1.00 10.35 115 ASN G C 1
ATOM 6697 O O . ASN G 1 118 ? 52.124 57.646 -16.925 1.00 10.82 115 ASN G O 1
ATOM 6702 N N . ASN G 1 119 ? 53.901 58.972 -17.340 1.00 9.26 116 ASN G N 1
ATOM 6703 C CA . ASN G 1 119 ? 54.706 58.504 -16.201 1.00 10.03 116 ASN G CA 1
ATOM 6704 C C . ASN G 1 119 ? 55.755 59.575 -15.884 1.00 11.49 116 ASN G C 1
ATOM 6705 O O . ASN G 1 119 ? 56.365 60.153 -16.785 1.00 10.48 116 ASN G O 1
ATOM 6710 N N . ASP G 1 120 ? 56.044 59.736 -14.608 1.00 11.44 117 ASP G N 1
ATOM 6711 C CA . ASP G 1 120 ? 57.150 60.554 -14.148 1.00 11.79 117 ASP G CA 1
ATOM 6712 C C . ASP G 1 120 ? 58.177 59.571 -13.542 1.00 11.79 117 ASP G C 1
ATOM 6713 O O . ASP G 1 120 ? 57.787 58.685 -12.793 1.00 13.44 117 ASP G O 1
ATOM 6718 N N . PHE G 1 121 ? 59.439 59.720 -13.915 1.00 11.66 118 PHE G N 1
ATOM 6719 C CA . PHE G 1 121 ? 60.542 58.892 -13.391 1.00 12.13 118 PHE G CA 1
ATOM 6720 C C . PHE G 1 121 ? 61.484 59.779 -12.576 1.00 13.02 118 PHE G C 1
ATOM 6721 O O . PHE G 1 121 ? 61.828 60.890 -12.973 1.00 13.77 118 PHE G O 1
ATOM 6729 N N . THR G 1 122 ? 62.046 59.196 -11.511 1.00 13.64 119 THR G N 1
ATOM 6730 C CA . THR G 1 122 ? 63.127 59.816 -10.738 1.00 14.98 119 THR G CA 1
ATOM 6731 C C . THR G 1 122 ? 64.197 58.742 -10.524 1.00 16.33 119 THR G C 1
ATOM 6732 O O . THR G 1 122 ? 63.950 57.564 -10.731 1.00 15.10 119 THR G O 1
ATOM 6736 N N . ARG G 1 123 ? 65.397 59.151 -10.117 1.00 17.04 120 ARG G N 1
ATOM 6737 C CA . ARG G 1 123 ? 66.474 58.162 -9.922 1.00 18.91 120 ARG G CA 1
ATOM 6738 C C . ARG G 1 123 ? 66.125 57.188 -8.808 1.00 20.45 120 ARG G C 1
ATOM 6739 O O . ARG G 1 123 ? 65.527 57.563 -7.811 1.00 19.45 120 ARG G O 1
ATOM 6747 N N . GLN G 1 124 ? 66.472 55.921 -8.998 1.00 22.98 121 GLN G N 1
ATOM 6748 C CA . GLN G 1 124 ? 65.971 54.856 -8.108 1.00 24.45 121 GLN G CA 1
ATOM 6749 C C . GLN G 1 124 ? 66.761 54.871 -6.812 1.00 26.09 121 GLN G C 1
ATOM 6750 O O . GLN G 1 124 ? 67.870 55.438 -6.793 1.00 29.42 121 GLN G O 1
ATOM 6756 N N . ARG H 1 5 ? 25.113 77.741 -42.410 1.00 36.69 2 ARG H N 1
ATOM 6757 C CA . ARG H 1 5 ? 26.534 78.144 -42.647 1.00 35.63 2 ARG H CA 1
ATOM 6758 C C . ARG H 1 5 ? 27.433 76.926 -42.749 1.00 34.54 2 ARG H C 1
ATOM 6759 O O . ARG H 1 5 ? 27.170 75.898 -42.098 1.00 33.90 2 ARG H O 1
ATOM 6767 N N . LYS H 1 6 ? 28.490 77.034 -43.564 1.00 32.63 3 LYS H N 1
ATOM 6768 C CA . LYS H 1 6 ? 29.477 75.962 -43.635 1.00 31.26 3 LYS H CA 1
ATOM 6769 C C . LYS H 1 6 ? 30.135 75.858 -42.261 1.00 29.74 3 LYS H C 1
ATOM 6770 O O . LYS H 1 6 ? 30.432 76.868 -41.621 1.00 28.56 3 LYS H O 1
ATOM 6776 N N . CYS H 1 7 ? 30.336 74.620 -41.830 1.00 27.93 4 CYS H N 1
ATOM 6777 C CA . CYS H 1 7 ? 30.934 74.300 -40.550 1.00 27.61 4 CYS H CA 1
ATOM 6778 C C . CYS H 1 7 ? 30.058 74.631 -39.354 1.00 25.81 4 CYS H C 1
ATOM 6779 O O . CYS H 1 7 ? 30.527 74.662 -38.226 1.00 25.47 4 CYS H O 1
ATOM 6782 N N . SER H 1 8 ? 28.765 74.824 -39.582 1.00 24.97 5 SER H N 1
ATOM 6783 C CA . SER H 1 8 ? 27.799 74.547 -38.534 1.00 24.99 5 SER H CA 1
ATOM 6784 C C . SER H 1 8 ? 27.681 73.033 -38.453 1.00 24.51 5 SER H C 1
ATOM 6785 O O . SER H 1 8 ? 27.399 72.389 -39.444 1.00 24.83 5 SER H O 1
ATOM 6788 N N . LEU H 1 9 ? 27.901 72.438 -37.275 1.00 24.13 6 LEU H N 1
ATOM 6789 C CA . LEU H 1 9 ? 27.945 70.976 -37.175 1.00 23.54 6 LEU H CA 1
ATOM 6790 C C . LEU H 1 9 ? 26.570 70.287 -37.324 1.00 23.26 6 LEU H C 1
ATOM 6791 O O . LEU H 1 9 ? 26.469 69.079 -37.563 1.00 21.90 6 LEU H O 1
ATOM 6796 N N . THR H 1 10 ? 25.507 71.069 -37.179 1.00 22.26 7 THR H N 1
ATOM 6797 C CA . THR H 1 10 ? 24.161 70.564 -37.415 1.00 22.30 7 THR H CA 1
ATOM 6798 C C . THR H 1 10 ? 24.085 69.741 -38.701 1.00 21.80 7 THR H C 1
ATOM 6799 O O . THR H 1 10 ? 24.545 70.185 -39.767 1.00 21.58 7 THR H O 1
ATOM 6803 N N . GLY H 1 11 ? 23.519 68.541 -38.603 1.00 21.24 8 GLY H N 1
ATOM 6804 C CA . GLY H 1 11 ? 23.355 67.669 -39.743 1.00 20.92 8 GLY H CA 1
ATOM 6805 C C . GLY H 1 11 ?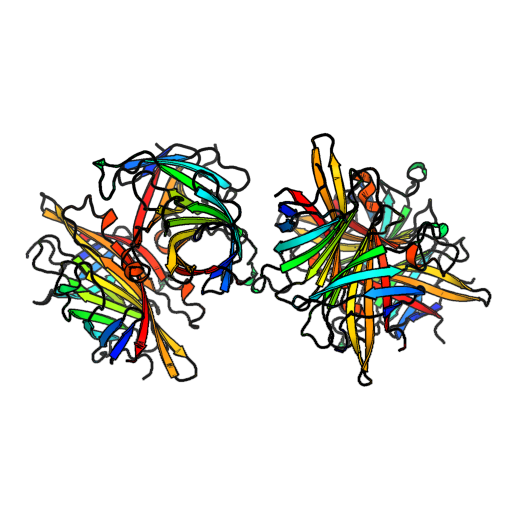 23.804 66.253 -39.488 1.00 20.53 8 GLY H C 1
ATOM 6806 O O . GLY H 1 11 ? 23.932 65.826 -38.322 1.00 21.60 8 GLY H O 1
ATOM 6807 N N . GLU H 1 12 ? 24.044 65.533 -40.569 1.00 20.25 9 GLU H N 1
ATOM 6808 C CA . GLU H 1 12 ? 24.377 64.124 -40.544 1.00 20.55 9 GLU H CA 1
ATOM 6809 C C . GLU H 1 12 ? 25.765 63.920 -41.127 1.00 20.52 9 GLU H C 1
ATOM 6810 O O . GLU H 1 12 ? 26.087 64.408 -42.211 1.00 19.50 9 GLU H O 1
ATOM 6816 N N . TRP H 1 13 ? 26.577 63.157 -40.401 1.00 19.12 10 TRP H N 1
ATOM 6817 C CA . TRP H 1 13 ? 27.957 62.909 -40.772 1.00 18.63 10 TRP H CA 1
ATOM 6818 C C . TRP H 1 13 ? 28.266 61.412 -40.709 1.00 18.21 10 TRP H C 1
ATOM 6819 O O . TRP H 1 13 ? 27.645 60.675 -39.946 1.00 18.84 10 TRP H O 1
ATOM 6830 N N . ASP H 1 14 ? 29.223 60.946 -41.499 1.00 17.31 11 ASP H N 1
ATOM 6831 C CA . ASP H 1 14 ? 29.803 59.661 -41.227 1.00 17.90 11 ASP H CA 1
ATOM 6832 C C . ASP H 1 14 ? 31.308 59.728 -41.228 1.00 17.08 11 ASP H C 1
ATOM 6833 O O . ASP H 1 14 ? 31.885 60.727 -41.651 1.00 16.75 11 ASP H O 1
ATOM 6838 N N . ASN H 1 15 ? 31.938 58.695 -40.693 1.00 15.85 12 ASN H N 1
ATOM 6839 C CA . ASN H 1 15 ? 33.408 58.719 -40.565 1.00 15.29 12 ASN H CA 1
ATOM 6840 C C . ASN H 1 15 ? 34.037 57.538 -41.264 1.00 15.68 12 ASN H C 1
ATOM 6841 O O . ASN H 1 15 ? 33.351 56.689 -41.800 1.00 16.02 12 ASN H O 1
ATOM 6846 N N . ASP H 1 16 ? 35.359 57.489 -41.250 1.00 15.38 13 ASP H N 1
ATOM 6847 C CA . ASP H 1 16 ? 36.113 56.503 -41.990 1.00 15.88 13 ASP H CA 1
ATOM 6848 C C . ASP H 1 16 ? 35.870 55.060 -41.523 1.00 16.75 13 ASP H C 1
ATOM 6849 O O . ASP H 1 16 ? 36.191 54.117 -42.234 1.00 18.42 13 ASP H O 1
ATOM 6854 N N . LEU H 1 17 ? 35.325 54.885 -40.311 1.00 15.94 14 LEU H N 1
ATOM 6855 C CA . LEU H 1 17 ? 35.004 53.559 -39.795 1.00 16.47 14 LEU H CA 1
ATOM 6856 C C . LEU H 1 17 ? 33.584 53.103 -40.176 1.00 16.59 14 LEU H C 1
ATOM 6857 O O . LEU H 1 17 ? 33.234 51.944 -39.976 1.00 18.54 14 LEU H O 1
ATOM 6862 N N . GLY H 1 18 ? 32.794 54.028 -40.696 1.00 15.96 15 GLY H N 1
ATOM 6863 C CA . GLY H 1 18 ? 31.406 53.773 -41.026 1.00 16.07 15 GLY H CA 1
ATOM 6864 C C . GLY H 1 18 ? 30.446 54.221 -39.952 1.00 15.89 15 GLY H C 1
ATOM 6865 O O . GLY H 1 18 ? 29.218 54.034 -40.069 1.00 16.18 15 GLY H O 1
ATOM 6866 N N . SER H 1 19 ? 30.954 54.807 -38.861 1.00 14.39 16 SER H N 1
ATOM 6867 C CA . SER H 1 19 ? 30.077 55.348 -37.835 1.00 15.16 16 SER H CA 1
ATOM 6868 C C . SER H 1 19 ? 29.272 56.517 -38.354 1.00 15.42 16 SER H C 1
ATOM 6869 O O . SER H 1 19 ? 29.717 57.231 -39.251 1.00 15.86 16 SER H O 1
ATOM 6872 N N . ILE H 1 20 ? 28.089 56.711 -37.789 1.00 17.36 17 ILE H N 1
ATOM 6873 C CA . ILE H 1 20 ? 27.198 57.760 -38.217 1.00 17.94 17 ILE H CA 1
ATOM 6874 C C . ILE H 1 20 ? 26.818 58.647 -37.046 1.00 18.24 17 ILE H C 1
ATOM 6875 O O . ILE H 1 20 ? 26.433 58.151 -35.977 1.00 18.25 17 ILE H O 1
ATOM 6880 N N . MET H 1 21 ? 26.899 59.955 -37.255 1.00 18.23 18 MET H N 1
ATOM 6881 C CA . MET H 1 21 ? 26.606 60.953 -36.273 1.00 19.29 18 MET H CA 1
ATOM 6882 C C . MET H 1 21 ? 25.574 61.958 -36.767 1.00 19.57 18 MET H C 1
ATOM 6883 O O . MET H 1 21 ? 25.634 62.393 -37.901 1.00 20.13 18 MET H O 1
ATOM 6888 N N . THR H 1 22 ? 24.599 62.287 -35.918 1.00 20.79 19 THR H N 1
ATOM 6889 C CA . THR H 1 22 ? 23.655 63.385 -36.213 1.00 21.77 19 THR H CA 1
ATOM 6890 C C . THR H 1 22 ? 23.792 64.436 -35.138 1.00 22.47 19 THR H C 1
ATOM 6891 O O . THR H 1 22 ? 23.820 64.097 -33.952 1.00 25.37 19 THR H O 1
ATOM 6898 N N . ILE H 1 23 ? 23.870 65.698 -35.523 1.00 21.74 20 ILE H N 1
ATOM 6899 C CA . ILE H 1 23 ? 24.009 66.796 -34.584 1.00 21.93 20 ILE H CA 1
ATOM 6900 C C . ILE H 1 23 ? 22.808 67.724 -34.760 1.00 22.71 20 ILE H C 1
ATOM 6901 O O . ILE H 1 23 ? 22.357 67.967 -35.878 1.00 22.07 20 ILE H O 1
ATOM 6906 N N . GLY H 1 24 ? 22.262 68.184 -33.643 1.00 22.95 21 GLY H N 1
ATOM 6907 C CA . GLY H 1 24 ? 21.070 69.023 -33.668 1.00 23.06 21 GLY H CA 1
ATOM 6908 C C . GLY H 1 24 ? 21.427 70.475 -33.881 1.00 23.47 21 GLY H C 1
ATOM 6909 O O . GLY H 1 24 ? 22.536 70.831 -34.332 1.00 21.91 21 GLY H O 1
ATOM 6910 N N . ALA H 1 25 ? 20.486 71.346 -33.542 1.00 23.94 22 ALA H N 1
ATOM 6911 C CA . ALA H 1 25 ? 20.709 72.763 -33.665 1.00 23.78 22 ALA H CA 1
ATOM 6912 C C . ALA H 1 25 ? 21.828 73.252 -32.742 1.00 23.18 22 ALA H C 1
ATOM 6913 O O . ALA H 1 25 ? 21.929 72.828 -31.587 1.00 23.29 22 ALA H O 1
ATOM 6915 N N . VAL H 1 26 ? 22.684 74.125 -33.275 1.00 22.13 23 VAL H N 1
ATOM 6916 C CA . VAL H 1 26 ? 23.755 74.730 -32.481 1.00 22.85 23 VAL H CA 1
ATOM 6917 C C . VAL H 1 26 ? 23.219 76.049 -31.942 1.00 23.48 23 VAL H C 1
ATOM 6918 O O . VAL H 1 26 ? 22.771 76.899 -32.725 1.00 23.14 23 VAL H O 1
ATOM 6922 N N . ASN H 1 27 ? 23.285 76.243 -30.628 1.00 23.47 24 ASN H N 1
ATOM 6923 C CA . ASN H 1 27 ? 22.727 77.442 -29.997 1.00 24.78 24 ASN H CA 1
ATOM 6924 C C . ASN H 1 27 ? 23.687 78.631 -30.026 1.00 25.33 24 ASN H C 1
ATOM 6925 O O . ASN H 1 27 ? 24.776 78.541 -30.602 1.00 24.81 24 ASN H O 1
ATOM 6930 N N . ASP H 1 28 ? 23.288 79.772 -29.474 1.00 26.25 25 ASP H N 1
ATOM 6931 C CA . ASP H 1 28 ? 24.084 80.998 -29.661 1.00 27.16 25 ASP H CA 1
ATOM 6932 C C . ASP H 1 28 ? 25.490 80.908 -29.049 1.00 26.87 25 ASP H C 1
ATOM 6933 O O . ASP H 1 28 ? 26.395 81.626 -29.465 1.00 27.53 25 ASP H O 1
ATOM 6938 N N . ASN H 1 29 ? 25.655 80.054 -28.046 1.00 26.40 26 ASN H N 1
ATOM 6939 C CA . ASN H 1 29 ? 26.964 79.874 -27.422 1.00 25.90 26 ASN H CA 1
ATOM 6940 C C . ASN H 1 29 ? 27.756 78.692 -27.998 1.00 24.90 26 ASN H C 1
ATOM 6941 O O . ASN H 1 29 ? 28.852 78.401 -27.508 1.00 27.01 26 ASN H O 1
ATOM 6946 N N . GLY H 1 30 ? 27.224 78.014 -29.008 1.00 22.44 27 GLY H N 1
ATOM 6947 C CA . GLY H 1 30 ? 27.953 76.966 -29.713 1.00 21.93 27 GLY H CA 1
ATOM 6948 C C . GLY H 1 30 ? 27.642 75.568 -29.238 1.00 20.51 27 GLY H C 1
ATOM 6949 O O . GLY H 1 30 ? 28.235 74.610 -29.730 1.00 19.04 27 GLY H O 1
ATOM 6950 N N . GLU H 1 31 ? 26.678 75.441 -28.321 1.00 20.67 28 GLU H N 1
ATOM 6951 C CA . GLU H 1 31 ? 26.362 74.154 -27.718 1.00 20.61 28 GLU H CA 1
ATOM 6952 C C . GLU H 1 31 ? 25.427 73.365 -28.613 1.00 19.84 28 GLU H C 1
ATOM 6953 O O . GLU H 1 31 ? 24.547 73.939 -29.271 1.00 19.49 28 GLU H O 1
ATOM 6959 N N . PHE H 1 32 ? 25.586 72.044 -28.620 1.00 18.04 29 PHE H N 1
ATOM 6960 C CA . PHE H 1 32 ? 24.752 71.138 -29.404 1.00 18.62 29 PHE H CA 1
ATOM 6961 C C . PHE H 1 32 ? 24.636 69.770 -28.743 1.00 18.82 29 PHE H C 1
ATOM 6962 O O . PHE H 1 32 ? 25.496 69.362 -27.945 1.00 18.08 29 PHE H O 1
ATOM 6970 N N . ASP H 1 33 ? 23.562 69.069 -29.088 1.00 19.77 30 ASP H N 1
ATOM 6971 C CA . ASP H 1 33 ? 23.428 67.649 -28.803 1.00 19.77 30 ASP H CA 1
ATOM 6972 C C . ASP H 1 33 ? 23.360 66.862 -30.105 1.00 19.57 30 ASP H C 1
ATOM 6973 O O . ASP H 1 33 ? 23.463 67.424 -31.199 1.00 20.66 30 ASP H O 1
ATOM 6978 N N . GLY H 1 34 ? 23.218 65.560 -29.997 1.00 18.20 31 GLY H N 1
ATOM 6979 C CA . GLY H 1 34 ? 23.198 64.715 -31.150 1.00 19.25 31 GLY H CA 1
ATOM 6980 C C . GLY H 1 34 ? 23.161 63.263 -30.767 1.00 18.08 31 GLY H C 1
ATOM 6981 O O . GLY H 1 34 ? 23.018 62.909 -29.577 1.00 19.31 31 GLY H O 1
ATOM 6982 N N . THR H 1 35 ? 23.306 62.413 -31.770 1.00 18.55 32 THR H N 1
ATOM 6983 C CA . THR H 1 35 ? 23.269 60.986 -31.591 1.00 18.18 32 THR H CA 1
ATOM 6984 C C . THR H 1 35 ? 24.406 60.351 -32.395 1.00 17.86 32 THR H C 1
ATOM 6985 O O . THR H 1 35 ? 24.876 60.907 -33.390 1.00 18.57 32 THR H O 1
ATOM 6989 N N . TYR H 1 36 ? 24.868 59.197 -31.957 1.00 16.08 33 TYR H N 1
ATOM 6990 C CA . TYR H 1 36 ? 26.035 58.576 -32.537 1.00 15.29 33 TYR H CA 1
ATOM 6991 C C . TYR H 1 36 ? 25.760 57.090 -32.621 1.00 15.35 33 TYR H C 1
ATOM 6992 O O . TYR H 1 36 ? 25.387 56.478 -31.597 1.00 15.76 33 TYR H O 1
ATOM 7001 N N . ILE H 1 37 ? 25.879 56.529 -33.820 1.00 16.24 34 ILE H N 1
ATOM 7002 C CA . ILE H 1 37 ? 25.859 55.092 -34.065 1.00 16.77 34 ILE H CA 1
ATOM 7003 C C . ILE H 1 37 ? 27.239 54.641 -34.481 1.00 16.58 34 ILE H C 1
ATOM 7004 O O . ILE H 1 37 ? 27.656 54.832 -35.621 1.00 15.80 34 ILE H O 1
ATOM 7009 N N . THR H 1 38 ? 27.982 54.058 -33.541 1.00 14.47 35 THR H N 1
ATOM 7010 C CA . THR H 1 38 ? 29.299 53.567 -33.876 1.00 14.34 35 THR H CA 1
ATOM 7011 C C . THR H 1 38 ? 29.222 52.297 -34.721 1.00 14.52 35 THR H C 1
ATOM 7012 O O . THR H 1 38 ? 28.366 51.428 -34.503 1.00 14.65 35 THR H O 1
ATOM 7016 N N . ALA H 1 39 ? 30.136 52.158 -35.676 1.00 14.13 36 ALA H N 1
ATOM 7017 C CA . ALA H 1 39 ? 30.289 50.911 -36.429 1.00 14.54 36 ALA H CA 1
ATOM 7018 C C . ALA H 1 39 ? 31.055 49.820 -35.678 1.00 14.17 36 ALA H C 1
ATOM 7019 O O . ALA H 1 39 ? 31.059 48.670 -36.089 1.00 15.38 36 ALA H O 1
ATOM 7021 N N . VAL H 1 40 ? 31.806 50.232 -34.655 1.00 13.28 37 VAL H N 1
ATOM 7022 C CA . VAL H 1 40 ? 32.712 49.367 -33.921 1.00 14.20 37 VAL H CA 1
ATOM 7023 C C . VAL H 1 40 ? 32.574 49.580 -32.395 1.00 12.34 37 VAL H C 1
ATOM 7024 O O . VAL H 1 40 ? 32.168 50.623 -31.939 1.00 12.39 37 VAL H O 1
ATOM 7028 N N . ALA H 1 41 ? 32.937 48.559 -31.642 1.00 13.14 38 ALA H N 1
ATOM 7029 C CA . ALA H 1 41 ? 32.893 48.624 -30.178 1.00 14.22 38 ALA H CA 1
ATOM 7030 C C . ALA H 1 41 ? 33.668 47.457 -29.596 1.00 14.10 38 ALA H C 1
ATOM 7031 O O . ALA H 1 41 ? 33.977 46.506 -30.277 1.00 14.60 38 ALA H O 1
ATOM 7033 N N . ASP H 1 42 ? 33.920 47.515 -28.285 1.00 15.32 39 ASP H N 1
ATOM 7034 C CA . ASP H 1 42 ? 34.393 46.349 -27.543 1.00 16.06 39 ASP H CA 1
ATOM 7035 C C . ASP H 1 42 ? 33.438 45.146 -27.732 1.00 16.81 39 ASP H C 1
ATOM 7036 O O . ASP H 1 42 ? 33.899 44.056 -27.997 1.00 16.50 39 ASP H O 1
ATOM 7041 N N . ASN H 1 43 ? 32.135 45.406 -27.657 1.00 16.48 40 ASN H N 1
ATOM 7042 C CA . ASN H 1 43 ? 31.107 44.380 -27.852 1.00 17.16 40 ASN H CA 1
ATOM 7043 C C . ASN H 1 43 ? 30.123 44.868 -28.909 1.00 16.47 40 ASN H C 1
ATOM 7044 O O . ASN H 1 43 ? 29.114 45.472 -28.616 1.00 16.44 40 ASN H O 1
ATOM 7053 N N . PRO H 1 44 ? 30.478 44.658 -30.183 1.00 17.44 41 PRO H N 1
ATOM 7054 C CA . PRO H 1 44 ? 29.683 45.274 -31.253 1.00 17.26 41 PRO H CA 1
ATOM 7055 C C . PRO H 1 44 ? 28.231 44.786 -31.371 1.00 17.70 41 PRO H C 1
ATOM 7056 O O . PRO H 1 44 ? 27.356 45.526 -31.844 1.00 17.01 41 PRO H O 1
ATOM 7060 N N . GLY H 1 45 ? 28.005 43.556 -30.921 1.00 18.34 42 GLY H N 1
ATOM 7061 C CA . GLY H 1 45 ? 26.642 43.044 -30.817 1.00 18.33 42 GLY H CA 1
ATOM 7062 C C . GLY H 1 45 ? 25.725 43.849 -29.914 1.00 18.49 42 GLY H C 1
ATOM 7063 O O . GLY H 1 45 ? 24.519 43.780 -30.075 1.00 17.09 42 GLY H O 1
ATOM 7064 N N . ASN H 1 46 ? 26.288 44.641 -28.984 1.00 16.66 43 ASN H N 1
ATOM 7065 C CA . ASN H 1 46 ? 25.504 45.504 -28.101 1.00 16.42 43 ASN H CA 1
ATOM 7066 C C . ASN H 1 46 ? 25.247 46.913 -28.603 1.00 15.84 43 ASN H C 1
ATOM 7067 O O . ASN H 1 46 ? 24.512 47.692 -27.994 1.00 16.13 43 ASN H O 1
ATOM 7072 N N . ILE H 1 47 ? 25.878 47.277 -29.723 1.00 16.13 44 ILE H N 1
ATOM 7073 C CA . ILE H 1 47 ? 25.774 48.635 -30.179 1.00 16.97 44 ILE H CA 1
ATOM 7074 C C . ILE H 1 47 ? 24.333 49.107 -30.321 1.00 17.37 44 ILE H C 1
ATOM 7075 O O . ILE H 1 47 ? 23.523 48.432 -30.935 1.00 17.30 44 ILE H O 1
ATOM 7080 N N . THR H 1 48 ? 24.056 50.263 -29.732 1.00 17.64 45 THR H N 1
ATOM 7081 C CA . THR H 1 48 ? 22.843 51.035 -29.982 1.00 19.33 45 THR H CA 1
ATOM 7082 C C . THR H 1 48 ? 23.143 52.523 -30.059 1.00 20.00 45 THR H C 1
ATOM 7083 O O . THR H 1 48 ? 24.205 52.976 -29.588 1.00 18.21 45 THR H O 1
ATOM 7087 N N . LEU H 1 49 ? 22.203 53.271 -30.626 1.00 19.60 46 LEU H N 1
ATOM 7088 C CA . LEU H 1 49 ? 22.249 54.717 -30.719 1.00 19.96 46 LEU H CA 1
ATOM 7089 C C . LEU H 1 49 ? 22.527 55.344 -29.356 1.00 19.32 46 LEU H C 1
ATOM 7090 O O . LEU H 1 49 ? 21.873 55.015 -28.355 1.00 19.53 46 LEU H O 1
ATOM 7095 N N . SER H 1 50 ? 23.515 56.226 -29.313 1.00 17.89 47 SER H N 1
ATOM 7096 C CA . SER H 1 50 ? 23.971 56.847 -28.083 1.00 17.08 47 SER H CA 1
ATOM 7097 C C . SER H 1 50 ? 24.026 58.362 -28.181 1.00 17.28 47 SER H C 1
ATOM 7098 O O . SER H 1 50 ? 24.335 58.905 -29.254 1.00 16.72 47 SER H O 1
ATOM 7101 N N . PRO H 1 51 ? 23.731 59.066 -27.074 1.00 15.86 48 PRO H N 1
ATOM 7102 C CA . PRO H 1 51 ? 23.695 60.505 -27.090 1.00 16.32 48 PRO H CA 1
ATOM 7103 C C . PRO H 1 51 ? 25.084 61.147 -26.974 1.00 15.64 48 PRO H C 1
ATOM 7104 O O . PRO H 1 51 ? 25.986 60.585 -26.323 1.00 14.69 48 PRO H O 1
ATOM 7108 N N . LEU H 1 52 ? 25.201 62.327 -27.560 1.00 16.24 49 LEU H N 1
ATOM 7109 C CA . LEU H 1 52 ? 26.342 63.188 -27.401 1.00 15.76 49 LEU H CA 1
ATOM 7110 C C . LEU H 1 52 ? 25.944 64.613 -27.029 1.00 16.30 49 LEU H C 1
ATOM 7111 O O . LEU H 1 52 ? 24.797 65.083 -27.277 1.00 15.15 49 LEU H O 1
ATOM 7116 N N . LEU H 1 53 ? 26.900 65.332 -26.458 1.00 16.04 50 LEU H N 1
ATOM 7117 C CA . LEU H 1 53 ? 26.766 66.748 -26.180 1.00 16.54 50 LEU H CA 1
ATOM 7118 C C . LEU H 1 53 ? 28.110 67.418 -26.411 1.00 16.22 50 LEU H C 1
ATOM 7119 O O . LEU H 1 53 ? 29.151 66.850 -26.028 1.00 15.63 50 LEU H O 1
ATOM 7124 N N . GLY H 1 54 ? 28.109 68.615 -26.993 1.00 15.44 51 GLY H N 1
ATOM 7125 C CA . GLY H 1 54 ? 29.357 69.308 -27.280 1.00 15.81 51 GLY H CA 1
ATOM 7126 C C . GLY H 1 54 ? 29.261 70.794 -27.495 1.00 16.14 51 GLY H C 1
ATOM 7127 O O . GLY H 1 54 ? 28.200 71.384 -27.312 1.00 15.55 51 GLY H O 1
ATOM 7128 N N . ILE H 1 55 ? 30.365 71.421 -27.901 1.00 15.42 52 ILE H N 1
ATOM 7129 C CA . ILE H 1 55 ? 30.399 72.854 -28.095 1.00 14.98 52 ILE H CA 1
ATOM 7130 C C . ILE H 1 55 ? 31.363 73.107 -29.254 1.00 14.74 52 ILE H C 1
ATOM 7131 O O . ILE H 1 55 ? 32.432 72.491 -29.311 1.00 13.68 52 ILE H O 1
ATOM 7136 N N . GLN H 1 56 ? 30.956 73.979 -30.172 1.00 14.89 53 GLN H N 1
ATOM 7137 C CA . GLN H 1 56 ? 31.849 74.530 -31.178 1.00 14.05 53 GLN H CA 1
ATOM 7138 C C . GLN H 1 56 ? 32.058 76.031 -31.029 1.00 15.19 53 GLN H C 1
ATOM 7139 O O . GLN H 1 56 ? 31.201 76.766 -30.488 1.00 15.61 53 GLN H O 1
ATOM 7145 N N . HIS H 1 57 ? 33.167 76.519 -31.576 1.00 14.91 54 HIS H N 1
ATOM 7146 C CA . HIS H 1 57 ? 33.299 77.946 -31.773 1.00 16.48 54 HIS H CA 1
ATOM 7147 C C . HIS H 1 57 ? 32.373 78.357 -32.925 1.00 16.31 54 HIS H C 1
ATOM 7148 O O . HIS H 1 57 ? 32.073 77.558 -33.808 1.00 15.36 54 HIS H O 1
ATOM 7155 N N . LYS H 1 58 ? 31.930 79.609 -32.892 1.00 18.75 55 LYS H N 1
ATOM 7156 C CA . LYS H 1 58 ? 30.917 80.081 -33.870 1.00 20.29 55 LYS H CA 1
ATOM 7157 C C . LYS H 1 58 ? 31.392 81.083 -34.911 1.00 20.85 55 LYS H C 1
ATOM 7158 O O . LYS H 1 58 ? 30.980 80.991 -36.070 1.00 22.22 55 LYS H O 1
ATOM 7164 N N . ARG H 1 59 ? 32.265 81.995 -34.516 1.00 21.15 56 ARG H N 1
ATOM 7165 C CA . ARG H 1 59 ? 32.770 83.068 -35.402 1.00 21.08 56 ARG H CA 1
ATOM 7166 C C . ARG H 1 59 ? 33.591 82.501 -36.553 1.00 21.28 56 ARG H C 1
ATOM 7167 O O . ARG H 1 59 ? 33.341 82.796 -37.723 1.00 21.72 56 ARG H O 1
ATOM 7175 N N . ALA H 1 60 ? 34.549 81.624 -36.231 1.00 20.28 57 ALA H N 1
ATOM 7176 C CA . ALA H 1 60 ? 35.404 81.036 -37.276 1.00 19.41 57 ALA H CA 1
ATOM 7177 C C . ALA H 1 60 ? 34.677 80.280 -38.398 1.00 19.34 57 ALA H C 1
ATOM 7178 O O . ALA H 1 60 ? 33.758 79.506 -38.156 1.00 19.02 57 ALA H O 1
ATOM 7180 N N . SER H 1 61 ? 35.142 80.465 -39.634 1.00 17.63 58 SER H N 1
ATOM 7181 C CA . SER H 1 61 ? 34.653 79.666 -40.742 1.00 18.71 58 SER H CA 1
ATOM 7182 C C . SER H 1 61 ? 35.133 78.219 -40.661 1.00 16.94 58 SER H C 1
ATOM 7183 O O . SER H 1 61 ? 34.499 77.328 -41.216 1.00 17.28 58 SER H O 1
ATOM 7188 N N . GLN H 1 62 ? 36.258 78.010 -39.948 1.00 16.61 59 GLN H N 1
ATOM 7189 C CA . GLN H 1 62 ? 36.824 76.689 -39.709 1.00 15.60 59 GLN H CA 1
ATOM 7190 C C . GLN H 1 62 ? 37.033 76.484 -38.215 1.00 15.14 59 GLN H C 1
ATOM 7191 O O . GLN H 1 62 ? 38.155 76.505 -37.715 1.00 15.01 59 GLN H O 1
ATOM 7197 N N . PRO H 1 63 ? 35.924 76.298 -37.470 1.00 13.87 60 PRO H N 1
ATOM 7198 C CA . PRO H 1 63 ? 35.979 76.290 -36.035 1.00 13.51 60 PRO H CA 1
ATOM 7199 C C . PRO H 1 63 ? 36.483 74.976 -35.429 1.00 11.44 60 PRO H C 1
ATOM 7200 O O . PRO H 1 63 ? 36.327 73.896 -35.994 1.00 11.53 60 PRO H O 1
ATOM 7204 N N . THR H 1 64 ? 37.106 75.128 -34.275 1.00 12.25 61 THR H N 1
ATOM 7205 C CA . THR H 1 64 ? 37.387 73.954 -33.444 1.00 11.74 61 THR H CA 1
ATOM 7206 C C . THR H 1 64 ? 36.118 73.614 -32.636 1.00 13.18 61 THR H C 1
ATOM 7207 O O . THR H 1 64 ? 35.257 74.467 -32.399 1.00 13.77 61 THR H O 1
ATOM 7211 N N . PHE H 1 65 ? 36.031 72.363 -32.218 1.00 12.15 62 PHE H N 1
ATOM 7212 C CA . PHE H 1 65 ? 34.908 71.932 -31.440 1.00 12.06 62 PHE H CA 1
ATOM 7213 C C . PHE H 1 65 ? 35.325 70.702 -30.625 1.00 12.15 62 PHE H C 1
ATOM 7214 O O . PHE H 1 65 ? 36.346 70.075 -30.892 1.00 11.47 62 PHE H O 1
ATOM 7222 N N . GLY H 1 66 ? 34.443 70.286 -29.725 1.00 12.27 63 GLY H N 1
ATOM 7223 C CA . GLY H 1 66 ? 34.561 68.984 -29.089 1.00 12.43 63 GLY H CA 1
ATOM 7224 C C . GLY H 1 66 ? 33.199 68.465 -28.649 1.00 13.35 63 GLY H C 1
ATOM 7225 O O . GLY H 1 66 ? 32.240 69.235 -28.572 1.00 12.54 63 GLY H O 1
ATOM 7226 N N . PHE H 1 67 ? 33.124 67.159 -28.426 1.00 11.91 64 PHE H N 1
ATOM 7227 C CA . PHE H 1 67 ? 31.938 66.542 -27.879 1.00 12.46 64 PHE H CA 1
ATOM 7228 C C . PHE H 1 67 ? 32.262 65.246 -27.127 1.00 12.51 64 PHE H C 1
ATOM 7229 O O . PHE H 1 67 ? 33.316 64.626 -27.286 1.00 13.53 64 PHE H O 1
ATOM 7237 N N . THR H 1 68 ? 31.323 64.889 -26.246 1.00 12.67 65 THR H N 1
ATOM 7238 C CA . THR H 1 68 ? 31.327 63.666 -25.423 1.00 13.27 65 THR H CA 1
ATOM 7239 C C . THR H 1 68 ? 30.219 62.736 -25.865 1.00 13.75 65 THR H C 1
ATOM 7240 O O . THR H 1 68 ? 29.100 63.213 -26.081 1.00 13.46 65 THR H O 1
ATOM 7244 N N . VAL H 1 69 ? 30.515 61.458 -26.039 1.00 12.95 66 VAL H N 1
ATOM 7245 C CA . VAL H 1 69 ? 29.511 60.438 -26.270 1.00 13.08 66 VAL H CA 1
ATOM 7246 C C . VAL H 1 69 ? 29.379 59.567 -25.020 1.00 13.37 66 VAL H C 1
ATOM 7247 O O . VAL H 1 69 ? 30.332 58.941 -24.557 1.00 11.87 66 VAL H O 1
ATOM 7251 N N . HIS H 1 70 ? 28.155 59.518 -24.473 1.00 13.71 67 HIS H N 1
ATOM 7252 C CA . HIS H 1 70 ? 27.789 58.620 -23.383 1.00 13.89 67 HIS H CA 1
ATOM 7253 C C . HIS H 1 70 ? 27.228 57.360 -24.024 1.00 13.77 67 HIS H C 1
ATOM 7254 O O . HIS H 1 70 ? 26.083 57.337 -24.496 1.00 14.93 67 HIS H O 1
ATOM 7261 N N . TRP H 1 71 ? 28.048 56.338 -24.139 1.00 13.10 68 TRP H N 1
ATOM 7262 C CA . TRP H 1 71 ? 27.621 55.101 -24.749 1.00 13.57 68 TRP H CA 1
ATOM 7263 C C . TRP H 1 71 ? 26.500 54.499 -23.931 1.00 14.89 68 TRP H C 1
ATOM 7264 O O . TRP H 1 71 ? 26.660 54.279 -22.740 1.00 15.25 68 TRP H O 1
ATOM 7275 N N . ASN H 1 72 ? 25.378 54.220 -24.587 1.00 15.37 69 ASN H N 1
ATOM 7276 C CA . ASN H 1 72 ? 24.216 53.660 -23.856 1.00 16.19 69 ASN H CA 1
ATOM 7277 C C . ASN H 1 72 ? 24.268 52.154 -23.706 1.00 16.96 69 ASN H C 1
ATOM 7278 O O . ASN H 1 72 ? 23.360 51.595 -23.039 1.00 19.79 69 ASN H O 1
ATOM 7283 N N . PHE H 1 73 ? 25.278 51.479 -24.261 1.00 16.13 70 PHE H N 1
ATOM 7284 C CA . PHE H 1 73 ? 25.382 50.024 -24.227 1.00 15.54 70 PHE H CA 1
ATOM 7285 C C . PHE H 1 73 ? 26.633 49.482 -23.507 1.00 15.00 70 PHE H C 1
ATOM 7286 O O . PHE H 1 73 ? 26.969 48.289 -23.577 1.00 15.61 70 PHE H O 1
ATOM 7294 N N . SER H 1 74 ? 27.389 50.402 -22.895 1.00 14.69 71 SER H N 1
ATOM 7295 C CA . SER H 1 74 ? 28.563 50.060 -22.098 1.00 15.11 71 SER H CA 1
ATOM 7296 C C . SER H 1 74 ? 28.783 51.125 -21.046 1.00 13.87 71 SER H C 1
ATOM 7297 O O . SER H 1 74 ? 28.051 52.114 -21.033 1.00 15.10 71 SER H O 1
ATOM 7300 N N . GLU H 1 75 ? 29.799 50.924 -20.199 1.00 14.48 72 GLU H N 1
ATOM 7301 C CA . GLU H 1 75 ? 30.117 51.878 -19.133 1.00 14.40 72 GLU H CA 1
ATOM 7302 C C . GLU H 1 75 ? 31.217 52.861 -19.562 1.00 14.38 72 GLU H C 1
ATOM 7303 O O . GLU H 1 75 ? 31.680 53.699 -18.818 1.00 14.19 72 GLU H O 1
ATOM 7309 N N . SER H 1 76 ? 31.571 52.762 -20.827 1.00 13.71 73 SER H N 1
ATOM 7310 C CA . SER H 1 76 ? 32.597 53.632 -21.431 1.00 13.56 73 SER H CA 1
ATOM 7311 C C . SER H 1 76 ? 32.055 55.028 -21.785 1.00 13.15 73 SER H C 1
ATOM 7312 O O . SER H 1 76 ? 30.853 55.280 -21.976 1.00 13.13 73 SER H O 1
ATOM 7317 N N . THR H 1 77 ? 32.987 55.975 -21.941 1.00 11.78 74 THR H N 1
ATOM 7318 C CA . THR H 1 77 ? 32.679 57.314 -22.459 1.00 11.12 74 THR H CA 1
ATOM 7319 C C . THR H 1 77 ? 33.792 57.663 -23.456 1.00 11.09 74 THR H C 1
ATOM 7320 O O . THR H 1 77 ? 34.930 57.325 -23.204 1.00 10.49 74 THR H O 1
ATOM 7324 N N . SER H 1 78 ? 33.409 58.271 -24.576 1.00 11.04 75 SER H N 1
ATOM 7325 C CA . SER H 1 78 ? 34.428 58.821 -25.521 1.00 11.37 75 SER H CA 1
ATOM 7326 C C . SER H 1 78 ? 34.298 60.324 -25.638 1.00 11.61 75 SER H C 1
ATOM 7327 O O . SER H 1 78 ? 33.191 60.909 -25.476 1.00 11.42 75 SER H O 1
ATOM 7330 N N . VAL H 1 79 ? 35.429 60.988 -25.942 1.00 9.95 76 VAL H N 1
ATOM 7331 C CA . VAL H 1 79 ? 35.425 62.378 -26.312 1.00 10.03 76 VAL H CA 1
ATOM 7332 C C . VAL H 1 79 ? 36.171 62.512 -27.626 1.00 10.14 76 VAL H C 1
ATOM 7333 O O . VAL H 1 79 ? 37.110 61.794 -27.917 1.00 10.10 76 VAL H O 1
ATOM 7337 N N . PHE H 1 80 ? 35.705 63.472 -28.401 1.00 9.96 77 PHE H N 1
ATOM 7338 C CA . PHE H 1 80 ? 36.254 63.817 -29.726 1.00 9.54 77 PHE H CA 1
ATOM 7339 C C . PHE H 1 80 ? 36.542 65.303 -29.686 1.00 9.39 77 PHE H C 1
ATOM 7340 O O . PHE H 1 80 ? 35.708 66.094 -29.217 1.00 9.84 77 PHE H O 1
ATOM 7348 N N . VAL H 1 81 ? 37.670 65.718 -30.286 1.00 9.91 78 VAL H N 1
ATOM 7349 C CA . VAL H 1 81 ? 38.021 67.141 -30.411 1.00 10.20 78 VAL H CA 1
ATOM 7350 C C . VAL H 1 81 ? 38.608 67.317 -31.807 1.00 9.71 78 VAL H C 1
ATOM 7351 O O . VAL H 1 81 ? 39.253 66.416 -32.353 1.00 11.26 78 VAL H O 1
ATOM 7355 N N . GLY H 1 82 ? 38.326 68.457 -32.427 1.00 10.63 79 GLY H N 1
ATOM 7356 C CA . GLY H 1 82 ? 38.840 68.651 -33.796 1.00 10.86 79 GLY H CA 1
ATOM 7357 C C . GLY H 1 82 ? 38.500 69.991 -34.358 1.00 11.45 79 GLY H C 1
ATOM 7358 O O . GLY H 1 82 ? 38.190 70.933 -33.624 1.00 10.10 79 GLY H O 1
ATOM 7359 N N . GLN H 1 83 ? 38.656 70.046 -35.673 1.00 11.93 80 GLN H N 1
ATOM 7360 C CA . GLN H 1 83 ? 38.406 71.279 -36.395 1.00 11.97 80 GLN H CA 1
ATOM 7361 C C . GLN H 1 83 ? 37.630 70.927 -37.646 1.00 12.57 80 GLN H C 1
ATOM 7362 O O . GLN H 1 83 ? 37.858 69.879 -38.274 1.00 12.21 80 GLN H O 1
ATOM 7368 N N . CYS H 1 84 ? 36.666 71.792 -37.976 1.00 13.27 81 CYS H N 1
ATOM 7369 C CA . CYS H 1 84 ? 35.904 71.657 -39.207 1.00 13.96 81 CYS H CA 1
ATOM 7370 C C . CYS H 1 84 ? 36.599 72.542 -40.240 1.00 13.83 81 CYS H C 1
ATOM 7371 O O . CYS H 1 84 ? 36.877 73.697 -39.955 1.00 15.36 81 CYS H O 1
ATOM 7374 N N . PHE H 1 85 ? 36.941 71.937 -41.361 1.00 15.38 82 PHE H N 1
ATOM 7375 C CA . PHE H 1 85 ? 37.617 72.622 -42.461 1.00 15.86 82 PHE H CA 1
ATOM 7376 C C . PHE H 1 85 ? 36.658 72.677 -43.630 1.00 16.68 82 PHE H C 1
ATOM 7377 O O . PHE H 1 85 ? 35.878 71.748 -43.849 1.00 17.44 82 PHE H O 1
ATOM 7385 N N . VAL H 1 86 ? 36.771 73.734 -44.430 1.00 18.57 83 VAL H N 1
ATOM 7386 C CA . VAL H 1 86 ? 35.947 73.818 -45.634 1.00 19.35 83 VAL H CA 1
ATOM 7387 C C . VAL H 1 86 ? 36.902 74.194 -46.751 1.00 19.22 83 VAL H C 1
ATOM 7388 O O . VAL H 1 86 ? 37.652 75.175 -46.620 1.00 18.44 83 VAL H O 1
ATOM 7392 N N . ASP H 1 87 ? 36.932 73.354 -47.780 1.00 20.11 84 ASP H N 1
ATOM 7393 C CA . ASP H 1 87 ? 37.811 73.618 -48.906 1.00 20.75 84 ASP H CA 1
ATOM 7394 C C . ASP H 1 87 ? 37.154 74.628 -49.851 1.00 21.69 84 ASP H C 1
ATOM 7395 O O . ASP H 1 87 ? 36.015 75.059 -49.631 1.00 20.07 84 ASP H O 1
ATOM 7400 N N . ARG H 1 88 ? 37.909 75.020 -50.874 1.00 23.27 85 ARG H N 1
ATOM 7401 C CA . ARG H 1 88 ? 37.458 76.031 -51.832 1.00 24.01 85 ARG H CA 1
ATOM 7402 C C . ARG H 1 88 ? 36.141 75.675 -52.481 1.00 23.69 85 ARG H C 1
ATOM 7403 O O . ARG H 1 88 ? 35.376 76.571 -52.870 1.00 23.63 85 ARG H O 1
ATOM 7411 N N . SER H 1 89 ? 35.885 74.378 -52.637 1.00 23.50 86 SER H N 1
ATOM 7412 C CA . SER H 1 89 ? 34.667 73.877 -53.261 1.00 23.70 86 SER H CA 1
ATOM 7413 C C . SER H 1 89 ? 33.491 73.883 -52.315 1.00 23.70 86 SER H C 1
ATOM 7414 O O . SER H 1 89 ? 32.377 73.614 -52.735 1.00 23.66 86 SER H O 1
ATOM 7417 N N . GLY H 1 90 ? 33.731 74.180 -51.038 1.00 23.09 87 GLY H N 1
ATOM 7418 C CA . GLY H 1 90 ? 32.699 74.155 -50.017 1.00 22.95 87 GLY H CA 1
ATOM 7419 C C . GLY H 1 90 ? 32.575 72.786 -49.349 1.00 22.63 87 GLY H C 1
ATOM 7420 O O . GLY H 1 90 ? 31.639 72.576 -48.574 1.00 22.58 87 GLY H O 1
ATOM 7421 N N . LYS H 1 91 ? 33.487 71.848 -49.615 1.00 22.35 88 LYS H N 1
ATOM 7422 C CA . LYS H 1 91 ? 33.368 70.527 -48.953 1.00 22.15 88 LYS H CA 1
ATOM 7423 C C . LYS H 1 91 ? 33.910 70.593 -47.520 1.00 20.80 88 LYS H C 1
ATOM 7424 O O . LYS H 1 91 ? 35.035 71.028 -47.307 1.00 18.70 88 LYS H O 1
ATOM 7430 N N . GLU H 1 92 ? 33.091 70.146 -46.563 1.00 19.57 89 GLU H N 1
ATOM 7431 C CA . GLU H 1 92 ? 33.429 70.202 -45.127 1.00 18.99 89 GLU H CA 1
ATOM 7432 C C . GLU H 1 92 ? 34.050 68.886 -44.688 1.00 17.70 89 GLU H C 1
ATOM 7433 O O . GLU H 1 92 ? 33.594 67.810 -45.068 1.00 17.79 89 GLU H O 1
ATOM 7439 N N . VAL H 1 93 ? 35.101 68.972 -43.871 1.00 16.78 90 VAL H N 1
ATOM 7440 C CA . VAL H 1 93 ? 35.686 67.776 -43.267 1.00 16.40 90 VAL H CA 1
ATOM 7441 C C . VAL H 1 93 ? 35.921 68.085 -41.805 1.00 14.83 90 VAL H C 1
ATOM 7442 O O . VAL H 1 93 ? 36.454 69.132 -41.470 1.00 14.25 90 VAL H O 1
ATOM 7446 N N . LEU H 1 94 ? 35.467 67.179 -40.940 1.00 14.50 91 LEU H N 1
ATOM 7447 C CA . LEU H 1 94 ? 35.849 67.250 -39.515 1.00 13.81 91 LEU H CA 1
ATOM 7448 C C . LEU H 1 94 ? 37.058 66.359 -39.312 1.00 13.38 91 LEU H C 1
ATOM 7449 O O . LEU H 1 94 ? 36.978 65.145 -39.464 1.00 13.48 91 LEU H O 1
ATOM 7454 N N . LYS H 1 95 ? 38.187 66.999 -38.993 1.00 12.14 92 LYS H N 1
ATOM 7455 C CA . LYS H 1 95 ? 39.413 66.298 -38.598 1.00 12.99 92 LYS H CA 1
ATOM 7456 C C . LYS H 1 95 ? 39.428 66.183 -37.079 1.00 12.39 92 LYS H C 1
ATOM 7457 O O . LYS H 1 95 ? 39.460 67.183 -36.401 1.00 12.39 92 LYS H O 1
ATOM 7463 N N . THR H 1 96 ? 39.294 64.964 -36.573 1.00 12.11 93 THR H N 1
ATOM 7464 C CA . THR H 1 96 ? 39.185 64.747 -35.130 1.00 12.31 93 THR H CA 1
ATOM 7465 C C . THR H 1 96 ? 40.196 63.732 -34.617 1.00 10.65 93 THR H C 1
ATOM 7466 O O . THR H 1 96 ? 40.695 62.858 -35.313 1.00 11.01 93 THR H O 1
ATOM 7470 N N . LYS H 1 97 ? 40.454 63.898 -33.336 1.00 10.86 94 LYS H N 1
ATOM 7471 C CA . LYS H 1 97 ? 41.154 62.926 -32.508 1.00 10.37 94 LYS H CA 1
ATOM 7472 C C . LYS H 1 97 ? 40.253 62.641 -31.317 1.00 9.71 94 LYS H C 1
ATOM 7473 O O . LYS H 1 97 ? 39.469 63.478 -30.896 1.00 9.67 94 LYS H O 1
ATOM 7481 N N . TRP H 1 98 ? 40.358 61.451 -30.789 1.00 8.83 95 TRP H N 1
ATOM 7482 C CA . TRP H 1 98 ? 39.481 61.014 -29.706 1.00 9.33 95 TRP H CA 1
ATOM 7483 C C . TRP H 1 98 ? 40.256 60.251 -28.609 1.00 8.94 95 TRP H C 1
ATOM 7484 O O . TRP H 1 98 ? 41.337 59.682 -28.841 1.00 8.73 95 TRP H O 1
ATOM 7495 N N . LEU H 1 99 ? 39.603 60.224 -27.436 1.00 9.93 96 LEU H N 1
ATOM 7496 C CA . LEU H 1 99 ? 39.981 59.366 -26.342 1.00 9.26 96 LEU H CA 1
ATOM 7497 C C . LEU H 1 99 ? 38.736 58.532 -25.946 1.00 9.70 96 LEU H C 1
ATOM 7498 O O . LEU H 1 99 ? 37.640 59.096 -25.818 1.00 10.88 96 LEU H O 1
ATOM 7503 N N . GLN H 1 100 ? 38.947 57.246 -25.780 1.00 9.78 97 GLN H N 1
ATOM 7504 C CA . GLN H 1 100 ? 37.926 56.362 -25.195 1.00 9.75 97 GLN H CA 1
ATOM 7505 C C . GLN H 1 100 ? 38.367 55.905 -23.815 1.00 9.98 97 GLN H C 1
ATOM 7506 O O . GLN H 1 100 ? 39.382 55.282 -23.654 1.00 10.40 97 GLN H O 1
ATOM 7512 N N . ARG H 1 101 ? 37.502 56.157 -22.828 1.00 10.95 98 ARG H N 1
ATOM 7513 C CA . ARG H 1 101 ? 37.728 55.753 -21.424 1.00 11.42 98 ARG H CA 1
ATOM 7514 C C . ARG H 1 101 ? 36.938 54.473 -21.144 1.00 11.34 98 ARG H C 1
ATOM 7515 O O . ARG H 1 101 ? 35.718 54.455 -21.344 1.00 12.20 98 ARG H O 1
ATOM 7523 N N . LEU H 1 102 ? 37.653 53.463 -20.692 1.00 11.54 99 LEU H N 1
ATOM 7524 C CA . LEU H 1 102 ? 37.058 52.225 -20.193 1.00 13.28 99 LEU H CA 1
ATOM 7525 C C . LEU H 1 102 ? 36.861 52.368 -18.699 1.00 13.30 99 LEU H C 1
ATOM 7526 O O . LEU H 1 102 ? 37.620 53.027 -17.994 1.00 11.79 99 LEU H O 1
ATOM 7531 N N . ALA H 1 103 ? 35.837 51.673 -18.195 1.00 14.59 100 ALA H N 1
ATOM 7532 C CA . ALA H 1 103 ? 35.619 51.608 -16.742 1.00 15.13 100 ALA H CA 1
ATOM 7533 C C . ALA H 1 103 ? 36.468 50.486 -16.140 1.00 15.06 100 ALA H C 1
ATOM 7534 O O . ALA H 1 103 ? 36.439 49.351 -16.629 1.00 16.85 100 ALA H O 1
ATOM 7536 N N . VAL H 1 104 ? 37.245 50.795 -15.105 1.00 14.81 101 VAL H N 1
ATOM 7537 C CA . VAL H 1 104 ? 37.967 49.786 -14.311 1.00 15.97 101 VAL H CA 1
ATOM 7538 C C . VAL H 1 104 ? 37.518 49.890 -12.828 1.00 15.52 101 VAL H C 1
ATOM 7539 O O . VAL H 1 104 ? 37.212 50.960 -12.339 1.00 15.30 101 VAL H O 1
ATOM 7543 N N . ASP H 1 105 ? 37.494 48.766 -12.115 1.00 16.94 102 ASP H N 1
ATOM 7544 C CA . ASP H 1 105 ? 36.945 48.809 -10.740 1.00 17.87 102 ASP H CA 1
ATOM 7545 C C . ASP H 1 105 ? 37.992 49.248 -9.730 1.00 19.10 102 ASP H C 1
ATOM 7546 O O . ASP H 1 105 ? 37.646 49.756 -8.663 1.00 19.72 102 ASP H O 1
ATOM 7551 N N . ASP H 1 106 ? 39.266 49.010 -10.046 1.00 19.40 103 ASP H N 1
ATOM 7552 C CA . ASP H 1 106 ? 40.397 49.285 -9.156 1.00 19.65 103 ASP H CA 1
ATOM 7553 C C . ASP H 1 106 ? 41.176 50.472 -9.717 1.00 19.97 103 ASP H C 1
ATOM 7554 O O . ASP H 1 106 ? 41.608 50.434 -10.869 1.00 18.51 103 ASP H O 1
ATOM 7559 N N . ILE H 1 107 ? 41.350 51.512 -8.914 1.00 19.23 104 ILE H N 1
ATOM 7560 C CA . ILE H 1 107 ? 42.133 52.700 -9.295 1.00 18.76 104 ILE H CA 1
ATOM 7561 C C . ILE H 1 107 ? 43.573 52.368 -9.683 1.00 18.53 104 ILE H C 1
ATOM 7562 O O . ILE H 1 107 ? 44.176 53.060 -10.510 1.00 16.53 104 ILE H O 1
ATOM 7567 N N . SER H 1 108 ? 44.145 51.291 -9.132 1.00 18.35 105 SER H N 1
ATOM 7568 C CA . SER H 1 108 ? 45.457 50.814 -9.578 1.00 18.59 105 SER H CA 1
ATOM 7569 C C . SER H 1 108 ? 45.528 50.336 -11.045 1.00 18.09 105 SER H C 1
ATOM 7570 O O . SER H 1 108 ? 46.644 50.118 -11.613 1.00 19.09 105 SER H O 1
ATOM 7573 N N . ASP H 1 109 ? 44.377 50.143 -11.679 1.00 16.71 106 ASP H N 1
ATOM 7574 C CA . ASP H 1 109 ? 44.344 49.743 -13.086 1.00 16.91 106 ASP H CA 1
ATOM 7575 C C . ASP H 1 109 ? 44.068 50.958 -13.973 1.00 15.06 106 ASP H C 1
ATOM 7576 O O . ASP H 1 109 ? 43.837 50.790 -15.163 1.00 14.92 106 ASP H O 1
ATOM 7581 N N . ASP H 1 110 ? 44.107 52.165 -13.431 1.00 14.05 107 ASP H N 1
ATOM 7582 C CA . ASP H 1 110 ? 43.762 53.343 -14.236 1.00 13.89 107 ASP H CA 1
ATOM 7583 C C . ASP H 1 110 ? 44.609 53.466 -15.503 1.00 13.07 107 ASP H C 1
ATOM 7584 O O . ASP H 1 110 ? 44.086 53.942 -16.531 1.00 12.72 107 ASP H O 1
ATOM 7589 N N . TRP H 1 111 ? 45.875 53.071 -15.403 1.00 11.21 108 TRP H N 1
ATOM 7590 C CA . TRP H 1 111 ? 46.828 53.151 -16.521 1.00 12.72 108 TRP H CA 1
ATOM 7591 C C . TRP H 1 111 ? 46.326 52.476 -17.801 1.00 12.88 108 TRP H C 1
ATOM 7592 O O . TRP H 1 111 ? 46.795 52.833 -18.921 1.00 13.65 108 TRP H O 1
ATOM 7603 N N . ILE H 1 112 ? 45.468 51.467 -17.695 1.00 12.52 109 ILE H N 1
ATOM 7604 C CA . ILE H 1 112 ? 45.067 50.649 -18.837 1.00 13.35 109 ILE H CA 1
ATOM 7605 C C . ILE H 1 112 ? 43.886 51.261 -19.593 1.00 12.57 109 ILE H C 1
ATOM 7606 O O . ILE H 1 112 ? 43.516 50.781 -20.671 1.00 13.90 109 ILE H O 1
ATOM 7615 N N . ALA H 1 113 ? 43.270 52.282 -18.997 1.00 11.91 110 ALA H N 1
ATOM 7616 C CA . ALA H 1 113 ? 41.882 52.592 -19.307 1.00 11.27 110 ALA H CA 1
ATOM 7617 C C . ALA H 1 113 ? 41.597 53.612 -20.382 1.00 11.32 110 ALA H C 1
ATOM 7618 O O . ALA H 1 113 ? 40.447 53.887 -20.634 1.00 12.10 110 ALA H O 1
ATOM 7620 N N . THR H 1 114 ? 42.621 54.164 -21.050 1.00 10.69 111 THR H N 1
ATOM 7621 C CA . THR H 1 114 ? 42.347 55.201 -22.062 1.00 10.35 111 THR H CA 1
ATOM 7622 C C . THR H 1 114 ? 43.010 54.885 -23.397 1.00 10.61 111 THR H C 1
ATOM 7623 O O . THR H 1 114 ? 44.226 54.815 -23.493 1.00 11.19 111 THR H O 1
ATOM 7627 N N . ARG H 1 115 ? 42.161 54.684 -24.406 1.00 10.34 112 ARG H N 1
ATOM 7628 C CA . ARG H 1 115 ? 42.555 54.455 -25.803 1.00 11.08 112 ARG H CA 1
ATOM 7629 C C . ARG H 1 115 ? 42.555 55.807 -26.505 1.00 9.41 112 ARG H C 1
ATOM 7630 O O . ARG H 1 115 ? 41.775 56.704 -26.167 1.00 9.84 112 ARG H O 1
ATOM 7638 N N . VAL H 1 116 ? 43.433 55.936 -27.517 1.00 9.06 113 VAL H N 1
ATOM 7639 C CA . VAL H 1 116 ? 43.509 57.172 -28.333 1.00 10.05 113 VAL H CA 1
ATOM 7640 C C . VAL H 1 116 ? 43.389 56.794 -29.809 1.00 8.97 113 VAL H C 1
ATOM 7641 O O . VAL H 1 116 ? 43.838 55.734 -30.224 1.00 9.81 113 VAL H O 1
ATOM 7645 N N . GLY H 1 117 ? 42.758 57.672 -30.568 1.00 9.10 114 GLY H N 1
ATOM 7646 C CA . GLY H 1 117 ? 42.720 57.495 -32.018 1.00 9.29 114 GLY H CA 1
ATOM 7647 C C . GLY H 1 117 ? 42.287 58.734 -32.769 1.00 9.11 114 GLY H C 1
ATOM 7648 O O . GLY H 1 117 ? 42.284 59.820 -32.224 1.00 8.47 114 GLY H O 1
ATOM 7649 N N . ASN H 1 118 ? 41.920 58.532 -34.039 1.00 11.04 115 ASN H N 1
ATOM 7650 C CA . ASN H 1 118 ? 41.519 59.618 -34.927 1.00 10.68 115 ASN H CA 1
ATOM 7651 C C . ASN H 1 118 ? 40.357 59.211 -35.788 1.00 11.26 115 ASN H C 1
ATOM 7652 O O . ASN H 1 118 ? 40.153 58.032 -36.046 1.00 12.37 115 ASN H O 1
ATOM 7657 N N . ASN H 1 119 ? 39.620 60.210 -36.244 1.00 10.30 116 ASN H N 1
ATOM 7658 C CA . ASN H 1 119 ? 38.600 59.984 -37.285 1.00 10.85 116 ASN H CA 1
ATOM 7659 C C . ASN H 1 119 ? 38.412 61.238 -38.113 1.00 11.14 116 ASN H C 1
ATOM 7660 O O . ASN H 1 119 ? 38.439 62.360 -37.585 1.00 11.64 116 ASN H O 1
ATOM 7665 N N . ASP H 1 120 ? 38.110 61.024 -39.393 1.00 12.63 117 ASP H N 1
ATOM 7666 C CA . ASP H 1 120 ? 37.681 62.094 -40.304 1.00 12.76 117 ASP H CA 1
ATOM 7667 C C . ASP H 1 120 ? 36.198 61.876 -40.588 1.00 12.40 117 ASP H C 1
ATOM 7668 O O . ASP H 1 120 ? 35.816 60.743 -40.926 1.00 12.82 117 ASP H O 1
ATOM 7673 N N . PHE H 1 121 ? 35.410 62.960 -40.466 1.00 13.27 118 PHE H N 1
ATOM 7674 C CA . PHE H 1 121 ? 33.980 62.923 -40.815 1.00 13.85 118 PHE H CA 1
ATOM 7675 C C . PHE H 1 121 ? 33.686 63.812 -42.011 1.00 15.19 118 PHE H C 1
ATOM 7676 O O . PHE H 1 121 ? 34.206 64.907 -42.108 1.00 14.71 118 PHE H O 1
ATOM 7684 N N . THR H 1 122 ? 32.768 63.351 -42.847 1.00 16.73 119 THR H N 1
ATOM 7685 C CA . THR H 1 122 ? 32.185 64.179 -43.907 1.00 18.50 119 THR H CA 1
ATOM 7686 C C . THR H 1 122 ? 30.666 64.039 -43.865 1.00 19.86 119 THR H C 1
ATOM 7687 O O . THR H 1 122 ? 30.120 63.134 -43.215 1.00 17.75 119 THR H O 1
ATOM 7691 N N . ARG H 1 123 ? 29.979 64.945 -44.556 1.00 21.46 120 ARG H N 1
ATOM 7692 C CA . ARG H 1 123 ? 28.520 64.935 -44.574 1.00 23.78 120 ARG H CA 1
ATOM 7693 C C . ARG H 1 123 ? 28.008 63.673 -45.246 1.00 24.81 120 ARG H C 1
ATOM 7694 O O . ARG H 1 123 ? 28.556 63.200 -46.242 1.00 24.05 120 ARG H O 1
ATOM 7702 N N . GLN H 1 124 ? 26.979 63.084 -44.647 1.00 27.18 121 GLN H N 1
ATOM 7703 C CA . GLN H 1 124 ? 26.419 61.843 -45.137 1.00 29.64 121 GLN H CA 1
ATOM 7704 C C . GLN H 1 124 ? 25.710 62.103 -46.476 1.00 31.81 121 GLN H C 1
ATOM 7705 O O . GLN H 1 124 ? 25.143 63.177 -46.678 1.00 32.53 121 GLN H O 1
ATOM 7711 N N . HIS H 1 125 ? 25.791 61.135 -47.396 1.00 34.58 122 HIS H N 1
ATOM 7712 C CA . HIS H 1 125 ? 25.178 61.254 -48.738 1.00 35.07 122 HIS H CA 1
ATOM 7713 C C . HIS H 1 125 ? 23.661 61.078 -48.706 1.00 36.42 122 HIS H C 1
ATOM 7714 O O . HIS H 1 125 ? 23.059 60.890 -47.642 1.00 37.88 122 HIS H O 1
#

Secondary structure (DSSP, 8-state):
--TT---EEEEETTS-EEEE----TTSEEEEEEE-S--SSGGG---EEEEEEE-SSSSS-EEEEEEE-TTSS-EEEEEEEEEE-TT--EEEEEEEEEEPP-SSGGGGGG-EEEEEEEEEEPP-/-TT---EEEEETTS-EEEE----TTSEEEEEEE-S--SSGGG---EEEEEEE-SS-SS-EEEEEEE-TTSS-EEEEEEEEEE-TT--EEEEEEEEEEPP-SSGGGGGG-EEEEEEEEEE-/--TT---EEEEETTS-EEEE----TTSEEEEEEE-S--SSGGG---EEEEEEE-SSSSS-EEEEEEE-SSSS-EEEEEEEEEE-TT--EEEEEEEEEEPP-SSGGGGGG-EEEEEEEEEE-/--TT---EEEEETTS-EEEE----TTSEEEEEEE-S--SSGGG---EEEEEEE--SSSS-EEEEEEE-SSSS-EEEEEEEEEE-TT--EEEEEEEEEEPP-SSGGGGGGSEEEEEEEEEE-/--TT---EEEEETTS-EEEE----TTSEEEEEEE-S--SSGGG---EEEEEEE-SS-SS-EEEEEEE-SSSS-EEEEEEEEEE-TT--EEEEEEEEEEPP-S-GGGGGGSEEEEEEEEEE-/--TT---EEEEETTS-EEEE----TTSEEEEEEE-S--SSGGG---EEEEEEE-SS-SS-EEEEEEE-TTSS-EEEEEEEEEE-TT--EEEEEEEEEEPP-SSGGGGGG-EEEEEEEEEEPP-/-TT---EEEEETTS-EEEE----TTSEEEEEEE-S--S-GGG---EEEEEEE-SSSSS-EEEEEEE-SSSS-EEEEEEEEEE-TT--EEEEEEEEEEPP-SSGGGGGG-EEEEEEEEEE-/-TT---EEEEETTS-EEEE----TTSEEEEEEE-S--SSGGG---EEEEEEE-SS-SS-EEEEEEE-TTSS-EEEEEEEEEE-TT--EEEEEEEEEEPP-SSGGGGGG-EEEEEEEEEE--

B-factor: mean 18.05, std 8.69, range [5.69, 67.24]